Protein AF-0000000081040670 (afdb_homodimer)

Radius of gyration: 37.98 Å; Cα contacts (8 Å, |Δi|>4): 1396; chains: 2; bounding box: 118×154×108 Å

Secondary structure (DSSP, 8-state):
----------------------------------GGGTTSS-TT-TT------------------------------------------GGG-EEEEEE-S--HHHHHHHHHHHHHTT--SEEEEEE-SSPPTTHHHHHHHTTPEEEE--EEPPPHHHHHHHHTS---SHHHHHHT-EETTEEEEEHHHHHHHHHHHHHHH-TT--S-EEEE-STTEEESS-TTSTTPPPP-SEEEEES-TT-BTTSHHHHHHHHHHH-----SBPEEEEEEEE-HHHHHHHHHHHHHHHHHHHT-HHHHT---TTHHHHHHHHHHHTT-STTEEEEPTTSSSEEE-HHHHHHHHHHHHHHHHHH-TTT--HHHHHHS-S-SS-S-TTT--S-GGGSSB-TTS-BB-TTSPBPSEEE-GGGGGGGGHHHHHHHTS--/-------------------------------TT-TTSGGG-TTS---------------------------------------------GGG-EEEEEE-S--HHHHHHHHHHHHHTT--SEEEEEE-SSPPTTHHHHHHHTTPEEEE--EEPPPHHHHHHHHTS---SHHHHHHT-EETTEEEEEHHHHHHHHHHHHHHH-TT--S-EEEE-STTEEESS-TTSTTPPPP-SEEEEE--TT-BTTSHHHHHHHHHHH-----SBPEEEEEEEE-HHHHHHHHHHHHHHHHHHHT-HHHHT---TTHHHHHHHHHHHTT-STTEEEEPTTSSSEEE-HHHHHHHHHHHHHHHHHH-TTT--HHHHHHS-S-SS-S-TTT--S-GGGSSB-TTS-BB-TTSPBPSEEE-GGGGGGGGHHHHHHHTS--

Nearest PDB structures (foldseek):
  1zcu-assembly1_A  TM=5.586E-01  e=3.922E-06  Oryctolagus cuniculus
  1zdg-assembly1_A-2  TM=5.884E-01  e=2.206E-05  Oryctolagus cuniculus
  1zcy-assembly1_A-2  TM=5.295E-01  e=9.581E-06  Oryctolagus cuniculus
  3v91-assembly1_A  TM=5.327E-01  e=2.799E-05  Oryctolagus cuniculus
  1ll0-assembly5_I  TM=5.202E-01  e=3.552E-05  Oryctolagus cuniculus

Organism: NCBI:txid2856

pLDDT: mean 76.02, std 30.48, range [14.98, 98.81]

Solvent-accessible surface area (backbone atoms only — not comparable to full-atom values): 48828 Å² total; per-residue (Å²): 129,91,82,93,85,94,89,94,79,94,81,86,88,85,86,88,80,87,77,85,88,88,78,87,73,84,91,82,89,87,72,94,80,73,76,87,72,72,84,82,73,75,91,72,68,87,72,72,73,87,64,80,73,80,78,79,81,77,84,78,73,83,71,87,72,82,73,82,77,80,79,76,76,79,74,77,70,80,69,74,66,65,76,74,70,80,72,78,47,28,60,32,18,29,42,32,32,60,49,65,89,55,55,46,65,47,50,36,31,28,54,32,12,36,48,71,41,64,48,63,36,46,35,41,36,38,28,36,71,77,61,40,81,63,36,66,61,52,37,53,74,66,64,39,47,78,39,67,46,43,76,40,76,49,37,64,70,60,52,60,51,39,74,74,46,87,57,88,52,79,67,36,57,53,62,64,33,10,25,63,94,36,30,81,30,37,38,85,61,33,48,36,44,54,50,34,54,54,50,69,69,34,82,71,51,68,28,45,32,38,41,32,52,38,80,40,27,39,31,73,33,34,64,43,31,90,89,42,78,82,77,65,36,20,37,37,33,27,35,32,87,85,41,40,26,64,40,63,68,28,32,50,54,36,30,59,50,69,67,48,86,58,87,41,68,26,44,40,63,50,40,39,36,13,25,43,68,33,39,46,49,47,24,46,50,54,37,55,53,49,56,55,31,57,74,32,78,66,39,52,52,58,88,56,84,60,46,62,29,19,52,47,40,51,37,52,79,70,62,67,52,67,66,57,44,78,37,55,52,31,72,51,52,55,27,38,40,32,58,53,29,42,40,43,48,50,43,50,41,36,38,46,42,66,76,30,69,91,73,55,53,79,66,47,53,62,70,50,69,79,20,52,83,48,91,43,48,58,40,26,34,53,49,58,46,42,71,45,31,45,86,68,44,48,48,38,23,80,87,62,49,68,32,18,27,41,30,39,60,59,47,45,50,66,55,47,48,57,24,39,62,67,72,39,34,62,127,133,90,79,94,77,95,76,92,82,92,87,83,82,91,84,84,79,85,76,84,92,84,80,80,79,79,84,85,87,80,74,94,70,73,89,75,72,77,86,75,65,91,75,71,70,94,74,71,88,89,77,81,75,80,76,78,79,75,81,78,73,80,69,85,68,80,70,81,75,78,77,76,74,79,74,77,69,80,68,75,67,64,76,73,70,79,73,78,46,29,60,32,19,28,42,34,33,63,50,64,88,55,56,45,66,45,52,35,31,28,53,32,13,35,50,74,41,63,49,61,36,47,36,41,36,36,28,36,70,75,61,42,79,64,36,65,61,52,37,54,75,66,65,38,46,77,38,66,45,42,78,38,76,50,37,64,69,60,52,60,51,40,75,72,44,88,55,90,50,80,67,35,56,53,61,63,33,10,25,62,95,37,30,81,30,37,38,84,61,33,48,37,43,53,50,35,52,53,51,70,68,35,83,70,51,70,29,44,33,39,41,31,51,39,81,40,28,38,31,71,32,35,64,43,29,90,89,42,77,82,77,66,38,19,38,37,32,26,34,32,89,84,40,40,26,65,40,61,66,28,31,50,54,36,31,60,50,69,66,49,85,59,88,43,68,26,44,41,62,51,40,38,38,14,24,44,68,32,39,45,50,47,23,47,52,53,38,54,51,49,56,56,31,57,74,33,77,66,40,52,53,58,88,58,85,59,45,62,30,20,52,47,39,51,36,52,80,70,62,69,51,68,65,58,44,79,37,56,51,32,71,54,51,54,25,38,41,31,58,53,29,42,40,42,49,50,43,49,41,36,39,46,41,66,75,30,67,90,75,55,53,80,66,49,54,61,70,50,68,78,17,52,82,47,89,44,48,57,40,26,36,52,49,58,46,41,70,44,32,44,87,67,45,49,49,39,23,80,88,64,47,67,32,17,27,41,32,40,59,60,47,44,51,67,55,46,50,57,25,40,59,67,72,37,35,61,127

Foldseek 3Di:
DDDDDDDDDDDDDDDDDCPDDDDPDDDDDDDDPDDDPPPPDDPPDDPDDDPDPPDDDDDPPDPPPDPPDPPPPPPPPPCPVPVPPLPLALALEEEEEEDEDDAQQLVQLALVLQVVQVRNYAYEYEYEQDYYPPNVVVCVVSRHHYHYWAKDFADVLLVVLCVVPPQPDPLSVQSGIDTPPCSPHRVVLVRLVVVLVVLVVDPSNQFKYKAAYRRFKGFNHNLSHPPADRAAAKEWEFQAQPAWCCPCLQQVLCCQQPVDGDTGGFTAPRIMMHGSVLSSQVSVLSNVVQSVLSVDSSRNNDSDPPNSSNSVVVCVVVPNRDRYDYDYALRHQEHNCAVVLLVLLVVLLVVQCVVCVPDRDSCVSLVDASDPPDPDLLQPRHDCVSVQADSRRAGHRPVGHGHGMYGNNCNNPNSNVNNSVNPRGDD/DDDDDDDDDDDDDDDDDPPDDDDPDDDDDDDDPDPPDDPPDDPDDDPDDDDDPPDDPDDPPPPPPDPPDPPPPPPPPPCPVPVPPLPLALALEEEEEEDEDDAQQLVQLALVLQVVQVRNYAYEYEYEQDYYPPNVVVCVVSRHHYHYWAKDFADPLLVVLCVVPPQPDPLSVQSGIDTPPCSPHRVVLVRLVVVLVVLVVDPSNQFKYKAAYRRFKGFNHNLSHPPADRAAAKEWEFQAQPAWCCPCLQQVLCCQQPVDGDTGGFTAPRIMMHGSVLSSQVSVLSNVVQSVLSVDSSRNNDSDPPNSSNSVVVCVVVPNRPRYDYDYALRHQEHNCAVVLLVLLVVLLVVQCVVCVPDRDSVVSLVDASDPPDPDLLQPRHDCVSVQADSRRAGHRPVGHGHGMYGNNCNNPNSNVNNSVNPRGDD

Structure (mmCIF, N/CA/C/O backbone):
data_AF-0000000081040670-model_v1
#
loop_
_entity.id
_entity.type
_entity.pdbx_description
1 polymer 'Nucleotide-diphospho-sugar transferase domain-containing protein'
#
loop_
_atom_site.group_PDB
_atom_site.id
_atom_site.type_symbol
_atom_site.label_atom_id
_atom_site.label_alt_id
_atom_site.label_comp_id
_atom_site.label_asym_id
_atom_site.label_entity_id
_atom_site.label_seq_id
_atom_site.pdbx_PDB_ins_code
_atom_site.Cartn_x
_atom_site.Cartn_y
_atom_site.Cartn_z
_atom_site.occupancy
_atom_site.B_iso_or_equiv
_atom_site.auth_seq_id
_atom_site.auth_comp_id
_atom_site.auth_asym_id
_atom_site.auth_atom_id
_atom_site.pdbx_PDB_model_num
ATOM 1 N N . MET A 1 1 ? 70.812 -69.5 14.859 1 16.77 1 MET A N 1
ATOM 2 C CA . MET A 1 1 ? 71.438 -69.625 13.562 1 16.77 1 MET A CA 1
ATOM 3 C C . MET A 1 1 ? 70.5 -69.375 12.43 1 16.77 1 MET A C 1
ATOM 5 O O . MET A 1 1 ? 70.875 -69.062 11.305 1 16.77 1 MET A O 1
ATOM 9 N N . VAL A 1 2 ? 69.312 -69.75 12.344 1 17.73 2 VAL A N 1
ATOM 10 C CA . VAL A 1 2 ? 69.062 -70.375 11.055 1 17.73 2 VAL A CA 1
ATOM 11 C C . VAL A 1 2 ? 68.938 -69.25 9.977 1 17.73 2 VAL A C 1
ATOM 13 O O . VAL A 1 2 ? 68.688 -68.125 10.266 1 17.73 2 VAL A O 1
ATOM 16 N N . ASN A 1 3 ? 68.688 -69.438 8.648 1 15.62 3 ASN A N 1
ATOM 17 C CA . ASN A 1 3 ? 69.188 -69.5 7.281 1 15.62 3 ASN A CA 1
ATOM 18 C C . ASN A 1 3 ? 68.562 -68.438 6.391 1 15.62 3 ASN A C 1
ATOM 20 O O . ASN A 1 3 ? 69.25 -67.75 5.66 1 15.62 3 ASN A O 1
ATOM 24 N N . VAL A 1 4 ? 67.312 -68.5 5.75 1 16.33 4 VAL A N 1
ATOM 25 C CA . VAL A 1 4 ? 67.188 -68.75 4.312 1 16.33 4 VAL A CA 1
ATOM 26 C C . VAL A 1 4 ? 67.312 -67.375 3.576 1 16.33 4 VAL A C 1
ATOM 28 O O . VAL A 1 4 ? 67 -66.375 4.145 1 16.33 4 VAL A O 1
ATOM 31 N N . SER A 1 5 ? 67.312 -67.188 2.105 1 15.44 5 SER A N 1
ATOM 32 C CA . SER A 1 5 ? 68.062 -66.938 0.88 1 15.44 5 SER A CA 1
ATOM 33 C C . SER A 1 5 ? 67.438 -65.75 0.1 1 15.44 5 SER A C 1
ATOM 35 O O . SER A 1 5 ? 68.188 -64.875 -0.361 1 15.44 5 SER A O 1
ATOM 37 N N . LEU A 1 6 ? 66.25 -65.688 -0.562 1 15.78 6 LEU A N 1
ATOM 38 C CA . LEU A 1 6 ? 66.125 -65.812 -2.018 1 15.78 6 LEU A CA 1
ATOM 39 C C . LEU A 1 6 ? 66.375 -64.438 -2.645 1 15.78 6 LEU A C 1
ATOM 41 O O . LEU A 1 6 ? 66.062 -63.406 -2.033 1 15.78 6 LEU A O 1
ATOM 45 N N . SER A 1 7 ? 66.5 -64.125 -4.113 1 15.82 7 SER A N 1
ATOM 46 C CA . SER A 1 7 ? 67.312 -63.75 -5.242 1 15.82 7 SER A CA 1
ATOM 47 C C . SER A 1 7 ? 66.812 -62.438 -5.895 1 15.82 7 SER A C 1
ATOM 49 O O . SER A 1 7 ? 67.625 -61.5 -6.059 1 15.82 7 SER A O 1
ATOM 51 N N . SER A 1 8 ? 66 -62.469 -7.102 1 15.86 8 SER A N 1
ATOM 52 C CA . SER A 1 8 ? 66.312 -62.281 -8.508 1 15.86 8 SER A CA 1
ATOM 53 C C . SER A 1 8 ? 66.062 -60.812 -8.922 1 15.86 8 SER A C 1
ATOM 55 O O . SER A 1 8 ? 65.312 -60.094 -8.273 1 15.86 8 SER A O 1
ATOM 57 N N . SER A 1 9 ? 66.5 -60.188 -10.297 1 16.28 9 SER A N 1
ATOM 58 C CA . SER A 1 9 ? 67.312 -59.375 -11.164 1 16.28 9 SER A CA 1
ATOM 59 C C . SER A 1 9 ? 66.438 -58.406 -12 1 16.28 9 SER A C 1
ATOM 61 O O . SER A 1 9 ? 67 -57.531 -12.672 1 16.28 9 SER A O 1
ATOM 63 N N . LEU A 1 10 ? 65.188 -58.594 -12.367 1 16.42 10 LEU A N 1
ATOM 64 C CA . LEU A 1 10 ? 64.938 -58.5 -13.789 1 16.42 10 LEU A CA 1
ATOM 65 C C . LEU A 1 10 ? 65.062 -57.031 -14.25 1 16.42 10 LEU A C 1
ATOM 67 O O . LEU A 1 10 ? 64.688 -56.125 -13.547 1 16.42 10 LEU A O 1
ATOM 71 N N . SER A 1 11 ? 65.5 -56.625 -15.484 1 16 11 SER A N 1
ATOM 72 C CA . SER A 1 11 ? 66.375 -55.938 -16.438 1 16 11 SER A CA 1
ATOM 73 C C . SER A 1 11 ? 65.688 -54.688 -17 1 16 11 SER A C 1
ATOM 75 O O . SER A 1 11 ? 66.25 -53.594 -16.969 1 16 11 SER A O 1
ATOM 77 N N . SER A 1 12 ? 64.875 -54.75 -18.203 1 15.95 12 SER A N 1
ATOM 78 C CA . SER A 1 12 ? 65.375 -54.312 -19.516 1 15.95 12 SER A CA 1
ATOM 79 C C . SER A 1 12 ? 65 -52.875 -19.797 1 15.95 12 SER A C 1
ATOM 81 O O . SER A 1 12 ? 64.25 -52.25 -19.016 1 15.95 12 SER A O 1
ATOM 83 N N . THR A 1 13 ? 64.125 -52.562 -20.953 1 17.11 13 THR A N 1
ATOM 84 C CA . THR A 1 13 ? 64.5 -51.969 -22.25 1 17.11 13 THR A CA 1
ATOM 85 C C . THR A 1 13 ? 64.125 -50.5 -22.281 1 17.11 13 THR A C 1
ATOM 87 O O . THR A 1 13 ? 63.25 -50.031 -21.531 1 17.11 13 THR A O 1
ATOM 90 N N . PRO A 1 14 ? 64.5 -49.594 -23.328 1 18.75 14 PRO A N 1
ATOM 91 C CA . PRO A 1 14 ? 65.125 -48.312 -23.641 1 18.75 14 PRO A CA 1
ATOM 92 C C . PRO A 1 14 ? 64.125 -47.219 -24.047 1 18.75 14 PRO A C 1
ATOM 94 O O . PRO A 1 14 ? 64.375 -46.031 -23.766 1 18.75 14 PRO A O 1
ATOM 97 N N . HIS A 1 15 ? 62.906 -47.531 -24.594 1 16.89 15 HIS A N 1
ATOM 98 C CA . HIS A 1 15 ? 62.656 -47 -25.922 1 16.89 15 HIS A CA 1
ATOM 99 C C . HIS A 1 15 ? 62.531 -45.469 -25.859 1 16.89 15 HIS A C 1
ATOM 101 O O . HIS A 1 15 ? 62.25 -44.906 -24.797 1 16.89 15 HIS A O 1
ATOM 107 N N . LYS A 1 16 ? 62.125 -44.719 -27.094 1 16.03 16 LYS A N 1
ATOM 108 C CA . LYS A 1 16 ? 62.469 -43.719 -28.094 1 16.03 16 LYS A CA 1
ATOM 109 C C . LYS A 1 16 ? 61.75 -42.375 -27.828 1 16.03 16 LYS A C 1
ATOM 111 O O . LYS A 1 16 ? 60.656 -42.375 -27.234 1 16.03 16 LYS A O 1
ATOM 116 N N . LYS A 1 17 ? 62.344 -41.125 -28.188 1 19.11 17 LYS A N 1
ATOM 117 C CA . LYS A 1 17 ? 62.562 -39.688 -28.188 1 19.11 17 LYS A CA 1
ATOM 118 C C . LYS A 1 17 ? 61.531 -39 -29.094 1 19.11 17 LYS A C 1
ATOM 120 O O . LYS A 1 17 ? 61.688 -37.812 -29.406 1 19.11 17 LYS A O 1
ATOM 125 N N . LYS A 1 18 ? 60.375 -39.562 -29.547 1 14.98 18 LYS A N 1
ATOM 126 C CA . LYS A 1 18 ? 59.844 -38.969 -30.766 1 14.98 18 LYS A CA 1
ATOM 127 C C . LYS A 1 18 ? 59.438 -37.531 -30.531 1 14.98 18 LYS A C 1
ATOM 129 O O . LYS A 1 18 ? 58.562 -37.25 -29.688 1 14.98 18 LYS A O 1
ATOM 134 N N . ARG A 1 19 ? 60.156 -36.406 -30.953 1 19.12 19 ARG A N 1
ATOM 135 C CA . ARG A 1 19 ? 60.25 -34.938 -31.078 1 19.12 19 ARG A CA 1
ATOM 136 C C . ARG A 1 19 ? 59.188 -34.438 -32.062 1 19.12 19 ARG A C 1
ATOM 138 O O . ARG A 1 19 ? 59.156 -33.219 -32.344 1 19.12 19 ARG A O 1
ATOM 145 N N . PRO A 1 20 ? 58.188 -35.219 -32.531 1 15.69 20 PRO A N 1
ATOM 146 C CA . PRO A 1 20 ? 57.781 -34.906 -33.906 1 15.69 20 PRO A CA 1
ATOM 147 C C . PRO A 1 20 ? 57.438 -33.406 -34.094 1 15.69 20 PRO A C 1
ATOM 149 O O . PRO A 1 20 ? 57.188 -32.688 -33.125 1 15.69 20 PRO A O 1
ATOM 152 N N . ILE A 1 21 ? 57.062 -32.938 -35.469 1 17.61 21 ILE A N 1
ATOM 153 C CA . ILE A 1 21 ? 57.125 -32.219 -36.75 1 17.61 21 ILE A CA 1
ATOM 154 C C . ILE A 1 21 ? 56.125 -31.062 -36.75 1 17.61 21 ILE A C 1
ATOM 156 O O . ILE A 1 21 ? 56.531 -29.922 -37.031 1 17.61 21 ILE A O 1
ATOM 160 N N . THR A 1 22 ? 54.844 -31.172 -37.312 1 16.58 22 THR A N 1
ATOM 161 C CA . THR A 1 22 ? 54.344 -30.719 -38.594 1 16.58 22 THR A CA 1
ATOM 162 C C . THR A 1 22 ? 53.719 -29.328 -38.469 1 16.58 22 THR A C 1
ATOM 164 O O . THR A 1 22 ? 53.312 -28.922 -37.406 1 16.58 22 THR A O 1
ATOM 167 N N . SER A 1 23 ? 53.562 -28.438 -39.688 1 18.56 23 SER A N 1
ATOM 168 C CA . SER A 1 23 ? 53.469 -27.281 -40.562 1 18.56 23 SER A CA 1
ATOM 169 C C . SER A 1 23 ? 52.062 -26.719 -40.594 1 18.56 23 SER A C 1
ATOM 171 O O . SER A 1 23 ? 51.25 -27.047 -41.469 1 18.56 23 SER A O 1
ATOM 173 N N . MET A 1 24 ? 51.312 -26.547 -39.531 1 17.58 24 MET A N 1
ATOM 174 C CA . MET A 1 24 ? 49.938 -26.422 -39.938 1 17.58 24 MET A CA 1
ATOM 175 C C . MET A 1 24 ? 49.688 -25.141 -40.719 1 17.58 24 MET A C 1
ATOM 177 O O . MET A 1 24 ? 49.969 -24.047 -40.25 1 17.58 24 MET A O 1
ATOM 181 N N . ALA A 1 25 ? 49.594 -25.188 -42.062 1 18.22 25 ALA A N 1
ATOM 182 C CA . ALA A 1 25 ? 49.469 -24.25 -43.188 1 18.22 25 ALA A CA 1
ATOM 183 C C . ALA A 1 25 ? 48.312 -23.297 -42.969 1 18.22 25 ALA A C 1
ATOM 185 O O . ALA A 1 25 ? 48.469 -22.078 -43.094 1 18.22 25 ALA A O 1
ATOM 186 N N . PRO A 1 26 ? 47 -23.766 -43.219 1 17.2 26 PRO A N 1
ATOM 187 C CA . PRO A 1 26 ? 46.375 -23.25 -44.438 1 17.2 26 PRO A CA 1
ATOM 188 C C . PRO A 1 26 ? 45.875 -21.812 -44.281 1 17.2 26 PRO A C 1
ATOM 190 O O . PRO A 1 26 ? 46.188 -20.953 -45.125 1 17.2 26 PRO A O 1
ATOM 193 N N . LEU A 1 27 ? 44.5 -21.656 -44.094 1 17.55 27 LEU A N 1
ATOM 194 C CA . LEU A 1 27 ? 43.5 -21.172 -45.031 1 17.55 27 LEU A CA 1
ATOM 195 C C . LEU A 1 27 ? 43.25 -19.688 -44.812 1 17.55 27 LEU A C 1
ATOM 197 O O . LEU A 1 27 ? 43.344 -19.172 -43.688 1 17.55 27 LEU A O 1
ATOM 201 N N . THR A 1 28 ? 42.875 -18.875 -45.906 1 18.36 28 THR A N 1
ATOM 202 C CA . THR A 1 28 ? 42.719 -17.672 -46.719 1 18.36 28 THR A CA 1
ATOM 203 C C . THR A 1 28 ? 41.625 -16.766 -46.156 1 18.36 28 THR A C 1
ATOM 205 O O . THR A 1 28 ? 41.812 -15.57 -46 1 18.36 28 THR A O 1
ATOM 208 N N . THR A 1 29 ? 40.219 -17.047 -46.406 1 18.89 29 THR A N 1
ATOM 209 C CA . THR A 1 29 ? 39.375 -16.234 -47.25 1 18.89 29 THR A CA 1
ATOM 210 C C . THR A 1 29 ? 38.781 -15.055 -46.469 1 18.89 29 THR A C 1
ATOM 212 O O . THR A 1 29 ? 38.688 -15.125 -45.25 1 18.89 29 THR A O 1
ATOM 215 N N . ASN A 1 30 ? 38.281 -13.859 -47.094 1 20.08 30 ASN A N 1
ATOM 216 C CA . ASN A 1 30 ? 37.844 -12.5 -47.438 1 20.08 30 ASN A CA 1
ATOM 217 C C . ASN A 1 30 ? 36.469 -12.172 -46.875 1 20.08 30 ASN A C 1
ATOM 219 O O . ASN A 1 30 ? 35.906 -11.133 -47.188 1 20.08 30 ASN A O 1
ATOM 223 N N . PHE A 1 31 ? 35.562 -13.18 -46.344 1 17.86 31 PHE A N 1
ATOM 224 C CA . PHE A 1 31 ? 34.188 -12.93 -46.75 1 17.86 31 PHE A CA 1
ATOM 225 C C . PHE A 1 31 ? 33.625 -11.719 -46.031 1 17.86 31 PHE A C 1
ATOM 227 O O . PHE A 1 31 ? 33 -10.844 -46.656 1 17.86 31 PHE A O 1
ATOM 234 N N . LEU A 1 32 ? 33.062 -11.766 -44.75 1 17.95 32 LEU A N 1
ATOM 235 C CA . LEU A 1 32 ? 31.656 -11.398 -44.5 1 17.95 32 LEU A CA 1
ATOM 236 C C . LEU A 1 32 ? 31.547 -9.922 -44.156 1 17.95 32 LEU A C 1
ATOM 238 O O . LEU A 1 32 ? 31.969 -9.484 -43.094 1 17.95 32 LEU A O 1
ATOM 242 N N . ILE A 1 33 ? 31.812 -8.898 -45.062 1 19.36 33 ILE A N 1
ATOM 243 C CA . ILE A 1 33 ? 31.547 -7.469 -45.219 1 19.36 33 ILE A CA 1
ATOM 244 C C . ILE A 1 33 ? 30.078 -7.172 -44.906 1 19.36 33 ILE A C 1
ATOM 246 O O . ILE A 1 33 ? 29.719 -6.023 -44.656 1 19.36 33 ILE A O 1
ATOM 250 N N . VAL A 1 34 ? 28.984 -8.031 -45.281 1 19.11 34 VAL A N 1
ATOM 251 C CA . VAL A 1 34 ? 27.75 -7.57 -45.906 1 19.11 34 VAL A CA 1
ATOM 252 C C . VAL A 1 34 ? 26.906 -6.801 -44.906 1 19.11 34 VAL A C 1
ATOM 254 O O . VAL A 1 34 ? 26.344 -5.754 -45.219 1 19.11 34 VAL A O 1
ATOM 257 N N . PHE A 1 35 ? 26.328 -7.27 -43.75 1 19.09 35 PHE A N 1
ATOM 258 C CA . PHE A 1 35 ? 24.891 -7.203 -43.5 1 19.09 35 PHE A CA 1
ATOM 259 C C . PHE A 1 35 ? 24.5 -5.855 -42.906 1 19.09 35 PHE A C 1
ATOM 261 O O . PHE A 1 35 ? 23.344 -5.434 -43.031 1 19.09 35 PHE A O 1
ATOM 268 N N . LEU A 1 36 ? 25.219 -5.137 -42.062 1 19.52 36 LEU A N 1
ATOM 269 C CA . LEU A 1 36 ? 24.516 -4.223 -41.188 1 19.52 36 LEU A CA 1
ATOM 270 C C . LEU A 1 36 ? 24.125 -2.941 -41.906 1 19.52 36 LEU A C 1
ATOM 272 O O . LEU A 1 36 ? 23.812 -1.931 -41.25 1 19.52 36 LEU A O 1
ATOM 276 N N . ALA A 1 37 ? 24.312 -2.74 -43.156 1 18.89 37 ALA A N 1
ATOM 277 C CA . ALA A 1 37 ? 24.016 -1.434 -43.75 1 18.89 37 ALA A CA 1
ATOM 278 C C . ALA A 1 37 ? 22.5 -1.182 -43.781 1 18.89 37 ALA A C 1
ATOM 280 O O . ALA A 1 37 ? 22.062 -0.033 -43.844 1 18.89 37 ALA A O 1
ATOM 281 N N . LEU A 1 38 ? 21.5 -2.164 -44.062 1 20.12 38 LEU A N 1
ATOM 282 C CA . LEU A 1 38 ? 20.234 -1.945 -44.781 1 20.12 38 LEU A CA 1
ATOM 283 C C . LEU A 1 38 ? 19.219 -1.269 -43.875 1 20.12 38 LEU A C 1
ATOM 285 O O . LEU A 1 38 ? 18.047 -1.142 -44.219 1 20.12 38 LEU A O 1
ATOM 289 N N . MET A 1 39 ? 19.234 -0.943 -42.625 1 19.02 39 MET A N 1
ATOM 290 C CA . MET A 1 39 ? 18 -0.668 -41.906 1 19.02 39 MET A CA 1
ATOM 291 C C . MET A 1 39 ? 17.391 0.66 -42.344 1 19.02 39 MET A C 1
ATOM 293 O O . MET A 1 39 ? 16.438 1.138 -41.719 1 19.02 39 MET A O 1
ATOM 297 N N . VAL A 1 40 ? 17.969 1.609 -43.062 1 20.05 40 VAL A N 1
ATOM 298 C CA . VAL A 1 40 ? 17.453 2.959 -43.219 1 20.05 40 VAL A CA 1
ATOM 299 C C . VAL A 1 40 ? 16.141 2.912 -44 1 20.05 40 VAL A C 1
ATOM 301 O O . VAL A 1 40 ? 15.188 3.623 -43.688 1 20.05 40 VAL A O 1
ATOM 304 N N . LEU A 1 41 ? 16 2.385 -45.312 1 17.52 41 LEU A N 1
ATOM 305 C CA . LEU A 1 41 ? 15.32 2.951 -46.469 1 17.52 41 LEU A CA 1
ATOM 306 C C . LEU A 1 41 ? 13.82 2.684 -46.406 1 17.52 41 LEU A C 1
ATOM 308 O O . LEU A 1 41 ? 13.023 3.516 -46.844 1 17.52 41 LEU A O 1
ATOM 312 N N . ALA A 1 42 ? 13.188 1.493 -46.375 1 18.11 42 ALA A N 1
ATOM 313 C CA . ALA A 1 42 ? 12.109 1.15 -47.281 1 18.11 42 ALA A CA 1
ATOM 314 C C . ALA A 1 42 ? 10.773 1.692 -46.781 1 18.11 42 ALA A C 1
ATOM 316 O O . ALA A 1 42 ? 9.75 1.562 -47.469 1 18.11 42 ALA A O 1
ATOM 317 N N . CYS A 1 43 ? 10.477 2.207 -45.594 1 18.78 43 CYS A N 1
ATOM 318 C CA . CYS A 1 43 ? 9.055 2.201 -45.281 1 18.78 43 CYS A CA 1
ATOM 319 C C . CYS A 1 43 ? 8.32 3.297 -46.031 1 18.78 43 CYS A C 1
ATOM 321 O O . CYS A 1 43 ? 8.18 4.418 -45.562 1 18.78 43 CYS A O 1
ATOM 323 N N . LEU A 1 44 ? 8.688 3.736 -47.25 1 18.2 44 LEU A N 1
ATOM 324 C CA . LEU A 1 44 ? 8.062 4.785 -48.031 1 18.2 44 LEU A CA 1
ATOM 325 C C . LEU A 1 44 ? 6.609 4.438 -48.344 1 18.2 44 LEU A C 1
ATOM 327 O O . LEU A 1 44 ? 5.742 5.316 -48.344 1 18.2 44 LEU A O 1
ATOM 331 N N . TRP A 1 45 ? 6.277 3.277 -49 1 17.66 45 TRP A N 1
ATOM 332 C CA . TRP A 1 45 ? 5.449 3.256 -50.188 1 17.66 45 TRP A CA 1
ATOM 333 C C . TRP A 1 45 ? 3.967 3.311 -49.844 1 17.66 45 TRP A C 1
ATOM 335 O O . TRP A 1 45 ? 3.133 3.67 -50.656 1 17.66 45 TRP A O 1
ATOM 345 N N . VAL A 1 46 ? 3.355 2.588 -48.875 1 18.36 46 VAL A N 1
ATOM 346 C CA . VAL A 1 46 ? 2.121 1.94 -49.312 1 18.36 46 VAL A CA 1
ATOM 347 C C . VAL A 1 46 ? 0.961 2.93 -49.219 1 18.36 46 VAL A C 1
ATOM 349 O O . VAL A 1 46 ? 0.118 2.83 -48.344 1 18.36 46 VAL A O 1
ATOM 352 N N . ASN A 1 47 ? 1.122 4.234 -49.375 1 18 47 ASN A N 1
ATOM 353 C CA . ASN A 1 47 ? -0.004 5.125 -49.094 1 18 47 ASN A CA 1
ATOM 354 C C . ASN A 1 47 ? -1.156 4.875 -50.062 1 18 47 ASN A C 1
ATOM 356 O O . ASN A 1 47 ? -2.115 5.648 -50.125 1 18 47 ASN A O 1
ATOM 360 N N . LEU A 1 48 ? -0.787 4.145 -51.156 1 17 48 LEU A N 1
ATOM 361 C CA . LEU A 1 48 ? -1.592 4.605 -52.281 1 17 48 LEU A CA 1
ATOM 362 C C . LEU A 1 48 ? -3.076 4.367 -52.031 1 17 48 LEU A C 1
ATOM 364 O O . LEU A 1 48 ? -3.9 5.25 -52.281 1 17 48 LEU A O 1
ATOM 368 N N . MET A 1 49 ? -3.633 3.133 -52.219 1 17.48 49 MET A N 1
ATOM 369 C CA . MET A 1 49 ? -4.668 2.912 -53.219 1 17.48 49 MET A CA 1
ATOM 370 C C . MET A 1 49 ? -6.059 3.049 -52.625 1 17.48 49 MET A C 1
ATOM 372 O O . MET A 1 49 ? -7.062 2.855 -53.312 1 17.48 49 MET A O 1
ATOM 376 N N . PHE A 1 50 ? -6.27 3.004 -51.312 1 18.36 50 PHE A N 1
ATOM 377 C CA . PHE A 1 50 ? -7.527 2.33 -51 1 18.36 50 PHE A CA 1
ATOM 378 C C . PHE A 1 50 ? -8.711 3.238 -51.312 1 18.36 50 PHE A C 1
ATOM 380 O O . PHE A 1 50 ? -9.07 4.098 -50.5 1 18.36 50 PHE A O 1
ATOM 387 N N . SER A 1 51 ? -8.945 3.693 -52.5 1 17.81 51 SER A N 1
ATOM 388 C CA . SER A 1 51 ? -9.984 4.664 -52.812 1 17.81 51 SER A CA 1
ATOM 389 C C . SER A 1 51 ? -11.375 4.051 -52.656 1 17.81 51 SER A C 1
ATOM 391 O O . SER A 1 51 ? -12.375 4.668 -53.031 1 17.81 51 SER A O 1
ATOM 393 N N . ILE A 1 52 ? -11.578 2.699 -52.469 1 18.62 52 ILE A N 1
ATOM 394 C CA . ILE A 1 52 ? -12.758 2.293 -53.219 1 18.62 52 ILE A CA 1
ATOM 395 C C . ILE A 1 52 ? -14.016 2.857 -52.562 1 18.62 52 ILE A C 1
ATOM 397 O O . ILE A 1 52 ? -14.156 2.785 -51.344 1 18.62 52 ILE A O 1
ATOM 401 N N . PRO A 1 53 ? -14.914 3.465 -53.312 1 19.42 53 PRO A N 1
ATOM 402 C CA . PRO A 1 53 ? -16.078 4.328 -53.062 1 19.42 53 PRO A CA 1
ATOM 403 C C . PRO A 1 53 ? -17.281 3.555 -52.562 1 19.42 53 PRO A C 1
ATOM 405 O O . PRO A 1 53 ? -18.359 4.137 -52.375 1 19.42 53 PRO A O 1
ATOM 408 N N . LEU A 1 54 ? -17.078 2.572 -51.656 1 18.19 54 LEU A N 1
ATOM 409 C CA . LEU A 1 54 ? -18.219 1.678 -51.594 1 18.19 54 LEU A CA 1
ATOM 410 C C . LEU A 1 54 ? -19.516 2.463 -51.344 1 18.19 54 LEU A C 1
ATOM 412 O O . LEU A 1 54 ? -19.547 3.402 -50.562 1 18.19 54 LEU A O 1
ATOM 416 N N . SER A 1 55 ? -20.484 2.146 -52.219 1 18.58 55 SER A N 1
ATOM 417 C CA . SER A 1 55 ? -21.812 2.586 -52.625 1 18.58 55 SER A CA 1
ATOM 418 C C . SER A 1 55 ? -22.812 2.451 -51.469 1 18.58 55 SER A C 1
ATOM 420 O O . SER A 1 55 ? -22.625 1.638 -50.562 1 18.58 55 SER A O 1
ATOM 422 N N . GLY A 1 56 ? -23.766 3.387 -51.344 1 18.95 56 GLY A N 1
ATOM 423 C CA . GLY A 1 56 ? -24.734 4.035 -50.469 1 18.95 56 GLY A CA 1
ATOM 424 C C . GLY A 1 56 ? -25.938 3.166 -50.188 1 18.95 56 GLY A C 1
ATOM 425 O O . GLY A 1 56 ? -26.922 3.637 -49.625 1 18.95 56 GLY A O 1
ATOM 426 N N . SER A 1 57 ? -25.844 1.726 -50.375 1 19.42 57 SER A N 1
ATOM 427 C CA . SER A 1 57 ? -27.219 1.327 -50.656 1 19.42 57 SER A CA 1
ATOM 428 C C . SER A 1 57 ? -28.109 1.596 -49.469 1 19.42 57 SER A C 1
ATOM 430 O O . SER A 1 57 ? -27.641 1.646 -48.312 1 19.42 57 SER A O 1
ATOM 432 N N . PRO A 1 58 ? -29.469 1.613 -49.719 1 20.02 58 PRO A N 1
ATOM 433 C CA . PRO A 1 58 ? -30.656 2.246 -49.156 1 20.02 58 PRO A CA 1
ATOM 434 C C . PRO A 1 58 ? -31.125 1.564 -47.844 1 20.02 58 PRO A C 1
ATOM 436 O O . PRO A 1 58 ? -30.812 0.392 -47.625 1 20.02 58 PRO A O 1
ATOM 439 N N . PRO A 1 59 ? -31.562 2.352 -46.812 1 20.72 59 PRO A N 1
ATOM 440 C CA . PRO A 1 59 ? -31.953 2.193 -45.406 1 20.72 59 PRO A CA 1
ATOM 441 C C . PRO A 1 59 ? -33.156 1.255 -45.25 1 20.72 59 PRO A C 1
ATOM 443 O O . PRO A 1 59 ? -34.25 1.57 -45.688 1 20.72 59 PRO A O 1
ATOM 446 N N . LEU A 1 60 ? -33.062 -0.084 -45.719 1 19.09 60 LEU A N 1
ATOM 447 C CA . LEU A 1 60 ? -34.344 -0.739 -45.688 1 19.09 60 LEU A CA 1
ATOM 448 C C . LEU A 1 60 ? -34.938 -0.776 -44.281 1 19.09 60 LEU A C 1
ATOM 450 O O . LEU A 1 60 ? -34.219 -1.093 -43.344 1 19.09 60 LEU A O 1
ATOM 454 N N . THR A 1 61 ? -36.094 -0.129 -44.031 1 19.47 61 THR A N 1
ATOM 455 C CA . THR A 1 61 ? -36.969 0.223 -42.938 1 19.47 61 THR A CA 1
ATOM 456 C C . THR A 1 61 ? -37.625 -1.025 -42.344 1 19.47 61 THR A C 1
ATOM 458 O O . THR A 1 61 ? -38.406 -0.931 -41.406 1 19.47 61 THR A O 1
ATOM 461 N N . ALA A 1 62 ? -37 -2.273 -42.344 1 18.73 62 ALA A N 1
ATOM 462 C CA . ALA A 1 62 ? -38 -3.32 -42.156 1 18.73 62 ALA A CA 1
ATOM 463 C C . ALA A 1 62 ? -38.656 -3.205 -40.781 1 18.73 62 ALA A C 1
ATOM 465 O O . ALA A 1 62 ? -38 -2.854 -39.781 1 18.73 62 ALA A O 1
ATOM 466 N N . ASP A 1 63 ? -40 -3.273 -40.688 1 18.69 63 ASP A N 1
ATOM 467 C CA . ASP A 1 63 ? -41.156 -3.057 -39.844 1 18.69 63 ASP A CA 1
ATOM 468 C C . ASP A 1 63 ? -41.25 -4.148 -38.781 1 18.69 63 ASP A C 1
ATOM 470 O O . ASP A 1 63 ? -42.188 -4.125 -37.938 1 18.69 63 ASP A O 1
ATOM 474 N N . CYS A 1 64 ? -40.281 -5.066 -38.531 1 18.98 64 CYS A N 1
ATOM 475 C CA . CYS A 1 64 ? -40.875 -6.285 -38.031 1 18.98 64 CYS A CA 1
ATOM 476 C C . CYS A 1 64 ? -41.438 -6.055 -36.625 1 18.98 64 CYS A C 1
ATOM 478 O O . CYS A 1 64 ? -40.719 -5.648 -35.719 1 18.98 64 CYS A O 1
ATOM 480 N N . ASN A 1 65 ? -42.781 -5.883 -36.438 1 18.48 65 ASN A N 1
ATOM 481 C CA . ASN A 1 65 ? -43.75 -5.605 -35.344 1 18.48 65 ASN A CA 1
ATOM 482 C C . ASN A 1 65 ? -43.812 -6.742 -34.344 1 18.48 65 ASN A C 1
ATOM 484 O O . ASN A 1 65 ? -44.625 -6.719 -33.406 1 18.48 65 ASN A O 1
ATOM 488 N N . GLY A 1 66 ? -43.156 -7.945 -34.531 1 19.62 66 GLY A N 1
ATOM 489 C CA . GLY A 1 66 ? -43.875 -9.047 -33.938 1 19.62 66 GLY A CA 1
ATOM 490 C C . GLY A 1 66 ? -43.938 -8.961 -32.406 1 19.62 66 GLY A C 1
ATOM 491 O O . GLY A 1 66 ? -43 -8.453 -31.781 1 19.62 66 GLY A O 1
ATOM 492 N N . SER A 1 67 ? -45.125 -9.094 -31.75 1 19.66 67 SER A N 1
ATOM 493 C CA . SER A 1 67 ? -45.812 -8.961 -30.469 1 19.66 67 SER A CA 1
ATOM 494 C C . SER A 1 67 ? -45.312 -10.016 -29.484 1 19.66 67 SER A C 1
ATOM 496 O O . SER A 1 67 ? -45.906 -10.211 -28.422 1 19.66 67 SER A O 1
ATOM 498 N N . SER A 1 68 ? -44.094 -10.469 -29.391 1 17.8 68 SER A N 1
ATOM 499 C CA . SER A 1 68 ? -43.969 -11.711 -28.641 1 17.8 68 SER A CA 1
ATOM 500 C C . SER A 1 68 ? -44.375 -11.5 -27.188 1 17.8 68 SER A C 1
ATOM 502 O O . SER A 1 68 ? -43.875 -10.594 -26.516 1 17.8 68 SER A O 1
ATOM 504 N N . LYS A 1 69 ? -45.594 -11.977 -26.766 1 19.77 69 LYS A N 1
ATOM 505 C CA . LYS A 1 69 ? -46.25 -12.117 -25.453 1 19.77 69 LYS A CA 1
ATOM 506 C C . LYS A 1 69 ? -45.312 -12.805 -24.453 1 19.77 69 LYS A C 1
ATOM 508 O O . LYS A 1 69 ? -44.812 -13.906 -24.719 1 19.77 69 LYS A O 1
ATOM 513 N N . ARG A 1 70 ? -44.688 -12.062 -23.531 1 20 70 ARG A N 1
ATOM 514 C CA . ARG A 1 70 ? -43.781 -12.383 -22.422 1 20 70 ARG A CA 1
ATOM 515 C C . ARG A 1 70 ? -44.438 -13.375 -21.469 1 20 70 ARG A C 1
ATOM 517 O O . ARG A 1 70 ? -45.406 -13.047 -20.766 1 20 70 ARG A O 1
ATOM 524 N N . ARG A 1 71 ? -44.688 -14.664 -21.844 1 19.7 71 ARG A N 1
ATOM 525 C CA . ARG A 1 71 ? -45.188 -15.633 -20.875 1 19.7 71 ARG A CA 1
ATOM 526 C C . ARG A 1 71 ? -44.344 -15.617 -19.609 1 19.7 71 ARG A C 1
ATOM 528 O O . ARG A 1 71 ? -43.125 -15.82 -19.656 1 19.7 71 ARG A O 1
ATOM 535 N N . THR A 1 72 ? -44.812 -14.953 -18.562 1 20.78 72 THR A N 1
ATOM 536 C CA . THR A 1 72 ? -44.375 -14.758 -17.188 1 20.78 72 THR A CA 1
ATOM 537 C C . THR A 1 72 ? -44.344 -16.078 -16.422 1 20.78 72 THR A C 1
ATOM 539 O O . THR A 1 72 ? -45.406 -16.594 -16.016 1 20.78 72 THR A O 1
ATOM 542 N N . SER A 1 73 ? -43.906 -17.219 -17.078 1 20.64 73 SER A N 1
ATOM 543 C CA . SER A 1 73 ? -44.031 -18.391 -16.219 1 20.64 73 SER A CA 1
ATOM 544 C C . SER A 1 73 ? -43.406 -18.156 -14.852 1 20.64 73 SER A C 1
ATOM 546 O O . SER A 1 73 ? -42.344 -17.531 -14.742 1 20.64 73 SER A O 1
ATOM 548 N N . GLU A 1 74 ? -44.25 -18.266 -13.781 1 23.72 74 GLU A N 1
ATOM 549 C CA . GLU A 1 74 ? -44.125 -18.234 -12.328 1 23.72 74 GLU A CA 1
ATOM 550 C C . GLU A 1 74 ? -43.188 -19.328 -11.844 1 23.72 74 GLU A C 1
ATOM 552 O O . GLU A 1 74 ? -43.562 -20.484 -11.711 1 23.72 74 GLU A O 1
ATOM 557 N N . ILE A 1 75 ? -42.031 -19.609 -12.375 1 21.17 75 ILE A N 1
ATOM 558 C CA . ILE A 1 75 ? -41.25 -20.672 -11.734 1 21.17 75 ILE A CA 1
ATOM 559 C C . ILE A 1 75 ? -41 -20.312 -10.266 1 21.17 75 ILE A C 1
ATOM 561 O O . ILE A 1 75 ? -40.375 -19.312 -9.969 1 21.17 75 ILE A O 1
ATOM 565 N N . ARG A 1 76 ? -41.844 -20.75 -9.414 1 25.06 76 ARG A N 1
ATOM 566 C CA . ARG A 1 76 ? -41.688 -20.828 -7.961 1 25.06 76 ARG A CA 1
ATOM 567 C C . ARG A 1 76 ? -40.375 -21.5 -7.594 1 25.06 76 ARG A C 1
ATOM 569 O O . ARG A 1 76 ? -40.219 -22.703 -7.746 1 25.06 76 ARG A O 1
ATOM 576 N N . GLY A 1 77 ? -39.25 -20.922 -8 1 22.33 77 GLY A N 1
ATOM 577 C CA . GLY A 1 77 ? -37.969 -21.5 -7.629 1 22.33 77 GLY A CA 1
ATOM 578 C C . GLY A 1 77 ? -37.875 -21.828 -6.148 1 22.33 77 GLY A C 1
ATOM 579 O O . GLY A 1 77 ? -38.156 -20.984 -5.301 1 22.33 77 GLY A O 1
ATOM 580 N N . LEU A 1 78 ? -38.25 -23.031 -5.738 1 26.61 78 LEU A N 1
ATOM 581 C CA . LEU A 1 78 ? -38 -23.656 -4.449 1 26.61 78 LEU A CA 1
ATOM 582 C C . LEU A 1 78 ? -36.594 -23.328 -3.957 1 26.61 78 LEU A C 1
ATOM 584 O O . LEU A 1 78 ? -35.594 -23.75 -4.559 1 26.61 78 LEU A O 1
ATOM 588 N N . SER A 1 79 ? -36.375 -22.125 -3.598 1 26.3 79 SER A N 1
ATOM 589 C CA . SER A 1 79 ? -35.188 -21.594 -2.994 1 26.3 79 SER A CA 1
ATOM 590 C C . SER A 1 79 ? -34.812 -22.344 -1.719 1 26.3 79 SER A C 1
ATOM 592 O O . SER A 1 79 ? -35.281 -22 -0.634 1 26.3 79 SER A O 1
ATOM 594 N N . SER A 1 80 ? -35.094 -23.625 -1.673 1 28.31 80 SER A N 1
ATOM 595 C CA . SER A 1 80 ? -34.531 -24.25 -0.48 1 28.31 80 SER A CA 1
ATOM 596 C C . SER A 1 80 ? -33.094 -23.828 -0.27 1 28.31 80 SER A C 1
ATOM 598 O O . SER A 1 80 ? -32.188 -24.375 -0.899 1 28.31 80 SER A O 1
ATOM 600 N N . GLN A 1 81 ? -32.875 -22.562 -0.271 1 29.3 81 GLN A N 1
ATOM 601 C CA . GLN A 1 81 ? -31.578 -22.031 0.105 1 29.3 81 GLN A CA 1
ATOM 602 C C . GLN A 1 81 ? -31.094 -22.641 1.419 1 29.3 81 GLN A C 1
ATOM 604 O O . GLN A 1 81 ? -31.625 -22.328 2.484 1 29.3 81 GLN A O 1
ATOM 609 N N . GLN A 1 82 ? -30.875 -23.953 1.447 1 30.77 82 GLN A N 1
ATOM 610 C CA . GLN A 1 82 ? -30.141 -24.375 2.633 1 30.77 82 GLN A CA 1
ATOM 611 C C . GLN A 1 82 ? -29.109 -23.312 3.031 1 30.77 82 GLN A C 1
ATOM 613 O O . GLN A 1 82 ? -28.406 -22.766 2.178 1 30.77 82 GLN A O 1
ATOM 618 N N . PRO A 1 83 ? -29.359 -22.625 4.094 1 32.56 83 PRO A N 1
ATOM 619 C CA . PRO A 1 83 ? -28.328 -21.688 4.527 1 32.56 83 PRO A CA 1
ATOM 620 C C . PRO A 1 83 ? -26.906 -22.219 4.312 1 32.56 83 PRO A C 1
ATOM 622 O O . PRO A 1 83 ? -26.594 -23.328 4.762 1 32.56 83 PRO A O 1
ATOM 625 N N . LEU A 1 84 ? -26.391 -22.156 3.143 1 34.84 84 LEU A N 1
ATOM 626 C CA . LEU A 1 84 ? -24.969 -22.484 2.971 1 34.84 84 LEU A CA 1
ATOM 627 C C . LEU A 1 84 ? -24.172 -22.094 4.207 1 34.84 84 LEU A C 1
ATOM 629 O O . LEU A 1 84 ? -24.156 -20.922 4.598 1 34.84 84 LEU A O 1
ATOM 633 N N . LEU A 1 85 ? -24.203 -22.875 5.223 1 33.5 85 LEU A N 1
ATOM 634 C CA . LEU A 1 85 ? -23.312 -22.734 6.363 1 33.5 85 LEU A CA 1
ATOM 635 C C . LEU A 1 85 ? -21.969 -22.156 5.934 1 33.5 85 LEU A C 1
ATOM 637 O O . LEU A 1 85 ? -21.281 -22.734 5.098 1 33.5 85 LEU A O 1
ATOM 641 N N . ALA A 1 86 ? -21.828 -20.969 5.859 1 38.78 86 ALA A N 1
ATOM 642 C CA . ALA A 1 86 ? -20.516 -20.312 5.812 1 38.78 86 ALA A CA 1
ATOM 643 C C . ALA A 1 86 ? -19.5 -21.047 6.668 1 38.78 86 ALA A C 1
ATOM 645 O O . ALA A 1 86 ? -19.547 -20.984 7.902 1 38.78 86 ALA A O 1
ATOM 646 N N . TYR A 1 87 ? -19.203 -22.359 6.434 1 39.97 87 TYR A N 1
ATOM 647 C CA . TYR A 1 87 ? -18.188 -23.125 7.141 1 39.97 87 TYR A CA 1
ATOM 648 C C . TYR A 1 87 ? -16.844 -22.406 7.121 1 39.97 87 TYR A C 1
ATOM 650 O O . TYR A 1 87 ? -16.219 -22.281 6.066 1 39.97 87 TYR A O 1
ATOM 658 N N . ASN A 1 88 ? -16.703 -21.438 7.926 1 52.31 88 ASN A N 1
ATOM 659 C CA . ASN A 1 88 ? -15.438 -20.766 8.219 1 52.31 88 ASN A CA 1
ATOM 660 C C . ASN A 1 88 ? -14.477 -21.672 8.977 1 52.31 88 ASN A C 1
ATOM 662 O O . ASN A 1 88 ? -14.656 -21.922 10.172 1 52.31 88 ASN A O 1
ATOM 666 N N . GLY A 1 89 ? -14.281 -23 8.492 1 64.81 89 GLY A N 1
ATOM 667 C CA . GLY A 1 89 ? -13.25 -23.875 9.039 1 64.81 89 GLY A CA 1
ATOM 668 C C . GLY A 1 89 ? -12.445 -24.578 7.961 1 64.81 89 GLY A C 1
ATOM 669 O O . GLY A 1 89 ? -12.961 -24.859 6.875 1 64.81 89 GLY A O 1
ATOM 670 N N . SER A 1 90 ? -11.156 -24.625 8.102 1 78.56 90 SER A N 1
ATOM 671 C CA . SER A 1 90 ? -10.203 -25.156 7.137 1 78.56 90 SER A CA 1
ATOM 672 C C . SER A 1 90 ? -10.367 -26.672 6.973 1 78.56 90 SER A C 1
ATOM 674 O O . SER A 1 90 ? -9.812 -27.25 6.043 1 78.56 90 SER A O 1
ATOM 676 N N . SER A 1 91 ? -11.305 -27.266 7.676 1 84.06 91 SER A N 1
ATOM 677 C CA . SER A 1 91 ? -11.297 -28.734 7.668 1 84.06 91 SER A CA 1
ATOM 678 C C . SER A 1 91 ? -11.914 -29.281 6.383 1 84.06 91 SER A C 1
ATOM 680 O O . SER A 1 91 ? -11.523 -30.344 5.906 1 84.06 91 SER A O 1
ATOM 682 N N . MET A 1 92 ? -12.789 -28.578 5.812 1 90.94 92 MET A N 1
ATOM 683 C CA . MET A 1 92 ? -13.438 -29.062 4.59 1 90.94 92 MET A CA 1
ATOM 684 C C . MET A 1 92 ? -12.844 -28.391 3.359 1 90.94 92 MET A C 1
ATOM 686 O O . MET A 1 92 ? -13.234 -28.688 2.23 1 90.94 92 MET A O 1
ATOM 690 N N . ALA A 1 93 ? -11.898 -27.516 3.594 1 97 93 ALA A N 1
ATOM 691 C CA . ALA A 1 93 ? -11.281 -26.781 2.492 1 97 93 ALA A CA 1
ATOM 692 C C . ALA A 1 93 ? -10.273 -27.656 1.75 1 97 93 ALA A C 1
ATOM 694 O O . ALA A 1 93 ? -9.867 -28.703 2.248 1 97 93 ALA A O 1
ATOM 695 N N . THR A 1 94 ? -10 -27.297 0.535 1 98.44 94 THR A N 1
ATOM 696 C CA . THR A 1 94 ? -9.047 -28.016 -0.292 1 98.44 94 THR A CA 1
ATOM 697 C C . THR A 1 94 ? -8.039 -27.062 -0.928 1 98.44 94 THR A C 1
ATOM 699 O O . THR A 1 94 ? -8.422 -26.031 -1.476 1 98.44 94 THR A O 1
ATOM 702 N N . VAL A 1 95 ? -6.797 -27.375 -0.764 1 98.75 95 VAL A N 1
ATOM 703 C CA . VAL A 1 95 ? -5.723 -26.734 -1.502 1 98.75 95 VAL A CA 1
ATOM 704 C C . VAL A 1 95 ? -5.172 -27.688 -2.562 1 98.75 95 VAL A C 1
ATOM 706 O O . VAL A 1 95 ? -4.793 -28.812 -2.254 1 98.75 95 VAL A O 1
ATOM 709 N N . MET A 1 96 ? -5.176 -27.234 -3.83 1 98.5 96 MET A N 1
ATOM 710 C CA . MET A 1 96 ? -4.746 -28.109 -4.914 1 98.5 96 MET A CA 1
ATOM 711 C C . MET A 1 96 ? -3.789 -27.391 -5.855 1 98.5 96 MET A C 1
ATOM 713 O O . MET A 1 96 ? -3.826 -26.156 -5.961 1 98.5 96 MET A O 1
ATOM 717 N N . GLY A 1 97 ? -2.984 -28.109 -6.449 1 98.19 97 GLY A N 1
ATOM 718 C CA . GLY A 1 97 ? -2.053 -27.594 -7.438 1 98.19 97 GLY A CA 1
ATOM 719 C C . GLY A 1 97 ? -1.339 -28.688 -8.211 1 98.19 97 GLY A C 1
ATOM 720 O O . GLY A 1 97 ? -1.499 -29.875 -7.914 1 98.19 97 GLY A O 1
ATOM 721 N N . MET A 1 98 ? -0.688 -28.297 -9.242 1 96.12 98 MET A N 1
ATOM 722 C CA . MET A 1 98 ? 0.164 -29.188 -10.023 1 96.12 98 MET A CA 1
ATOM 723 C C . MET A 1 98 ? 1.626 -28.766 -9.938 1 96.12 98 MET A C 1
ATOM 725 O O . MET A 1 98 ? 1.944 -27.578 -10.109 1 96.12 98 MET A O 1
ATOM 729 N N . ALA A 1 99 ? 2.4 -29.688 -9.523 1 93.5 99 ALA A N 1
ATOM 730 C CA . ALA A 1 99 ? 3.84 -29.469 -9.414 1 93.5 99 ALA A CA 1
ATOM 731 C C . ALA A 1 99 ? 4.625 -30.609 -10.023 1 93.5 99 ALA A C 1
ATOM 733 O O . ALA A 1 99 ? 4.68 -31.703 -9.461 1 93.5 99 ALA A O 1
ATOM 734 N N . THR A 1 100 ? 5.227 -30.359 -11.141 1 89.38 100 THR A N 1
ATOM 735 C CA . THR A 1 100 ? 5.992 -31.391 -11.82 1 89.38 100 THR A CA 1
ATOM 736 C C . THR A 1 100 ? 7.43 -30.938 -12.055 1 89.38 100 THR A C 1
ATOM 738 O O . THR A 1 100 ? 7.68 -29.766 -12.367 1 89.38 100 THR A O 1
ATOM 741 N N . GLY A 1 101 ? 8.312 -31.844 -11.789 1 86.62 101 GLY A N 1
ATOM 742 C CA . GLY A 1 101 ? 9.703 -31.578 -12.141 1 86.62 101 GLY A CA 1
ATOM 743 C C . GLY A 1 101 ? 10.453 -30.797 -11.078 1 86.62 101 GLY A C 1
ATOM 744 O O . GLY A 1 101 ? 11.484 -30.188 -11.359 1 86.62 101 GLY A O 1
ATOM 745 N N . TYR A 1 102 ? 9.945 -30.797 -9.867 1 92.5 102 TYR A N 1
ATOM 746 C CA . TYR A 1 102 ? 10.578 -30.016 -8.82 1 92.5 102 TYR A CA 1
ATOM 747 C C . TYR A 1 102 ? 11.242 -30.922 -7.785 1 92.5 102 TYR A C 1
ATOM 749 O O . TYR A 1 102 ? 10.867 -32.094 -7.645 1 92.5 102 TYR A O 1
ATOM 757 N N . ASP A 1 103 ? 12.227 -30.297 -7.129 1 93.81 103 ASP A N 1
ATOM 758 C CA . ASP A 1 103 ? 12.898 -31.016 -6.059 1 93.81 103 ASP A CA 1
ATOM 759 C C . ASP A 1 103 ? 12.125 -30.922 -4.75 1 93.81 103 ASP A C 1
ATOM 761 O O . ASP A 1 103 ? 11.109 -30.234 -4.676 1 93.81 103 ASP A O 1
ATOM 765 N N . LEU A 1 104 ? 12.609 -31.703 -3.811 1 95.38 104 LEU A N 1
ATOM 766 C CA . LEU A 1 104 ? 11.945 -31.844 -2.518 1 95.38 104 LEU A CA 1
ATOM 767 C C . LEU A 1 104 ? 11.805 -30.484 -1.829 1 95.38 104 LEU A C 1
ATOM 769 O O . LEU A 1 104 ? 10.828 -30.25 -1.118 1 95.38 104 LEU A O 1
ATOM 773 N N . ALA A 1 105 ? 12.711 -29.594 -2.059 1 93.31 105 ALA A N 1
ATOM 774 C CA . ALA A 1 105 ? 12.734 -28.297 -1.379 1 93.31 105 ALA A CA 1
ATOM 775 C C . ALA A 1 105 ? 11.484 -27.484 -1.703 1 93.31 105 ALA A C 1
ATOM 777 O O . ALA A 1 105 ? 10.945 -26.797 -0.839 1 93.31 105 ALA A O 1
ATOM 778 N N . VAL A 1 106 ? 11.016 -27.578 -2.895 1 94.62 106 VAL A N 1
ATOM 779 C CA . VAL A 1 106 ? 9.828 -26.844 -3.33 1 94.62 106 VAL A CA 1
ATOM 780 C C . VAL A 1 106 ? 8.609 -27.344 -2.562 1 94.62 106 VAL A C 1
ATOM 782 O O . VAL A 1 106 ? 7.809 -26.547 -2.072 1 94.62 106 VAL A O 1
ATOM 785 N N . TYR A 1 107 ? 8.516 -28.641 -2.393 1 96.19 107 TYR A N 1
ATOM 786 C CA . TYR A 1 107 ? 7.387 -29.234 -1.685 1 96.19 107 TYR A CA 1
ATOM 787 C C . TYR A 1 107 ? 7.441 -28.906 -0.197 1 96.19 107 TYR A C 1
ATOM 789 O O . TYR A 1 107 ? 6.41 -28.641 0.426 1 96.19 107 TYR A O 1
ATOM 797 N N . LYS A 1 108 ? 8.633 -28.922 0.29 1 95.81 108 LYS A N 1
ATOM 798 C CA . LYS A 1 108 ? 8.797 -28.609 1.705 1 95.81 108 LYS A CA 1
ATOM 799 C C . LYS A 1 108 ? 8.375 -27.172 1.994 1 95.81 108 LYS A C 1
ATOM 801 O O . LYS A 1 108 ? 7.77 -26.891 3.031 1 95.81 108 LYS A O 1
ATOM 806 N N . GLN A 1 109 ? 8.688 -26.344 1.121 1 95.75 109 GLN A N 1
ATOM 807 C CA . GLN A 1 109 ? 8.297 -24.938 1.301 1 95.75 109 GLN A CA 1
ATOM 808 C C . GLN A 1 109 ? 6.781 -24.781 1.216 1 95.75 109 GLN A C 1
ATOM 810 O O . GLN A 1 109 ? 6.176 -24.125 2.062 1 95.75 109 GLN A O 1
ATOM 815 N N . PHE A 1 110 ? 6.223 -25.391 0.27 1 97.38 110 PHE A N 1
ATOM 816 C CA . PHE A 1 110 ? 4.797 -25.234 0.019 1 97.38 110 PHE A CA 1
ATOM 817 C C . PHE A 1 110 ? 3.975 -25.938 1.096 1 97.38 110 PHE A C 1
ATOM 819 O O . PHE A 1 110 ? 3.174 -25.297 1.785 1 97.38 110 PHE A O 1
ATOM 826 N N . ILE A 1 111 ? 4.199 -27.188 1.304 1 97.38 111 ILE A N 1
ATOM 827 C CA . ILE A 1 111 ? 3.43 -27.984 2.248 1 97.38 111 ILE A CA 1
ATOM 828 C C . ILE A 1 111 ? 3.807 -27.609 3.678 1 97.38 111 ILE A C 1
ATOM 830 O O . ILE A 1 111 ? 2.936 -27.469 4.539 1 97.38 111 ILE A O 1
ATOM 834 N N . GLY A 1 112 ? 5.094 -27.438 3.859 1 96.5 112 GLY A N 1
ATOM 835 C CA . GLY A 1 112 ? 5.543 -27.078 5.195 1 96.5 112 GLY A CA 1
ATOM 836 C C . GLY A 1 112 ? 4.957 -25.781 5.691 1 96.5 112 GLY A C 1
ATOM 837 O O . GLY A 1 112 ? 4.508 -25.688 6.836 1 96.5 112 GLY A O 1
ATOM 838 N N . SER A 1 113 ? 4.957 -24.797 4.852 1 97.5 113 SER A N 1
ATOM 839 C CA . SER A 1 113 ? 4.391 -23.516 5.238 1 97.5 113 SER A CA 1
ATOM 840 C C . SER A 1 113 ? 2.891 -23.625 5.492 1 97.5 113 SER A C 1
ATOM 842 O O . SER A 1 113 ? 2.361 -22.984 6.406 1 97.5 113 SER A O 1
ATOM 844 N N . LEU A 1 114 ? 2.221 -24.422 4.727 1 97.5 114 LEU A N 1
ATOM 845 C CA . LEU A 1 114 ? 0.786 -24.609 4.902 1 97.5 114 LEU A CA 1
ATOM 846 C C . LEU A 1 114 ? 0.488 -25.328 6.219 1 97.5 114 LEU A C 1
ATOM 848 O O . LEU A 1 114 ? -0.346 -24.859 7.004 1 97.5 114 LEU A O 1
ATOM 852 N N . ARG A 1 115 ? 1.163 -26.328 6.504 1 95.81 115 ARG A N 1
ATOM 853 C CA . ARG A 1 115 ? 0.923 -27.109 7.715 1 95.81 115 ARG A CA 1
ATOM 854 C C . ARG A 1 115 ? 1.279 -26.297 8.961 1 95.81 115 ARG A C 1
ATOM 856 O O . ARG A 1 115 ? 0.611 -26.406 9.992 1 95.81 115 ARG A O 1
ATOM 863 N N . ARG A 1 116 ? 2.234 -25.469 8.844 1 95.44 116 ARG A N 1
ATOM 864 C CA . ARG A 1 116 ? 2.646 -24.641 9.969 1 95.44 116 ARG A CA 1
ATOM 865 C C . ARG A 1 116 ? 1.533 -23.688 10.375 1 95.44 116 ARG A C 1
ATOM 867 O O . ARG A 1 116 ? 1.494 -23.219 11.516 1 95.44 116 ARG A O 1
ATOM 874 N N . THR A 1 117 ? 0.689 -23.422 9.477 1 95.81 117 THR A N 1
ATOM 875 C CA . THR A 1 117 ? -0.399 -22.5 9.773 1 95.81 117 THR A CA 1
ATOM 876 C C . THR A 1 117 ? -1.488 -23.188 10.586 1 95.81 117 THR A C 1
ATOM 878 O O . THR A 1 117 ? -2.4 -22.531 11.094 1 95.81 117 THR A O 1
ATOM 881 N N . GLY A 1 118 ? -1.458 -24.469 10.672 1 94.25 118 GLY A N 1
ATOM 882 C CA . GLY A 1 118 ? -2.5 -25.234 11.328 1 94.25 118 GLY A CA 1
ATOM 883 C C . GLY A 1 118 ? -3.559 -25.75 10.367 1 94.25 118 GLY A C 1
ATOM 884 O O . GLY A 1 118 ? -4.57 -26.312 10.789 1 94.25 118 GLY A O 1
ATOM 885 N N . TYR A 1 119 ? -3.322 -25.594 9.148 1 96.38 119 TYR A N 1
ATOM 886 C CA . TYR A 1 119 ? -4.277 -26.047 8.141 1 96.38 119 TYR A CA 1
ATOM 887 C C . TYR A 1 119 ? -4.508 -27.547 8.242 1 96.38 119 TYR A C 1
ATOM 889 O O . TYR A 1 119 ? -3.557 -28.328 8.242 1 96.38 119 TYR A O 1
ATOM 897 N N . SER A 1 120 ? -5.801 -27.859 8.234 1 94.81 120 SER A N 1
ATOM 898 C CA . SER A 1 120 ? -6.145 -29.266 8.43 1 94.81 120 SER A CA 1
ATOM 899 C C . SER A 1 120 ? -7 -29.781 7.281 1 94.81 120 SER A C 1
ATOM 901 O O . SER A 1 120 ? -7.531 -30.891 7.352 1 94.81 120 SER A O 1
ATOM 903 N N . GLY A 1 121 ? -7.113 -29.031 6.254 1 96.81 121 GLY A N 1
ATOM 904 C CA . GLY A 1 121 ? -7.953 -29.438 5.137 1 96.81 121 GLY A CA 1
ATOM 905 C C . GLY A 1 121 ? -7.25 -30.375 4.168 1 96.81 121 GLY A C 1
ATOM 906 O O . GLY A 1 121 ? -6.188 -30.906 4.48 1 96.81 121 GLY A O 1
ATOM 907 N N . ASN A 1 122 ? -7.953 -30.609 3.078 1 97.88 122 ASN A N 1
ATOM 908 C CA . ASN A 1 122 ? -7.445 -31.5 2.033 1 97.88 122 ASN A CA 1
ATOM 909 C C . ASN A 1 122 ? -6.352 -30.828 1.211 1 97.88 122 ASN A C 1
ATOM 911 O O . ASN A 1 122 ? -6.414 -29.625 0.951 1 97.88 122 ASN A O 1
ATOM 915 N N . ILE A 1 123 ? -5.359 -31.609 0.919 1 98.38 123 ILE A N 1
ATOM 916 C CA . ILE A 1 123 ? -4.328 -31.172 -0.012 1 98.38 123 ILE A CA 1
ATOM 917 C C . ILE A 1 123 ? -4.191 -32.188 -1.15 1 98.38 123 ILE A C 1
ATOM 919 O O . ILE A 1 123 ? -3.957 -33.375 -0.911 1 98.38 123 ILE A O 1
ATOM 923 N N . ILE A 1 124 ? -4.387 -31.75 -2.352 1 98.69 124 ILE A N 1
ATOM 924 C CA . ILE A 1 124 ? -4.258 -32.594 -3.531 1 98.69 124 ILE A CA 1
ATOM 925 C C . ILE A 1 124 ? -3.205 -32.031 -4.473 1 98.69 124 ILE A C 1
ATOM 927 O O . ILE A 1 124 ? -3.359 -30.906 -4.969 1 98.69 124 ILE A O 1
ATOM 931 N N . LEU A 1 125 ? -2.186 -32.781 -4.75 1 98.56 125 LEU A N 1
ATOM 932 C CA . LEU A 1 125 ? -1.149 -32.344 -5.684 1 98.56 125 LEU A CA 1
ATOM 933 C C . LEU A 1 125 ? -0.999 -33.344 -6.828 1 98.56 125 LEU A C 1
ATOM 935 O O . LEU A 1 125 ? -0.938 -34.531 -6.602 1 98.56 125 LEU A O 1
ATOM 939 N N . VAL A 1 126 ? -1.022 -32.781 -8.023 1 97.75 126 VAL A N 1
ATOM 940 C CA . VAL A 1 126 ? -0.589 -33.562 -9.18 1 97.75 126 VAL A CA 1
ATOM 941 C C . VAL A 1 126 ? 0.927 -33.469 -9.328 1 97.75 126 VAL A C 1
ATOM 943 O O . VAL A 1 126 ? 1.47 -32.344 -9.469 1 97.75 126 VAL A O 1
ATOM 946 N N . ILE A 1 127 ? 1.565 -34.562 -9.305 1 96.94 127 ILE A N 1
ATOM 947 C CA . ILE A 1 127 ? 3.023 -34.562 -9.328 1 96.94 127 ILE A CA 1
ATOM 948 C C . ILE A 1 127 ? 3.523 -35.344 -10.539 1 96.94 127 ILE A C 1
ATOM 950 O O . ILE A 1 127 ? 2.734 -35.969 -11.25 1 96.94 127 ILE A O 1
ATOM 954 N N . SER A 1 128 ? 4.812 -35.281 -10.758 1 93.56 128 SER A N 1
ATOM 955 C CA . SER A 1 128 ? 5.453 -36 -11.859 1 93.56 128 SER A CA 1
ATOM 956 C C . SER A 1 128 ? 5.285 -37.5 -11.719 1 93.56 128 SER A C 1
ATOM 958 O O . SER A 1 128 ? 5.188 -38.031 -10.602 1 93.56 128 SER A O 1
ATOM 960 N N . PRO A 1 129 ? 5.301 -38.156 -12.875 1 92.25 129 PRO A N 1
ATOM 961 C CA . PRO A 1 129 ? 5.277 -39.594 -12.805 1 92.25 129 PRO A CA 1
ATOM 962 C C . PRO A 1 129 ? 6.461 -40.188 -12.023 1 92.25 129 PRO A C 1
ATOM 964 O O . PRO A 1 129 ? 6.316 -41.188 -11.32 1 92.25 129 PRO A O 1
ATOM 967 N N . ASP A 1 130 ? 7.574 -39.5 -12.172 1 92.94 130 ASP A N 1
ATOM 968 C CA . ASP A 1 130 ? 8.797 -39.906 -11.484 1 92.94 130 ASP A CA 1
ATOM 969 C C . ASP A 1 130 ? 9.32 -38.781 -10.602 1 92.94 130 ASP A C 1
ATOM 971 O O . ASP A 1 130 ? 10.281 -38.094 -10.953 1 92.94 130 ASP A O 1
ATOM 975 N N . PRO A 1 131 ? 8.719 -38.688 -9.43 1 94.44 131 PRO A N 1
ATOM 976 C CA . PRO A 1 131 ? 9.125 -37.562 -8.57 1 94.44 131 PRO A CA 1
ATOM 977 C C . PRO A 1 131 ? 10.555 -37.719 -8.055 1 94.44 131 PRO A C 1
ATOM 979 O O . PRO A 1 131 ? 11.078 -38.844 -7.992 1 94.44 131 PRO A O 1
ATOM 982 N N . ALA A 1 132 ? 11.18 -36.625 -7.719 1 95.56 132 ALA A N 1
ATOM 983 C CA . ALA A 1 132 ? 12.516 -36.625 -7.125 1 95.56 132 ALA A CA 1
ATOM 984 C C . ALA A 1 132 ? 12.539 -37.406 -5.824 1 95.56 132 ALA A C 1
ATOM 986 O O . ALA A 1 132 ? 11.5 -37.656 -5.207 1 95.56 132 ALA A O 1
ATOM 987 N N . PRO A 1 133 ? 13.758 -37.812 -5.418 1 96.12 133 PRO A N 1
ATOM 988 C CA . PRO A 1 133 ? 13.891 -38.594 -4.191 1 96.12 133 PRO A CA 1
ATOM 989 C C . PRO A 1 133 ? 13.312 -37.906 -2.969 1 96.12 133 PRO A C 1
ATOM 991 O O . PRO A 1 133 ? 13.523 -36.688 -2.801 1 96.12 133 PRO A O 1
ATOM 994 N N . GLY A 1 134 ? 12.547 -38.625 -2.264 1 96.75 134 GLY A N 1
ATOM 995 C CA . GLY A 1 134 ? 12.062 -38.156 -0.981 1 96.75 134 GLY A CA 1
ATOM 996 C C . GLY A 1 134 ? 10.734 -37.438 -1.082 1 96.75 134 GLY A C 1
ATOM 997 O O . GLY A 1 134 ? 10.062 -37.188 -0.07 1 96.75 134 GLY A O 1
ATOM 998 N N . VAL A 1 135 ? 10.297 -37.094 -2.271 1 97.19 135 VAL A N 1
ATOM 999 C CA . VAL A 1 135 ? 9.094 -36.281 -2.467 1 97.19 135 VAL A CA 1
ATOM 1000 C C . VAL A 1 135 ? 7.867 -37.094 -2.025 1 97.19 135 VAL A C 1
ATOM 1002 O O . VAL A 1 135 ? 7.055 -36.625 -1.231 1 97.19 135 VAL A O 1
ATOM 1005 N N . GLU A 1 136 ? 7.785 -38.281 -2.461 1 97 136 GLU A N 1
ATOM 1006 C CA . GLU A 1 136 ? 6.621 -39.094 -2.156 1 97 136 GLU A CA 1
ATOM 1007 C C . GLU A 1 136 ? 6.496 -39.344 -0.654 1 97 136 GLU A C 1
ATOM 1009 O O . GLU A 1 136 ? 5.402 -39.25 -0.093 1 97 136 GLU A O 1
ATOM 1014 N N . ASP A 1 137 ? 7.594 -39.656 -0.035 1 97.31 137 ASP A N 1
ATOM 1015 C CA . ASP A 1 137 ? 7.594 -39.906 1.404 1 97.31 137 ASP A CA 1
ATOM 1016 C C . ASP A 1 137 ? 7.16 -38.688 2.176 1 97.31 137 ASP A C 1
ATOM 1018 O O . ASP A 1 137 ? 6.359 -38.75 3.109 1 97.31 137 ASP A O 1
ATOM 1022 N N . TYR A 1 138 ? 7.668 -37.625 1.746 1 96.94 138 TYR A N 1
ATOM 1023 C CA . TYR A 1 138 ? 7.355 -36.375 2.424 1 96.94 138 TYR A CA 1
ATOM 1024 C C . TYR A 1 138 ? 5.875 -36.031 2.281 1 96.94 138 TYR A C 1
ATOM 1026 O O . TYR A 1 138 ? 5.223 -35.656 3.258 1 96.94 138 TYR A O 1
ATOM 1034 N N . LEU A 1 139 ? 5.387 -36.125 1.119 1 97.69 139 LEU A N 1
ATOM 1035 C CA . LEU A 1 139 ? 3.99 -35.781 0.862 1 97.69 139 LEU A CA 1
ATOM 1036 C C . LEU A 1 139 ? 3.053 -36.719 1.611 1 97.69 139 LEU A C 1
ATOM 1038 O O . LEU A 1 139 ? 2.068 -36.25 2.207 1 97.69 139 LEU A O 1
ATOM 1042 N N . SER A 1 140 ? 3.402 -37.938 1.618 1 97.19 140 SER A N 1
ATOM 1043 C CA . SER A 1 140 ? 2.596 -38.938 2.332 1 97.19 140 SER A CA 1
ATOM 1044 C C . SER A 1 140 ? 2.566 -38.656 3.828 1 97.19 140 SER A C 1
ATOM 1046 O O . SER A 1 140 ? 1.505 -38.688 4.453 1 97.19 140 SER A O 1
ATOM 1048 N N . SER A 1 141 ? 3.674 -38.312 4.32 1 96.75 141 SER A N 1
ATOM 1049 C CA . SER A 1 141 ? 3.787 -38.062 5.754 1 96.75 141 SER A CA 1
ATOM 1050 C C . SER A 1 141 ? 3.033 -36.812 6.156 1 96.75 141 SER A C 1
ATOM 1052 O O . SER A 1 141 ? 2.693 -36.625 7.328 1 96.75 141 SER A O 1
ATOM 1054 N N . ASN A 1 142 ? 2.734 -36.031 5.199 1 96.25 142 ASN A N 1
ATOM 1055 C CA . ASN A 1 142 ? 2.053 -34.781 5.492 1 96.25 142 ASN A CA 1
ATOM 1056 C C . ASN A 1 142 ? 0.596 -34.812 5.043 1 96.25 142 ASN A C 1
ATOM 1058 O O . ASN A 1 142 ? -0.048 -33.781 4.93 1 96.25 142 ASN A O 1
ATOM 1062 N N . GLY A 1 143 ? 0.14 -35.938 4.715 1 96.25 143 GLY A N 1
ATOM 1063 C CA . GLY A 1 143 ? -1.273 -36.125 4.43 1 96.25 143 GLY A CA 1
ATOM 1064 C C . GLY A 1 143 ? -1.691 -35.562 3.092 1 96.25 143 GLY A C 1
ATOM 1065 O O . GLY A 1 143 ? -2.834 -35.125 2.926 1 96.25 143 GLY A O 1
ATOM 1066 N N . VAL A 1 144 ? -0.812 -35.469 2.158 1 98 144 VAL A N 1
ATOM 1067 C CA . VAL A 1 144 ? -1.11 -34.938 0.831 1 98 144 VAL A CA 1
ATOM 1068 C C . VAL A 1 144 ? -1.61 -36.062 -0.072 1 98 144 VAL A C 1
ATOM 1070 O O . VAL A 1 144 ? -1.015 -37.156 -0.118 1 98 144 VAL A O 1
ATOM 1073 N N . VAL A 1 145 ? -2.734 -35.875 -0.67 1 98.12 145 VAL A N 1
ATOM 1074 C CA . VAL A 1 145 ? -3.178 -36.812 -1.72 1 98.12 145 VAL A CA 1
ATOM 1075 C C . VAL A 1 145 ? -2.385 -36.531 -2.998 1 98.12 145 VAL A C 1
ATOM 1077 O O . VAL A 1 145 ? -2.5 -35.469 -3.604 1 98.12 145 VAL A O 1
ATOM 1080 N N . MET A 1 146 ? -1.631 -37.562 -3.381 1 97.31 146 MET A N 1
ATOM 1081 C CA . MET A 1 146 ? -0.782 -37.438 -4.562 1 97.31 146 MET A CA 1
ATOM 1082 C C . MET A 1 146 ? -1.446 -38.062 -5.777 1 97.31 146 MET A C 1
ATOM 1084 O O . MET A 1 146 ? -1.974 -39.188 -5.691 1 97.31 146 MET A O 1
ATOM 1088 N N . LYS A 1 147 ? -1.426 -37.312 -6.801 1 97.25 147 LYS A N 1
ATOM 1089 C CA . LYS A 1 147 ? -1.856 -37.844 -8.094 1 97.25 147 LYS A CA 1
ATOM 1090 C C . LYS A 1 147 ? -0.73 -37.75 -9.125 1 97.25 147 LYS A C 1
ATOM 1092 O O . LYS A 1 147 ? -0.22 -36.656 -9.406 1 97.25 147 LYS A O 1
ATOM 1097 N N . ARG A 1 148 ? -0.433 -38.844 -9.742 1 95.56 148 ARG A N 1
ATOM 1098 C CA . ARG A 1 148 ? 0.676 -38.875 -10.695 1 95.56 148 ARG A CA 1
ATOM 1099 C C . ARG A 1 148 ? 0.203 -38.5 -12.094 1 95.56 148 ARG A C 1
ATOM 1101 O O . ARG A 1 148 ? -0.797 -39.031 -12.578 1 95.56 148 ARG A O 1
ATOM 1108 N N . LEU A 1 149 ? 0.959 -37.594 -12.547 1 95.06 149 LEU A N 1
ATOM 1109 C CA . LEU A 1 149 ? 0.708 -37.219 -13.938 1 95.06 149 LEU A CA 1
ATOM 1110 C C . LEU A 1 149 ? 1.088 -38.375 -14.875 1 95.06 149 LEU A C 1
ATOM 1112 O O . LEU A 1 149 ? 2.111 -39.031 -14.68 1 95.06 149 LEU A O 1
ATOM 1116 N N . GLN A 1 150 ? 0.264 -38.625 -15.836 1 93.69 150 GLN A N 1
ATOM 1117 C CA . GLN A 1 150 ? 0.571 -39.594 -16.875 1 93.69 150 GLN A CA 1
ATOM 1118 C C . GLN A 1 150 ? 0.843 -38.906 -18.219 1 93.69 150 GLN A C 1
ATOM 1120 O O . GLN A 1 150 ? -0.085 -38.438 -18.875 1 93.69 150 GLN A O 1
ATOM 1125 N N . LYS A 1 151 ? 2.074 -38.906 -18.547 1 90.06 151 LYS A N 1
ATOM 1126 C CA . LYS A 1 151 ? 2.441 -38.281 -19.812 1 90.06 151 LYS A CA 1
ATOM 1127 C C . LYS A 1 151 ? 1.979 -39.156 -21 1 90.06 151 LYS A C 1
ATOM 1129 O O . LYS A 1 151 ? 2.059 -40.375 -20.953 1 90.06 151 LYS A O 1
ATOM 1134 N N . VAL A 1 152 ? 1.48 -38.469 -22.016 1 91.12 152 VAL A N 1
ATOM 1135 C CA . VAL A 1 152 ? 1.042 -39.156 -23.234 1 91.12 152 VAL A CA 1
ATOM 1136 C C . VAL A 1 152 ? 1.498 -38.375 -24.453 1 91.12 152 VAL A C 1
ATOM 1138 O O . VAL A 1 152 ? 1.921 -37.219 -24.344 1 91.12 152 VAL A O 1
ATOM 1141 N N . GLU A 1 153 ? 1.508 -39.094 -25.594 1 86.88 153 GLU A N 1
ATOM 1142 C CA . GLU A 1 153 ? 1.746 -38.406 -26.844 1 86.88 153 GLU A CA 1
ATOM 1143 C C . GLU A 1 153 ? 0.617 -37.438 -27.172 1 86.88 153 GLU A C 1
ATOM 1145 O O . GLU A 1 153 ? -0.56 -37.75 -27 1 86.88 153 GLU A O 1
ATOM 1150 N N . CYS A 1 154 ? 1.096 -36.219 -27.531 1 85.31 154 CYS A N 1
ATOM 1151 C CA . CYS A 1 154 ? 0.091 -35.219 -27.859 1 85.31 154 CYS A CA 1
ATOM 1152 C C . CYS A 1 154 ? -0.622 -35.562 -29.156 1 85.31 154 CYS A C 1
ATOM 1154 O O . CYS A 1 154 ? -0.032 -36.156 -30.062 1 85.31 154 CYS A O 1
ATOM 1156 N N . ASP A 1 155 ? -1.795 -35.125 -29.219 1 82.88 155 ASP A N 1
ATOM 1157 C CA . ASP A 1 155 ? -2.529 -35.281 -30.469 1 82.88 155 ASP A CA 1
ATOM 1158 C C . ASP A 1 155 ? -1.874 -34.469 -31.578 1 82.88 155 ASP A C 1
ATOM 1160 O O . ASP A 1 155 ? -1.207 -33.438 -31.312 1 82.88 155 ASP A O 1
ATOM 1164 N N . THR A 1 156 ? -1.939 -34.906 -32.719 1 63.84 156 THR A N 1
ATOM 1165 C CA . THR A 1 156 ? -1.274 -34.406 -33.906 1 63.84 156 THR A CA 1
ATOM 1166 C C . THR A 1 156 ? -1.536 -32.906 -34.094 1 63.84 156 THR A C 1
ATOM 1168 O O . THR A 1 156 ? -0.693 -32.188 -34.625 1 63.84 156 THR A O 1
ATOM 1171 N N . GLN A 1 157 ? -2.588 -32.469 -33.781 1 62.16 157 GLN A N 1
ATOM 1172 C CA . GLN A 1 157 ? -2.908 -31.062 -34 1 62.16 157 GLN A CA 1
ATOM 1173 C C . GLN A 1 157 ? -1.958 -30.172 -33.219 1 62.16 157 GLN A C 1
ATOM 1175 O O . GLN A 1 157 ? -1.549 -29.109 -33.688 1 62.16 157 GLN A O 1
ATOM 1180 N N . ILE A 1 158 ? -1.54 -30.594 -32.062 1 60.12 158 ILE A N 1
ATOM 1181 C CA . ILE A 1 158 ? -0.626 -29.828 -31.219 1 60.12 158 ILE A CA 1
ATOM 1182 C C . ILE A 1 158 ? 0.754 -29.781 -31.859 1 60.12 158 ILE A C 1
ATOM 1184 O O . ILE A 1 158 ? 1.39 -28.719 -31.906 1 60.12 158 ILE A O 1
ATOM 1188 N N . ILE A 1 159 ? 1.118 -30.891 -32.344 1 57.06 159 ILE A N 1
ATOM 1189 C CA . ILE A 1 159 ? 2.432 -31.078 -32.969 1 57.06 159 ILE A CA 1
ATOM 1190 C C . ILE A 1 159 ? 2.521 -30.234 -34.25 1 57.06 159 ILE A C 1
ATOM 1192 O O . ILE A 1 159 ? 3.527 -29.562 -34.469 1 57.06 159 ILE A O 1
ATOM 1196 N N . ALA A 1 160 ? 1.593 -30.359 -35 1 54.84 160 ALA A N 1
ATOM 1197 C CA . ALA A 1 160 ? 1.57 -29.641 -36.25 1 54.84 160 ALA A CA 1
ATOM 1198 C C . ALA A 1 160 ? 1.636 -28.125 -36.031 1 54.84 160 ALA A C 1
ATOM 1200 O O . ALA A 1 160 ? 2.314 -27.422 -36.781 1 54.84 160 ALA A O 1
ATOM 1201 N N . ASN A 1 161 ? 0.992 -27.688 -35.125 1 54.28 161 ASN A N 1
ATOM 1202 C CA . ASN A 1 161 ? 0.954 -26.266 -34.812 1 54.28 161 ASN A CA 1
ATOM 1203 C C . ASN A 1 161 ? 2.275 -25.781 -34.25 1 54.28 161 ASN A C 1
ATOM 1205 O O . ASN A 1 161 ? 2.631 -24.609 -34.375 1 54.28 161 ASN A O 1
ATOM 1209 N N . GLN A 1 162 ? 3.068 -26.734 -33.688 1 52.03 162 GLN A N 1
ATOM 1210 C CA . GLN A 1 162 ? 4.355 -26.453 -33.062 1 52.03 162 GLN A CA 1
ATOM 1211 C C . GLN A 1 162 ? 5.469 -26.391 -34.125 1 52.03 162 GLN A C 1
ATOM 1213 O O . GLN A 1 162 ? 6.434 -25.641 -33.969 1 52.03 162 GLN A O 1
ATOM 1218 N N . GLU A 1 163 ? 5.543 -27.391 -35.031 1 48.16 163 GLU A N 1
ATOM 1219 C CA . GLU A 1 163 ? 6.574 -27.391 -36.062 1 48.16 163 GLU A CA 1
ATOM 1220 C C . GLU A 1 163 ? 6.688 -26 -36.719 1 48.16 163 GLU A C 1
ATOM 1222 O O . GLU A 1 163 ? 7.77 -25.609 -37.156 1 48.16 163 GLU A O 1
ATOM 1227 N N . ASN A 1 164 ? 5.715 -25.344 -36.719 1 46.09 164 ASN A N 1
ATOM 1228 C CA . ASN A 1 164 ? 5.828 -24.016 -37.312 1 46.09 164 ASN A CA 1
ATOM 1229 C C . ASN A 1 164 ? 6.391 -23 -36.312 1 46.09 164 ASN A C 1
ATOM 1231 O O . ASN A 1 164 ? 6.695 -21.875 -36.656 1 46.09 164 ASN A O 1
ATOM 1235 N N . ALA A 1 165 ? 6.395 -23.469 -35.031 1 46.66 165 ALA A N 1
ATOM 1236 C CA . ALA A 1 165 ? 6.891 -22.516 -34.031 1 46.66 165 ALA A CA 1
ATOM 1237 C C . ALA A 1 165 ? 8.383 -22.719 -33.781 1 46.66 165 ALA A C 1
ATOM 1239 O O . ALA A 1 165 ? 8.852 -23.844 -33.688 1 46.66 165 ALA A O 1
ATOM 1240 N N . ALA A 1 166 ? 9.305 -22.031 -34.281 1 42 166 ALA A N 1
ATOM 1241 C CA . ALA A 1 166 ? 10.75 -21.922 -34.125 1 42 166 ALA A CA 1
ATOM 1242 C C . ALA A 1 166 ? 11.148 -22.156 -32.656 1 42 166 ALA A C 1
ATOM 1244 O O . ALA A 1 166 ? 11.297 -21.203 -31.891 1 42 166 ALA A O 1
ATOM 1245 N N . TYR A 1 167 ? 10.648 -23.203 -31.891 1 45.12 167 TYR A N 1
ATOM 1246 C CA . TYR A 1 167 ? 10.836 -23.172 -30.453 1 45.12 167 TYR A CA 1
ATOM 1247 C C . TYR A 1 167 ? 12.156 -23.844 -30.062 1 45.12 167 TYR A C 1
ATOM 1249 O O . TYR A 1 167 ? 12.281 -25.062 -30.125 1 45.12 167 TYR A O 1
ATOM 1257 N N . ALA A 1 168 ? 13.227 -23.438 -30.266 1 42.69 168 ALA A N 1
ATOM 1258 C CA . ALA A 1 168 ? 14.57 -23.969 -30.047 1 42.69 168 ALA A CA 1
ATOM 1259 C C . ALA A 1 168 ? 14.805 -24.266 -28.562 1 42.69 168 ALA A C 1
ATOM 1261 O O . ALA A 1 168 ? 15.773 -24.938 -28.203 1 42.69 168 ALA A O 1
ATOM 1262 N N . ASN A 1 169 ? 14.078 -23.75 -27.484 1 47.12 169 ASN A N 1
ATOM 1263 C CA . ASN A 1 169 ? 14.539 -23.734 -26.094 1 47.12 169 ASN A CA 1
ATOM 1264 C C . ASN A 1 169 ? 13.547 -24.422 -25.172 1 47.12 169 ASN A C 1
ATOM 1266 O O . ASN A 1 169 ? 12.484 -24.875 -25.609 1 47.12 169 ASN A O 1
ATOM 1270 N N . SER A 1 170 ? 13.898 -24.766 -23.828 1 46.5 170 SER A N 1
ATOM 1271 C CA . SER A 1 170 ? 13.203 -25.375 -22.703 1 46.5 170 SER A CA 1
ATOM 1272 C C . SER A 1 170 ? 11.711 -25.062 -22.734 1 46.5 170 SER A C 1
ATOM 1274 O O . SER A 1 170 ? 10.883 -25.891 -22.359 1 46.5 170 SER A O 1
ATOM 1276 N N . HIS A 1 171 ? 11.328 -24.078 -23.266 1 47.78 171 HIS A N 1
ATOM 1277 C CA . HIS A 1 171 ? 9.938 -23.688 -23.453 1 47.78 171 HIS A CA 1
ATOM 1278 C C . HIS A 1 171 ? 9.227 -24.594 -24.453 1 47.78 171 HIS A C 1
ATOM 1280 O O . HIS A 1 171 ? 8.062 -24.953 -24.234 1 47.78 171 HIS A O 1
ATOM 1286 N N . GLN A 1 172 ? 9.938 -25.094 -25.406 1 50.03 172 GLN A N 1
ATOM 1287 C CA . GLN A 1 172 ? 9.445 -25.984 -26.453 1 50.03 172 GLN A CA 1
ATOM 1288 C C . GLN A 1 172 ? 9.062 -27.344 -25.875 1 50.03 172 GLN A C 1
ATOM 1290 O O . GLN A 1 172 ? 8.062 -27.938 -26.281 1 50.03 172 GLN A O 1
ATOM 1295 N N . LYS A 1 173 ? 9.914 -27.719 -25 1 53.91 173 LYS A N 1
ATOM 1296 C CA . LYS A 1 173 ? 9.633 -29.016 -24.391 1 53.91 173 LYS A CA 1
ATOM 1297 C C . LYS A 1 173 ? 8.312 -28.969 -23.609 1 53.91 173 LYS A C 1
ATOM 1299 O O . LYS A 1 173 ? 7.547 -29.938 -23.641 1 53.91 173 LYS A O 1
ATOM 1304 N N . GLU A 1 174 ? 8.078 -27.891 -23 1 56.56 174 GLU A N 1
ATOM 1305 C CA . GLU A 1 174 ? 6.855 -27.812 -22.203 1 56.56 174 GLU A CA 1
ATOM 1306 C C . GLU A 1 174 ? 5.617 -27.812 -23.094 1 56.56 174 GLU A C 1
ATOM 1308 O O . GLU A 1 174 ? 4.598 -28.406 -22.75 1 56.56 174 GLU A O 1
ATOM 1313 N N . VAL A 1 175 ? 5.836 -27.266 -24.266 1 58 175 VAL A N 1
ATOM 1314 C CA . VAL A 1 175 ? 4.715 -27.203 -25.188 1 58 175 VAL A CA 1
ATOM 1315 C C . VAL A 1 175 ? 4.5 -28.578 -25.844 1 58 175 VAL A C 1
ATOM 1317 O O . VAL A 1 175 ? 3.4 -28.875 -26.312 1 58 175 VAL A O 1
ATOM 1320 N N . MET A 1 176 ? 5.504 -29.469 -25.625 1 63.75 176 MET A N 1
ATOM 1321 C CA . MET A 1 176 ? 5.426 -30.734 -26.344 1 63.75 176 MET A CA 1
ATOM 1322 C C . MET A 1 176 ? 5.004 -31.875 -25.422 1 63.75 176 MET A C 1
ATOM 1324 O O . MET A 1 176 ? 5.039 -33.031 -25.797 1 63.75 176 MET A O 1
ATOM 1328 N N . THR A 1 177 ? 4.551 -31.406 -24.297 1 80.06 177 THR A N 1
ATOM 1329 C CA . THR A 1 177 ? 4.145 -32.469 -23.391 1 80.06 177 THR A CA 1
ATOM 1330 C C . THR A 1 177 ? 2.645 -32.375 -23.109 1 80.06 177 THR A C 1
ATOM 1332 O O . THR A 1 177 ? 2.098 -31.312 -22.906 1 80.06 177 THR A O 1
ATOM 1335 N N . CYS A 1 178 ? 2.016 -33.562 -23.312 1 88.69 178 CYS A N 1
ATOM 1336 C CA . CYS A 1 178 ? 0.6 -33.719 -22.984 1 88.69 178 CYS A CA 1
ATOM 1337 C C . CYS A 1 178 ? 0.394 -34.781 -21.922 1 88.69 178 CYS A C 1
ATOM 1339 O O . CYS A 1 178 ? 1.317 -35.531 -21.594 1 88.69 178 CYS A O 1
ATOM 1341 N N . ALA A 1 179 ? -0.782 -34.719 -21.359 1 90.56 179 ALA A N 1
ATOM 1342 C CA . ALA A 1 179 ? -1.052 -35.656 -20.281 1 90.56 179 ALA A CA 1
ATOM 1343 C C . ALA A 1 179 ? -2.418 -36.312 -20.453 1 90.56 179 ALA A C 1
ATOM 1345 O O . ALA A 1 179 ? -3.322 -35.75 -21.062 1 90.56 179 ALA A O 1
ATOM 1346 N N . HIS A 1 180 ? -2.426 -37.594 -20 1 93 180 HIS A N 1
ATOM 1347 C CA . HIS A 1 180 ? -3.707 -38.281 -19.891 1 93 180 HIS A CA 1
ATOM 1348 C C . HIS A 1 180 ? -4.594 -37.594 -18.844 1 93 180 HIS A C 1
ATOM 1350 O O . HIS A 1 180 ? -4.117 -37.219 -17.766 1 93 180 HIS A O 1
ATOM 1356 N N . PRO A 1 181 ? -5.914 -37.469 -19.078 1 95.19 181 PRO A N 1
ATOM 1357 C CA . PRO A 1 181 ? -6.652 -37.906 -20.25 1 95.19 181 PRO A CA 1
ATOM 1358 C C . PRO A 1 181 ? -6.836 -36.812 -21.312 1 95.19 181 PRO A C 1
ATOM 1360 O O . PRO A 1 181 ? -7.805 -36.844 -22.062 1 95.19 181 PRO A O 1
ATOM 1363 N N . TYR A 1 182 ? -5.965 -35.906 -21.266 1 94.44 182 TYR A N 1
ATOM 1364 C CA . TYR A 1 182 ? -6.16 -34.781 -22.172 1 94.44 182 TYR A CA 1
ATOM 1365 C C . TYR A 1 182 ? -4.992 -34.656 -23.141 1 94.44 182 TYR A C 1
ATOM 1367 O O . TYR A 1 182 ? -4.27 -33.656 -23.125 1 94.44 182 TYR A O 1
ATOM 1375 N N . PRO A 1 183 ? -4.883 -35.562 -24.141 1 92.12 183 PRO A N 1
ATOM 1376 C CA . PRO A 1 183 ? -3.766 -35.5 -25.094 1 92.12 183 PRO A CA 1
ATOM 1377 C C . PRO A 1 183 ? -3.875 -34.344 -26.078 1 92.12 183 PRO A C 1
ATOM 1379 O O . PRO A 1 183 ? -2.926 -34.062 -26.812 1 92.12 183 PRO A O 1
ATOM 1382 N N . ASN A 1 184 ? -4.938 -33.688 -26.125 1 88.88 184 ASN A N 1
ATOM 1383 C CA . ASN A 1 184 ? -5.164 -32.562 -27.062 1 88.88 184 ASN A CA 1
ATOM 1384 C C . ASN A 1 184 ? -4.797 -31.234 -26.438 1 88.88 184 ASN A C 1
ATOM 1386 O O . ASN A 1 184 ? -5.008 -30.172 -27.031 1 88.88 184 ASN A O 1
ATOM 1390 N N . LEU A 1 185 ? -4.297 -31.281 -25.219 1 90 185 LEU A N 1
ATOM 1391 C CA . LEU A 1 185 ? -3.863 -30.078 -24.516 1 90 185 LEU A CA 1
ATOM 1392 C C . LEU A 1 185 ? -2.42 -30.219 -24.047 1 90 185 LEU A C 1
ATOM 1394 O O . LEU A 1 185 ? -2.01 -31.281 -23.594 1 90 185 LEU A O 1
ATOM 1398 N N . LYS A 1 186 ? -1.663 -29.062 -24.219 1 85.38 186 LYS A N 1
ATOM 1399 C CA . LYS A 1 186 ? -0.376 -29.031 -23.531 1 85.38 186 LYS A CA 1
ATOM 1400 C C . LYS A 1 186 ? -0.561 -29.125 -22.016 1 85.38 186 LYS A C 1
ATOM 1402 O O . LYS A 1 186 ? -1.582 -28.688 -21.484 1 85.38 186 LYS A O 1
ATOM 1407 N N . VAL A 1 187 ? 0.378 -29.625 -21.281 1 87.25 187 VAL A N 1
ATOM 1408 C CA . VAL A 1 187 ? 0.278 -29.938 -19.859 1 87.25 187 VAL A CA 1
ATOM 1409 C C . VAL A 1 187 ? -0.062 -28.672 -19.078 1 87.25 187 VAL A C 1
ATOM 1411 O O . VAL A 1 187 ? -0.813 -28.734 -18.094 1 87.25 187 VAL A O 1
ATOM 1414 N N . ARG A 1 188 ? 0.465 -27.516 -19.406 1 87.38 188 ARG A N 1
ATOM 1415 C CA . ARG A 1 188 ? 0.201 -26.266 -18.703 1 87.38 188 ARG A CA 1
ATOM 1416 C C . ARG A 1 188 ? -1.285 -25.922 -18.734 1 87.38 188 ARG A C 1
ATOM 1418 O O . ARG A 1 188 ? -1.813 -25.344 -17.797 1 87.38 188 ARG A O 1
ATOM 1425 N N . TRP A 1 189 ? -1.893 -26.25 -19.844 1 91.69 189 TRP A N 1
ATOM 1426 C CA . TRP A 1 189 ? -3.334 -26.047 -19.969 1 91.69 189 TRP A CA 1
ATOM 1427 C C . TRP A 1 189 ? -4.098 -27.234 -19.375 1 91.69 189 TRP A C 1
ATOM 1429 O O . TRP A 1 189 ? -5.141 -27.047 -18.75 1 91.69 189 TRP A O 1
ATOM 1439 N N . GLY A 1 190 ? -3.486 -28.422 -19.578 1 93.31 190 GLY A N 1
ATOM 1440 C CA . GLY A 1 190 ? -4.109 -29.641 -19.094 1 93.31 190 GLY A CA 1
ATOM 1441 C C . GLY A 1 190 ? -4.285 -29.656 -17.578 1 93.31 190 GLY A C 1
ATOM 1442 O O . GLY A 1 190 ? -5.129 -30.391 -17.062 1 93.31 190 GLY A O 1
ATOM 1443 N N . ARG A 1 191 ? -3.545 -28.844 -16.938 1 95 191 ARG A N 1
ATOM 1444 C CA . ARG A 1 191 ? -3.631 -28.844 -15.484 1 95 191 ARG A CA 1
ATOM 1445 C C . ARG A 1 191 ? -5.027 -28.438 -15.016 1 95 191 ARG A C 1
ATOM 1447 O O . ARG A 1 191 ? -5.496 -28.906 -13.977 1 95 191 ARG A O 1
ATOM 1454 N N . PHE A 1 192 ? -5.742 -27.641 -15.82 1 97.62 192 PHE A N 1
ATOM 1455 C CA . PHE A 1 192 ? -7.055 -27.156 -15.406 1 97.62 192 PHE A CA 1
ATOM 1456 C C . PHE A 1 192 ? -8.07 -28.281 -15.406 1 97.62 192 PHE A C 1
ATOM 1458 O O . PHE A 1 192 ? -8.664 -28.594 -14.375 1 97.62 192 PHE A O 1
ATOM 1465 N N . PRO A 1 193 ? -8.266 -28.984 -16.5 1 98.19 193 PRO A N 1
ATOM 1466 C CA . PRO A 1 193 ? -9.211 -30.109 -16.422 1 98.19 193 PRO A CA 1
ATOM 1467 C C . PRO A 1 193 ? -8.711 -31.234 -15.539 1 98.19 193 PRO A C 1
ATOM 1469 O O . PRO A 1 193 ? -9.508 -31.938 -14.906 1 98.19 193 PRO A O 1
ATOM 1472 N N . ILE A 1 194 ? -7.438 -31.484 -15.445 1 98.19 194 ILE A N 1
ATOM 1473 C CA . ILE A 1 194 ? -6.918 -32.531 -14.57 1 98.19 194 ILE A CA 1
ATOM 1474 C C . ILE A 1 194 ? -7.281 -32.219 -13.125 1 98.19 194 ILE A C 1
ATOM 1476 O O . ILE A 1 194 ? -7.75 -33.094 -12.398 1 98.19 194 ILE A O 1
ATOM 1480 N N . LEU A 1 195 ? -7.105 -31.016 -12.719 1 98.56 195 LEU A N 1
ATOM 1481 C CA . LEU A 1 195 ? -7.461 -30.625 -11.359 1 98.56 195 LEU A CA 1
ATOM 1482 C C . LEU A 1 195 ? -8.969 -30.703 -11.148 1 98.56 195 LEU A C 1
ATOM 1484 O O . LEU A 1 195 ? -9.438 -31.094 -10.07 1 98.56 195 LEU A O 1
ATOM 1488 N N . ARG A 1 196 ? -9.688 -30.281 -12.141 1 98.69 196 ARG A N 1
ATOM 1489 C CA . ARG A 1 196 ? -11.141 -30.438 -12.078 1 98.69 196 ARG A CA 1
ATOM 1490 C C . ARG A 1 196 ? -11.516 -31.891 -11.781 1 98.69 196 ARG A C 1
ATOM 1492 O O . ARG A 1 196 ? -12.32 -32.156 -10.883 1 98.69 196 ARG A O 1
ATOM 1499 N N . ASP A 1 197 ? -10.945 -32.812 -12.555 1 98.62 197 ASP A N 1
ATOM 1500 C CA . ASP A 1 197 ? -11.258 -34.25 -12.414 1 98.62 197 ASP A CA 1
ATOM 1501 C C . ASP A 1 197 ? -10.953 -34.719 -11 1 98.62 197 ASP A C 1
ATOM 1503 O O . ASP A 1 197 ? -11.742 -35.469 -10.414 1 98.62 197 ASP A O 1
ATOM 1507 N N . HIS A 1 198 ? -9.875 -34.344 -10.477 1 98.5 198 HIS A N 1
ATOM 1508 C CA . HIS A 1 198 ? -9.484 -34.781 -9.148 1 98.5 198 HIS A CA 1
ATOM 1509 C C . HIS A 1 198 ? -10.367 -34.156 -8.07 1 98.5 198 HIS A C 1
ATOM 1511 O O . HIS A 1 198 ? -10.648 -34.781 -7.051 1 98.5 198 HIS A O 1
ATOM 1517 N N . LEU A 1 199 ? -10.758 -32.906 -8.289 1 98.5 199 LEU A N 1
ATOM 1518 C CA . LEU A 1 199 ? -11.688 -32.312 -7.352 1 98.5 199 LEU A CA 1
ATOM 1519 C C . LEU A 1 199 ? -13.031 -33.031 -7.367 1 98.5 199 LEU A C 1
ATOM 1521 O O . LEU A 1 199 ? -13.617 -33.281 -6.309 1 98.5 199 LEU A O 1
ATOM 1525 N N . GLU A 1 200 ? -13.43 -33.344 -8.508 1 98.25 200 GLU A N 1
ATOM 1526 C CA . GLU A 1 200 ? -14.688 -34.062 -8.648 1 98.25 200 GLU A CA 1
ATOM 1527 C C . GLU A 1 200 ? -14.633 -35.438 -7.934 1 98.25 200 GLU A C 1
ATOM 1529 O O . GLU A 1 200 ? -15.625 -35.875 -7.344 1 98.25 200 GLU A O 1
ATOM 1534 N N . ALA A 1 201 ? -13.547 -36 -8 1 97.88 201 ALA A N 1
ATOM 1535 C CA . ALA A 1 201 ? -13.383 -37.344 -7.434 1 97.88 201 ALA A CA 1
ATOM 1536 C C . ALA A 1 201 ? -13.234 -37.281 -5.914 1 97.88 201 ALA A C 1
ATOM 1538 O O . ALA A 1 201 ? -13.344 -38.312 -5.23 1 97.88 201 ALA A O 1
ATOM 1539 N N . CYS A 1 202 ? -13.008 -36.125 -5.395 1 96.88 202 CYS A N 1
ATOM 1540 C CA . CYS A 1 202 ? -12.766 -35.969 -3.965 1 96.88 202 CYS A CA 1
ATOM 1541 C C . CYS A 1 202 ? -14.07 -35.781 -3.209 1 96.88 202 CYS A C 1
ATOM 1543 O O . CYS A 1 202 ? -14.562 -34.656 -3.09 1 96.88 202 CYS A O 1
ATOM 1545 N N . SER A 1 203 ? -14.5 -36.719 -2.506 1 94.44 203 SER A N 1
ATOM 1546 C CA . SER A 1 203 ? -15.789 -36.688 -1.818 1 94.44 203 SER A CA 1
ATOM 1547 C C . SER A 1 203 ? -15.703 -35.875 -0.536 1 94.44 203 SER A C 1
ATOM 1549 O O . SER A 1 203 ? -16.719 -35.344 -0.068 1 94.44 203 SER A O 1
ATOM 1551 N N . THR A 1 204 ? -14.523 -35.719 -0.056 1 94.06 204 THR A N 1
ATOM 1552 C CA . THR A 1 204 ? -14.359 -35 1.204 1 94.06 204 THR A CA 1
ATOM 1553 C C . THR A 1 204 ? -14.109 -33.531 0.954 1 94.06 204 THR A C 1
ATOM 1555 O O . THR A 1 204 ? -14.133 -32.719 1.887 1 94.06 204 THR A O 1
ATOM 1558 N N . CYS A 1 205 ? -13.867 -33.219 -0.287 1 96.25 205 CYS A N 1
ATOM 1559 C CA . CYS A 1 205 ? -13.578 -31.844 -0.657 1 96.25 205 CYS A CA 1
ATOM 1560 C C . CYS A 1 205 ? -14.859 -31.047 -0.858 1 96.25 205 CYS A C 1
ATOM 1562 O O . CYS A 1 205 ? -15.188 -30.672 -1.981 1 96.25 205 CYS A O 1
ATOM 1564 N N . THR A 1 206 ? -15.508 -30.656 0.273 1 96 206 THR A N 1
ATOM 1565 C CA . THR A 1 206 ? -16.844 -30.078 0.169 1 96 206 THR A CA 1
ATOM 1566 C C . THR A 1 206 ? -16.797 -28.578 0.458 1 96 206 THR A C 1
ATOM 1568 O O . THR A 1 206 ? -17.781 -27.875 0.196 1 96 206 THR A O 1
ATOM 1571 N N . GLY A 1 207 ? -15.711 -28.109 0.977 1 96.5 207 GLY A N 1
ATOM 1572 C CA . GLY A 1 207 ? -15.562 -26.703 1.31 1 96.5 207 GLY A CA 1
ATOM 1573 C C . GLY A 1 207 ? -14.914 -25.891 0.204 1 96.5 207 GLY A C 1
ATOM 1574 O O . GLY A 1 207 ? -14.914 -26.297 -0.958 1 96.5 207 GLY A O 1
ATOM 1575 N N . PRO A 1 208 ? -14.43 -24.688 0.557 1 97.88 208 PRO A N 1
ATOM 1576 C CA . PRO A 1 208 ? -13.758 -23.844 -0.436 1 97.88 208 PRO A CA 1
ATOM 1577 C C . PRO A 1 208 ? -12.477 -24.484 -0.974 1 97.88 208 PRO A C 1
ATOM 1579 O O . PRO A 1 208 ? -11.859 -25.312 -0.298 1 97.88 208 PRO A O 1
ATOM 1582 N N . VAL A 1 209 ? -12.164 -24.062 -2.182 1 98.69 209 VAL A N 1
ATOM 1583 C CA . VAL A 1 209 ? -11.023 -24.641 -2.879 1 98.69 209 VAL A CA 1
ATOM 1584 C C . VAL A 1 209 ? -10.055 -23.547 -3.303 1 98.69 209 VAL A C 1
ATOM 1586 O O . VAL A 1 209 ? -10.477 -22.516 -3.838 1 98.69 209 VAL A O 1
ATOM 1589 N N . LEU A 1 210 ? -8.836 -23.734 -2.969 1 98.81 210 LEU A N 1
ATOM 1590 C CA . LEU A 1 210 ? -7.746 -22.938 -3.506 1 98.81 210 LEU A CA 1
ATOM 1591 C C . LEU A 1 210 ? -6.941 -23.719 -4.535 1 98.81 210 LEU A C 1
ATOM 1593 O O . LEU A 1 210 ? -6.371 -24.766 -4.211 1 98.81 210 LEU A O 1
ATOM 1597 N N . VAL A 1 211 ? -6.922 -23.25 -5.781 1 98.81 211 VAL A N 1
ATOM 1598 C CA . VAL A 1 211 ? -6.008 -23.734 -6.809 1 98.81 211 VAL A CA 1
ATOM 1599 C C . VAL A 1 211 ? -4.84 -22.766 -6.969 1 98.81 211 VAL A C 1
ATOM 1601 O O . VAL A 1 211 ? -5.047 -21.562 -7.168 1 98.81 211 VAL A O 1
ATOM 1604 N N . THR A 1 212 ? -3.662 -23.281 -6.859 1 98.5 212 THR A N 1
ATOM 1605 C CA . THR A 1 212 ? -2.514 -22.391 -6.855 1 98.5 212 THR A CA 1
ATOM 1606 C C . THR A 1 212 ? -1.303 -23.047 -7.504 1 98.5 212 THR A C 1
ATOM 1608 O O . THR A 1 212 ? -1.187 -24.281 -7.504 1 98.5 212 THR A O 1
ATOM 1611 N N . ASP A 1 213 ? -0.475 -22.203 -8.109 1 96.81 213 ASP A N 1
ATOM 1612 C CA . ASP A 1 213 ? 0.875 -22.656 -8.422 1 96.81 213 ASP A CA 1
ATOM 1613 C C . ASP A 1 213 ? 1.621 -23.062 -7.148 1 96.81 213 ASP A C 1
ATOM 1615 O O . ASP A 1 213 ? 1.414 -22.469 -6.086 1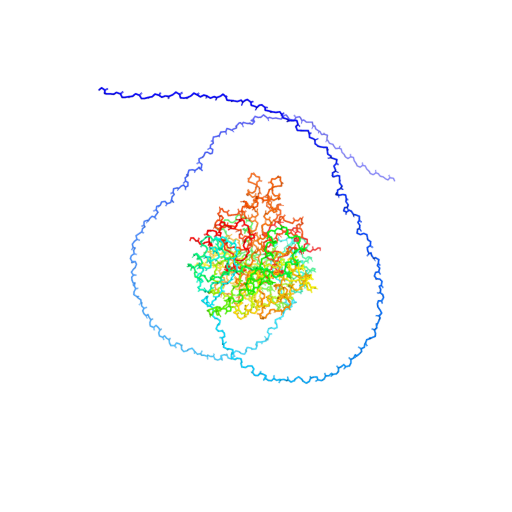 96.81 213 ASP A O 1
ATOM 1619 N N . VAL A 1 214 ? 2.434 -24.031 -7.336 1 97.38 214 VAL A N 1
ATOM 1620 C CA . VAL A 1 214 ? 3.049 -24.609 -6.152 1 97.38 214 VAL A CA 1
ATOM 1621 C C . VAL A 1 214 ? 4.449 -24.031 -5.957 1 97.38 214 VAL A C 1
ATOM 1623 O O . VAL A 1 214 ? 4.824 -23.656 -4.84 1 97.38 214 VAL A O 1
ATOM 1626 N N . ARG A 1 215 ? 5.199 -23.844 -6.977 1 95.62 215 ARG A N 1
ATOM 1627 C CA . ARG A 1 215 ? 6.629 -23.547 -6.93 1 95.62 215 ARG A CA 1
ATOM 1628 C C . ARG A 1 215 ? 6.887 -22.203 -6.258 1 95.62 215 ARG A C 1
ATOM 1630 O O . ARG A 1 215 ? 7.867 -22.047 -5.527 1 95.62 215 ARG A O 1
ATOM 1637 N N . A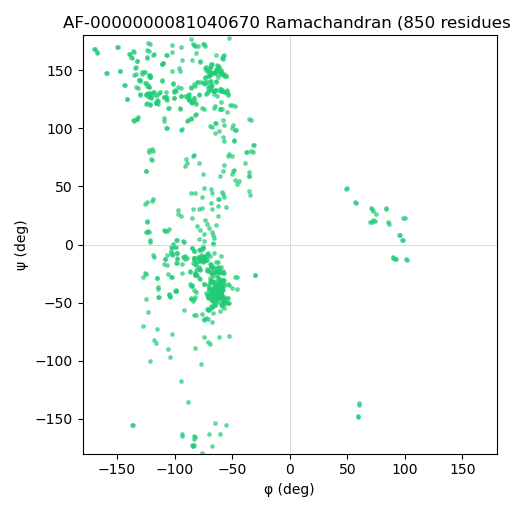SP A 1 216 ? 6.059 -21.266 -6.504 1 97.12 216 ASP A N 1
ATOM 1638 C CA . ASP A 1 216 ? 6.379 -19.922 -6.043 1 97.12 216 ASP A CA 1
ATOM 1639 C C . ASP A 1 216 ? 5.262 -19.359 -5.164 1 97.12 216 ASP A C 1
ATOM 1641 O O . ASP A 1 216 ? 4.957 -18.172 -5.227 1 97.12 216 ASP A O 1
ATOM 1645 N N . ALA A 1 217 ? 4.684 -20.297 -4.383 1 98.12 217 ALA A N 1
ATOM 1646 C CA . ALA A 1 217 ? 3.686 -19.891 -3.393 1 98.12 217 ALA A CA 1
ATOM 1647 C C . ALA A 1 217 ? 4.043 -20.406 -2.006 1 98.12 217 ALA A C 1
ATOM 1649 O O . ALA A 1 217 ? 4.68 -21.469 -1.877 1 98.12 217 ALA A O 1
ATOM 1650 N N . PHE A 1 218 ? 3.697 -19.703 -0.958 1 98.19 218 PHE A N 1
ATOM 1651 C CA . PHE A 1 218 ? 3.793 -20.188 0.416 1 98.19 218 PHE A CA 1
ATOM 1652 C C . PHE A 1 218 ? 2.721 -19.547 1.289 1 98.19 218 PHE A C 1
ATOM 1654 O O . PHE A 1 218 ? 1.998 -18.656 0.838 1 98.19 218 PHE A O 1
ATOM 1661 N N . PHE A 1 219 ? 2.596 -20.062 2.48 1 98.38 219 PHE A N 1
ATOM 1662 C CA . PHE A 1 219 ? 1.504 -19.688 3.369 1 98.38 219 PHE A CA 1
ATOM 1663 C C . PHE A 1 219 ? 2.039 -19.047 4.648 1 98.38 219 PHE A C 1
ATOM 1665 O O . PHE A 1 219 ? 3.004 -19.547 5.234 1 98.38 219 PHE A O 1
ATOM 1672 N N . GLN A 1 220 ? 1.444 -17.922 4.957 1 97.88 220 GLN A N 1
ATOM 1673 C CA . GLN A 1 220 ? 1.801 -17.266 6.211 1 97.88 220 GLN A CA 1
ATOM 1674 C C . GLN A 1 220 ? 0.732 -17.5 7.277 1 97.88 220 GLN A C 1
ATOM 1676 O O . GLN A 1 220 ? 1.007 -17.391 8.477 1 97.88 220 GLN A O 1
ATOM 1681 N N . GLN A 1 221 ? -0.474 -17.688 6.824 1 97.44 221 GLN A N 1
ATOM 1682 C CA . GLN A 1 221 ? -1.623 -18.062 7.645 1 97.44 221 GLN A CA 1
ATOM 1683 C C . GLN A 1 221 ? -2.494 -19.094 6.941 1 97.44 221 GLN A C 1
ATOM 1685 O O . GLN A 1 221 ? -2.348 -19.328 5.738 1 97.44 221 GLN A O 1
ATOM 1690 N N . ASP A 1 222 ? -3.346 -19.719 7.785 1 97.75 222 ASP A N 1
ATOM 1691 C CA . ASP A 1 222 ? -4.332 -20.625 7.191 1 97.75 222 ASP A CA 1
ATOM 1692 C C . ASP A 1 222 ? -5.246 -19.875 6.227 1 97.75 222 ASP A C 1
ATOM 1694 O O . ASP A 1 222 ? -5.973 -18.953 6.633 1 97.75 222 ASP A O 1
ATOM 1698 N N . PRO A 1 223 ? -5.203 -20.234 4.949 1 97.94 223 PRO A N 1
ATOM 1699 C CA . PRO A 1 223 ? -5.984 -19.484 3.969 1 97.94 223 PRO A CA 1
ATOM 1700 C C . PRO A 1 223 ? -7.473 -19.453 4.301 1 97.94 223 PRO A C 1
ATOM 1702 O O . PRO A 1 223 ? -8.172 -18.5 3.934 1 97.94 223 PRO A O 1
ATOM 1705 N N . PHE A 1 224 ? -7.906 -20.453 5.051 1 97.44 224 PHE A N 1
ATOM 1706 C CA . PHE A 1 224 ? -9.336 -20.578 5.328 1 97.44 224 PHE A CA 1
ATOM 1707 C C . PHE A 1 224 ? -9.594 -20.609 6.832 1 97.44 224 PHE A C 1
ATOM 1709 O O . PHE A 1 224 ? -10.633 -21.094 7.277 1 97.44 224 PHE A O 1
ATOM 1716 N N . GLY A 1 225 ? -8.602 -20.125 7.523 1 95.56 225 GLY A N 1
ATOM 1717 C CA . GLY A 1 225 ? -8.711 -20.172 8.977 1 95.56 225 GLY A CA 1
ATOM 1718 C C . GLY A 1 225 ? -9.516 -19.016 9.539 1 95.56 225 GLY A C 1
ATOM 1719 O O . GLY A 1 225 ? -10.219 -18.312 8.805 1 95.56 225 GLY A O 1
ATOM 1720 N N . GLU A 1 226 ? -9.367 -18.859 10.82 1 92.12 226 GLU A N 1
ATOM 1721 C CA . GLU A 1 226 ? -10.062 -17.797 11.539 1 92.12 226 GLU A CA 1
ATOM 1722 C C . GLU A 1 226 ? -9.703 -16.422 10.992 1 92.12 226 GLU A C 1
ATOM 1724 O O . GLU A 1 226 ? -8.531 -16.141 10.727 1 92.12 226 GLU A O 1
ATOM 1729 N N . GLY A 1 227 ? -10.703 -15.672 10.773 1 91.12 227 GLY A N 1
ATOM 1730 C CA . GLY A 1 227 ? -10.477 -14.312 10.312 1 91.12 227 GLY A CA 1
ATOM 1731 C C . GLY A 1 227 ? -10.422 -14.195 8.805 1 91.12 227 GLY A C 1
ATOM 1732 O O . GLY A 1 227 ? -10.422 -13.086 8.258 1 91.12 227 GLY A O 1
ATOM 1733 N N . ALA A 1 228 ? -10.344 -15.328 8.133 1 93.69 228 ALA A N 1
ATOM 1734 C CA . ALA A 1 228 ? -10.344 -15.289 6.676 1 93.69 228 ALA A CA 1
ATOM 1735 C C . ALA A 1 228 ? -11.703 -14.875 6.133 1 93.69 228 ALA A C 1
ATOM 1737 O O . ALA A 1 228 ? -12.734 -15.164 6.742 1 93.69 228 ALA A O 1
ATOM 1738 N N . PRO A 1 229 ? -11.656 -14.141 5.039 1 92 229 PRO A N 1
ATOM 1739 C CA . PRO A 1 229 ? -12.938 -13.789 4.422 1 92 229 PRO A CA 1
ATOM 1740 C C . PRO A 1 229 ? -13.727 -15.016 3.973 1 92 229 PRO A C 1
ATOM 1742 O O . PRO A 1 229 ? -13.133 -16.016 3.57 1 92 229 PRO A O 1
ATOM 1745 N N . MET A 1 230 ? -14.977 -14.82 4.043 1 90.94 230 MET A N 1
ATOM 1746 C CA . MET A 1 230 ? -15.852 -15.875 3.539 1 90.94 230 MET A CA 1
ATOM 1747 C C . MET A 1 230 ? -15.742 -15.992 2.021 1 90.94 230 MET A C 1
ATOM 1749 O O . MET A 1 230 ? -15.695 -14.984 1.319 1 90.94 230 MET A O 1
ATOM 1753 N N . ILE A 1 231 ? -15.766 -17.234 1.641 1 94.94 231 ILE A N 1
ATOM 1754 C CA . ILE A 1 231 ? -15.648 -17.469 0.207 1 94.94 231 ILE A CA 1
ATOM 1755 C C . ILE A 1 231 ? -17.047 -17.625 -0.403 1 94.94 231 ILE A C 1
ATOM 1757 O O . ILE A 1 231 ? -17.812 -18.5 -0.003 1 94.94 231 ILE A O 1
ATOM 1761 N N . THR A 1 232 ? -17.25 -16.656 -1.286 1 94 232 THR A N 1
ATOM 1762 C CA . THR A 1 232 ? -18.469 -16.734 -2.08 1 94 232 THR A CA 1
ATOM 1763 C C . THR A 1 232 ? -18.141 -16.781 -3.57 1 94 232 THR A C 1
ATOM 1765 O O . THR A 1 232 ? -17.25 -16.078 -4.039 1 94 232 THR A O 1
ATOM 1768 N N . GLY A 1 233 ? -18.734 -17.734 -4.281 1 97.56 233 GLY A N 1
ATOM 1769 C CA . GLY A 1 233 ? -18.484 -17.812 -5.711 1 97.56 233 GLY A CA 1
ATOM 1770 C C . GLY A 1 233 ? -17.016 -18.016 -6.059 1 97.56 233 GLY A C 1
ATOM 1771 O O . GLY A 1 233 ? -16.328 -18.781 -5.387 1 97.56 233 GLY A O 1
ATOM 1772 N N . LEU A 1 234 ? -16.672 -17.453 -7.195 1 98.69 234 LEU A N 1
ATOM 1773 C CA . LEU A 1 234 ? -15.297 -17.531 -7.684 1 98.69 234 LEU A CA 1
ATOM 1774 C C . LEU A 1 234 ? -14.531 -16.25 -7.406 1 98.69 234 LEU A C 1
ATOM 1776 O O . LEU A 1 234 ? -15.055 -15.148 -7.625 1 98.69 234 LEU A O 1
ATOM 1780 N N . GLN A 1 235 ? -13.367 -16.406 -6.863 1 98.62 235 GLN A N 1
ATOM 1781 C CA . GLN A 1 235 ? -12.477 -15.273 -6.656 1 98.62 235 GLN A CA 1
ATOM 1782 C C . GLN A 1 235 ? -11.203 -15.414 -7.477 1 98.62 235 GLN A C 1
ATOM 1784 O O . GLN A 1 235 ? -10.492 -16.422 -7.371 1 98.62 235 GLN A O 1
ATOM 1789 N N . VAL A 1 236 ? -11 -14.406 -8.297 1 98.75 236 VAL A N 1
ATOM 1790 C CA . VAL A 1 236 ? -9.75 -14.281 -9.039 1 98.75 236 VAL A CA 1
ATOM 1791 C C . VAL A 1 236 ? -8.953 -13.094 -8.508 1 98.75 236 VAL A C 1
ATOM 1793 O O . VAL A 1 236 ? -9.516 -12.18 -7.902 1 98.75 236 VAL A O 1
ATOM 1796 N N . PHE A 1 237 ? -7.684 -13.125 -8.688 1 98.44 237 PHE A N 1
ATOM 1797 C CA . PHE A 1 237 ? -6.867 -12.18 -7.93 1 98.44 237 PHE A CA 1
ATOM 1798 C C . PHE A 1 237 ? -6.043 -11.305 -8.867 1 98.44 237 PHE A C 1
ATOM 1800 O O . PHE A 1 237 ? -5.387 -11.805 -9.781 1 98.44 237 PHE A O 1
ATOM 1807 N N . GLU A 1 238 ? -6.047 -10.031 -8.555 1 97.81 238 GLU A N 1
ATOM 1808 C CA . GLU A 1 238 ? -5.238 -9.07 -9.297 1 97.81 238 GLU A CA 1
ATOM 1809 C C . GLU A 1 238 ? -3.76 -9.203 -8.953 1 97.81 238 GLU A C 1
ATOM 1811 O O . GLU A 1 238 ? -3.41 -9.469 -7.797 1 97.81 238 GLU A O 1
ATOM 1816 N N . GLU A 1 239 ? -2.926 -9.016 -9.922 1 96.19 239 GLU A N 1
ATOM 1817 C CA . GLU A 1 239 ? -1.487 -9.016 -9.672 1 96.19 239 GLU A CA 1
ATOM 1818 C C . GLU A 1 239 ? -1.045 -7.73 -8.984 1 96.19 239 GLU A C 1
ATOM 1820 O O . GLU A 1 239 ? -0.407 -7.77 -7.934 1 96.19 239 GLU A O 1
ATOM 1825 N N . PHE A 1 240 ? -1.169 -6.652 -9.578 1 94.44 240 PHE A N 1
ATOM 1826 C CA . PHE A 1 240 ? -0.8 -5.324 -9.094 1 94.44 240 PHE A CA 1
ATOM 1827 C C . PHE A 1 240 ? -1.546 -4.242 -9.867 1 94.44 240 PHE A C 1
ATOM 1829 O O . PHE A 1 240 ? -1.802 -4.395 -11.07 1 94.44 240 PHE A O 1
ATOM 1836 N N . LYS A 1 241 ? -1.859 -3.166 -9.25 1 91.38 241 LYS A N 1
ATOM 1837 C CA . LYS A 1 241 ? -2.721 -2.148 -9.852 1 91.38 241 LYS A CA 1
ATOM 1838 C C . LYS A 1 241 ? -2.105 -1.585 -11.125 1 91.38 241 LYS A C 1
ATOM 1840 O O . LYS A 1 241 ? -2.822 -1.105 -12.008 1 91.38 241 LYS A O 1
ATOM 1845 N N . PHE A 1 242 ? -0.756 -1.659 -11.312 1 90.38 242 PHE A N 1
ATOM 1846 C CA . PHE A 1 242 ? -0.112 -1.082 -12.492 1 90.38 242 PHE A CA 1
ATOM 1847 C C . PHE A 1 242 ? 0.137 -2.148 -13.547 1 90.38 242 PHE A C 1
ATOM 1849 O O . PHE A 1 242 ? 0.59 -1.841 -14.656 1 90.38 242 PHE A O 1
ATOM 1856 N N . GLN A 1 243 ? -0.096 -3.346 -13.203 1 93.44 243 GLN A N 1
ATOM 1857 C CA . GLN A 1 243 ? -0.004 -4.414 -14.188 1 93.44 243 GLN A CA 1
ATOM 1858 C C . GLN A 1 243 ? -1.318 -4.578 -14.945 1 93.44 243 GLN A C 1
ATOM 1860 O O . GLN A 1 243 ? -2.281 -5.137 -14.422 1 93.44 243 GLN A O 1
ATOM 1865 N N . ARG A 1 244 ? -1.298 -4.18 -16.188 1 94.81 244 ARG A N 1
ATOM 1866 C CA . ARG A 1 244 ? -2.525 -4.102 -16.969 1 94.81 244 ARG A CA 1
ATOM 1867 C C . ARG A 1 244 ? -2.584 -5.223 -18.016 1 94.81 244 ARG A C 1
ATOM 1869 O O . ARG A 1 244 ? -1.55 -5.773 -18.391 1 94.81 244 ARG A O 1
ATOM 1876 N N . THR A 1 245 ? -3.74 -5.477 -18.531 1 96.44 245 THR A N 1
ATOM 1877 C CA . THR A 1 245 ? -3.951 -6.516 -19.531 1 96.44 245 THR A CA 1
ATOM 1878 C C . THR A 1 245 ? -3.43 -6.062 -20.891 1 96.44 245 THR A C 1
ATOM 1880 O O . THR A 1 245 ? -3.373 -6.855 -21.844 1 96.44 245 THR A O 1
ATOM 1883 N N . THR A 1 246 ? -2.967 -4.855 -20.953 1 95.12 246 THR A N 1
ATOM 1884 C CA . THR A 1 246 ? -2.33 -4.371 -22.172 1 95.12 246 THR A CA 1
ATOM 1885 C C . THR A 1 246 ? -0.899 -4.891 -22.281 1 95.12 246 THR A C 1
ATOM 1887 O O . THR A 1 246 ? -0.241 -4.703 -23.297 1 95.12 246 THR A O 1
ATOM 1890 N N . HIS A 1 247 ? -0.422 -5.453 -21.203 1 91.75 247 HIS A N 1
ATOM 1891 C CA . HIS A 1 247 ? 0.846 -6.172 -21.25 1 91.75 247 HIS A CA 1
ATOM 1892 C C . HIS A 1 247 ? 0.81 -7.262 -22.328 1 91.75 247 HIS A C 1
ATOM 1894 O O . HIS A 1 247 ? -0.201 -7.949 -22.484 1 91.75 247 HIS A O 1
ATOM 1900 N N . TRP A 1 248 ? 1.89 -7.48 -22.938 1 88.06 248 TRP A N 1
ATOM 1901 C CA . TRP A 1 248 ? 1.975 -8.336 -24.125 1 88.06 248 TRP A CA 1
ATOM 1902 C C . TRP A 1 248 ? 1.521 -9.758 -23.797 1 88.06 248 TRP A C 1
ATOM 1904 O O . TRP A 1 248 ? 0.956 -10.445 -24.641 1 88.06 248 TRP A O 1
ATOM 1914 N N . LEU A 1 249 ? 1.757 -10.164 -22.547 1 87.19 249 LEU A N 1
ATOM 1915 C CA . LEU A 1 249 ? 1.409 -11.516 -22.125 1 87.19 249 LEU A CA 1
ATOM 1916 C C . LEU A 1 249 ? -0.075 -11.789 -22.359 1 87.19 249 LEU A C 1
ATOM 1918 O O . LEU A 1 249 ? -0.461 -12.914 -22.688 1 87.19 249 LEU A O 1
ATOM 1922 N N . VAL A 1 250 ? -0.878 -10.773 -22.172 1 92.38 250 VAL A N 1
ATOM 1923 C CA . VAL A 1 250 ? -2.322 -10.93 -22.312 1 92.38 250 VAL A CA 1
ATOM 1924 C C . VAL A 1 250 ? -2.773 -10.312 -23.641 1 92.38 250 VAL A C 1
ATOM 1926 O O . VAL A 1 250 ? -3.506 -10.945 -24.406 1 92.38 250 VAL A O 1
ATOM 1929 N N . LYS A 1 251 ? -2.287 -9.172 -23.938 1 92.62 251 LYS A N 1
ATOM 1930 C CA . LYS A 1 251 ? -2.736 -8.414 -25.094 1 92.62 251 LYS A CA 1
ATOM 1931 C C . LYS A 1 251 ? -2.51 -9.203 -26.391 1 92.62 251 LYS A C 1
ATOM 1933 O O . LYS A 1 251 ? -3.42 -9.336 -27.203 1 92.62 251 LYS A O 1
ATOM 1938 N N . THR A 1 252 ? -1.372 -9.773 -26.562 1 89.31 252 THR A N 1
ATOM 1939 C CA . THR A 1 252 ? -0.99 -10.367 -27.828 1 89.31 252 THR A CA 1
ATOM 1940 C C . THR A 1 252 ? -1.837 -11.602 -28.125 1 89.31 252 THR A C 1
ATOM 1942 O O . THR A 1 252 ? -2.5 -11.68 -29.156 1 89.31 252 THR A O 1
ATOM 1945 N N . PRO A 1 253 ? -1.875 -12.555 -27.219 1 89.81 253 PRO A N 1
ATOM 1946 C CA . PRO A 1 253 ? -2.678 -13.734 -27.531 1 89.81 253 PRO A CA 1
ATOM 1947 C C . PRO A 1 253 ? -4.164 -13.422 -27.672 1 89.81 253 PRO A C 1
ATOM 1949 O O . PRO A 1 253 ? -4.828 -13.953 -28.562 1 89.81 253 PRO A O 1
ATOM 1952 N N . VAL A 1 254 ? -4.691 -12.578 -26.875 1 93.25 254 VAL A N 1
ATOM 1953 C CA . VAL A 1 254 ? -6.121 -12.289 -26.875 1 93.25 254 VAL A CA 1
ATOM 1954 C C . VAL A 1 254 ? -6.484 -11.516 -28.141 1 93.25 254 VAL A C 1
ATOM 1956 O O . VAL A 1 254 ? -7.492 -11.812 -28.797 1 93.25 254 VAL A O 1
ATOM 1959 N N . SER A 1 255 ? -5.688 -10.539 -28.453 1 92.62 255 SER A N 1
ATOM 1960 C CA . SER A 1 255 ? -5.945 -9.773 -29.672 1 92.62 255 SER A CA 1
ATOM 1961 C C . SER A 1 255 ? -5.848 -10.664 -30.922 1 92.62 255 SER A C 1
ATOM 1963 O O . SER A 1 255 ? -6.68 -10.57 -31.812 1 92.62 255 SER A O 1
ATOM 1965 N N . LYS A 1 256 ? -4.871 -11.469 -30.953 1 88.94 256 LYS A N 1
ATOM 1966 C CA . LYS A 1 256 ? -4.668 -12.359 -32.094 1 88.94 256 LYS A CA 1
ATOM 1967 C C . LYS A 1 256 ? -5.797 -13.383 -32.188 1 88.94 256 LYS A C 1
ATOM 1969 O O . LYS A 1 256 ? -6.293 -13.648 -33.281 1 88.94 256 LYS A O 1
ATOM 1974 N N . CYS A 1 257 ? -6.133 -13.938 -31.125 1 90.69 257 CYS A N 1
ATOM 1975 C CA . CYS A 1 257 ? -7.074 -15.047 -31.109 1 90.69 257 CYS A CA 1
ATOM 1976 C C . CYS A 1 257 ? -8.516 -14.547 -31.188 1 90.69 257 CYS A C 1
ATOM 1978 O O . CYS A 1 257 ? -9.336 -15.125 -31.906 1 90.69 257 CYS A O 1
ATOM 1980 N N . ARG A 1 258 ? -8.781 -13.484 -30.484 1 94.31 258 ARG A N 1
ATOM 1981 C CA . ARG A 1 258 ? -10.18 -13.102 -30.312 1 94.31 258 ARG A CA 1
ATOM 1982 C C . ARG A 1 258 ? -10.445 -11.727 -30.922 1 94.31 258 ARG A C 1
ATOM 1984 O O . ARG A 1 258 ? -11.602 -11.297 -31 1 94.31 258 ARG A O 1
ATOM 1991 N N . GLY A 1 259 ? -9.484 -11.086 -31.266 1 94.06 259 GLY A N 1
ATOM 1992 C CA . GLY A 1 259 ? -9.641 -9.836 -31.984 1 94.06 259 GLY A CA 1
ATOM 1993 C C . GLY A 1 259 ? -10.109 -8.695 -31.094 1 94.06 259 GLY A C 1
ATOM 1994 O O . GLY A 1 259 ? -10.719 -7.738 -31.578 1 94.06 259 GLY A O 1
ATOM 1995 N N . ILE A 1 260 ? -9.93 -8.828 -29.828 1 95.19 260 ILE A N 1
ATOM 1996 C CA . ILE A 1 260 ? -10.344 -7.758 -28.922 1 95.19 260 ILE A CA 1
ATOM 1997 C C . ILE A 1 260 ? -9.164 -7.305 -28.078 1 95.19 260 ILE A C 1
ATOM 1999 O O . ILE A 1 260 ? -8.164 -8.016 -27.953 1 95.19 260 ILE A O 1
ATOM 2003 N N . GLU A 1 261 ? -9.312 -6.09 -27.516 1 93.94 261 GLU A N 1
ATOM 2004 C CA . GLU A 1 261 ? -8.359 -5.547 -26.547 1 93.94 261 GLU A CA 1
ATOM 2005 C C . GLU A 1 261 ? -9.039 -5.188 -25.234 1 93.94 261 GLU A C 1
ATOM 2007 O O . GLU A 1 261 ? -10.141 -4.641 -25.234 1 93.94 261 GLU A O 1
ATOM 2012 N N . ILE A 1 262 ? -8.461 -5.668 -24.234 1 95.25 262 ILE A N 1
ATOM 2013 C CA . ILE A 1 262 ? -8.93 -5.41 -22.875 1 95.25 262 ILE A CA 1
ATOM 2014 C C . ILE A 1 262 ? -7.914 -4.551 -22.125 1 95.25 262 ILE A C 1
ATOM 2016 O O . ILE A 1 262 ? -6.707 -4.801 -22.188 1 95.25 262 ILE A O 1
ATOM 2020 N N . ASP A 1 263 ? -8.328 -3.496 -21.484 1 96.56 263 ASP A N 1
ATOM 2021 C CA . ASP A 1 263 ? -7.473 -2.66 -20.641 1 96.56 263 ASP A CA 1
ATOM 2022 C C . ASP A 1 263 ? -7.98 -2.637 -19.203 1 96.56 263 ASP A C 1
ATOM 2024 O O . ASP A 1 263 ? -8.688 -1.712 -18.812 1 96.56 263 ASP A O 1
ATOM 2028 N N . GLU A 1 264 ? -7.625 -3.633 -18.531 1 97.25 264 GLU A N 1
ATOM 2029 C CA . GLU A 1 264 ? -7.992 -3.848 -17.141 1 97.25 264 GLU A CA 1
ATOM 2030 C C . GLU A 1 264 ? -6.793 -4.328 -16.328 1 97.25 264 GLU A C 1
ATOM 2032 O O . GLU A 1 264 ? -5.738 -4.633 -16.875 1 97.25 264 GLU A O 1
ATOM 2037 N N . THR A 1 265 ? -6.992 -4.262 -14.984 1 96.38 265 THR A N 1
ATOM 2038 C CA . THR A 1 265 ? -5.941 -4.824 -14.141 1 96.38 265 THR A CA 1
ATOM 2039 C C . THR A 1 265 ? -5.754 -6.312 -14.43 1 96.38 265 THR A C 1
ATOM 2041 O O . THR A 1 265 ? -6.73 -7.059 -14.539 1 96.38 265 THR A O 1
ATOM 2044 N N . MET A 1 266 ? -4.496 -6.723 -14.57 1 97.31 266 MET A N 1
ATOM 2045 C CA . MET A 1 266 ? -4.191 -8.109 -14.906 1 97.31 266 MET A CA 1
ATOM 2046 C C . MET A 1 266 ? -4.543 -9.039 -13.742 1 97.31 266 MET A C 1
ATOM 2048 O O . MET A 1 266 ? -4.25 -8.727 -12.586 1 97.31 266 MET A O 1
ATOM 2052 N N . LEU A 1 267 ? -5.176 -10.164 -14.055 1 98.31 267 LEU A N 1
ATOM 2053 C CA . LEU A 1 267 ? -5.5 -11.203 -13.094 1 98.31 267 LEU A CA 1
ATOM 2054 C C . LEU A 1 267 ? -4.512 -12.367 -13.195 1 98.31 267 LEU A C 1
ATOM 2056 O O . LEU A 1 267 ? -4.109 -12.75 -14.289 1 98.31 267 LEU A O 1
ATOM 2060 N N . CYS A 1 268 ? -4.121 -12.867 -12.102 1 97.88 268 CYS A N 1
ATOM 2061 C CA . CYS A 1 268 ? -3.176 -13.984 -12.062 1 97.88 268 CYS A CA 1
ATOM 2062 C C . CYS A 1 268 ? -3.898 -15.32 -12.195 1 97.88 268 CYS A C 1
ATOM 2064 O O . CYS A 1 268 ? -4.742 -15.656 -11.367 1 97.88 268 CYS A O 1
ATOM 2066 N N . SER A 1 269 ? -3.506 -16.062 -13.164 1 97.5 269 SER A N 1
ATOM 2067 C CA . SER A 1 269 ? -4.148 -17.359 -13.391 1 97.5 269 SER A CA 1
ATOM 2068 C C . SER A 1 269 ? -3.549 -18.438 -12.492 1 97.5 269 SER A C 1
ATOM 2070 O O . SER A 1 269 ? -4.09 -19.531 -12.391 1 97.5 269 SER A O 1
ATOM 2072 N N . GLY A 1 270 ? -2.529 -18.141 -11.758 1 97.44 270 GLY A N 1
ATOM 2073 C CA . GLY A 1 270 ? -1.847 -19.125 -10.922 1 97.44 270 GLY A CA 1
ATOM 2074 C C . GLY A 1 270 ? -2.521 -19.344 -9.586 1 97.44 270 GLY A C 1
ATOM 2075 O O . GLY A 1 270 ? -2.191 -20.281 -8.859 1 97.44 270 GLY A O 1
ATOM 2076 N N . THR A 1 271 ? -3.443 -18.484 -9.266 1 98.62 271 THR A N 1
ATOM 2077 C CA . THR A 1 271 ? -4.156 -18.609 -8 1 98.62 271 THR A CA 1
ATOM 2078 C C . THR A 1 271 ? -5.633 -18.266 -8.172 1 98.62 271 THR A C 1
ATOM 2080 O O . THR A 1 271 ? -5.965 -17.172 -8.656 1 98.62 271 THR A O 1
ATOM 2083 N N . THR A 1 272 ? -6.457 -19.156 -7.781 1 98.75 272 THR A N 1
ATOM 2084 C CA . THR A 1 272 ? -7.906 -18.984 -7.828 1 98.75 272 THR A CA 1
ATOM 2085 C C . THR A 1 272 ? -8.562 -19.656 -6.621 1 98.75 272 THR A C 1
ATOM 2087 O O . THR A 1 272 ? -8.164 -20.734 -6.207 1 98.75 272 THR A O 1
ATOM 2090 N N . ILE A 1 273 ? -9.539 -18.922 -6.055 1 98.69 273 ILE A N 1
ATOM 2091 C CA . ILE A 1 273 ? -10.297 -19.469 -4.934 1 98.69 273 ILE A CA 1
ATOM 2092 C C . ILE A 1 273 ? -11.781 -19.5 -5.281 1 98.69 273 ILE A C 1
ATOM 2094 O O . ILE A 1 273 ? -12.281 -18.625 -5.996 1 98.69 273 ILE A O 1
ATOM 2098 N N . GLY A 1 274 ? -12.445 -20.531 -4.789 1 98.5 274 GLY A N 1
ATOM 2099 C CA . GLY A 1 274 ? -13.891 -20.562 -4.957 1 98.5 274 GLY A CA 1
ATOM 2100 C C . GLY A 1 274 ? -14.57 -21.625 -4.109 1 98.5 274 GLY A C 1
ATOM 2101 O O . GLY A 1 274 ? -13.906 -22.469 -3.523 1 98.5 274 GLY A O 1
ATOM 2102 N N . THR A 1 275 ? -15.859 -21.422 -4.039 1 97.69 275 THR A N 1
ATOM 2103 C CA . THR A 1 275 ? -16.609 -22.578 -3.58 1 97.69 275 THR A CA 1
ATOM 2104 C C . THR A 1 275 ? -16.344 -23.781 -4.477 1 97.69 275 THR A C 1
ATOM 2106 O O . THR A 1 275 ? -15.844 -23.641 -5.59 1 97.69 275 THR A O 1
ATOM 2109 N N . ARG A 1 276 ? -16.688 -24.938 -3.938 1 97.44 276 ARG A N 1
ATOM 2110 C CA . ARG A 1 276 ? -16.484 -26.141 -4.73 1 97.44 276 ARG A CA 1
ATOM 2111 C C . ARG A 1 276 ? -17.172 -26.031 -6.086 1 97.44 276 ARG A C 1
ATOM 2113 O O . ARG A 1 276 ? -16.562 -26.312 -7.121 1 97.44 276 ARG A O 1
ATOM 2120 N N . THR A 1 277 ? -18.375 -25.578 -6.047 1 97.75 277 THR A N 1
ATOM 2121 C CA . THR A 1 277 ? -19.156 -25.484 -7.273 1 97.75 277 THR A CA 1
ATOM 2122 C C . THR A 1 277 ? -18.547 -24.453 -8.227 1 97.75 277 THR A C 1
ATOM 2124 O O . THR A 1 277 ? -18.391 -24.734 -9.414 1 97.75 277 THR A O 1
ATOM 2127 N N . ALA A 1 278 ? -18.234 -23.344 -7.691 1 98.5 278 ALA A N 1
ATOM 2128 C CA . ALA A 1 278 ? -17.656 -22.281 -8.516 1 98.5 278 ALA A CA 1
ATOM 2129 C C . ALA A 1 278 ? -16.328 -22.719 -9.102 1 98.5 278 ALA A C 1
ATOM 2131 O O . ALA A 1 278 ? -16 -22.391 -10.25 1 98.5 278 ALA A O 1
ATOM 2132 N N . MET A 1 279 ? -15.586 -23.469 -8.359 1 98.69 279 MET A N 1
ATOM 2133 C CA . MET A 1 279 ? -14.266 -23.906 -8.82 1 98.69 279 MET A CA 1
ATOM 2134 C C . MET A 1 279 ? -14.398 -24.938 -9.93 1 98.69 279 MET A C 1
ATOM 2136 O O . MET A 1 279 ? -13.672 -24.875 -10.93 1 98.69 279 MET A O 1
ATOM 2140 N N . LEU A 1 280 ? -15.289 -25.812 -9.719 1 98.62 280 LEU A N 1
ATOM 2141 C CA . LEU A 1 280 ? -15.523 -26.797 -10.766 1 98.62 280 LEU A CA 1
ATOM 2142 C C . LEU A 1 280 ? -15.945 -26.125 -12.062 1 98.62 280 LEU A C 1
ATOM 2144 O O . LEU A 1 280 ? -15.438 -26.469 -13.141 1 98.62 280 LEU A O 1
ATOM 2148 N N . ASP A 1 281 ? -16.766 -25.172 -11.945 1 98.69 281 ASP A N 1
ATOM 2149 C CA . ASP A 1 281 ? -17.203 -24.422 -13.117 1 98.69 281 ASP A CA 1
ATOM 2150 C C . ASP A 1 281 ? -16.047 -23.656 -13.75 1 98.69 281 ASP A C 1
ATOM 2152 O O . ASP A 1 281 ? -15.93 -23.609 -14.977 1 98.69 281 ASP A O 1
ATOM 2156 N N . TYR A 1 282 ? -15.305 -23.078 -12.914 1 98.75 282 TYR A N 1
ATOM 2157 C CA . TYR A 1 282 ? -14.148 -22.312 -13.375 1 98.75 282 TYR A CA 1
ATOM 2158 C C . TYR A 1 282 ? -13.203 -23.203 -14.172 1 98.75 282 TYR A C 1
ATOM 2160 O O . TYR A 1 282 ? -12.828 -22.875 -15.297 1 98.75 282 TYR A O 1
ATOM 2168 N N . LEU A 1 283 ? -12.812 -24.328 -13.594 1 98.81 283 LEU A N 1
ATOM 2169 C CA . LEU A 1 283 ? -11.867 -25.25 -14.219 1 98.81 283 LEU A CA 1
ATOM 2170 C C . LEU A 1 283 ? -12.43 -25.797 -15.531 1 98.81 283 LEU A C 1
ATOM 2172 O O . LEU A 1 283 ? -11.695 -25.953 -16.516 1 98.81 283 LEU A O 1
ATOM 2176 N N . GLU A 1 284 ? -13.695 -25.984 -15.531 1 98.62 284 GLU A N 1
ATOM 2177 C CA . GLU A 1 284 ? -14.352 -26.453 -16.75 1 98.62 284 GLU A CA 1
ATOM 2178 C C . GLU A 1 284 ? -14.359 -25.375 -17.828 1 98.62 284 GLU A C 1
ATOM 2180 O O . GLU A 1 284 ? -14.094 -25.641 -19 1 98.62 284 GLU A O 1
ATOM 2185 N N . THR A 1 285 ? -14.688 -24.203 -17.438 1 98.69 285 THR A N 1
ATOM 2186 C CA . THR A 1 285 ? -14.742 -23.094 -18.391 1 98.69 285 THR A CA 1
ATOM 2187 C C . THR A 1 285 ? -13.367 -22.828 -19 1 98.69 285 THR A C 1
ATOM 2189 O O . THR A 1 285 ? -13.25 -22.625 -20.203 1 98.69 285 THR A O 1
ATOM 2192 N N . MET A 1 286 ? -12.328 -22.859 -18.219 1 98.31 286 MET A N 1
ATOM 2193 C CA . MET A 1 286 ? -10.961 -22.75 -18.719 1 98.31 286 MET A CA 1
ATOM 2194 C C . MET A 1 286 ? -10.664 -23.859 -19.719 1 98.31 286 MET A C 1
ATOM 2196 O O . MET A 1 286 ? -10.156 -23.594 -20.812 1 98.31 286 MET A O 1
ATOM 2200 N N . HIS A 1 287 ? -11.055 -25.031 -19.344 1 97.69 287 HIS A N 1
ATOM 2201 C CA . HIS A 1 287 ? -10.836 -26.203 -20.203 1 97.69 287 HIS A CA 1
ATOM 2202 C C . HIS A 1 287 ? -11.5 -26.016 -21.562 1 97.69 287 HIS A C 1
ATOM 2204 O O . HIS A 1 287 ? -10.852 -26.188 -22.594 1 97.69 287 HIS A O 1
ATOM 2210 N N . LEU A 1 288 ? -12.711 -25.672 -21.5 1 97.75 288 LEU A N 1
ATOM 2211 C CA . LEU A 1 288 ? -13.477 -25.562 -22.734 1 97.75 288 LEU A CA 1
ATOM 2212 C C . LEU A 1 288 ? -12.914 -24.453 -23.625 1 97.75 288 LEU A C 1
ATOM 2214 O O . LEU A 1 288 ? -12.836 -24.625 -24.844 1 97.75 288 LEU A O 1
ATOM 2218 N N . GLU A 1 289 ? -12.547 -23.375 -23.031 1 96.38 289 GLU A N 1
ATOM 2219 C CA . GLU A 1 289 ? -11.953 -22.281 -23.812 1 96.38 289 GLU A CA 1
ATOM 2220 C C . GLU A 1 289 ? -10.617 -22.703 -24.422 1 96.38 289 GLU A C 1
ATOM 2222 O O . GLU A 1 289 ? -10.312 -22.375 -25.562 1 96.38 289 GLU A O 1
ATOM 2227 N N . MET A 1 290 ? -9.859 -23.438 -23.703 1 94.19 290 MET A N 1
ATOM 2228 C CA . MET A 1 290 ? -8.555 -23.906 -24.172 1 94.19 290 MET A CA 1
ATOM 2229 C C . MET A 1 290 ? -8.711 -24.859 -25.344 1 94.19 290 MET A C 1
ATOM 2231 O O . MET A 1 290 ? -7.957 -24.781 -26.312 1 94.19 290 MET A O 1
ATOM 2235 N N . VAL A 1 291 ? -9.656 -25.703 -25.234 1 93.12 291 VAL A N 1
ATOM 2236 C CA . VAL A 1 291 ? -9.945 -26.625 -26.344 1 93.12 291 VAL A CA 1
ATOM 2237 C C . VAL A 1 291 ? -10.32 -25.828 -27.594 1 93.12 291 VAL A C 1
ATOM 2239 O O . VAL A 1 291 ? -9.875 -26.156 -28.688 1 93.12 291 VAL A O 1
ATOM 2242 N N . ASP A 1 292 ? -11.086 -24.844 -27.344 1 92.94 292 ASP A N 1
ATOM 2243 C CA . ASP A 1 292 ? -11.484 -24 -28.469 1 92.94 292 ASP A CA 1
ATOM 2244 C C . ASP A 1 292 ? -10.281 -23.297 -29.078 1 92.94 292 ASP A C 1
ATOM 2246 O O . ASP A 1 292 ? -10.18 -23.172 -30.297 1 92.94 292 ASP A O 1
ATOM 2250 N N . TRP A 1 293 ? -9.422 -22.766 -28.234 1 90.38 293 TRP A N 1
ATOM 2251 C CA . TRP A 1 293 ? -8.227 -22.094 -28.703 1 90.38 293 TRP A CA 1
ATOM 2252 C C . TRP A 1 293 ? -7.348 -23.031 -29.516 1 90.38 293 TRP A C 1
ATOM 2254 O O . TRP A 1 293 ? -6.699 -22.625 -30.484 1 90.38 293 TRP A O 1
ATOM 2264 N N . MET A 1 294 ? -7.344 -24.312 -29.141 1 87.06 294 MET A N 1
ATOM 2265 C CA . MET A 1 294 ? -6.496 -25.312 -29.797 1 87.06 294 MET A CA 1
ATOM 2266 C C . MET A 1 294 ? -6.957 -25.562 -31.219 1 87.06 294 MET A C 1
ATOM 2268 O O . MET A 1 294 ? -6.176 -26.016 -32.062 1 87.06 294 MET A O 1
ATOM 2272 N N . LYS A 1 295 ? -8.164 -25.203 -31.531 1 84.56 295 LYS A N 1
ATOM 2273 C CA . LYS A 1 295 ? -8.727 -25.469 -32.844 1 84.56 295 LYS A CA 1
ATOM 2274 C C . LYS A 1 295 ? -8.281 -24.422 -33.875 1 84.56 295 LYS A C 1
ATOM 2276 O O . LYS A 1 295 ? -8.406 -24.625 -35.062 1 84.56 295 LYS A O 1
ATOM 2281 N N . ASP A 1 296 ? -7.832 -23.391 -33.344 1 83.94 296 ASP A N 1
ATOM 2282 C CA . ASP A 1 296 ? -7.473 -22.266 -34.219 1 83.94 296 ASP A CA 1
ATOM 2283 C C . ASP A 1 296 ? -5.969 -22 -34.188 1 83.94 296 ASP A C 1
ATOM 2285 O O . ASP A 1 296 ? -5.418 -21.641 -33.125 1 83.94 296 ASP A O 1
ATOM 2289 N N . PRO A 1 297 ? -5.32 -22.078 -35.281 1 79.69 297 PRO A N 1
ATOM 2290 C CA . PRO A 1 297 ? -3.875 -21.844 -35.312 1 79.69 297 PRO A CA 1
ATOM 2291 C C . PRO A 1 297 ? -3.49 -20.438 -34.844 1 79.69 297 PRO A C 1
ATOM 2293 O O . PRO A 1 297 ? -2.379 -20.234 -34.344 1 79.69 297 PRO A O 1
ATOM 2296 N N . LYS A 1 298 ? -4.387 -19.516 -34.938 1 82 298 LYS A N 1
ATOM 2297 C CA . LYS A 1 298 ? -4.117 -18.156 -34.469 1 82 298 LYS A CA 1
ATOM 2298 C C . LYS A 1 298 ? -4.059 -18.109 -32.938 1 82 298 LYS A C 1
ATOM 2300 O O . LYS A 1 298 ? -3.49 -17.172 -32.344 1 82 298 LYS A O 1
ATOM 2305 N N . CYS A 1 299 ? -4.648 -19.062 -32.344 1 85.12 299 CYS A N 1
ATOM 2306 C CA . CYS A 1 299 ? -4.824 -19.031 -30.891 1 85.12 299 CYS A CA 1
ATOM 2307 C C . CYS A 1 299 ? -3.854 -19.984 -30.203 1 85.12 299 CYS A C 1
ATOM 2309 O O . CYS A 1 299 ? -3.297 -19.656 -29.141 1 85.12 299 CYS A O 1
ATOM 2311 N N . CYS A 1 300 ? -3.691 -21.094 -30.719 1 74.38 300 CYS A N 1
ATOM 2312 C CA . CYS A 1 300 ? -3.092 -22.234 -30.016 1 74.38 300 CYS A CA 1
ATOM 2313 C C . CYS A 1 300 ? -1.574 -22.109 -29.969 1 74.38 300 CYS A C 1
ATOM 2315 O O . CYS A 1 300 ? -0.925 -22.656 -29.094 1 74.38 300 CYS A O 1
ATOM 2317 N N . CYS A 1 301 ? -1.096 -21.297 -30.859 1 63.28 301 CYS A N 1
ATOM 2318 C CA . CYS A 1 301 ? 0.325 -21.5 -31.125 1 63.28 301 CYS A CA 1
ATOM 2319 C C . CYS A 1 301 ? 1.123 -20.25 -30.812 1 63.28 301 CYS A C 1
ATOM 2321 O O . CYS A 1 301 ? 2.109 -19.938 -31.484 1 63.28 301 CYS A O 1
ATOM 2323 N N . ASN A 1 302 ? 0.597 -19.688 -29.719 1 63.12 302 ASN A N 1
ATOM 2324 C CA . ASN A 1 302 ? 1.435 -18.578 -29.281 1 63.12 302 ASN A CA 1
ATOM 2325 C C . ASN A 1 302 ? 2.637 -19.062 -28.469 1 63.12 302 ASN A C 1
ATOM 2327 O O . ASN A 1 302 ? 2.496 -19.906 -27.594 1 63.12 302 ASN A O 1
ATOM 2331 N N . PRO A 1 303 ? 3.768 -18.734 -28.953 1 59.56 303 PRO A N 1
ATOM 2332 C CA . PRO A 1 303 ? 4.992 -19.219 -28.312 1 59.56 303 PRO A CA 1
ATOM 2333 C C . PRO A 1 303 ? 5.188 -18.641 -26.922 1 59.56 303 PRO A C 1
ATOM 2335 O O . PRO A 1 303 ? 6.18 -18.953 -26.25 1 59.56 303 PRO A O 1
ATOM 2338 N N . ILE A 1 304 ? 4.211 -17.969 -26.453 1 60.78 304 ILE A N 1
ATOM 2339 C CA . ILE A 1 304 ? 4.453 -17.281 -25.188 1 60.78 304 ILE A CA 1
ATOM 2340 C C . ILE A 1 304 ? 4.062 -18.172 -24.016 1 60.78 304 ILE A C 1
ATOM 2342 O O . ILE A 1 304 ? 2.971 -18.734 -24 1 60.78 304 ILE A O 1
ATOM 2346 N N . ASN A 1 305 ? 5.066 -18.312 -23.078 1 57.69 305 ASN A N 1
ATOM 2347 C CA . ASN A 1 305 ? 4.777 -18.938 -21.797 1 57.69 305 ASN A CA 1
ATOM 2348 C C . ASN A 1 305 ? 3.783 -18.125 -20.984 1 57.69 305 ASN A C 1
ATOM 2350 O O . ASN A 1 305 ? 3.85 -16.891 -20.969 1 57.69 305 ASN A O 1
ATOM 2354 N N . GLY A 1 306 ? 2.771 -18.797 -20.438 1 63.22 306 GLY A N 1
ATOM 2355 C CA . GLY A 1 306 ? 1.834 -18.12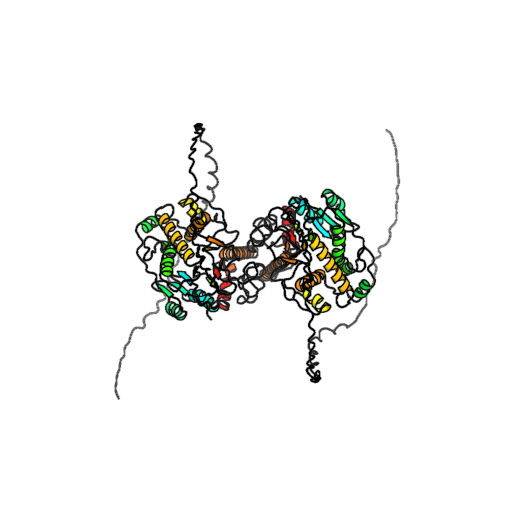5 -19.562 1 63.22 306 GLY A CA 1
ATOM 2356 C C . GLY A 1 306 ? 0.554 -17.703 -20.25 1 63.22 306 GLY A C 1
ATOM 2357 O O . GLY A 1 306 ? -0.124 -16.766 -19.812 1 63.22 306 GLY A O 1
ATOM 2358 N N . ASP A 1 307 ? 0.331 -18.391 -21.281 1 80.06 307 ASP A N 1
ATOM 2359 C CA . ASP A 1 307 ? -0.833 -17.953 -22.062 1 80.06 307 ASP A CA 1
ATOM 2360 C C . ASP A 1 307 ? -2.131 -18.406 -21.391 1 80.06 307 ASP A C 1
ATOM 2362 O O . ASP A 1 307 ? -3.215 -17.953 -21.766 1 80.06 307 ASP A O 1
ATOM 2366 N N . ASP A 1 308 ? -1.976 -19.25 -20.375 1 92 308 ASP A N 1
ATOM 2367 C CA . ASP A 1 308 ? -3.168 -19.5 -19.578 1 92 308 ASP A CA 1
ATOM 2368 C C . ASP A 1 308 ? -3.67 -18.219 -18.922 1 92 308 ASP A C 1
ATOM 2370 O O . ASP A 1 308 ? -4.875 -18.047 -18.734 1 92 308 ASP A O 1
ATOM 2374 N N . GLN A 1 309 ? -2.75 -17.391 -18.672 1 94.56 309 GLN A N 1
ATOM 2375 C CA . GLN A 1 309 ? -3.117 -16.109 -18.078 1 94.56 309 GLN A CA 1
ATOM 2376 C C . GLN A 1 309 ? -3.924 -15.258 -19.047 1 94.56 309 GLN A C 1
ATOM 2378 O O . GLN A 1 309 ? -4.832 -14.523 -18.641 1 94.56 309 GLN A O 1
ATOM 2383 N N . SER A 1 310 ? -3.527 -15.32 -20.328 1 94.38 310 SER A N 1
ATOM 2384 C CA . SER A 1 310 ? -4.289 -14.617 -21.344 1 94.38 310 SER A CA 1
ATOM 2385 C C . SER A 1 310 ? -5.73 -15.102 -21.406 1 94.38 310 SER A C 1
ATOM 2387 O O . SER A 1 310 ? -6.664 -14.297 -21.422 1 94.38 310 SER A O 1
ATOM 2389 N N . ILE A 1 311 ? -5.914 -16.391 -21.328 1 95.94 311 ILE A N 1
ATOM 2390 C CA . ILE A 1 311 ? -7.238 -17 -21.391 1 95.94 311 ILE A CA 1
ATOM 2391 C C . ILE A 1 311 ? -8.031 -16.656 -20.141 1 95.94 311 ILE A C 1
ATOM 2393 O O . ILE A 1 311 ? -9.211 -16.312 -20.219 1 95.94 311 ILE A O 1
ATOM 2397 N N . HIS A 1 312 ? -7.379 -16.75 -19.047 1 98 312 HIS A N 1
ATOM 2398 C CA . HIS A 1 312 ? -7.969 -16.422 -17.75 1 98 312 HIS A CA 1
ATOM 2399 C C . HIS A 1 312 ? -8.531 -15 -17.75 1 98 312 HIS A C 1
ATOM 2401 O O . HIS A 1 312 ? -9.672 -14.781 -17.344 1 98 312 HIS A O 1
ATOM 2407 N N . ASN A 1 313 ? -7.781 -14.062 -18.156 1 98.25 313 ASN A N 1
ATOM 2408 C CA . ASN A 1 313 ? -8.203 -12.664 -18.203 1 98.25 313 ASN A CA 1
ATOM 2409 C C . ASN A 1 313 ? -9.312 -12.453 -19.234 1 98.25 313 ASN A C 1
ATOM 2411 O O . ASN A 1 313 ? -10.289 -11.758 -18.969 1 98.25 313 ASN A O 1
ATOM 2415 N N . TYR A 1 314 ? -9.141 -13.047 -20.359 1 97.31 314 TYR A N 1
ATOM 2416 C CA . TYR A 1 314 ? -10.164 -12.953 -21.391 1 97.31 314 TYR A CA 1
ATOM 2417 C C . TYR A 1 314 ? -11.516 -13.43 -20.875 1 97.31 314 TYR A C 1
ATOM 2419 O O . TYR A 1 314 ? -12.523 -12.734 -21.016 1 97.31 314 TYR A O 1
ATOM 2427 N N . LEU A 1 315 ? -11.539 -14.547 -20.266 1 98.5 315 LEU A N 1
ATOM 2428 C CA . LEU A 1 315 ? -12.781 -15.148 -19.797 1 98.5 315 LEU A CA 1
ATOM 2429 C C . LEU A 1 315 ? -13.422 -14.289 -18.719 1 98.5 315 LEU A C 1
ATOM 2431 O O . LEU A 1 315 ? -14.633 -14.078 -18.719 1 98.5 315 LEU A O 1
ATOM 2435 N N . PHE A 1 316 ? -12.625 -13.773 -17.828 1 98.75 316 PHE A N 1
ATOM 2436 C CA . PHE A 1 316 ? -13.195 -12.984 -16.734 1 98.75 316 PHE A CA 1
ATOM 2437 C C . PHE A 1 316 ? -13.781 -11.68 -17.281 1 98.75 316 PHE A C 1
ATOM 2439 O O . PHE A 1 316 ? -14.953 -11.375 -17.016 1 98.75 316 PHE A O 1
ATOM 2446 N N . TYR A 1 317 ? -13 -10.977 -18 1 98.25 317 TYR A N 1
ATOM 2447 C CA . TYR A 1 317 ? -13.375 -9.617 -18.359 1 98.25 317 TYR A CA 1
ATOM 2448 C C . TYR A 1 317 ? -14.445 -9.609 -19.453 1 98.25 317 TYR A C 1
ATOM 2450 O O . TYR A 1 317 ? -15.07 -8.586 -19.703 1 98.25 317 TYR A O 1
ATOM 2458 N N . THR A 1 318 ? -14.648 -10.727 -20.078 1 97.75 318 THR A N 1
ATOM 2459 C CA . THR A 1 318 ? -15.75 -10.82 -21.031 1 97.75 318 THR A CA 1
ATOM 2460 C C . THR A 1 318 ? -16.969 -11.484 -20.375 1 97.75 318 THR A C 1
ATOM 2462 O O . THR A 1 318 ? -17.938 -11.828 -21.062 1 97.75 318 THR A O 1
ATOM 2465 N N . GLY A 1 319 ? -16.906 -11.797 -19.109 1 97.44 319 GLY A N 1
ATOM 2466 C CA . GLY A 1 319 ? -18.062 -12.211 -18.328 1 97.44 319 GLY A CA 1
ATOM 2467 C C . GLY A 1 319 ? -18.391 -13.688 -18.453 1 97.44 319 GLY A C 1
ATOM 2468 O O . GLY A 1 319 ? -19.531 -14.094 -18.312 1 97.44 319 GLY A O 1
ATOM 2469 N N . ARG A 1 320 ? -17.422 -14.5 -18.656 1 97.56 320 ARG A N 1
ATOM 2470 C CA . ARG A 1 320 ? -17.703 -15.906 -18.953 1 97.56 320 ARG A CA 1
ATOM 2471 C C . ARG A 1 320 ? -17.578 -16.766 -17.719 1 97.56 320 ARG A C 1
ATOM 2473 O O . ARG A 1 320 ? -17.938 -17.953 -17.734 1 97.56 320 ARG A O 1
ATOM 2480 N N . PHE A 1 321 ? -17.031 -16.25 -16.625 1 97.94 321 PHE A N 1
ATOM 2481 C CA . PHE A 1 321 ? -17.062 -16.938 -15.344 1 97.94 321 PHE A CA 1
ATOM 2482 C C . PHE A 1 321 ? -18.344 -16.641 -14.594 1 97.94 321 PHE A C 1
ATOM 2484 O O . PHE A 1 321 ? -18.766 -15.484 -14.5 1 97.94 321 PHE A O 1
ATOM 2491 N N . SER A 1 322 ? -18.875 -17.703 -14.078 1 93.62 322 SER A N 1
ATOM 2492 C CA . SER A 1 322 ? -20.094 -17.531 -13.289 1 93.62 322 SER A CA 1
ATOM 2493 C C . SER A 1 322 ? -19.781 -17.109 -11.859 1 93.62 322 SER A C 1
ATOM 2495 O O . SER A 1 322 ? -18.859 -17.656 -11.234 1 93.62 322 SER A O 1
ATOM 2497 N N . ASP A 1 323 ? -20.562 -16.125 -11.336 1 94.81 323 ASP A N 1
ATOM 2498 C CA . ASP A 1 323 ? -20.469 -15.711 -9.945 1 94.81 323 ASP A CA 1
ATOM 2499 C C . ASP A 1 323 ? -19.016 -15.445 -9.547 1 94.81 323 ASP A C 1
ATOM 2501 O O . ASP A 1 323 ? -18.516 -16.016 -8.578 1 94.81 323 ASP A O 1
ATOM 2505 N N . ALA A 1 324 ? -18.328 -14.664 -10.398 1 98.38 324 ALA A N 1
ATOM 2506 C CA . ALA A 1 324 ? -16.891 -14.43 -10.211 1 98.38 324 ALA A CA 1
ATOM 2507 C C . ALA A 1 324 ? -16.625 -12.984 -9.805 1 98.38 324 ALA A C 1
ATOM 2509 O O . ALA A 1 324 ? -17.328 -12.07 -10.242 1 98.38 324 ALA A O 1
ATOM 2510 N N . GLN A 1 325 ? -15.75 -12.812 -8.953 1 98.06 325 GLN A N 1
ATOM 2511 C CA . GLN A 1 325 ? -15.289 -11.477 -8.57 1 98.06 325 GLN A CA 1
ATOM 2512 C C . GLN A 1 325 ? -13.766 -11.391 -8.594 1 98.06 325 GLN A C 1
ATOM 2514 O O . GLN A 1 325 ? -13.078 -12.359 -8.266 1 98.06 325 GLN A O 1
ATOM 2519 N N . ALA A 1 326 ? -13.266 -10.273 -9.031 1 98 326 ALA A N 1
ATOM 2520 C CA . ALA A 1 326 ? -11.836 -9.969 -8.938 1 98 326 ALA A CA 1
ATOM 2521 C C . ALA A 1 326 ? -11.5 -9.328 -7.602 1 98 326 ALA A C 1
ATOM 2523 O O . ALA A 1 326 ? -12.125 -8.344 -7.199 1 98 326 ALA A O 1
ATOM 2524 N N . ILE A 1 327 ? -10.602 -9.914 -6.93 1 97.12 327 ILE A N 1
ATOM 2525 C CA . ILE A 1 327 ? -10.133 -9.375 -5.66 1 97.12 327 ILE A CA 1
ATOM 2526 C C . ILE A 1 327 ? -8.891 -8.516 -5.898 1 97.12 327 ILE A C 1
ATOM 2528 O O . ILE A 1 327 ? -7.922 -8.969 -6.512 1 97.12 327 ILE A O 1
ATOM 2532 N N . LYS A 1 328 ? -8.906 -7.316 -5.414 1 95.56 328 LYS A N 1
ATOM 2533 C CA . LYS A 1 328 ? -7.766 -6.418 -5.566 1 95.56 328 LYS A CA 1
ATOM 2534 C C . LYS A 1 328 ? -6.539 -6.957 -4.832 1 95.56 328 LYS A C 1
ATOM 2536 O O . LYS A 1 328 ? -6.668 -7.641 -3.812 1 95.56 328 LYS A O 1
ATOM 2541 N N . ASN A 1 329 ? -5.355 -6.582 -5.391 1 96.44 329 ASN A N 1
ATOM 2542 C CA . ASN A 1 329 ? -4.094 -6.965 -4.766 1 96.44 329 ASN A CA 1
ATOM 2543 C C . ASN A 1 329 ? -4.039 -6.531 -3.303 1 96.44 329 ASN A C 1
ATOM 2545 O O . ASN A 1 329 ? -4.461 -5.426 -2.963 1 96.44 329 ASN A O 1
ATOM 2549 N N . ARG A 1 330 ? -3.641 -7.484 -2.406 1 95.94 330 ARG A N 1
ATOM 2550 C CA . ARG A 1 330 ? -3.4 -7.246 -0.986 1 95.94 330 ARG A CA 1
ATOM 2551 C C . ARG A 1 330 ? -4.707 -7 -0.244 1 95.94 330 ARG A C 1
ATOM 2553 O O . ARG A 1 330 ? -4.711 -6.398 0.834 1 95.94 330 ARG A O 1
ATOM 2560 N N . MET A 1 331 ? -5.844 -7.383 -0.775 1 93.88 331 MET A N 1
ATOM 2561 C CA . MET A 1 331 ? -7.121 -7.156 -0.105 1 93.88 331 MET A CA 1
ATOM 2562 C C . MET A 1 331 ? -7.852 -8.469 0.141 1 93.88 331 MET A C 1
ATOM 2564 O O . MET A 1 331 ? -8.977 -8.477 0.639 1 93.88 331 MET A O 1
ATOM 2568 N N . GLY A 1 332 ? -7.27 -9.594 -0.178 1 95 332 GLY A N 1
ATOM 2569 C CA . GLY A 1 332 ? -7.891 -10.898 -0.005 1 95 332 GLY A CA 1
ATOM 2570 C C . GLY A 1 332 ? -6.941 -11.938 0.554 1 95 332 GLY A C 1
ATOM 2571 O O . GLY A 1 332 ? -5.98 -11.602 1.25 1 95 332 GLY A O 1
ATOM 2572 N N . ILE A 1 333 ? -7.273 -13.141 0.258 1 97.5 333 ILE A N 1
ATOM 2573 C CA . ILE A 1 333 ? -6.551 -14.281 0.812 1 97.5 333 ILE A CA 1
ATOM 2574 C C . ILE A 1 333 ? -5.195 -14.414 0.126 1 97.5 333 ILE A C 1
ATOM 2576 O O . ILE A 1 333 ? -4.207 -14.797 0.758 1 97.5 333 ILE A O 1
ATOM 2580 N N . VAL A 1 334 ? -5.215 -14.062 -1.156 1 98.56 334 VAL A N 1
ATOM 2581 C CA . VAL A 1 334 ? -4 -14.266 -1.944 1 98.56 334 VAL A CA 1
ATOM 2582 C C . VAL A 1 334 ? -3.342 -12.922 -2.229 1 98.56 334 VAL A C 1
ATOM 2584 O O . VAL A 1 334 ? -4 -11.984 -2.688 1 98.56 334 VAL A O 1
ATOM 2587 N N . HIS A 1 335 ? -2.107 -12.883 -1.889 1 98.44 335 HIS A N 1
ATOM 2588 C CA . HIS A 1 335 ? -1.249 -11.742 -2.199 1 98.44 335 HIS A CA 1
ATOM 2589 C C . HIS A 1 335 ? -0.258 -12.086 -3.307 1 98.44 335 HIS A C 1
ATOM 2591 O O . HIS A 1 335 ? 0.784 -12.695 -3.045 1 98.44 335 HIS A O 1
ATOM 2597 N N . THR A 1 336 ? -0.565 -11.664 -4.543 1 98.56 336 THR A N 1
ATOM 2598 C CA . THR A 1 336 ? 0.362 -11.82 -5.656 1 98.56 336 THR A CA 1
ATOM 2599 C C . THR A 1 336 ? 1.405 -10.703 -5.652 1 98.56 336 THR A C 1
ATOM 2601 O O . THR A 1 336 ? 1.098 -9.555 -5.98 1 98.56 336 THR A O 1
ATOM 2604 N N . VAL A 1 337 ? 2.627 -11.094 -5.383 1 98.25 337 VAL A N 1
ATOM 2605 C CA . VAL A 1 337 ? 3.629 -10.07 -5.094 1 98.25 337 VAL A CA 1
ATOM 2606 C C . VAL A 1 337 ? 4.531 -9.875 -6.309 1 98.25 337 VAL A C 1
ATOM 2608 O O . VAL A 1 337 ? 5.387 -8.984 -6.316 1 98.25 337 VAL A O 1
ATOM 2611 N N . GLY A 1 338 ? 4.34 -10.617 -7.375 1 97.56 338 GLY A N 1
ATOM 2612 C CA . GLY A 1 338 ? 5.297 -10.75 -8.461 1 97.56 338 GLY A CA 1
ATOM 2613 C C . GLY A 1 338 ? 5.637 -9.43 -9.125 1 97.56 338 GLY A C 1
ATOM 2614 O O . GLY A 1 338 ? 6.812 -9.109 -9.305 1 97.56 338 GLY A O 1
ATOM 2615 N N . HIS A 1 339 ? 4.664 -8.711 -9.484 1 96.38 339 HIS A N 1
ATOM 2616 C CA . HIS A 1 339 ? 4.918 -7.465 -10.203 1 96.38 339 HIS A CA 1
ATOM 2617 C C . HIS A 1 339 ? 5.656 -6.465 -9.32 1 96.38 339 HIS A C 1
ATOM 2619 O O . HIS A 1 339 ? 6.648 -5.867 -9.75 1 96.38 339 HIS A O 1
ATOM 2625 N N . GLN A 1 340 ? 5.188 -6.191 -8.148 1 95.75 340 GLN A N 1
ATOM 2626 C CA . GLN A 1 340 ? 5.859 -5.258 -7.25 1 95.75 340 GLN A CA 1
ATOM 2627 C C . GLN A 1 340 ? 7.289 -5.707 -6.957 1 95.75 340 GLN A C 1
ATOM 2629 O O . GLN A 1 340 ? 8.203 -4.883 -6.895 1 95.75 340 GLN A O 1
ATOM 2634 N N . ALA A 1 341 ? 7.461 -7 -6.801 1 97.44 341 ALA A N 1
ATOM 2635 C CA . ALA A 1 341 ? 8.797 -7.562 -6.609 1 97.44 341 ALA A CA 1
ATOM 2636 C C . ALA A 1 341 ? 9.719 -7.195 -7.766 1 97.44 341 ALA A C 1
ATOM 2638 O O . ALA A 1 341 ? 10.852 -6.758 -7.551 1 97.44 341 ALA A O 1
ATOM 2639 N N . THR A 1 342 ? 9.203 -7.363 -8.953 1 95.94 342 THR A N 1
ATOM 2640 C CA . THR A 1 342 ? 9.977 -7.043 -10.148 1 95.94 342 THR A CA 1
ATOM 2641 C C . THR A 1 342 ? 10.352 -5.562 -10.172 1 95.94 342 THR A C 1
ATOM 2643 O O . THR A 1 342 ? 11.484 -5.207 -10.492 1 95.94 342 THR A O 1
ATOM 2646 N N . LEU A 1 343 ? 9.445 -4.711 -9.812 1 94.44 343 LEU A N 1
ATOM 2647 C CA . LEU A 1 343 ? 9.711 -3.275 -9.773 1 94.44 343 LEU A CA 1
ATOM 2648 C C . LEU A 1 343 ? 10.781 -2.949 -8.742 1 94.44 343 LEU A C 1
ATOM 2650 O O . LEU A 1 343 ? 11.695 -2.16 -9.016 1 94.44 343 LEU A O 1
ATOM 2654 N N . ILE A 1 344 ? 10.672 -3.494 -7.586 1 95.69 344 ILE A N 1
ATOM 2655 C CA . ILE A 1 344 ? 11.625 -3.256 -6.508 1 95.69 344 ILE A CA 1
ATOM 2656 C C . ILE A 1 344 ? 13.016 -3.713 -6.938 1 95.69 344 ILE A C 1
ATOM 2658 O O . ILE A 1 344 ? 14 -2.984 -6.766 1 95.69 344 ILE A O 1
ATOM 2662 N N . PHE A 1 345 ? 13.117 -4.852 -7.543 1 95.56 345 PHE A N 1
ATOM 2663 C CA . PHE A 1 345 ? 14.414 -5.395 -7.945 1 95.56 345 PHE A CA 1
ATOM 2664 C C . PHE A 1 345 ? 15.023 -4.562 -9.07 1 95.56 345 PHE A C 1
ATOM 2666 O O . PHE A 1 345 ? 16.219 -4.285 -9.062 1 95.56 345 PHE A O 1
ATOM 2673 N N . ARG A 1 346 ? 14.195 -4.184 -10.008 1 92.88 346 ARG A N 1
ATOM 2674 C CA . ARG A 1 346 ? 14.672 -3.342 -11.102 1 92.88 346 ARG A CA 1
ATOM 2675 C C . ARG A 1 346 ? 15.203 -2.012 -10.57 1 92.88 346 ARG A C 1
ATOM 2677 O O . ARG A 1 346 ? 16.219 -1.503 -11.055 1 92.88 346 ARG A O 1
ATOM 2684 N N . ALA A 1 347 ? 14.484 -1.456 -9.641 1 92.5 347 ALA A N 1
ATOM 2685 C CA . ALA A 1 347 ? 14.938 -0.211 -9.023 1 92.5 347 ALA A CA 1
ATOM 2686 C C . ALA A 1 347 ? 16.266 -0.405 -8.305 1 92.5 347 ALA A C 1
ATOM 2688 O O . ALA A 1 347 ? 17.141 0.473 -8.344 1 92.5 347 ALA A O 1
ATOM 2689 N N . HIS A 1 348 ? 16.391 -1.479 -7.648 1 92.94 348 HIS A N 1
ATOM 2690 C CA . HIS A 1 348 ? 17.641 -1.854 -6.988 1 92.94 348 HIS A CA 1
ATOM 2691 C C . HIS A 1 348 ? 18.797 -1.938 -7.988 1 92.94 348 HIS A C 1
ATOM 2693 O O . HIS A 1 348 ? 19.859 -1.364 -7.762 1 92.94 348 HIS A O 1
ATOM 2699 N N . GLU A 1 349 ? 18.531 -2.594 -9.094 1 92.69 349 GLU A N 1
ATOM 2700 C CA . GLU A 1 349 ? 19.531 -2.695 -10.156 1 92.69 349 GLU A CA 1
ATOM 2701 C C . GLU A 1 349 ? 19.906 -1.319 -10.695 1 92.69 349 GLU A C 1
ATOM 2703 O O . GLU A 1 349 ? 21.094 -1.013 -10.867 1 92.69 349 GLU A O 1
ATOM 2708 N N . ALA A 1 350 ? 18.922 -0.564 -10.883 1 90.88 350 ALA A N 1
ATOM 2709 C CA . ALA A 1 350 ? 19.125 0.77 -11.438 1 90.88 350 ALA A CA 1
ATOM 2710 C C . ALA A 1 350 ? 19.938 1.64 -10.484 1 90.88 350 ALA A C 1
ATOM 2712 O O . ALA A 1 350 ? 20.812 2.402 -10.914 1 90.88 350 ALA A O 1
ATOM 2713 N N . SER A 1 351 ? 19.625 1.595 -9.242 1 89.62 351 SER A N 1
ATOM 2714 C CA . SER A 1 351 ? 20.359 2.369 -8.242 1 89.62 351 SER A CA 1
ATOM 2715 C C . SER A 1 351 ? 21.828 1.984 -8.211 1 89.62 351 SER A C 1
ATOM 2717 O O . SER A 1 351 ? 22.703 2.854 -8.164 1 89.62 351 SER A O 1
ATOM 2719 N N . LEU A 1 352 ? 22.078 0.717 -8.258 1 91.25 352 LEU A N 1
ATOM 2720 C CA . LEU A 1 352 ? 23.453 0.231 -8.242 1 91.25 352 LEU A CA 1
ATOM 2721 C C . LEU A 1 352 ? 24.203 0.662 -9.5 1 91.25 352 LEU A C 1
ATOM 2723 O O . LEU A 1 352 ? 25.375 1.052 -9.43 1 91.25 352 LEU A O 1
ATOM 2727 N N . ALA A 1 353 ? 23.516 0.58 -10.617 1 91.12 353 ALA A N 1
ATOM 2728 C CA . ALA A 1 353 ? 24.125 1.018 -11.875 1 91.12 353 ALA A CA 1
ATOM 2729 C C . ALA A 1 353 ? 24.469 2.506 -11.828 1 91.12 353 ALA A C 1
ATOM 2731 O O . ALA A 1 353 ? 25.5 2.932 -12.359 1 91.12 353 ALA A O 1
ATOM 2732 N N . ARG A 1 354 ? 23.625 3.236 -11.234 1 86.5 354 ARG A N 1
ATOM 2733 C CA . ARG A 1 354 ? 23.844 4.672 -11.086 1 86.5 354 ARG A CA 1
ATOM 2734 C C . ARG A 1 354 ? 25 4.953 -10.141 1 86.5 354 ARG A C 1
ATOM 2736 O O . ARG A 1 354 ? 25.844 5.801 -10.43 1 86.5 354 ARG A O 1
ATOM 2743 N N . ASP A 1 355 ? 25.062 4.277 -9.062 1 84.38 355 ASP A N 1
ATOM 2744 C CA . ASP A 1 355 ? 26 4.582 -7.984 1 84.38 355 ASP A CA 1
ATOM 2745 C C . ASP A 1 355 ? 27.375 4.02 -8.281 1 84.38 355 ASP A C 1
ATOM 2747 O O . ASP A 1 355 ? 28.391 4.531 -7.781 1 84.38 355 ASP A O 1
ATOM 2751 N N . PHE A 1 356 ? 27.375 2.947 -9.109 1 85.88 356 PHE A N 1
ATOM 2752 C CA . PHE A 1 356 ? 28.641 2.324 -9.477 1 85.88 356 PHE A CA 1
ATOM 2753 C C . PHE A 1 356 ? 28.797 2.25 -10.992 1 85.88 356 PHE A C 1
ATOM 2755 O O . PHE A 1 356 ? 29.016 1.172 -11.547 1 85.88 356 PHE A O 1
ATOM 2762 N N . PRO A 1 357 ? 28.859 3.316 -11.648 1 81.38 357 PRO A N 1
ATOM 2763 C CA . PRO A 1 357 ? 28.812 3.305 -13.109 1 81.38 357 PRO A CA 1
ATOM 2764 C C . PRO A 1 357 ? 30.016 2.596 -13.727 1 81.38 357 PRO A C 1
ATOM 2766 O O . PRO A 1 357 ? 29.891 1.955 -14.773 1 81.38 357 PRO A O 1
ATOM 2769 N N . GLN A 1 358 ? 31.109 2.643 -13.172 1 87 358 GLN A N 1
ATOM 2770 C CA . GLN A 1 358 ? 32.312 2.049 -13.766 1 87 358 GLN A CA 1
ATOM 2771 C C . GLN A 1 358 ? 32.438 0.573 -13.398 1 87 358 GLN A C 1
ATOM 2773 O O . GLN A 1 358 ? 33 -0.217 -14.164 1 87 358 GLN A O 1
ATOM 2778 N N . ASN A 1 359 ? 31.812 0.149 -12.312 1 86 359 ASN A N 1
ATOM 2779 C CA . ASN A 1 359 ? 32.062 -1.188 -11.789 1 86 359 ASN A CA 1
ATOM 2780 C C . ASN A 1 359 ? 30.766 -1.995 -11.68 1 86 359 ASN A C 1
ATOM 2782 O O . ASN A 1 359 ? 30.766 -3.1 -11.133 1 86 359 ASN A O 1
ATOM 2786 N N . TYR A 1 360 ? 29.797 -1.497 -12.25 1 88 360 TYR A N 1
ATOM 2787 C CA . TYR A 1 360 ? 28.5 -2.164 -12.078 1 88 360 TYR A CA 1
ATOM 2788 C C . TYR A 1 360 ? 28.453 -3.463 -12.867 1 88 360 TYR A C 1
ATOM 2790 O O . TYR A 1 360 ? 28.844 -3.498 -14.039 1 88 360 TYR A O 1
ATOM 2798 N N . THR A 1 361 ? 28.062 -4.547 -12.211 1 90.81 361 THR A N 1
ATOM 2799 C CA . THR A 1 361 ? 27.688 -5.812 -12.844 1 90.81 361 THR A CA 1
ATOM 2800 C C . THR A 1 361 ? 26.328 -6.281 -12.352 1 90.81 361 THR A C 1
ATOM 2802 O O . THR A 1 361 ? 25.938 -6.012 -11.211 1 90.81 361 THR A O 1
ATOM 2805 N N . LYS A 1 362 ? 25.609 -6.926 -13.141 1 85.88 362 LYS A N 1
ATOM 2806 C CA . LYS A 1 362 ? 24.25 -7.371 -12.82 1 85.88 362 LYS A CA 1
ATOM 2807 C C . LYS A 1 362 ? 24.25 -8.281 -11.594 1 85.88 362 LYS A C 1
ATOM 2809 O O . LYS A 1 362 ? 23.281 -8.297 -10.828 1 85.88 362 LYS A O 1
ATOM 2814 N N . ASP A 1 363 ? 25.281 -8.977 -11.398 1 90.56 363 ASP A N 1
ATOM 2815 C CA . ASP A 1 363 ? 25.391 -9.906 -10.281 1 90.56 363 ASP A CA 1
ATOM 2816 C C . ASP A 1 363 ? 25.391 -9.164 -8.945 1 90.56 363 ASP A C 1
ATOM 2818 O O . ASP A 1 363 ? 25.062 -9.742 -7.91 1 90.56 363 ASP A O 1
ATOM 2822 N N . MET A 1 364 ? 25.781 -7.934 -9.023 1 91.12 364 MET A N 1
ATOM 2823 C CA . MET A 1 364 ? 25.828 -7.125 -7.809 1 91.12 364 MET A CA 1
ATOM 2824 C C . MET A 1 364 ? 24.453 -7.043 -7.152 1 91.12 364 MET A C 1
ATOM 2826 O O . MET A 1 364 ? 24.344 -7.07 -5.926 1 91.12 364 MET A O 1
ATOM 2830 N N . ALA A 1 365 ? 23.438 -6.941 -7.988 1 91.56 365 ALA A N 1
ATOM 2831 C CA . ALA A 1 365 ? 22.094 -6.773 -7.473 1 91.56 365 ALA A CA 1
ATOM 2832 C C . ALA A 1 365 ? 21.641 -8.016 -6.703 1 91.56 365 ALA A C 1
ATOM 2834 O O . ALA A 1 365 ? 20.797 -7.922 -5.805 1 91.56 365 ALA A O 1
ATOM 2835 N N . TYR A 1 366 ? 22.219 -9.125 -6.996 1 91.44 366 TYR A N 1
ATOM 2836 C CA . TYR A 1 366 ? 21.875 -10.375 -6.328 1 91.44 366 TYR A CA 1
ATOM 2837 C C . TYR A 1 366 ? 22.594 -10.492 -4.988 1 91.44 366 TYR A C 1
ATOM 2839 O O . TYR A 1 366 ? 22.125 -11.195 -4.086 1 91.44 366 TYR A O 1
ATOM 2847 N N . LYS A 1 367 ? 23.672 -9.844 -4.855 1 89.19 367 LYS A N 1
ATOM 2848 C CA . LYS A 1 367 ? 24.547 -10.008 -3.691 1 89.19 367 LYS A CA 1
ATOM 2849 C C . LYS A 1 367 ? 24.312 -8.898 -2.672 1 89.19 367 LYS A C 1
ATOM 2851 O O . LYS A 1 367 ? 24.359 -9.133 -1.463 1 89.19 367 LYS A O 1
ATOM 2856 N N . ILE A 1 368 ? 24.109 -7.707 -3.201 1 90.94 368 ILE A N 1
ATOM 2857 C CA . ILE A 1 368 ? 23.875 -6.574 -2.316 1 90.94 368 ILE A CA 1
ATOM 2858 C C . ILE A 1 368 ? 22.438 -6.594 -1.828 1 90.94 368 ILE A C 1
ATOM 2860 O O . ILE A 1 368 ? 21.5 -6.625 -2.633 1 90.94 368 ILE A O 1
ATOM 2864 N N . PRO A 1 369 ? 22.188 -6.48 -0.539 1 91.81 369 PRO A N 1
ATOM 2865 C CA . PRO A 1 369 ? 20.844 -6.605 0.019 1 91.81 369 PRO A CA 1
ATOM 2866 C C . PRO A 1 369 ? 19.922 -5.477 -0.416 1 91.81 369 PRO A C 1
ATOM 2868 O O . PRO A 1 369 ? 20.359 -4.332 -0.562 1 91.81 369 PRO A O 1
ATOM 2871 N N . LEU A 1 370 ? 18.656 -5.785 -0.555 1 92.12 370 LEU A N 1
ATOM 2872 C CA . LEU A 1 370 ? 17.625 -4.805 -0.864 1 92.12 370 LEU A CA 1
ATOM 2873 C C . LEU A 1 370 ? 17.453 -3.809 0.28 1 92.12 370 LEU A C 1
ATOM 2875 O O . LEU A 1 370 ? 17.266 -2.611 0.046 1 92.12 370 LEU A O 1
ATOM 2879 N N . SER A 1 371 ? 17.438 -4.32 1.438 1 87.31 371 SER A N 1
ATOM 2880 C CA . SER A 1 371 ? 17.344 -3.449 2.604 1 87.31 371 SER A CA 1
ATOM 2881 C C . SER A 1 371 ? 18.703 -2.902 2.996 1 87.31 371 SER A C 1
ATOM 2883 O O . SER A 1 371 ? 19.656 -3.668 3.215 1 87.31 371 SER A O 1
ATOM 2885 N N . ALA A 1 372 ? 18.719 -1.614 3.086 1 79.88 372 ALA A N 1
ATOM 2886 C CA . ALA A 1 372 ? 19.969 -0.994 3.504 1 79.88 372 ALA A CA 1
ATOM 2887 C C . ALA A 1 372 ? 20.031 -0.833 5.02 1 79.88 372 ALA A C 1
ATOM 2889 O O . ALA A 1 372 ? 21.078 -0.528 5.582 1 79.88 372 ALA A O 1
ATOM 2890 N N . THR A 1 373 ? 18.938 -1.06 5.664 1 76.38 373 THR A N 1
ATOM 2891 C CA . THR A 1 373 ? 18.875 -0.799 7.098 1 76.38 373 THR A CA 1
ATOM 2892 C C . THR A 1 373 ? 18.953 -2.102 7.887 1 76.38 373 THR A C 1
ATOM 2894 O O . THR A 1 373 ? 19.062 -2.08 9.117 1 76.38 373 THR A O 1
ATOM 2897 N N . SER A 1 374 ? 18.938 -3.191 7.117 1 76.94 374 SER A N 1
ATOM 2898 C CA . SER A 1 374 ? 18.938 -4.477 7.809 1 76.94 374 SER A CA 1
ATOM 2899 C C . SER A 1 374 ? 20.344 -5.055 7.891 1 76.94 374 SER A C 1
ATOM 2901 O O . SER A 1 374 ? 21.078 -5.074 6.898 1 76.94 374 SER A O 1
ATOM 2903 N N . SER A 1 375 ? 20.656 -5.57 9.117 1 77.5 375 SER A N 1
ATOM 2904 C CA . SER A 1 375 ? 21.938 -6.242 9.305 1 77.5 375 SER A CA 1
ATOM 2905 C C . SER A 1 375 ? 21.797 -7.754 9.203 1 77.5 375 SER A C 1
ATOM 2907 O O . SER A 1 375 ? 22.781 -8.469 9.023 1 77.5 375 SER A O 1
ATOM 2909 N N . ASP A 1 376 ? 20.578 -8.188 9.289 1 87.12 376 ASP A N 1
ATOM 2910 C CA . ASP A 1 376 ? 20.297 -9.625 9.258 1 87.12 376 ASP A CA 1
ATOM 2911 C C . ASP A 1 376 ? 19.172 -9.938 8.281 1 87.12 376 ASP A C 1
ATOM 2913 O O . ASP A 1 376 ? 17.984 -9.773 8.609 1 87.12 376 ASP A O 1
ATOM 2917 N N . GLN A 1 377 ? 19.516 -10.547 7.234 1 86.19 377 GLN A N 1
ATOM 2918 C CA . GLN A 1 377 ? 18.562 -10.82 6.16 1 86.19 377 GLN A CA 1
ATOM 2919 C C . GLN A 1 377 ? 17.625 -11.961 6.531 1 86.19 377 GLN A C 1
ATOM 2921 O O . GLN A 1 377 ? 16.609 -12.172 5.875 1 86.19 377 GLN A O 1
ATOM 2926 N N . SER A 1 378 ? 17.969 -12.695 7.531 1 87.75 378 SER A N 1
ATOM 2927 C CA . SER A 1 378 ? 17.078 -13.766 7.98 1 87.75 378 SER A CA 1
ATOM 2928 C C . SER A 1 378 ? 15.914 -13.211 8.789 1 87.75 378 SER A C 1
ATOM 2930 O O . SER A 1 378 ? 14.93 -13.914 9.023 1 87.75 378 SER A O 1
ATOM 2932 N N . LYS A 1 379 ? 16.047 -11.984 9.109 1 86 379 LYS A N 1
ATOM 2933 C CA . LYS A 1 379 ? 15 -11.352 9.906 1 86 379 LYS A CA 1
ATOM 2934 C C . LYS A 1 379 ? 14.289 -10.258 9.117 1 86 379 LYS A C 1
ATOM 2936 O O . LYS A 1 379 ? 13.062 -10.156 9.156 1 86 379 LYS A O 1
ATOM 2941 N N . SER A 1 380 ? 15.094 -9.469 8.469 1 87.38 380 SER A N 1
ATOM 2942 C CA . SER A 1 380 ? 14.562 -8.375 7.664 1 87.38 380 SER A CA 1
ATOM 2943 C C . SER A 1 380 ? 15.258 -8.305 6.309 1 87.38 380 SER A C 1
ATOM 2945 O O . SER A 1 380 ? 16.375 -7.809 6.203 1 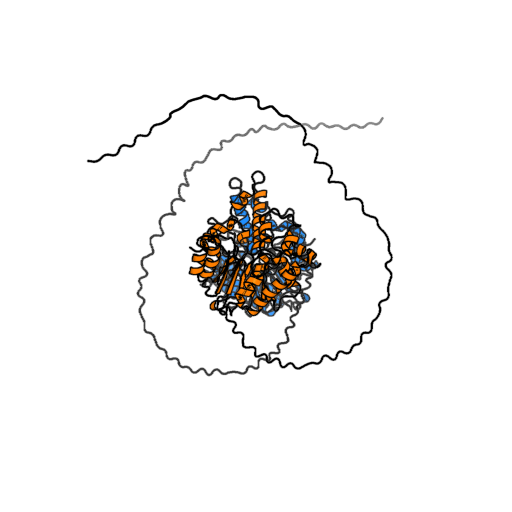87.38 380 SER A O 1
ATOM 2947 N N . TRP A 1 381 ? 14.531 -8.719 5.328 1 93.94 381 TRP A N 1
ATOM 2948 C CA . TRP A 1 381 ? 15.156 -8.867 4.02 1 93.94 381 TRP A CA 1
ATOM 2949 C C . TRP A 1 381 ? 14.703 -7.766 3.066 1 93.94 381 TRP A C 1
ATOM 2951 O O . TRP A 1 381 ? 15.344 -7.516 2.043 1 93.94 381 TRP A O 1
ATOM 2961 N N . LEU A 1 382 ? 13.664 -7.156 3.404 1 95 382 LEU A N 1
ATOM 2962 C CA . LEU A 1 382 ? 13.117 -6.027 2.656 1 95 382 LEU A CA 1
ATOM 2963 C C . LEU A 1 382 ? 12.82 -4.855 3.584 1 95 382 LEU A C 1
ATOM 2965 O O . LEU A 1 382 ? 12.328 -5.047 4.695 1 95 382 LEU A O 1
ATOM 2969 N N . GLY A 1 383 ? 13.094 -3.684 3.107 1 90.56 383 GLY A N 1
ATOM 2970 C CA . GLY A 1 383 ? 12.867 -2.49 3.908 1 90.56 383 GLY A CA 1
ATOM 2971 C C . GLY A 1 383 ? 11.398 -2.189 4.129 1 90.56 383 GLY A C 1
ATOM 2972 O O . GLY A 1 383 ? 10.578 -2.363 3.227 1 90.56 383 GLY A O 1
ATOM 2973 N N . ILE A 1 384 ? 11.055 -1.642 5.312 1 90.56 384 ILE A N 1
ATOM 2974 C CA . ILE A 1 384 ? 9.672 -1.364 5.711 1 90.56 384 ILE A CA 1
ATOM 2975 C C . ILE A 1 384 ? 9.141 -0.168 4.926 1 90.56 384 ILE A C 1
ATOM 2977 O O . ILE A 1 384 ? 7.934 0.068 4.887 1 90.56 384 ILE A O 1
ATOM 2981 N N . GLU A 1 385 ? 10.07 0.57 4.262 1 90.88 385 GLU A N 1
ATOM 2982 C CA . GLU A 1 385 ? 9.672 1.749 3.498 1 90.88 385 GLU A CA 1
ATOM 2983 C C . GLU A 1 385 ? 8.836 1.361 2.283 1 90.88 385 GLU A C 1
ATOM 2985 O O . GLU A 1 385 ? 8.102 2.189 1.737 1 90.88 385 GLU A O 1
ATOM 2990 N N . TYR A 1 386 ? 8.922 0.152 1.885 1 93.56 386 TYR A N 1
ATOM 2991 C CA . TYR A 1 386 ? 8.141 -0.302 0.739 1 93.56 386 TYR A CA 1
ATOM 2992 C C . TYR A 1 386 ? 6.699 -0.578 1.139 1 93.56 386 TYR A C 1
ATOM 2994 O O . TYR A 1 386 ? 5.836 -0.76 0.279 1 93.56 386 TYR A O 1
ATOM 3002 N N . ASP A 1 387 ? 6.434 -0.614 2.389 1 94.38 387 ASP A N 1
ATOM 3003 C CA . ASP A 1 387 ? 5.094 -0.89 2.9 1 94.38 387 ASP A CA 1
ATOM 3004 C C . ASP A 1 387 ? 4.574 -2.23 2.385 1 94.38 387 ASP A C 1
ATOM 3006 O O . ASP A 1 387 ? 3.4 -2.354 2.029 1 94.38 387 ASP A O 1
ATOM 3010 N N . LEU A 1 388 ? 5.48 -3.209 2.258 1 96.5 388 LEU A N 1
ATOM 3011 C CA . LEU A 1 388 ? 5.125 -4.5 1.681 1 96.5 388 LEU A CA 1
ATOM 3012 C C . LEU A 1 388 ? 5.266 -5.613 2.715 1 96.5 388 LEU A C 1
ATOM 3014 O O . LEU A 1 388 ? 4.582 -6.637 2.629 1 96.5 388 LEU A O 1
ATOM 3018 N N . VAL A 1 389 ? 6.16 -5.434 3.66 1 96.56 389 VAL A N 1
ATOM 3019 C CA . VAL A 1 389 ? 6.426 -6.422 4.695 1 96.56 389 VAL A CA 1
ATOM 3020 C C . VAL A 1 389 ? 6.461 -5.746 6.062 1 96.56 389 VAL A C 1
ATOM 3022 O O . VAL A 1 389 ? 6.652 -4.531 6.156 1 96.56 389 VAL A O 1
ATOM 3025 N N . ASP A 1 390 ? 6.234 -6.547 7.109 1 93.94 390 ASP A N 1
ATOM 3026 C CA . ASP A 1 390 ? 6.398 -6.016 8.461 1 93.94 390 ASP A CA 1
ATOM 3027 C C . ASP A 1 390 ? 7.855 -6.09 8.906 1 93.94 390 ASP A C 1
ATOM 3029 O O . ASP A 1 390 ? 8.734 -6.422 8.109 1 93.94 390 ASP A O 1
ATOM 3033 N N . LYS A 1 391 ? 8.125 -5.766 10.172 1 89.75 391 LYS A N 1
ATOM 3034 C CA . LYS A 1 391 ? 9.484 -5.652 10.695 1 89.75 391 LYS A CA 1
ATOM 3035 C C . LYS A 1 391 ? 10.18 -7.012 10.703 1 89.75 391 LYS A C 1
ATOM 3037 O O . LYS A 1 391 ? 11.414 -7.078 10.742 1 89.75 391 LYS A O 1
ATOM 3042 N N . ASP A 1 392 ? 9.367 -8.078 10.656 1 93.25 392 ASP A N 1
ATOM 3043 C CA . ASP A 1 392 ? 9.922 -9.43 10.695 1 93.25 392 ASP A CA 1
ATOM 3044 C C . ASP A 1 392 ? 10.016 -10.023 9.297 1 93.25 392 ASP A C 1
ATOM 3046 O O . ASP A 1 392 ? 10.438 -11.172 9.125 1 93.25 392 ASP A O 1
ATOM 3050 N N . GLY A 1 393 ? 9.57 -9.312 8.297 1 95.19 393 GLY A N 1
ATOM 3051 C CA . GLY A 1 393 ? 9.75 -9.727 6.91 1 95.19 393 GLY A CA 1
ATOM 3052 C C . GLY A 1 393 ? 8.531 -10.422 6.336 1 95.19 393 GLY A C 1
ATOM 3053 O O . GLY A 1 393 ? 8.562 -10.914 5.203 1 95.19 393 GLY A O 1
ATOM 3054 N N . TYR A 1 394 ? 7.453 -10.516 7.074 1 97.31 394 TYR A N 1
ATOM 3055 C CA . TYR A 1 394 ? 6.242 -11.141 6.566 1 97.31 394 TYR A CA 1
ATOM 3056 C C . TYR A 1 394 ? 5.469 -10.188 5.664 1 97.31 394 TYR A C 1
ATOM 3058 O O . TYR A 1 394 ? 5.359 -9 5.961 1 97.31 394 TYR A O 1
ATOM 3066 N N . PHE A 1 395 ? 4.945 -10.703 4.602 1 98.06 395 PHE A N 1
ATOM 3067 C CA . PHE A 1 395 ? 4.184 -9.898 3.654 1 98.06 395 PHE A CA 1
ATOM 3068 C C . PHE A 1 395 ? 2.873 -9.43 4.277 1 98.06 395 PHE A C 1
ATOM 3070 O O . PHE A 1 395 ? 2.223 -10.18 5.008 1 98.06 395 PHE A O 1
ATOM 3077 N N . LEU A 1 396 ? 2.453 -8.195 3.83 1 96.88 396 LEU A N 1
ATOM 3078 C CA . LEU A 1 396 ? 1.289 -7.57 4.449 1 96.88 396 LEU A CA 1
ATOM 3079 C C . LEU A 1 396 ? 0.207 -7.285 3.414 1 96.88 396 LEU A C 1
ATOM 3081 O O . LEU A 1 396 ? 0.512 -6.918 2.277 1 96.88 396 LEU A O 1
ATOM 3085 N N . ASN A 1 397 ? -1.018 -7.414 3.906 1 94.75 397 ASN A N 1
ATOM 3086 C CA . ASN A 1 397 ? -2.127 -6.754 3.227 1 94.75 397 ASN A CA 1
ATOM 3087 C C . ASN A 1 397 ? -2.127 -5.25 3.488 1 94.75 397 ASN A C 1
ATOM 3089 O O . ASN A 1 397 ? -1.37 -4.758 4.328 1 94.75 397 ASN A O 1
ATOM 3093 N N . TYR A 1 398 ? -3.014 -4.5 2.777 1 91.12 398 TYR A N 1
ATOM 3094 C CA . TYR A 1 398 ? -3.039 -3.047 2.916 1 91.12 398 TYR A CA 1
ATOM 3095 C C . TYR A 1 398 ? -3.531 -2.641 4.301 1 91.12 398 TYR A C 1
ATOM 3097 O O . TYR A 1 398 ? -3.152 -1.587 4.816 1 91.12 398 TYR A O 1
ATOM 3105 N N . ASP A 1 399 ? -4.277 -3.457 4.977 1 85.69 399 ASP A N 1
ATOM 3106 C CA . ASP A 1 399 ? -4.832 -3.105 6.281 1 85.69 399 ASP A CA 1
ATOM 3107 C C . ASP A 1 399 ? -3.832 -3.395 7.398 1 85.69 399 ASP A C 1
ATOM 3109 O O . ASP A 1 399 ? -4.137 -3.203 8.578 1 85.69 399 ASP A O 1
ATOM 3113 N N . GLY A 1 400 ? -2.734 -3.951 6.996 1 90.38 400 GLY A N 1
ATOM 3114 C CA . GLY A 1 400 ? -1.688 -4.184 7.98 1 90.38 400 GLY A CA 1
ATOM 3115 C C . GLY A 1 400 ? -1.624 -5.621 8.453 1 90.38 400 GLY A C 1
ATOM 3116 O O . GLY A 1 400 ? -0.661 -6.02 9.109 1 90.38 400 GLY A O 1
ATOM 3117 N N . SER A 1 401 ? -2.66 -6.367 8.133 1 93.06 401 SER A N 1
ATOM 3118 C CA . SER A 1 401 ? -2.607 -7.777 8.5 1 93.06 401 SER A CA 1
ATOM 3119 C C . SER A 1 401 ? -1.636 -8.547 7.609 1 93.06 401 SER A C 1
ATOM 3121 O O . SER A 1 401 ? -1.401 -8.164 6.461 1 93.06 401 SER A O 1
ATOM 3123 N N . ARG A 1 402 ? -1.098 -9.586 8.141 1 96.44 402 ARG A N 1
ATOM 3124 C CA . ARG A 1 402 ? -0.247 -10.445 7.328 1 96.44 402 ARG A CA 1
ATOM 3125 C C . ARG A 1 402 ? -1.066 -11.195 6.277 1 96.44 402 ARG A C 1
ATOM 3127 O O . ARG A 1 402 ? -2.156 -11.688 6.574 1 96.44 402 ARG A O 1
ATOM 3134 N N . SER A 1 403 ? -0.529 -11.164 5.047 1 98.19 403 SER A N 1
ATOM 3135 C CA . SER A 1 403 ? -1.175 -11.914 3.977 1 98.19 403 SER A CA 1
ATOM 3136 C C . SER A 1 403 ? -1.239 -13.406 4.309 1 98.19 403 SER A C 1
ATOM 3138 O O . SER A 1 403 ? -0.359 -13.93 4.992 1 98.19 403 SER A O 1
ATOM 3140 N N . ARG A 1 404 ? -2.244 -14.055 3.84 1 98.31 404 ARG A N 1
ATOM 3141 C CA . ARG A 1 404 ? -2.395 -15.477 4.16 1 98.31 404 ARG A CA 1
ATOM 3142 C C . ARG A 1 404 ? -1.611 -16.344 3.178 1 98.31 404 ARG A C 1
ATOM 3144 O O . ARG A 1 404 ? -0.86 -17.234 3.59 1 98.31 404 ARG A O 1
ATOM 3151 N N . VAL A 1 405 ? -1.752 -16.031 1.9 1 98.75 405 VAL A N 1
ATOM 3152 C CA . VAL A 1 405 ? -1.065 -16.75 0.827 1 98.75 405 VAL A CA 1
ATOM 3153 C C . VAL A 1 405 ? -0.234 -15.766 0.006 1 98.75 405 VAL A C 1
ATOM 3155 O O . VAL A 1 405 ? -0.736 -14.719 -0.419 1 98.75 405 VAL A O 1
ATOM 3158 N N . VAL A 1 406 ? 0.996 -16.062 -0.163 1 98.75 406 VAL A N 1
ATOM 3159 C CA . VAL A 1 406 ? 1.882 -15.258 -0.992 1 98.75 406 VAL A CA 1
ATOM 3160 C C . VAL A 1 406 ? 2.232 -16.016 -2.27 1 98.75 406 VAL A C 1
ATOM 3162 O O . VAL A 1 406 ? 2.646 -17.172 -2.215 1 98.75 406 VAL A O 1
ATOM 3165 N N . HIS A 1 407 ? 2.031 -15.398 -3.389 1 98.62 407 HIS A N 1
ATOM 3166 C CA . HIS A 1 407 ? 2.328 -15.992 -4.688 1 98.62 407 HIS A CA 1
ATOM 3167 C C . HIS A 1 407 ? 3.324 -15.141 -5.469 1 98.62 407 HIS A C 1
ATOM 3169 O O . HIS A 1 407 ? 3.318 -13.914 -5.359 1 98.62 407 HIS A O 1
ATOM 3175 N N . GLN A 1 408 ? 4.23 -15.812 -6.238 1 98 408 GLN A N 1
ATOM 3176 C CA . GLN A 1 408 ? 5.211 -15.219 -7.141 1 98 408 GLN A CA 1
ATOM 3177 C C . GLN A 1 408 ? 6.324 -14.523 -6.367 1 98 408 GLN A C 1
ATOM 3179 O O . GLN A 1 408 ? 6.812 -13.469 -6.789 1 98 408 GLN A O 1
ATOM 3184 N N . TYR A 1 409 ? 6.629 -15.023 -5.18 1 97.31 409 TYR A N 1
ATOM 3185 C CA . TYR A 1 409 ? 7.676 -14.438 -4.348 1 97.31 409 TYR A CA 1
ATOM 3186 C C . TYR A 1 409 ? 9.031 -14.531 -5.035 1 97.31 409 TYR A C 1
ATOM 3188 O O . TYR A 1 409 ? 9.969 -13.805 -4.68 1 97.31 409 TYR A O 1
ATOM 3196 N N . ASP A 1 410 ? 9.188 -15.422 -6.008 1 96 410 ASP A N 1
ATOM 3197 C CA . ASP A 1 410 ? 10.484 -15.742 -6.605 1 96 410 ASP A CA 1
ATOM 3198 C C . ASP A 1 410 ? 10.984 -14.594 -7.48 1 96 410 ASP A C 1
ATOM 3200 O O . ASP A 1 410 ? 12.148 -14.57 -7.875 1 96 410 ASP A O 1
ATOM 3204 N N . ARG A 1 411 ? 10.125 -13.664 -7.656 1 96 411 ARG A N 1
ATOM 3205 C CA . ARG A 1 411 ? 10.539 -12.5 -8.438 1 96 411 ARG A CA 1
ATOM 3206 C C . ARG A 1 411 ? 11.469 -11.602 -7.625 1 96 411 ARG A C 1
ATOM 3208 O O . ARG A 1 411 ? 12.125 -10.719 -8.18 1 96 411 ARG A O 1
ATOM 3215 N N . PHE A 1 412 ? 11.57 -11.82 -6.332 1 96.06 412 PHE A N 1
ATOM 3216 C CA . PHE A 1 412 ? 12.57 -11.156 -5.5 1 96.06 412 PHE A CA 1
ATOM 3217 C C . PHE A 1 412 ? 13.938 -11.805 -5.664 1 96.06 412 PHE A C 1
ATOM 3219 O O . PHE A 1 412 ? 14.922 -11.344 -5.082 1 96.06 412 PHE A O 1
ATOM 3226 N N . ARG A 1 413 ? 13.938 -12.844 -6.422 1 92.94 413 ARG A N 1
ATOM 3227 C CA . ARG A 1 413 ? 15.172 -13.555 -6.73 1 92.94 413 ARG A CA 1
ATOM 3228 C C . ARG A 1 413 ? 15.836 -14.078 -5.461 1 92.94 413 ARG A C 1
ATOM 3230 O O . ARG A 1 413 ? 15.188 -14.688 -4.617 1 92.94 413 ARG A O 1
ATOM 3237 N N . SER A 1 414 ? 17.156 -13.93 -5.359 1 92.19 414 SER A N 1
ATOM 3238 C CA . SER A 1 414 ? 17.891 -14.508 -4.246 1 92.19 414 SER A CA 1
ATOM 3239 C C . SER A 1 414 ? 17.688 -13.703 -2.967 1 92.19 414 SER A C 1
ATOM 3241 O O . SER A 1 414 ? 18.016 -14.172 -1.874 1 92.19 414 SER A O 1
ATOM 3243 N N . GLN A 1 415 ? 17.125 -12.586 -3.059 1 93.62 415 GLN A N 1
ATOM 3244 C CA . GLN A 1 415 ? 17.078 -11.641 -1.951 1 93.62 415 GLN A CA 1
ATOM 3245 C C . GLN A 1 415 ? 16.203 -12.172 -0.811 1 93.62 415 GLN A C 1
ATOM 3247 O O . GLN A 1 415 ? 16.438 -11.844 0.356 1 93.62 415 GLN A O 1
ATOM 3252 N N . ILE A 1 416 ? 15.273 -13.016 -1.126 1 95.19 416 ILE A N 1
ATOM 3253 C CA . ILE A 1 416 ? 14.312 -13.453 -0.117 1 95.19 416 ILE A CA 1
ATOM 3254 C C . ILE A 1 416 ? 14.68 -14.852 0.371 1 95.19 416 ILE A C 1
ATOM 3256 O O . ILE A 1 416 ? 14.133 -15.336 1.362 1 95.19 416 ILE A O 1
ATOM 3260 N N . LYS A 1 417 ? 15.602 -15.539 -0.211 1 92.38 417 LYS A N 1
ATOM 3261 C CA . LYS A 1 417 ? 15.859 -16.953 -0.004 1 92.38 417 LYS A CA 1
ATOM 3262 C C . LYS A 1 417 ? 16.266 -17.234 1.441 1 92.38 417 LYS A C 1
ATOM 3264 O O . LYS A 1 417 ? 15.773 -18.188 2.053 1 92.38 417 LYS A O 1
ATOM 3269 N N . LYS A 1 418 ? 17.125 -16.438 1.978 1 91.75 418 LYS A N 1
ATOM 3270 C CA . LYS A 1 418 ? 17.578 -16.656 3.348 1 91.75 418 LYS A CA 1
ATOM 3271 C C . LYS A 1 418 ? 16.438 -16.516 4.344 1 91.75 418 LYS A C 1
ATOM 3273 O O . LYS A 1 418 ? 16.344 -17.266 5.305 1 91.75 418 LYS A O 1
ATOM 3278 N N . TRP A 1 419 ? 15.633 -15.57 4.07 1 95.12 419 TRP A N 1
ATOM 3279 C CA . TRP A 1 419 ? 14.492 -15.336 4.957 1 95.12 419 TRP A CA 1
ATOM 3280 C C . TRP A 1 419 ? 13.5 -16.5 4.879 1 95.12 419 TRP A C 1
ATOM 3282 O O . TRP A 1 419 ? 13.008 -16.969 5.906 1 95.12 419 TRP A O 1
ATOM 3292 N N . LEU A 1 420 ? 13.25 -17 3.73 1 94.44 420 LEU A N 1
ATOM 3293 C CA . LEU A 1 420 ? 12.344 -18.125 3.537 1 94.44 420 LEU A CA 1
ATOM 3294 C C . LEU A 1 420 ? 12.836 -19.359 4.277 1 94.44 420 LEU A C 1
ATOM 3296 O O . LEU A 1 420 ? 12.055 -20.031 4.953 1 94.44 420 LEU A O 1
ATOM 3300 N N . LYS A 1 421 ? 14.055 -19.594 4.145 1 90.94 421 LYS A N 1
ATOM 3301 C CA . LYS A 1 421 ? 14.648 -20.75 4.801 1 90.94 421 LYS A CA 1
ATOM 3302 C C . LYS A 1 421 ? 14.523 -20.641 6.32 1 90.94 421 LYS A C 1
ATOM 3304 O O . LYS A 1 421 ? 14.25 -21.641 6.996 1 90.94 421 LYS A O 1
ATOM 3309 N N . ALA A 1 422 ? 14.641 -19.453 6.777 1 91.75 422 ALA A N 1
ATOM 3310 C CA . ALA A 1 422 ? 14.672 -19.219 8.219 1 91.75 422 ALA A CA 1
ATOM 3311 C C . ALA A 1 422 ? 13.266 -19.188 8.805 1 91.75 422 ALA A C 1
ATOM 3313 O O . ALA A 1 422 ? 13.055 -19.578 9.953 1 91.75 422 ALA A O 1
ATOM 3314 N N . ASN A 1 423 ? 12.258 -18.828 8 1 91.38 423 ASN A N 1
ATOM 3315 C CA . ASN A 1 423 ? 10.984 -18.469 8.617 1 91.38 423 ASN A CA 1
ATOM 3316 C C . ASN A 1 423 ? 9.836 -19.281 8.047 1 91.38 423 ASN A C 1
ATOM 3318 O O . ASN A 1 423 ? 8.766 -19.375 8.656 1 91.38 423 ASN A O 1
ATOM 3322 N N . ILE A 1 424 ? 9.906 -19.781 6.891 1 84.38 424 ILE A N 1
ATOM 3323 C CA . ILE A 1 424 ? 8.789 -20.406 6.191 1 84.38 424 ILE A CA 1
ATOM 3324 C C . ILE A 1 424 ? 9.07 -21.891 5.988 1 84.38 424 ILE A C 1
ATOM 3326 O O . ILE A 1 424 ? 8.148 -22.719 6.02 1 84.38 424 ILE A O 1
ATOM 3330 N N . GLY A 1 425 ? 10.258 -22.266 5.711 1 68.19 425 GLY A N 1
ATOM 3331 C CA . GLY A 1 425 ? 10.594 -23.656 5.391 1 68.19 425 GLY A CA 1
ATOM 3332 C C . GLY A 1 425 ? 10.461 -24.594 6.578 1 68.19 425 GLY A C 1
ATOM 3333 O O . GLY A 1 425 ? 10.242 -24.141 7.707 1 68.19 425 GLY A O 1
ATOM 3334 N N . ASP A 1 426 ? 10.211 -25.812 6.18 1 67.12 426 ASP A N 1
ATOM 3335 C CA . ASP A 1 426 ? 10.164 -26.922 7.141 1 67.12 426 ASP A CA 1
ATOM 3336 C C . ASP A 1 426 ? 11.469 -27.031 7.914 1 67.12 426 ASP A C 1
ATOM 3338 O O . ASP A 1 426 ? 12.555 -26.984 7.324 1 67.12 426 ASP A O 1
ATOM 3342 N N . LYS A 1 427 ? 11.461 -26.531 9.227 1 51.44 427 LYS A N 1
ATOM 3343 C CA . LYS A 1 427 ? 12.656 -26.859 10 1 51.44 427 LYS A CA 1
ATOM 3344 C C . LYS A 1 427 ? 12.828 -28.359 10.125 1 51.44 427 LYS A C 1
ATOM 3346 O O . LYS A 1 427 ? 11.852 -29.109 10.18 1 51.44 427 LYS A O 1
ATOM 3351 N N . MET B 1 1 ? 24.016 83 -22.188 1 17.77 1 MET B N 1
ATOM 3352 C CA . MET B 1 1 ? 25.094 83.625 -21.438 1 17.77 1 MET B CA 1
ATOM 3353 C C . MET B 1 1 ? 25.469 82.812 -20.219 1 17.77 1 MET B C 1
ATOM 3355 O O . MET B 1 1 ? 26.656 82.625 -19.906 1 17.77 1 MET B O 1
ATOM 3359 N N . VAL B 1 2 ? 24.578 82.688 -19.266 1 17.14 2 VAL B N 1
ATOM 3360 C CA . VAL B 1 2 ? 25.156 82.875 -17.938 1 17.14 2 VAL B CA 1
ATOM 3361 C C . VAL B 1 2 ? 26.078 81.688 -17.594 1 17.14 2 VAL B C 1
ATOM 3363 O O . VAL B 1 2 ? 25.969 80.625 -18.188 1 17.14 2 VAL B O 1
ATOM 3366 N N . ASN B 1 3 ? 26.469 81.438 -16.281 1 15.62 3 ASN B N 1
ATOM 3367 C CA . ASN B 1 3 ? 27.625 81.562 -15.383 1 15.62 3 ASN B CA 1
ATOM 3368 C C . ASN B 1 3 ? 28.141 80.25 -14.922 1 15.62 3 ASN B C 1
ATOM 3370 O O . ASN B 1 3 ? 29.344 80 -14.977 1 15.62 3 ASN B O 1
ATOM 3374 N N . VAL B 1 4 ? 27.453 79.438 -13.961 1 16.44 4 VAL B N 1
ATOM 3375 C CA . VAL B 1 4 ? 28.062 79.312 -12.641 1 16.44 4 VAL B CA 1
ATOM 3376 C C . VAL B 1 4 ? 29.172 78.25 -12.695 1 16.44 4 VAL B C 1
ATOM 3378 O O . VAL B 1 4 ? 29.109 77.312 -13.5 1 16.44 4 VAL B O 1
ATOM 3381 N N . SER B 1 5 ? 30.172 78.062 -11.727 1 15.61 5 SER B N 1
ATOM 3382 C CA . SER B 1 5 ? 31.531 78.062 -11.172 1 15.61 5 SER B CA 1
ATOM 3383 C C . SER B 1 5 ? 31.938 76.688 -10.656 1 15.61 5 SER B C 1
ATOM 3385 O O . SER B 1 5 ? 33.094 76.312 -10.805 1 15.61 5 SER B O 1
ATOM 3387 N N . LEU B 1 6 ? 31.25 76 -9.695 1 16.25 6 LEU B N 1
ATOM 3388 C CA . LEU B 1 6 ? 31.953 75.688 -8.453 1 16.25 6 LEU B CA 1
ATOM 3389 C C . LEU B 1 6 ? 33 74.562 -8.688 1 16.25 6 LEU B C 1
ATOM 3391 O O . LEU B 1 6 ? 32.75 73.625 -9.414 1 16.25 6 LEU B O 1
ATOM 3395 N N . SER B 1 7 ? 34.281 74.375 -7.941 1 16.08 7 SER B N 1
ATOM 3396 C CA . SER B 1 7 ? 35.719 74.312 -7.73 1 16.08 7 SER B CA 1
ATOM 3397 C C . SER B 1 7 ? 36.125 73 -7.137 1 16.08 7 SER B C 1
ATOM 3399 O O . SER B 1 7 ? 37.281 72.562 -7.332 1 16.08 7 SER B O 1
ATOM 3401 N N . SER B 1 8 ? 35.5 72.375 -6.059 1 16.16 8 SER B N 1
ATOM 3402 C CA . SER B 1 8 ? 36.375 72.125 -4.914 1 16.16 8 SER B CA 1
ATOM 3403 C C . SER B 1 8 ? 37.312 71 -5.203 1 16.16 8 SER B C 1
ATOM 3405 O O . SER B 1 8 ? 37.031 70.125 -6.027 1 16.16 8 SER B O 1
ATOM 3407 N N . SER B 1 9 ? 38.438 70.625 -4.355 1 16.36 9 SER B N 1
ATOM 3408 C CA . SER B 1 9 ? 39.875 70.5 -4.168 1 16.36 9 SER B CA 1
ATOM 3409 C C . SER B 1 9 ? 40.312 69.062 -3.994 1 16.36 9 SER B C 1
ATOM 3411 O O . SER B 1 9 ? 41.219 68.625 -4.695 1 16.36 9 SER B O 1
ATOM 3413 N N . LEU B 1 10 ? 40.281 68.375 -2.67 1 16.48 10 LEU B N 1
ATOM 3414 C CA . LEU B 1 10 ? 41.531 68.188 -1.928 1 16.48 10 LEU B CA 1
ATOM 3415 C C . LEU B 1 10 ? 42.219 66.875 -2.338 1 16.48 10 LEU B C 1
ATOM 3417 O O . LEU B 1 10 ? 41.594 66.062 -2.98 1 16.48 10 LEU B O 1
ATOM 3421 N N . SER B 1 11 ? 42.781 66 -1.204 1 16.45 11 SER B N 1
ATOM 3422 C CA . SER B 1 11 ? 44.094 65.625 -0.688 1 16.45 11 SER B CA 1
ATOM 3423 C C . SER B 1 11 ? 44.438 64.188 -1.028 1 16.45 11 SER B C 1
ATOM 3425 O O . SER B 1 11 ? 43.594 63.281 -0.938 1 16.45 11 SER B O 1
ATOM 3427 N N . SER B 1 12 ? 45.594 63.688 -1.583 1 18.64 12 SER B N 1
ATOM 3428 C CA . SER B 1 12 ? 46.375 62.688 -2.359 1 18.64 12 SER B CA 1
ATOM 3429 C C . SER B 1 12 ? 46.938 61.625 -1.46 1 18.64 12 SER B C 1
ATOM 3431 O O . SER B 1 12 ? 47.531 60.625 -1.949 1 18.64 12 SER B O 1
ATOM 3433 N N . THR B 1 13 ? 46.938 61.75 -0.089 1 16.98 13 THR B N 1
ATOM 3434 C CA . THR B 1 13 ? 48.25 61.406 0.437 1 16.98 13 THR B CA 1
ATOM 3435 C C . THR B 1 13 ? 48.562 59.938 0.194 1 16.98 13 THR B C 1
ATOM 3437 O O . THR B 1 13 ? 47.656 59.156 -0.044 1 16.98 13 THR B O 1
ATOM 3440 N N . PRO B 1 14 ? 49.531 59.25 1.137 1 18.91 14 PRO B N 1
ATOM 3441 C CA . PRO B 1 14 ? 50.875 58.625 1.105 1 18.91 14 PRO B CA 1
ATOM 3442 C C . PRO B 1 14 ? 50.812 57.125 1.093 1 18.91 14 PRO B C 1
ATOM 3444 O O . PRO B 1 14 ? 49.781 56.531 1.464 1 18.91 14 PRO B O 1
ATOM 3447 N N . HIS B 1 15 ? 51.906 56.312 0.774 1 19.86 15 HIS B N 1
ATOM 3448 C CA . HIS B 1 15 ? 52.5 55.125 0.181 1 19.86 15 HIS B CA 1
ATOM 3449 C C . HIS B 1 15 ? 52.656 54 1.209 1 19.86 15 HIS B C 1
ATOM 3451 O O . HIS B 1 15 ? 52.812 52.812 0.846 1 19.86 15 HIS B O 1
ATOM 3457 N N . LYS B 1 16 ? 52.75 54.25 2.598 1 15.96 16 LYS B N 1
ATOM 3458 C CA . LYS B 1 16 ? 53.812 53.562 3.299 1 15.96 16 LYS B CA 1
ATOM 3459 C C . LYS B 1 16 ? 53.531 52.062 3.363 1 15.96 16 LYS B C 1
ATOM 3461 O O . LYS B 1 16 ? 52.406 51.625 3.523 1 15.96 16 LYS B O 1
ATOM 3466 N N . LYS B 1 17 ? 54.656 51.156 3.352 1 19.41 17 LYS B N 1
ATOM 3467 C CA . LYS B 1 17 ? 55.312 49.875 3.117 1 19.41 17 LYS B CA 1
ATOM 3468 C C . LYS B 1 17 ? 55.125 48.969 4.316 1 19.41 17 LYS B C 1
ATOM 3470 O O . LYS B 1 17 ? 56.125 48.562 4.961 1 19.41 17 LYS B O 1
ATOM 3475 N N . LYS B 1 18 ? 54.094 49.062 5.301 1 14.98 18 LYS B N 1
ATOM 3476 C CA . LYS B 1 18 ? 54.406 48.469 6.602 1 14.98 18 LYS B CA 1
ATOM 3477 C C . LYS B 1 18 ? 54.594 46.969 6.504 1 14.98 18 LYS B C 1
ATOM 3479 O O . LYS B 1 18 ? 53.688 46.25 6.055 1 14.98 18 LYS B O 1
ATOM 3484 N N . ARG B 1 19 ? 55.781 46.344 6.84 1 17.75 19 ARG B N 1
ATOM 3485 C CA . ARG B 1 19 ? 56.594 45.125 6.855 1 17.75 19 ARG B CA 1
ATOM 3486 C C . ARG B 1 19 ? 56.125 44.156 7.926 1 17.75 19 ARG B C 1
ATOM 3488 O O . ARG B 1 19 ? 56.625 43.031 8.023 1 17.75 19 ARG B O 1
ATOM 3495 N N . PRO B 1 20 ? 55.031 44.406 8.836 1 15.98 20 PRO B N 1
ATOM 3496 C CA . PRO B 1 20 ? 55.375 43.938 10.172 1 15.98 20 PRO B CA 1
ATOM 3497 C C . PRO B 1 20 ? 55.656 42.438 10.195 1 15.98 20 PRO B C 1
ATOM 3499 O O . PRO B 1 20 ? 55.312 41.719 9.258 1 15.98 20 PRO B O 1
ATOM 3502 N N . ILE B 1 21 ? 55.625 41.812 11.523 1 17.72 21 ILE B N 1
ATOM 3503 C CA . ILE B 1 21 ? 56.219 41.062 12.609 1 17.72 21 ILE B CA 1
ATOM 3504 C C . ILE B 1 21 ? 55.844 39.594 12.5 1 17.72 21 ILE B C 1
ATOM 3506 O O . ILE B 1 21 ? 54.75 39.281 12.07 1 17.72 21 ILE B O 1
ATOM 3510 N N . THR B 1 22 ? 56.719 38.656 13.023 1 18.33 22 THR B N 1
ATOM 3511 C CA . THR B 1 22 ? 57.438 37.406 13.102 1 18.33 22 THR B CA 1
ATOM 3512 C C . THR B 1 22 ? 56.562 36.312 13.75 1 18.33 22 THR B C 1
ATOM 3514 O O . THR B 1 22 ? 56.406 35.219 13.195 1 18.33 22 THR B O 1
ATOM 3517 N N . SER B 1 23 ? 56.594 36.156 15.141 1 17.48 23 SER B N 1
ATOM 3518 C CA . SER B 1 23 ? 57.125 35.031 15.875 1 17.48 23 SER B CA 1
ATOM 3519 C C . SER B 1 23 ? 56.062 34.031 16.281 1 17.48 23 SER B C 1
ATOM 3521 O O . SER B 1 23 ? 55.531 34.125 17.406 1 17.48 23 SER B O 1
ATOM 3523 N N . MET B 1 24 ? 55 33.812 15.633 1 18.22 24 MET B N 1
ATOM 3524 C CA . MET B 1 24 ? 53.969 33.219 16.484 1 18.22 24 MET B CA 1
ATOM 3525 C C . MET B 1 24 ? 54.406 31.812 16.938 1 18.22 24 MET B C 1
ATOM 3527 O O . MET B 1 24 ? 54.812 30.984 16.125 1 18.22 24 MET B O 1
ATOM 3531 N N . ALA B 1 25 ? 54.562 31.656 18.281 1 19.66 25 ALA B N 1
ATOM 3532 C CA . ALA B 1 25 ? 55.094 30.609 19.156 1 19.66 25 ALA B CA 1
ATOM 3533 C C . ALA B 1 25 ? 54.344 29.281 18.922 1 19.66 25 ALA B C 1
ATOM 3535 O O . ALA B 1 25 ? 53.188 29.266 18.484 1 19.66 25 ALA B O 1
ATOM 3536 N N . PRO B 1 26 ? 55.062 28.141 19.062 1 20.23 26 PRO B N 1
ATOM 3537 C CA . PRO B 1 26 ? 55 26.703 18.75 1 20.23 26 PRO B CA 1
ATOM 3538 C C . PRO B 1 26 ? 53.969 25.953 19.578 1 20.23 26 PRO B C 1
ATOM 3540 O O . PRO B 1 26 ? 53.812 24.734 19.422 1 20.23 26 PRO B O 1
ATOM 3543 N N . LEU B 1 27 ? 53 26.672 20.297 1 18.5 27 LEU B N 1
ATOM 3544 C CA . LEU B 1 27 ? 52.656 25.906 21.484 1 18.5 27 LEU B CA 1
ATOM 3545 C C . LEU B 1 27 ? 52.25 24.484 21.125 1 18.5 27 LEU B C 1
ATOM 3547 O O . LEU B 1 27 ? 51.438 24.281 20.219 1 18.5 27 LEU B O 1
ATOM 3551 N N . THR B 1 28 ? 52.844 23.422 21.766 1 18.7 28 THR B N 1
ATOM 3552 C CA . THR B 1 28 ? 53.156 22.016 21.984 1 18.7 28 THR B CA 1
ATOM 3553 C C . THR B 1 28 ? 51.875 21.203 22.125 1 18.7 28 THR B C 1
ATOM 3555 O O . THR B 1 28 ? 50.781 21.75 22.281 1 18.7 28 THR B O 1
ATOM 3558 N N . THR B 1 29 ? 51.969 19.984 22.844 1 19.83 29 THR B N 1
ATOM 3559 C CA . THR B 1 29 ? 51.938 18.531 22.844 1 19.83 29 THR B CA 1
ATOM 3560 C C . THR B 1 29 ? 50.594 18.016 23.375 1 19.83 29 THR B C 1
ATOM 3562 O O . THR B 1 29 ? 50 17.125 22.797 1 19.83 29 THR B O 1
ATOM 3565 N N . ASN B 1 30 ? 50.312 18.031 24.766 1 18.11 30 ASN B N 1
ATOM 3566 C CA . ASN B 1 30 ? 50.188 16.859 25.609 1 18.11 30 ASN B CA 1
ATOM 3567 C C . ASN B 1 30 ? 48.75 16.359 25.703 1 18.11 30 ASN B C 1
ATOM 3569 O O . ASN B 1 30 ? 48.531 15.156 25.828 1 18.11 30 ASN B O 1
ATOM 3573 N N . PHE B 1 31 ? 47.688 17.188 26.141 1 18 31 PHE B N 1
ATOM 3574 C CA . PHE B 1 31 ? 46.969 16.719 27.312 1 18 31 PHE B CA 1
ATOM 3575 C C . PHE B 1 31 ? 45.844 15.75 26.922 1 18 31 PHE B C 1
ATOM 3577 O O . PHE B 1 31 ? 45.344 15 27.766 1 18 31 PHE B O 1
ATOM 3584 N N . LEU B 1 32 ? 45.094 15.812 25.781 1 18.14 32 LEU B N 1
ATOM 3585 C CA . LEU B 1 32 ? 43.688 15.508 25.984 1 18.14 32 LEU B CA 1
ATOM 3586 C C . LEU B 1 32 ? 43.469 14 26 1 18.14 32 LEU B C 1
ATOM 3588 O O . LEU B 1 32 ? 43.375 13.367 24.938 1 18.14 32 LEU B O 1
ATOM 3592 N N . ILE B 1 33 ? 44.25 13.078 26.656 1 19.28 33 ILE B N 1
ATOM 3593 C CA . ILE B 1 33 ? 44.25 11.625 26.812 1 19.28 33 ILE B CA 1
ATOM 3594 C C . ILE B 1 33 ? 42.906 11.172 27.391 1 19.28 33 ILE B C 1
ATOM 3596 O O . ILE B 1 33 ? 42.375 10.148 26.984 1 19.28 33 ILE B O 1
ATOM 3600 N N . VAL B 1 34 ? 42.344 11.672 28.578 1 19.38 34 VAL B N 1
ATOM 3601 C CA . VAL B 1 34 ? 41.875 10.836 29.672 1 19.38 34 VAL B CA 1
ATOM 3602 C C . VAL B 1 34 ? 40.469 10.312 29.344 1 19.38 34 VAL B C 1
ATOM 3604 O O . VAL B 1 34 ? 39.969 9.414 30.031 1 19.38 34 VAL B O 1
ATOM 3607 N N . PHE B 1 35 ? 39.562 10.812 28.484 1 19.41 35 PHE B N 1
ATOM 3608 C CA . PHE B 1 35 ? 38.156 10.625 28.812 1 19.41 35 PHE B CA 1
ATOM 3609 C C . PHE B 1 35 ? 37.719 9.211 28.484 1 19.41 35 PHE B C 1
ATOM 3611 O O . PHE B 1 35 ? 37.062 8.992 27.453 1 19.41 35 PHE B O 1
ATOM 3618 N N . LEU B 1 36 ? 38.531 8.172 28.188 1 19.62 36 LEU B N 1
ATOM 3619 C CA . LEU B 1 36 ? 38.156 6.816 27.797 1 19.62 36 LEU B CA 1
ATOM 3620 C C . LEU B 1 36 ? 37.375 6.137 28.906 1 19.62 36 LEU B C 1
ATOM 3622 O O . LEU B 1 36 ? 36.562 5.246 28.641 1 19.62 36 LEU B O 1
ATOM 3626 N N . ALA B 1 37 ? 37.781 6.105 30.234 1 18.58 37 ALA B N 1
ATOM 3627 C CA . ALA B 1 37 ? 37.719 4.965 31.141 1 18.58 37 ALA B CA 1
ATOM 3628 C C . ALA B 1 37 ? 36.312 4.727 31.641 1 18.58 37 ALA B C 1
ATOM 3630 O O . ALA B 1 37 ? 35.875 3.578 31.75 1 18.58 37 ALA B O 1
ATOM 3631 N N . LEU B 1 38 ? 35.5 5.629 32.375 1 19.48 38 LEU B N 1
ATOM 3632 C CA . LEU B 1 38 ? 34.75 5.27 33.562 1 19.48 38 LEU B CA 1
ATOM 3633 C C . LEU B 1 38 ? 33.406 4.652 33.156 1 19.48 38 LEU B C 1
ATOM 3635 O O . LEU B 1 38 ? 32.594 4.293 34.031 1 19.48 38 LEU B O 1
ATOM 3639 N N . MET B 1 39 ? 32.781 4.68 32 1 18.73 39 MET B N 1
ATOM 3640 C CA . MET B 1 39 ? 31.344 4.449 32.031 1 18.73 39 MET B CA 1
ATOM 3641 C C . MET B 1 39 ? 31.047 2.973 32.281 1 18.73 39 MET B C 1
ATOM 3643 O O . MET B 1 39 ? 29.906 2.533 32.062 1 18.73 39 MET B O 1
ATOM 3647 N N . VAL B 1 40 ? 31.969 2.049 32.5 1 20.39 40 VAL B N 1
ATOM 3648 C CA . VAL B 1 40 ? 31.688 0.621 32.594 1 20.39 40 VAL B CA 1
ATOM 3649 C C . VAL B 1 40 ? 30.812 0.334 33.812 1 20.39 40 VAL B C 1
ATOM 3651 O O . VAL B 1 40 ? 30.031 -0.625 33.812 1 20.39 40 VAL B O 1
ATOM 3654 N N . LEU B 1 41 ? 31.016 0.97 35.031 1 17.52 41 LEU B N 1
ATOM 3655 C CA . LEU B 1 41 ? 30.844 0.238 36.281 1 17.52 41 LEU B CA 1
ATOM 3656 C C . LEU B 1 41 ? 29.359 -0.023 36.562 1 17.52 41 LEU B C 1
ATOM 3658 O O . LEU B 1 41 ? 29 -1.102 37.031 1 17.52 41 LEU B O 1
ATOM 3662 N N . ALA B 1 42 ? 28.438 0.985 36.781 1 18.36 42 ALA B N 1
ATOM 3663 C CA . ALA B 1 42 ? 27.547 0.911 37.938 1 18.36 42 ALA B CA 1
ATOM 3664 C C . ALA B 1 42 ? 26.375 -0.04 37.688 1 18.36 42 ALA B C 1
ATOM 3666 O O . ALA B 1 42 ? 25.359 0.358 37.125 1 18.36 42 ALA B O 1
ATOM 3667 N N . CYS B 1 43 ? 26.438 -1.105 36.906 1 18.72 43 CYS B N 1
ATOM 3668 C CA . CYS B 1 43 ? 25.391 -2.107 36.781 1 18.72 43 CYS B CA 1
ATOM 3669 C C . CYS B 1 43 ? 25.078 -2.74 38.125 1 18.72 43 CYS B C 1
ATOM 3671 O O . CYS B 1 43 ? 24.25 -3.643 38.219 1 18.72 43 CYS B O 1
ATOM 3673 N N . LEU B 1 44 ? 26.047 -2.682 39.094 1 17.28 44 LEU B N 1
ATOM 3674 C CA . LEU B 1 44 ? 26 -3.803 40 1 17.28 44 LEU B CA 1
ATOM 3675 C C . LEU B 1 44 ? 24.734 -3.766 40.844 1 17.28 44 LEU B C 1
ATOM 3677 O O . LEU B 1 44 ? 24.109 -4.805 41.062 1 17.28 44 LEU B O 1
ATOM 3681 N N . TRP B 1 45 ? 24.531 -2.744 41.781 1 16.97 45 TRP B N 1
ATOM 3682 C CA . TRP B 1 45 ? 24.297 -3.098 43.188 1 16.97 45 TRP B CA 1
ATOM 3683 C C . TRP B 1 45 ? 22.844 -3.439 43.406 1 16.97 45 TRP B C 1
ATOM 3685 O O . TRP B 1 45 ? 22.516 -4.258 44.281 1 16.97 45 TRP B O 1
ATOM 3695 N N . VAL B 1 46 ? 21.812 -2.592 43.188 1 17.22 46 VAL B N 1
ATOM 3696 C CA . VAL B 1 46 ? 20.906 -2.434 44.344 1 17.22 46 VAL B CA 1
ATOM 3697 C C . VAL B 1 46 ? 19.969 -3.629 44.406 1 17.22 46 VAL B C 1
ATOM 3699 O O . VAL B 1 46 ? 19.078 -3.789 43.562 1 17.22 46 VAL B O 1
ATOM 3702 N N . ASN B 1 47 ? 20.438 -4.824 44.75 1 17.59 47 ASN B N 1
ATOM 3703 C CA . ASN B 1 47 ? 19.781 -6.102 45.031 1 17.59 47 ASN B CA 1
ATOM 3704 C C . ASN B 1 47 ? 18.688 -5.953 46.094 1 17.59 47 ASN B C 1
ATOM 3706 O O . ASN B 1 47 ? 17.984 -6.918 46.406 1 17.59 47 ASN B O 1
ATOM 3710 N N . LEU B 1 48 ? 18.922 -5.023 47.094 1 16.3 48 LEU B N 1
ATOM 3711 C CA . LEU B 1 48 ? 18.625 -5.559 48.438 1 16.3 48 LEU B CA 1
ATOM 3712 C C . LEU B 1 48 ? 17.125 -5.766 48.594 1 16.3 48 LEU B C 1
ATOM 3714 O O . LEU B 1 48 ? 16.688 -6.797 49.125 1 16.3 48 LEU B O 1
ATOM 3718 N N . MET B 1 49 ? 16.312 -4.691 49 1 17.25 49 MET B N 1
ATOM 3719 C CA . MET B 1 49 ? 15.617 -4.723 50.281 1 17.25 49 MET B CA 1
ATOM 3720 C C . MET B 1 49 ? 14.352 -5.578 50.188 1 17.25 49 MET B C 1
ATOM 3722 O O . MET B 1 49 ? 13.82 -5.785 49.094 1 17.25 49 MET B O 1
ATOM 3726 N N . PHE B 1 50 ? 13.656 -5.859 51.5 1 18.08 50 PHE B N 1
ATOM 3727 C CA . PHE B 1 50 ? 13.008 -6.855 52.344 1 18.08 50 PHE B CA 1
ATOM 3728 C C . PHE B 1 50 ? 11.547 -7.035 51.938 1 18.08 50 PHE B C 1
ATOM 3730 O O . PHE B 1 50 ? 10.984 -6.195 51.25 1 18.08 50 PHE B O 1
ATOM 3737 N N . SER B 1 51 ? 10.695 -7.77 52.844 1 17.44 51 SER B N 1
ATOM 3738 C CA . SER B 1 51 ? 9.789 -8.883 53.125 1 17.44 51 SER B CA 1
ATOM 3739 C C . SER B 1 51 ? 8.344 -8.398 53.25 1 17.44 51 SER B C 1
ATOM 3741 O O . SER B 1 51 ? 7.457 -9.164 53.594 1 17.44 51 SER B O 1
ATOM 3743 N N . ILE B 1 52 ? 8.008 -7.062 53.281 1 18.23 52 ILE B N 1
ATOM 3744 C CA . ILE B 1 52 ? 6.945 -6.922 54.281 1 18.23 52 ILE B CA 1
ATOM 3745 C C . ILE B 1 52 ? 5.66 -7.555 53.75 1 18.23 52 ILE B C 1
ATOM 3747 O O . ILE B 1 52 ? 5.293 -7.352 52.594 1 18.23 52 ILE B O 1
ATOM 3751 N N . PRO B 1 53 ? 5.012 -8.344 54.625 1 18.88 53 PRO B N 1
ATOM 3752 C CA . PRO B 1 53 ? 3.955 -9.352 54.5 1 18.88 53 PRO B CA 1
ATOM 3753 C C . PRO B 1 53 ? 2.582 -8.742 54.25 1 18.88 53 PRO B C 1
ATOM 3755 O O . PRO B 1 53 ? 2.053 -8.008 55.062 1 18.88 53 PRO B O 1
ATOM 3758 N N . LEU B 1 54 ? 2.484 -7.836 53.312 1 18.27 54 LEU B N 1
ATOM 3759 C CA . LEU B 1 54 ? 1.225 -7.113 53.406 1 18.27 54 LEU B CA 1
ATOM 3760 C C . LEU B 1 54 ? 0.046 -8.078 53.469 1 18.27 54 LEU B C 1
ATOM 3762 O O . LEU B 1 54 ? -0.046 -9.008 52.688 1 18.27 54 LEU B O 1
ATOM 3766 N N . SER B 1 55 ? -0.666 -7.914 54.625 1 18.59 55 SER B N 1
ATOM 3767 C CA . SER B 1 55 ? -1.775 -8.57 55.281 1 18.59 55 SER B CA 1
ATOM 3768 C C . SER B 1 55 ? -3.018 -8.617 54.406 1 18.59 55 SER B C 1
ATOM 3770 O O . SER B 1 55 ? -3.17 -7.793 53.5 1 18.59 55 SER B O 1
ATOM 3772 N N . GLY B 1 56 ? -3.771 -9.711 54.531 1 18.73 56 GLY B N 1
ATOM 3773 C CA . GLY B 1 56 ? -4.797 -10.539 53.906 1 18.73 56 GLY B CA 1
ATOM 3774 C C . GLY B 1 56 ? -6.168 -9.883 53.906 1 18.73 56 GLY B C 1
ATOM 3775 O O . GLY B 1 56 ? -7.168 -10.523 53.594 1 18.73 56 GLY B O 1
ATOM 3776 N N . SER B 1 57 ? -6.254 -8.445 54.125 1 19.34 57 SER B N 1
ATOM 3777 C CA . SER B 1 57 ? -7.578 -8.273 54.719 1 19.34 57 SER B CA 1
ATOM 3778 C C . SER B 1 57 ? -8.672 -8.766 53.781 1 19.34 57 SER B C 1
ATOM 3780 O O . SER B 1 57 ? -8.5 -8.75 52.562 1 19.34 57 SER B O 1
ATOM 3782 N N . PRO B 1 58 ? -9.805 -9.258 54.406 1 19.8 58 PRO B N 1
ATOM 3783 C CA . PRO B 1 58 ? -10.906 -10.141 54.031 1 19.8 58 PRO B CA 1
ATOM 3784 C C . PRO B 1 58 ? -11.852 -9.508 53 1 19.8 58 PRO B C 1
ATOM 3786 O O . PRO B 1 58 ? -11.922 -8.281 52.906 1 19.8 58 PRO B O 1
ATOM 3789 N N . PRO B 1 59 ? -12.25 -10.273 52 1 20.31 59 PRO B N 1
ATOM 3790 C CA . PRO B 1 59 ? -13.078 -10.039 50.812 1 20.31 59 PRO B CA 1
ATOM 3791 C C . PRO B 1 59 ? -14.477 -9.539 51.156 1 20.31 59 PRO B C 1
ATOM 3793 O O . PRO B 1 59 ? -15.25 -10.25 51.812 1 20.31 59 PRO B O 1
ATOM 3796 N N . LEU B 1 60 ? -14.57 -8.281 51.812 1 19 60 LEU B N 1
ATOM 3797 C CA . LEU B 1 60 ? -15.938 -8 52.219 1 19 60 LEU B CA 1
ATOM 3798 C C . LEU B 1 60 ? -16.906 -8.102 51.031 1 19 60 LEU B C 1
ATOM 3800 O O . LEU B 1 60 ? -16.625 -7.59 49.969 1 19 60 LEU B O 1
ATOM 3804 N N . THR B 1 61 ? -17.797 -9.102 51.094 1 19.44 61 THR B N 1
ATOM 3805 C CA . THR B 1 61 ? -18.859 -9.633 50.25 1 19.44 61 THR B CA 1
ATOM 3806 C C . THR B 1 61 ? -19.953 -8.602 50.031 1 19.44 61 THR B C 1
ATOM 3808 O O . THR B 1 61 ? -20.969 -8.883 49.406 1 19.44 61 THR B O 1
ATOM 3811 N N . ALA B 1 62 ? -19.656 -7.246 49.969 1 18.84 62 ALA B N 1
ATOM 3812 C CA . ALA B 1 62 ? -20.891 -6.477 50.156 1 18.84 62 ALA B CA 1
ATOM 3813 C C . ALA B 1 62 ? -21.922 -6.812 49.094 1 18.84 62 ALA B C 1
ATOM 3815 O O . ALA B 1 62 ? -21.562 -7 47.906 1 18.84 62 ALA B O 1
ATOM 3816 N N . ASP B 1 63 ? -23.078 -7.238 49.469 1 18.7 63 ASP B N 1
ATOM 3817 C CA . ASP B 1 63 ? -24.359 -7.773 49 1 18.7 63 ASP B CA 1
ATOM 3818 C C . ASP B 1 63 ? -25.094 -6.738 48.156 1 18.7 63 ASP B C 1
ATOM 3820 O O . ASP B 1 63 ? -26.234 -6.977 47.719 1 18.7 63 ASP B O 1
ATOM 3824 N N . CYS B 1 64 ? -24.453 -5.645 47.625 1 18.64 64 CYS B N 1
ATOM 3825 C CA . CYS B 1 64 ? -25.453 -4.609 47.375 1 18.64 64 CYS B CA 1
ATOM 3826 C C . CYS B 1 64 ? -26.438 -5.062 46.312 1 18.64 64 CYS B C 1
ATOM 3828 O O . CYS B 1 64 ? -26.047 -5.375 45.188 1 18.64 64 CYS B O 1
ATOM 3830 N N . ASN B 1 65 ? -27.609 -5.617 46.688 1 18.58 65 ASN B N 1
ATOM 3831 C CA . ASN B 1 65 ? -28.797 -6.168 46.031 1 18.58 65 ASN B CA 1
ATOM 3832 C C . ASN B 1 65 ? -29.484 -5.129 45.156 1 18.58 65 ASN B C 1
ATOM 3834 O O . ASN B 1 65 ? -30.547 -5.398 44.594 1 18.58 65 ASN B O 1
ATOM 3838 N N . GLY B 1 66 ? -29.125 -3.795 45.188 1 19.5 66 GLY B N 1
ATOM 3839 C CA . GLY B 1 66 ? -30.297 -2.961 44.906 1 19.5 66 GLY B CA 1
ATOM 3840 C C . GLY B 1 66 ? -30.875 -3.164 43.531 1 19.5 66 GLY B C 1
ATOM 3841 O O . GLY B 1 66 ? -30.141 -3.498 42.594 1 19.5 66 GLY B O 1
ATOM 3842 N N . SER B 1 67 ? -32.156 -3.43 43.375 1 19.81 67 SER B N 1
ATOM 3843 C CA . SER B 1 67 ? -33.219 -3.807 42.438 1 19.81 67 SER B CA 1
ATOM 3844 C C . SER B 1 67 ? -33.406 -2.73 41.344 1 19.81 67 SER B C 1
ATOM 3846 O O . SER B 1 67 ? -34.375 -2.744 40.625 1 19.81 67 SER B O 1
ATOM 3848 N N . SER B 1 68 ? -32.469 -1.882 40.969 1 17.98 68 SER B N 1
ATOM 3849 C CA . SER B 1 68 ? -33.031 -0.729 40.281 1 17.98 68 SER B CA 1
ATOM 3850 C C . SER B 1 68 ? -33.781 -1.144 39 1 17.98 68 SER B C 1
ATOM 3852 O O . SER B 1 68 ? -33.188 -1.803 38.156 1 17.98 68 SER B O 1
ATOM 3854 N N . LYS B 1 69 ? -35.125 -1.271 39.094 1 20.08 69 LYS B N 1
ATOM 3855 C CA . LYS B 1 69 ? -36.125 -1.438 38.031 1 20.08 69 LYS B CA 1
ATOM 3856 C C . LYS B 1 69 ? -35.906 -0.457 36.906 1 20.08 69 LYS B C 1
ATOM 3858 O O . LYS B 1 69 ? -35.844 0.756 37.094 1 20.08 69 LYS B O 1
ATOM 3863 N N . ARG B 1 70 ? -35.25 -0.879 35.812 1 20.23 70 ARG B N 1
ATOM 3864 C CA . ARG B 1 70 ? -34.938 -0.192 34.531 1 20.23 70 ARG B CA 1
ATOM 3865 C C . ARG B 1 70 ? -36.219 0.358 33.906 1 20.23 70 ARG B C 1
ATOM 3867 O O . ARG B 1 70 ? -37.094 -0.405 33.531 1 20.23 70 ARG B O 1
ATOM 3874 N N . ARG B 1 71 ? -36.781 1.487 34.406 1 20.03 71 ARG B N 1
ATOM 3875 C CA . ARG B 1 71 ? -37.875 2.193 33.75 1 20.03 71 ARG B CA 1
ATOM 3876 C C . ARG B 1 71 ? -37.594 2.389 32.25 1 20.03 71 ARG B C 1
ATOM 3878 O O . ARG B 1 71 ? -36.562 2.969 31.891 1 20.03 71 ARG B O 1
ATOM 3885 N N . THR B 1 72 ? -38.156 1.526 31.453 1 21.22 72 THR B N 1
ATOM 3886 C CA . THR B 1 72 ? -38.156 1.449 30 1 21.22 72 THR B CA 1
ATOM 3887 C C . THR B 1 72 ? -38.812 2.686 29.391 1 21.22 72 THR B C 1
ATOM 3889 O O . THR B 1 72 ? -40.062 2.805 29.406 1 21.22 72 THR B O 1
ATOM 3892 N N . SER B 1 73 ? -38.562 3.916 29.969 1 20.61 73 SER B N 1
ATOM 3893 C CA . SER B 1 73 ? -39.312 4.984 29.312 1 20.61 73 SER B CA 1
ATOM 3894 C C . SER B 1 73 ? -39.188 4.91 27.797 1 20.61 73 SER B C 1
ATOM 3896 O O . SER B 1 73 ? -38.094 4.629 27.281 1 20.61 73 SER B O 1
ATOM 3898 N N . GLU B 1 74 ? -40.344 4.727 27.125 1 23.69 74 GLU B N 1
ATOM 3899 C CA . GLU B 1 74 ? -40.719 4.727 25.719 1 23.69 74 GLU B CA 1
ATOM 3900 C C . GLU B 1 74 ? -40.375 6.047 25.047 1 23.69 74 GLU B C 1
ATOM 3902 O O . GLU B 1 74 ? -41.094 7.027 25.156 1 23.69 74 GLU B O 1
ATOM 3907 N N . ILE B 1 75 ? -39.25 6.656 25.234 1 21.19 75 ILE B N 1
ATOM 3908 C CA . ILE B 1 75 ? -39.062 7.898 24.484 1 21.19 75 ILE B CA 1
ATOM 3909 C C . ILE B 1 75 ? -39.219 7.629 22.984 1 21.19 75 ILE B C 1
ATOM 3911 O O . ILE B 1 75 ? -38.469 6.867 22.391 1 21.19 75 ILE B O 1
ATOM 3915 N N . ARG B 1 76 ? -40.406 7.73 22.516 1 25.45 76 ARG B N 1
ATOM 3916 C CA . ARG B 1 76 ? -40.781 7.887 21.109 1 25.45 76 ARG B CA 1
ATOM 3917 C C . ARG B 1 76 ? -39.938 8.977 20.453 1 25.45 76 ARG B C 1
ATOM 3919 O O . ARG B 1 76 ? -40.188 10.172 20.688 1 25.45 76 ARG B O 1
ATOM 3926 N N . GLY B 1 77 ? -38.625 8.867 20.5 1 22.41 77 GLY B N 1
ATOM 3927 C CA . GLY B 1 77 ? -37.812 9.875 19.844 1 22.41 77 GLY B CA 1
ATOM 3928 C C . GLY B 1 77 ? -38.25 10.188 18.438 1 22.41 77 GLY B C 1
ATOM 3929 O O . GLY B 1 77 ? -38.5 9.281 17.641 1 22.41 77 GLY B O 1
ATOM 3930 N N . LEU B 1 78 ? -39.156 11.148 18.281 1 26.12 78 LEU B N 1
ATOM 3931 C CA . LEU B 1 78 ? -39.5 11.82 17.031 1 26.12 78 LEU B CA 1
ATOM 3932 C C . LEU B 1 78 ? -38.281 12 16.141 1 26.12 78 LEU B C 1
ATOM 3934 O O . LEU B 1 78 ? -37.375 12.797 16.469 1 26.12 78 LEU B O 1
ATOM 3938 N N . SER B 1 79 ? -37.719 10.953 15.75 1 25.8 79 SER B N 1
ATOM 3939 C CA . SER B 1 79 ? -36.562 10.914 14.828 1 25.8 79 SER B CA 1
ATOM 3940 C C . SER B 1 79 ? -36.906 11.625 13.516 1 25.8 79 SER B C 1
ATOM 3942 O O . SER B 1 79 ? -37.531 11.047 12.633 1 25.8 79 SER B O 1
ATOM 3944 N N . SER B 1 80 ? -37.594 12.734 13.602 1 28.17 80 SER B N 1
ATOM 3945 C CA . SER B 1 80 ? -37.625 13.445 12.328 1 28.17 80 SER B CA 1
ATOM 3946 C C . SER B 1 80 ? -36.25 13.477 11.656 1 28.17 80 SER B C 1
ATOM 3948 O O . SER B 1 80 ? -35.406 14.281 12.023 1 28.17 80 SER B O 1
ATOM 3950 N N . GLN B 1 81 ? -35.719 12.344 11.492 1 28.91 81 GLN B N 1
ATOM 3951 C CA . GLN B 1 81 ? -34.5 12.227 10.703 1 28.91 81 GLN B CA 1
ATOM 3952 C C . GLN B 1 81 ? -34.625 12.961 9.367 1 28.91 81 GLN B C 1
ATOM 3954 O O . GLN B 1 81 ? -35.375 12.539 8.492 1 28.91 81 GLN B O 1
ATOM 3959 N N . GLN B 1 82 ? -34.781 14.273 9.406 1 30.61 82 GLN B N 1
ATOM 3960 C CA . GLN B 1 82 ? -34.562 14.898 8.102 1 30.61 82 GLN B CA 1
ATOM 3961 C C . GLN B 1 82 ? -33.5 14.18 7.305 1 30.61 82 GLN B C 1
ATOM 3963 O O . GLN B 1 82 ? -32.438 13.844 7.844 1 30.61 82 GLN B O 1
ATOM 3968 N N . PRO B 1 83 ? -33.875 13.469 6.312 1 32.31 83 PRO B N 1
ATOM 3969 C CA . PRO B 1 83 ? -32.812 12.852 5.496 1 32.31 83 PRO B CA 1
ATOM 3970 C C . PRO B 1 83 ? -31.594 13.758 5.316 1 32.31 83 PRO B C 1
ATOM 3972 O O . PRO B 1 83 ? -31.734 14.906 4.879 1 32.31 83 PRO B O 1
ATOM 3975 N N . LEU B 1 84 ? -30.719 13.852 6.258 1 34.53 84 LEU B N 1
ATOM 3976 C CA . LEU B 1 84 ? -29.469 14.562 6.004 1 34.53 84 LEU B CA 1
ATOM 3977 C C . LEU B 1 84 ? -29.031 14.383 4.555 1 34.53 84 LEU B C 1
ATOM 3979 O O . LEU B 1 84 ? -28.844 13.258 4.094 1 34.53 84 LEU B O 1
ATOM 3983 N N . LEU B 1 85 ? -29.578 15.102 3.668 1 33.19 85 LEU B N 1
ATOM 3984 C CA . LEU B 1 85 ? -29.094 15.188 2.299 1 33.19 85 LEU B CA 1
ATOM 3985 C C . LEU B 1 85 ? -27.578 15.016 2.258 1 33.19 85 LEU B C 1
ATOM 3987 O O . LEU B 1 85 ? -26.844 15.781 2.889 1 33.19 85 LEU B O 1
ATOM 3991 N N . ALA B 1 86 ? -27.094 13.914 2.213 1 39 86 ALA B N 1
ATOM 3992 C CA . ALA B 1 86 ? -25.703 13.641 1.827 1 39 86 ALA B CA 1
ATOM 3993 C C . ALA B 1 86 ? -25.234 14.609 0.751 1 39 86 ALA B C 1
ATOM 3995 O O . ALA B 1 86 ? -25.656 14.516 -0.406 1 39 86 ALA B O 1
ATOM 3996 N N . TYR B 1 87 ? -25.234 15.938 0.974 1 39.62 87 TYR B N 1
ATOM 3997 C CA . TYR B 1 87 ? -24.719 16.953 0.054 1 39.62 87 TYR B CA 1
ATOM 3998 C C . TYR B 1 87 ? -23.312 16.609 -0.416 1 39.62 87 TYR B C 1
ATOM 4000 O O . TYR B 1 87 ? -22.359 16.656 0.365 1 39.62 87 TYR B O 1
ATOM 4008 N N . ASN B 1 88 ? -23.172 15.68 -1.301 1 52 88 ASN B N 1
ATOM 4009 C CA . ASN B 1 88 ? -21.953 15.359 -2.029 1 52 88 ASN B CA 1
ATOM 4010 C C . ASN B 1 88 ? -21.562 16.484 -2.988 1 52 88 ASN B C 1
ATOM 4012 O O . ASN B 1 88 ? -22.141 16.609 -4.062 1 52 88 ASN B O 1
ATOM 4016 N N . GLY B 1 89 ? -21.625 17.828 -2.541 1 64.44 89 GLY B N 1
ATOM 4017 C CA . GLY B 1 89 ? -21.094 18.922 -3.342 1 64.44 89 GLY B CA 1
ATOM 4018 C C . GLY B 1 89 ? -20.203 19.859 -2.549 1 64.44 89 GLY B C 1
ATOM 4019 O O . GLY B 1 89 ? -20.406 20.047 -1.347 1 64.44 89 GLY B O 1
ATOM 4020 N N . SER B 1 90 ? -19.062 20.234 -3.084 1 77.62 90 SER B N 1
ATOM 4021 C CA . SER B 1 90 ? -18.031 21.031 -2.439 1 77.62 90 SER B CA 1
ATOM 4022 C C . SER B 1 90 ? -18.516 22.453 -2.174 1 77.62 90 SER B C 1
ATOM 4024 O O . SER B 1 90 ? -17.859 23.203 -1.451 1 77.62 90 SER B O 1
ATOM 4026 N N . SER B 1 91 ? -19.75 22.766 -2.518 1 83.75 91 SER B N 1
ATOM 4027 C CA . SER B 1 91 ? -20.125 24.172 -2.449 1 83.75 91 SER B CA 1
ATOM 4028 C C . SER B 1 91 ? -20.406 24.594 -1.014 1 83.75 91 SER B C 1
ATOM 4030 O O . SER B 1 91 ? -20.172 25.75 -0.644 1 83.75 91 SER B O 1
ATOM 4032 N N . MET B 1 92 ? -20.844 23.719 -0.22 1 90.81 92 MET B N 1
ATOM 4033 C CA . MET B 1 92 ? -21.156 24.078 1.16 1 90.81 92 MET B CA 1
ATOM 4034 C C . MET B 1 92 ? -20.047 23.625 2.105 1 90.81 92 MET B C 1
ATOM 4036 O O . MET B 1 92 ? -20.109 23.875 3.311 1 90.81 92 MET B O 1
ATOM 4040 N N . ALA B 1 93 ? -19.031 23.016 1.543 1 97.06 93 ALA B N 1
ATOM 4041 C CA . ALA B 1 93 ? -17.922 22.516 2.355 1 97.06 93 ALA B CA 1
ATOM 4042 C C . ALA B 1 93 ? -16.984 23.656 2.76 1 97.06 93 ALA B C 1
ATOM 4044 O O . ALA B 1 93 ? -17.047 24.75 2.193 1 97.06 93 ALA B O 1
ATOM 4045 N N . THR B 1 94 ? -16.266 23.422 3.816 1 98.44 94 THR B N 1
ATOM 4046 C CA . THR B 1 94 ? -15.312 24.422 4.316 1 98.44 94 THR B CA 1
ATOM 4047 C C . THR B 1 94 ? -13.945 23.781 4.547 1 98.44 94 THR B C 1
ATOM 4049 O O . THR B 1 94 ? -13.844 22.703 5.141 1 98.44 94 THR B O 1
ATOM 4052 N N . VAL B 1 95 ? -12.945 24.406 4 1 98.75 95 VAL B N 1
ATOM 4053 C CA . VAL B 1 95 ? -11.555 24.078 4.32 1 98.75 95 VAL B CA 1
ATOM 4054 C C . VAL B 1 95 ? -10.961 25.188 5.184 1 98.75 95 VAL B C 1
ATOM 4056 O O . VAL B 1 95 ? -11.008 26.359 4.82 1 98.75 95 VAL B O 1
ATOM 4059 N N . MET B 1 96 ? -10.422 24.797 6.371 1 98.56 96 MET B N 1
ATOM 4060 C CA . MET B 1 96 ? -9.906 25.812 7.297 1 98.56 96 MET B CA 1
ATOM 4061 C C . MET B 1 96 ? -8.539 25.391 7.832 1 98.56 96 MET B C 1
ATOM 4063 O O . MET B 1 96 ? -8.219 24.203 7.883 1 98.56 96 MET B O 1
ATOM 4067 N N . GLY B 1 97 ? -7.789 26.344 8.156 1 98.19 97 GLY B N 1
ATOM 4068 C CA . GLY B 1 97 ? -6.484 26.125 8.766 1 98.19 97 GLY B CA 1
ATOM 4069 C C . GLY B 1 97 ? -5.867 27.406 9.32 1 98.19 97 GLY B C 1
ATOM 4070 O O . GLY B 1 97 ? -6.418 28.484 9.141 1 98.19 97 GLY B O 1
ATOM 4071 N N . MET B 1 98 ? -4.852 27.234 10.07 1 96.12 98 MET B N 1
ATOM 4072 C CA . MET B 1 98 ? -4.051 28.344 10.578 1 96.12 98 MET B CA 1
ATOM 4073 C C . MET B 1 98 ? -2.641 28.312 10 1 96.12 98 MET B C 1
ATOM 4075 O O . MET B 1 98 ? -1.989 27.266 10.008 1 96.12 98 MET B O 1
ATOM 4079 N N . ALA B 1 99 ? -2.311 29.391 9.398 1 93.5 99 ALA B N 1
ATOM 4080 C CA . ALA B 1 99 ? -0.982 29.531 8.805 1 93.5 99 ALA B CA 1
ATOM 4081 C C . ALA B 1 99 ? -0.361 30.875 9.172 1 93.5 99 ALA B C 1
ATOM 4083 O O . ALA B 1 99 ? -0.772 31.906 8.656 1 93.5 99 ALA B O 1
ATOM 4084 N N . THR B 1 100 ? 0.612 30.828 10.023 1 89.5 100 THR B N 1
ATOM 4085 C CA . THR B 1 100 ? 1.264 32.062 10.453 1 89.5 100 THR B CA 1
ATOM 4086 C C . THR B 1 100 ? 2.764 32 10.18 1 89.5 100 THR B C 1
ATOM 4088 O O . THR B 1 100 ? 3.391 30.953 10.344 1 89.5 100 THR B O 1
ATOM 4091 N N . GLY B 1 101 ? 3.256 33.094 9.68 1 86.69 101 GLY B N 1
ATOM 4092 C CA . GLY B 1 101 ? 4.699 33.188 9.555 1 86.69 101 GLY B CA 1
ATOM 4093 C C . GLY B 1 101 ? 5.238 32.594 8.281 1 86.69 101 GLY B C 1
ATOM 4094 O O . GLY B 1 101 ? 6.426 32.281 8.188 1 86.69 101 GLY B O 1
ATOM 4095 N N . TYR B 1 102 ? 4.383 32.406 7.305 1 92.56 102 TYR B N 1
ATOM 4096 C CA . TYR B 1 102 ? 4.828 31.75 6.074 1 92.56 102 TYR B CA 1
ATOM 4097 C C . TYR B 1 102 ? 4.863 32.75 4.918 1 92.56 102 TYR B C 1
ATOM 4099 O O . TYR B 1 102 ? 4.176 33.781 4.953 1 92.56 102 TYR B O 1
ATOM 4107 N N . ASP B 1 103 ? 5.715 32.375 3.949 1 94.06 103 ASP B N 1
ATOM 4108 C CA . ASP B 1 103 ? 5.797 33.188 2.748 1 94.06 103 ASP B CA 1
ATOM 4109 C C . ASP B 1 103 ? 4.688 32.844 1.761 1 94.06 103 ASP B C 1
ATOM 4111 O O . ASP B 1 103 ? 3.912 31.906 1.997 1 94.06 103 ASP B O 1
ATOM 4115 N N . LEU B 1 104 ? 4.613 33.688 0.749 1 95.44 104 LEU B N 1
ATOM 4116 C CA . LEU B 1 104 ? 3.557 33.594 -0.252 1 95.44 104 LEU B CA 1
ATOM 4117 C C . LEU B 1 104 ? 3.549 32.219 -0.909 1 95.44 104 LEU B C 1
ATOM 4119 O O . LEU B 1 104 ? 2.488 31.688 -1.266 1 95.44 104 LEU B O 1
ATOM 4123 N N . ALA B 1 105 ? 4.684 31.578 -1.027 1 93.5 105 ALA B N 1
ATOM 4124 C CA . ALA B 1 105 ? 4.812 30.297 -1.729 1 93.5 105 ALA B CA 1
ATOM 4125 C C . ALA B 1 105 ? 3.99 29.219 -1.047 1 93.5 105 ALA B C 1
ATOM 4127 O O . ALA B 1 105 ? 3.402 28.359 -1.715 1 93.5 105 ALA B O 1
ATOM 4128 N N . VAL B 1 106 ? 3.93 29.234 0.229 1 94.69 106 VAL B N 1
ATOM 4129 C CA . VAL B 1 106 ? 3.184 28.25 1 1 94.69 106 VAL B CA 1
ATOM 4130 C C . VAL B 1 106 ? 1.692 28.375 0.694 1 94.69 106 VAL B C 1
ATOM 4132 O O . VAL B 1 106 ? 1.014 27.375 0.458 1 94.69 106 VAL B O 1
ATOM 4135 N N . TYR B 1 107 ? 1.219 29.594 0.62 1 96.25 107 TYR B N 1
ATOM 4136 C CA . TYR B 1 107 ? -0.191 29.844 0.345 1 96.25 107 TYR B CA 1
ATOM 4137 C C . TYR B 1 107 ? -0.541 29.484 -1.092 1 96.25 107 TYR B C 1
ATOM 4139 O O . TYR B 1 107 ? -1.615 28.938 -1.354 1 96.25 107 TYR B O 1
ATOM 4147 N N . LYS B 1 108 ? 0.384 29.781 -1.944 1 95.88 108 LYS B N 1
ATOM 4148 C CA . LYS B 1 108 ? 0.156 29.453 -3.348 1 95.88 108 LYS B CA 1
ATOM 4149 C C . LYS B 1 108 ? 0.044 27.938 -3.541 1 95.88 108 LYS B C 1
ATOM 4151 O O . LYS B 1 108 ? -0.774 27.469 -4.336 1 95.88 108 LYS B O 1
ATOM 4156 N N . GLN B 1 109 ? 0.817 27.266 -2.85 1 95.81 109 GLN B N 1
ATOM 4157 C CA . GLN B 1 109 ? 0.762 25.797 -2.949 1 95.81 109 GLN B CA 1
ATOM 4158 C C . GLN B 1 109 ? -0.547 25.266 -2.383 1 95.81 109 GLN B C 1
ATOM 4160 O O . GLN B 1 109 ? -1.201 24.422 -3.008 1 95.81 109 GLN B O 1
ATOM 4165 N N . PHE B 1 110 ? -0.912 25.75 -1.289 1 97.44 110 PHE B N 1
ATOM 4166 C CA . PHE B 1 110 ? -2.092 25.25 -0.598 1 97.44 110 PHE B CA 1
ATOM 4167 C C . PHE B 1 110 ? -3.365 25.656 -1.324 1 97.44 110 PHE B C 1
ATOM 4169 O O . PHE B 1 110 ? -4.152 24.812 -1.747 1 97.44 110 PHE B O 1
ATOM 4176 N N . ILE B 1 111 ? -3.549 26.922 -1.535 1 97.44 111 ILE B N 1
ATOM 4177 C CA . ILE B 1 111 ? -4.758 27.469 -2.146 1 97.44 111 ILE B CA 1
ATOM 4178 C C . ILE B 1 111 ? -4.781 27.125 -3.635 1 97.44 111 ILE B C 1
ATOM 4180 O O . ILE B 1 111 ? -5.82 26.734 -4.172 1 97.44 111 ILE B O 1
ATOM 4184 N N . GLY B 1 112 ? -3.623 27.297 -4.238 1 96.56 112 GLY B N 1
ATOM 4185 C CA . GLY B 1 112 ? -3.555 27 -5.66 1 96.56 112 GLY B CA 1
ATOM 4186 C C . GLY B 1 112 ? -3.916 25.562 -5.992 1 96.56 112 GLY B C 1
ATOM 4187 O O . GLY B 1 112 ? -4.672 25.312 -6.93 1 96.56 112 GLY B O 1
ATOM 4188 N N . SER B 1 113 ? -3.396 24.656 -5.234 1 97.5 113 SER B N 1
ATOM 4189 C CA . SER B 1 113 ? -3.711 23.25 -5.473 1 97.5 113 SER B CA 1
ATOM 4190 C C . SER B 1 113 ? -5.188 22.953 -5.215 1 97.5 113 SER B C 1
ATOM 4192 O O . SER B 1 113 ? -5.805 22.172 -5.934 1 97.5 113 SER B O 1
ATOM 4194 N N . LEU B 1 114 ? -5.75 23.594 -4.238 1 97.56 114 LEU B N 1
ATOM 4195 C CA . LEU B 1 114 ? -7.16 23.406 -3.93 1 97.56 114 LEU B CA 1
ATOM 4196 C C . LEU B 1 114 ? -8.039 23.953 -5.051 1 97.56 114 LEU B C 1
ATOM 4198 O O . LEU B 1 114 ? -8.938 23.25 -5.535 1 97.56 114 LEU B O 1
ATOM 4202 N N . ARG B 1 115 ? -7.777 25.094 -5.496 1 95.88 115 ARG B N 1
ATOM 4203 C CA . ARG B 1 115 ? -8.594 25.719 -6.535 1 95.88 115 ARG B CA 1
ATOM 4204 C C . ARG B 1 115 ? -8.469 24.969 -7.855 1 95.88 115 ARG B C 1
ATOM 4206 O O . ARG B 1 115 ? -9.438 24.859 -8.609 1 95.88 115 ARG B O 1
ATOM 4213 N N . ARG B 1 116 ? -7.352 24.422 -8.102 1 95.5 116 ARG B N 1
ATOM 4214 C CA . ARG B 1 116 ? -7.125 23.656 -9.328 1 95.5 116 ARG B CA 1
ATOM 4215 C C . ARG B 1 116 ? -8.031 22.422 -9.383 1 95.5 116 ARG B C 1
ATOM 4217 O O . ARG B 1 116 ? -8.312 21.922 -10.469 1 95.5 116 ARG B O 1
ATOM 4224 N N . THR B 1 117 ? -8.445 22.016 -8.266 1 95.88 117 THR B N 1
ATOM 4225 C CA . THR B 1 117 ? -9.297 20.828 -8.234 1 95.88 117 THR B CA 1
ATOM 4226 C C . THR B 1 117 ? -10.727 21.172 -8.625 1 95.88 117 THR B C 1
ATOM 4228 O O . THR B 1 117 ? -11.555 20.281 -8.828 1 95.88 117 THR B O 1
ATOM 4231 N N . GLY B 1 118 ? -11.055 22.406 -8.648 1 94.25 118 GLY B N 1
ATOM 4232 C CA . GLY B 1 118 ? -12.414 22.859 -8.906 1 94.25 118 GLY B CA 1
ATOM 4233 C C . GLY B 1 118 ? -13.195 23.125 -7.633 1 94.25 118 GLY B C 1
ATOM 4234 O O . GLY B 1 118 ? -14.398 23.406 -7.68 1 94.25 118 GLY B O 1
ATOM 4235 N N . TYR B 1 119 ? -12.539 23.078 -6.555 1 96.38 119 TYR B N 1
ATOM 4236 C CA . TYR B 1 119 ? -13.195 23.328 -5.277 1 96.38 119 TYR B CA 1
ATOM 4237 C C . TYR B 1 119 ? -13.82 24.719 -5.246 1 96.38 119 TYR B C 1
ATOM 4239 O O . TYR B 1 119 ? -13.156 25.703 -5.535 1 96.38 119 TYR B O 1
ATOM 4247 N N . SER B 1 120 ? -15.07 24.703 -4.801 1 94.62 120 SER B N 1
ATOM 4248 C CA . SER B 1 120 ? -15.805 25.953 -4.824 1 94.62 120 SER B CA 1
ATOM 4249 C C . SER B 1 120 ? -16.359 26.297 -3.443 1 94.62 120 SER B C 1
ATOM 4251 O O . SER B 1 120 ? -17.141 27.234 -3.297 1 94.62 120 SER B O 1
ATOM 4253 N N . GLY B 1 121 ? -15.93 25.594 -2.465 1 96.81 121 GLY B N 1
ATOM 4254 C CA . GLY B 1 121 ? -16.438 25.812 -1.119 1 96.81 121 GLY B CA 1
ATOM 4255 C C . GLY B 1 121 ? -15.719 26.938 -0.397 1 96.81 121 GLY B C 1
ATOM 4256 O O . GLY B 1 121 ? -14.992 27.719 -1.016 1 96.81 121 GLY B O 1
ATOM 4257 N N . ASN B 1 122 ? -16.078 27.062 0.885 1 97.81 122 ASN B N 1
ATOM 4258 C CA . ASN B 1 122 ? -15.5 28.094 1.743 1 97.81 122 ASN B CA 1
ATOM 4259 C C . ASN B 1 122 ? -14.062 27.766 2.137 1 97.81 122 ASN B C 1
ATOM 4261 O O . ASN B 1 122 ? -13.734 26.594 2.361 1 97.81 122 ASN B O 1
ATOM 4265 N N . ILE B 1 123 ? -13.258 28.781 2.111 1 98.38 123 ILE B N 1
ATOM 4266 C CA . ILE B 1 123 ? -11.906 28.656 2.641 1 98.38 123 ILE B CA 1
ATOM 4267 C C . ILE B 1 123 ? -11.672 29.719 3.715 1 98.38 123 ILE B C 1
ATOM 4269 O O . ILE B 1 123 ? -11.844 30.906 3.461 1 98.38 123 ILE B O 1
ATOM 4273 N N . ILE B 1 124 ? -11.344 29.312 4.898 1 98.69 124 ILE B N 1
ATOM 4274 C CA . ILE B 1 124 ? -11.062 30.219 6.004 1 98.69 124 ILE B CA 1
ATOM 4275 C C . ILE B 1 124 ? -9.648 29.969 6.527 1 98.69 124 ILE B C 1
ATOM 4277 O O . ILE B 1 124 ? -9.336 28.875 7 1 98.69 124 ILE B O 1
ATOM 4281 N N . LEU B 1 125 ? -8.82 30.969 6.488 1 98.56 125 LEU B N 1
ATOM 4282 C CA . LEU B 1 125 ? -7.465 30.859 7.012 1 98.56 125 LEU B CA 1
ATOM 4283 C C . LEU B 1 125 ? -7.207 31.906 8.086 1 98.56 125 LEU B C 1
ATOM 4285 O O . LEU B 1 125 ? -7.523 33.094 7.895 1 98.56 125 LEU B O 1
ATOM 4289 N N . VAL B 1 126 ? -6.703 31.422 9.203 1 97.75 126 VAL B N 1
ATOM 4290 C CA . VAL B 1 126 ? -6.137 32.344 10.18 1 97.75 126 VAL B CA 1
ATOM 4291 C C . VAL B 1 126 ? -4.68 32.625 9.828 1 97.75 126 VAL B C 1
ATOM 4293 O O . VAL B 1 126 ? -3.859 31.719 9.734 1 97.75 126 VAL B O 1
ATOM 4296 N N . ILE B 1 127 ? -4.383 33.875 9.648 1 96.94 127 ILE B N 1
ATOM 4297 C CA . ILE B 1 127 ? -3.047 34.219 9.195 1 96.94 127 ILE B CA 1
ATOM 4298 C C . ILE B 1 127 ? -2.398 35.188 10.203 1 96.94 127 ILE B C 1
ATOM 4300 O O . ILE B 1 127 ? -3.047 35.625 11.156 1 96.94 127 ILE B O 1
ATOM 4304 N N . SER B 1 128 ? -1.146 35.469 9.984 1 93.5 128 SER B N 1
ATOM 4305 C CA . SER B 1 128 ? -0.387 36.375 10.836 1 93.5 128 SER B CA 1
ATOM 4306 C C . SER B 1 128 ? -0.972 37.781 10.805 1 93.5 128 SER B C 1
ATOM 4308 O O . SER B 1 128 ? -1.54 38.188 9.789 1 93.5 128 SER B O 1
ATOM 4310 N N . PRO B 1 129 ? -0.762 38.469 11.938 1 92.25 129 PRO B N 1
ATOM 4311 C CA . PRO B 1 129 ? -1.178 39.875 11.922 1 92.25 129 PRO B CA 1
ATOM 4312 C C . PRO B 1 129 ? -0.479 40.688 10.836 1 92.25 129 PRO B C 1
ATOM 4314 O O . PRO B 1 129 ? -1.073 41.594 10.266 1 92.25 129 PRO B O 1
ATOM 4317 N N . ASP B 1 130 ? 0.749 40.312 10.594 1 93 130 ASP B N 1
ATOM 4318 C CA . ASP B 1 130 ? 1.558 40.969 9.57 1 93 130 ASP B CA 1
ATOM 4319 C C . ASP B 1 130 ? 2.035 39.969 8.523 1 93 130 ASP B C 1
ATOM 4321 O O . ASP B 1 130 ? 3.199 39.562 8.523 1 93 130 ASP B O 1
ATOM 4325 N N . PRO B 1 131 ? 1.134 39.656 7.605 1 94.44 131 PRO B N 1
ATOM 4326 C CA . PRO B 1 131 ? 1.518 38.656 6.617 1 94.44 131 PRO B CA 1
ATOM 4327 C C . PRO B 1 131 ? 2.607 39.125 5.664 1 94.44 131 PRO B C 1
ATOM 4329 O O . PRO B 1 131 ? 2.777 40.344 5.484 1 94.44 131 PRO B O 1
ATOM 4332 N N . ALA B 1 132 ? 3.344 38.25 5.098 1 95.69 132 ALA B N 1
ATOM 4333 C CA . ALA B 1 132 ? 4.367 38.531 4.102 1 95.69 132 ALA B CA 1
ATOM 4334 C C . ALA B 1 132 ? 3.764 39.25 2.896 1 95.69 132 ALA B C 1
ATOM 4336 O O . ALA B 1 132 ? 2.553 39.188 2.666 1 95.69 132 ALA B O 1
ATOM 4337 N N . PRO B 1 133 ? 4.652 39.938 2.127 1 96.25 133 PRO B N 1
ATOM 4338 C CA . PRO B 1 133 ? 4.168 40.656 0.957 1 96.25 133 PRO B CA 1
ATOM 4339 C C . PRO B 1 133 ? 3.43 39.781 -0.037 1 96.25 133 PRO B C 1
ATOM 4341 O O . PRO B 1 133 ? 3.869 38.656 -0.312 1 96.25 133 PRO B O 1
ATOM 4344 N N . GLY B 1 134 ? 2.311 40.25 -0.427 1 96.75 134 GLY B N 1
ATOM 4345 C CA . GLY B 1 134 ? 1.576 39.594 -1.498 1 96.75 134 GLY B CA 1
ATOM 4346 C C . GLY B 1 134 ? 0.576 38.562 -0.996 1 96.75 134 GLY B C 1
ATOM 4347 O O . GLY B 1 134 ? -0.302 38.156 -1.743 1 96.75 134 GLY B O 1
ATOM 4348 N N . VAL B 1 135 ? 0.641 38.188 0.252 1 97.25 135 VAL B N 1
ATOM 4349 C CA . VAL B 1 135 ? -0.193 37.125 0.8 1 97.25 135 VAL B CA 1
ATOM 4350 C C . VAL B 1 135 ? -1.654 37.562 0.816 1 97.25 135 VAL B C 1
ATOM 4352 O O . VAL B 1 135 ? -2.531 36.875 0.312 1 97.25 135 VAL B O 1
ATOM 4355 N N . GLU B 1 136 ? -1.883 38.719 1.309 1 97.06 136 GLU B N 1
ATOM 4356 C CA . GLU B 1 136 ? -3.252 39.219 1.431 1 97.06 136 GLU B CA 1
ATOM 4357 C C . GLU B 1 136 ? -3.914 39.344 0.062 1 97.06 136 GLU B C 1
ATOM 4359 O O . GLU B 1 136 ? -5.07 38.938 -0.116 1 97.06 136 GLU B O 1
ATOM 4364 N N . ASP B 1 137 ? -3.195 39.906 -0.869 1 97.38 137 ASP B N 1
ATOM 4365 C CA . ASP B 1 137 ? -3.725 40.062 -2.217 1 97.38 137 ASP B CA 1
ATOM 4366 C C . ASP B 1 137 ? -4.059 38.719 -2.854 1 97.38 137 ASP B C 1
ATOM 4368 O O . ASP B 1 137 ? -5.113 38.562 -3.471 1 97.38 137 ASP B O 1
ATOM 4372 N N . TYR B 1 138 ? -3.197 37.875 -2.658 1 97 138 TYR B N 1
ATOM 4373 C CA . TYR B 1 138 ? -3.385 36.531 -3.246 1 97 138 TYR B CA 1
ATOM 4374 C C . TYR B 1 138 ? -4.598 35.844 -2.643 1 97 138 TYR B C 1
ATOM 4376 O O . TYR B 1 138 ? -5.418 35.281 -3.367 1 97 138 TYR B O 1
ATOM 4384 N N . LEU B 1 139 ? -4.684 35.844 -1.381 1 97.69 139 LEU B N 1
ATOM 4385 C CA . LEU B 1 139 ? -5.781 35.188 -0.698 1 97.69 139 LEU B CA 1
ATOM 4386 C C . LEU B 1 139 ? -7.117 35.812 -1.063 1 97.69 139 LEU B C 1
ATOM 4388 O O . LEU B 1 139 ? -8.094 35.125 -1.325 1 97.69 139 LEU B O 1
ATOM 4392 N N . SER B 1 140 ? -7.105 37.125 -1.115 1 97.25 140 SER B N 1
ATOM 4393 C CA . SER B 1 140 ? -8.32 37.844 -1.488 1 97.25 140 SER B CA 1
ATOM 4394 C C . SER B 1 140 ? -8.758 37.5 -2.906 1 97.25 140 SER B C 1
ATOM 4396 O O . SER B 1 140 ? -9.938 37.219 -3.152 1 97.25 140 SER B O 1
ATOM 4398 N N . SER B 1 141 ? -7.84 37.438 -3.754 1 96.75 141 SER B N 1
ATOM 4399 C CA . SER B 1 141 ? -8.133 37.156 -5.156 1 96.75 141 SER B CA 1
ATOM 4400 C C . SER B 1 141 ? -8.625 35.719 -5.352 1 96.75 141 SER B C 1
ATOM 4402 O O . SER B 1 141 ? -9.273 35.406 -6.355 1 96.75 141 SER B O 1
ATOM 4404 N N . ASN B 1 142 ? -8.391 34.938 -4.375 1 96.25 142 ASN B N 1
ATOM 4405 C CA . ASN B 1 142 ? -8.789 33.531 -4.488 1 96.25 142 ASN B CA 1
ATOM 4406 C C . ASN B 1 142 ? -9.977 33.219 -3.584 1 96.25 142 ASN B C 1
ATOM 4408 O O . ASN B 1 142 ? -10.258 32.031 -3.311 1 96.25 142 ASN B O 1
ATOM 4412 N N . GLY B 1 143 ? -10.578 34.219 -3.086 1 96.19 143 GLY B N 1
ATOM 4413 C CA . GLY B 1 143 ? -11.812 34.062 -2.344 1 96.19 143 GLY B CA 1
ATOM 4414 C C . GLY B 1 143 ? -11.609 33.438 -0.971 1 96.19 143 GLY B C 1
ATOM 4415 O O . GLY B 1 143 ? -12.477 32.719 -0.465 1 96.19 143 GLY B O 1
ATOM 4416 N N . VAL B 1 144 ? -10.5 33.625 -0.378 1 97.94 144 VAL B N 1
ATOM 4417 C CA . VAL B 1 144 ? -10.203 33.094 0.95 1 97.94 144 VAL B CA 1
ATOM 4418 C C . VAL B 1 144 ? -10.648 34.094 2.014 1 97.94 144 VAL B C 1
ATOM 4420 O O . VAL B 1 144 ? -10.367 35.312 1.912 1 97.94 144 VAL B O 1
ATOM 4423 N N . VAL B 1 145 ? -11.438 33.656 2.93 1 98.06 145 VAL B N 1
ATOM 4424 C CA . VAL B 1 145 ? -11.734 34.469 4.105 1 98.06 145 VAL B CA 1
ATOM 4425 C C . VAL B 1 145 ? -10.531 34.469 5.043 1 98.06 145 VAL B C 1
ATOM 4427 O O . VAL B 1 145 ? -10.164 33.438 5.598 1 98.06 145 VAL B O 1
ATOM 4430 N N . MET B 1 146 ? -9.977 35.688 5.207 1 97.38 146 MET B N 1
ATOM 4431 C CA . MET B 1 146 ? -8.789 35.812 6.043 1 97.38 146 MET B CA 1
ATOM 4432 C C . MET B 1 146 ? -9.164 36.312 7.434 1 97.38 146 MET B C 1
ATOM 4434 O O . MET B 1 146 ? -9.938 37.281 7.566 1 97.38 146 MET B O 1
ATOM 4438 N N . LYS B 1 147 ? -8.633 35.656 8.359 1 97.25 147 LYS B N 1
ATOM 4439 C CA . LYS B 1 147 ? -8.742 36.094 9.742 1 97.25 147 LYS B CA 1
ATOM 4440 C C . LYS B 1 147 ? -7.363 36.344 10.344 1 97.25 147 LYS B C 1
ATOM 4442 O O . LYS B 1 147 ? -6.527 35.438 10.406 1 97.25 147 LYS B O 1
ATOM 4447 N N . ARG B 1 148 ? -7.176 37.531 10.883 1 95.5 148 ARG B N 1
ATOM 4448 C CA . ARG B 1 148 ? -5.863 37.875 11.422 1 95.5 148 ARG B CA 1
ATOM 4449 C C . ARG B 1 148 ? -5.742 37.438 12.883 1 95.5 148 ARG B C 1
ATOM 4451 O O . ARG B 1 148 ? -6.633 37.719 13.688 1 95.5 148 ARG B O 1
ATOM 4458 N N . LEU B 1 149 ? -4.676 36.781 13.023 1 95.06 149 LEU B N 1
ATOM 4459 C CA . LEU B 1 149 ? -4.359 36.438 14.406 1 95.06 149 LEU B CA 1
ATOM 4460 C C . LEU B 1 149 ? -4.004 37.688 15.219 1 95.06 149 LEU B C 1
ATOM 4462 O O . LEU B 1 149 ? -3.309 38.562 14.727 1 95.06 149 LEU B O 1
ATOM 4466 N N . GLN B 1 150 ? -4.5 37.75 16.391 1 93.62 150 GLN B N 1
ATOM 4467 C CA . GLN B 1 150 ? -4.129 38.812 17.328 1 93.62 150 GLN B CA 1
ATOM 4468 C C . GLN B 1 150 ? -3.27 38.281 18.469 1 93.62 150 GLN B C 1
ATOM 4470 O O . GLN B 1 150 ? -3.773 37.594 19.359 1 93.62 150 GLN B O 1
ATOM 4475 N N . LYS B 1 151 ? -2.049 38.656 18.391 1 90 151 LYS B N 1
ATOM 4476 C CA . LYS B 1 151 ? -1.143 38.188 19.438 1 90 151 LYS B CA 1
ATOM 4477 C C . LYS B 1 151 ? -1.404 38.938 20.75 1 90 151 LYS B C 1
ATOM 4479 O O . LYS B 1 151 ? -1.671 40.156 20.734 1 90 151 LYS B O 1
ATOM 4484 N N . VAL B 1 152 ? -1.354 38.219 21.844 1 91.12 152 VAL B N 1
ATOM 4485 C CA . VAL B 1 152 ? -1.54 38.812 23.156 1 91.12 152 VAL B CA 1
ATOM 4486 C C . VAL B 1 152 ? -0.524 38.25 24.141 1 91.12 152 VAL B C 1
ATOM 4488 O O . VAL B 1 152 ? 0.122 37.219 23.844 1 91.12 152 VAL B O 1
ATOM 4491 N N . GLU B 1 153 ? -0.338 39 25.234 1 87 153 GLU B N 1
ATOM 4492 C CA . GLU B 1 153 ? 0.469 38.469 26.312 1 87 153 GLU B CA 1
ATOM 4493 C C . GLU B 1 153 ? -0.203 37.25 26.953 1 87 153 GLU B C 1
ATOM 4495 O O . GLU B 1 153 ? -1.412 37.25 27.188 1 87 153 GLU B O 1
ATOM 4500 N N . CYS B 1 154 ? 0.674 36.219 27.094 1 85.56 154 CYS B N 1
ATOM 4501 C CA . CYS B 1 154 ? 0.127 35 27.688 1 85.56 154 CYS B CA 1
ATOM 4502 C C . CYS B 1 154 ? -0.189 35.188 29.156 1 85.56 154 CYS B C 1
ATOM 4504 O O . CYS B 1 154 ? 0.476 36 29.828 1 85.56 154 CYS B O 1
ATOM 4506 N N . ASP B 1 155 ? -1.123 34.5 29.578 1 82.94 155 ASP B N 1
ATOM 4507 C CA . ASP B 1 155 ? -1.418 34.5 31 1 82.94 155 ASP B CA 1
ATOM 4508 C C . ASP B 1 155 ? -0.25 33.938 31.812 1 82.94 155 ASP B C 1
ATOM 4510 O O . ASP B 1 155 ? 0.53 33.125 31.297 1 82.94 155 ASP B O 1
ATOM 4514 N N . THR B 1 156 ? -0.059 34.406 32.938 1 64 156 THR B N 1
ATOM 4515 C CA . THR B 1 156 ? 1.065 34.125 33.844 1 64 156 THR B CA 1
ATOM 4516 C C . THR B 1 156 ? 1.273 32.625 34 1 64 156 THR B C 1
ATOM 4518 O O . THR B 1 156 ? 2.402 32.188 34.219 1 64 156 THR B O 1
ATOM 4521 N N . GLN B 1 157 ? 0.342 31.922 34.031 1 61.91 157 GLN B N 1
ATOM 4522 C CA . GLN B 1 157 ? 0.485 30.484 34.25 1 61.91 157 GLN B CA 1
ATOM 4523 C C . GLN B 1 157 ? 1.326 29.844 33.156 1 61.91 157 GLN B C 1
ATOM 4525 O O . GLN B 1 157 ? 2.135 28.953 33.438 1 61.91 157 GLN B O 1
ATOM 4530 N N . ILE B 1 158 ? 1.217 30.297 31.984 1 60.03 158 ILE B N 1
ATOM 4531 C CA . ILE B 1 158 ? 1.972 29.766 30.844 1 60.03 158 ILE B CA 1
ATOM 4532 C C . ILE B 1 158 ? 3.451 30.109 31.016 1 60.03 158 ILE B C 1
ATOM 4534 O O . ILE B 1 158 ? 4.32 29.25 30.797 1 60.03 158 ILE B O 1
ATOM 4538 N N . ILE B 1 159 ? 3.639 31.312 31.391 1 57 159 ILE B N 1
ATOM 4539 C CA . ILE B 1 159 ? 4.984 31.859 31.547 1 57 159 ILE B CA 1
ATOM 4540 C C . ILE B 1 159 ? 5.707 31.141 32.688 1 57 159 ILE B C 1
ATOM 4542 O O . ILE B 1 159 ? 6.875 30.766 32.531 1 57 159 ILE B O 1
ATOM 4546 N N . ALA B 1 160 ? 5.082 31.031 33.688 1 54.97 160 ALA B N 1
ATOM 4547 C CA . ALA B 1 160 ? 5.668 30.391 34.844 1 54.97 160 ALA B CA 1
ATOM 4548 C C . ALA B 1 160 ? 6.043 28.938 34.562 1 54.97 160 ALA B C 1
ATOM 4550 O O . ALA B 1 160 ? 7.09 28.453 35 1 54.97 160 ALA B O 1
ATOM 4551 N N . ASN B 1 161 ? 5.273 28.312 33.875 1 54.69 161 ASN B N 1
ATOM 4552 C CA . ASN B 1 161 ? 5.508 26.922 33.531 1 54.69 161 ASN B CA 1
ATOM 4553 C C . ASN B 1 161 ? 6.637 26.766 32.531 1 54.69 161 ASN B C 1
ATOM 4555 O O . ASN B 1 161 ? 7.32 25.734 32.5 1 54.69 161 ASN B O 1
ATOM 4559 N N . GLN B 1 162 ? 6.898 27.859 31.781 1 52.38 162 GLN B N 1
ATOM 4560 C CA . GLN B 1 162 ? 7.934 27.891 30.766 1 52.38 162 GLN B CA 1
ATOM 4561 C C . GLN B 1 162 ? 9.305 28.172 31.375 1 52.38 162 GLN B C 1
ATOM 4563 O O . GLN B 1 162 ? 10.32 27.688 30.859 1 52.38 162 GLN B O 1
ATOM 4568 N N . GLU B 1 163 ? 9.43 29.188 32.281 1 48.16 163 GLU B N 1
ATOM 4569 C CA . GLU B 1 163 ? 10.703 29.469 32.906 1 48.16 163 GLU B CA 1
ATOM 4570 C C . GLU B 1 163 ? 11.359 28.188 33.438 1 48.16 163 GLU B C 1
ATOM 4572 O O . GLU B 1 163 ? 12.586 28.094 33.5 1 48.16 163 GLU B O 1
ATOM 4577 N N . ASN B 1 164 ? 10.641 27.312 33.75 1 46 164 ASN B N 1
ATOM 4578 C CA . ASN B 1 164 ? 11.242 26.062 34.188 1 46 164 ASN B CA 1
ATOM 4579 C C . ASN B 1 164 ? 11.664 25.188 33 1 46 164 ASN B C 1
ATOM 4581 O O . ASN B 1 164 ? 12.344 24.172 33.188 1 46 164 ASN B O 1
ATOM 4585 N N . ALA B 1 165 ? 11.125 25.578 31.828 1 46.91 165 ALA B N 1
ATOM 4586 C CA . ALA B 1 165 ? 11.492 24.734 30.688 1 46.91 165 ALA B CA 1
ATOM 4587 C C . ALA B 1 165 ? 12.695 25.312 29.953 1 46.91 165 ALA B C 1
ATOM 4589 O O . ALA B 1 165 ? 12.766 26.516 29.719 1 46.91 165 ALA B O 1
ATOM 4590 N N . ALA B 1 166 ? 13.898 24.953 30.078 1 41.88 166 ALA B N 1
ATOM 4591 C CA . ALA B 1 166 ? 15.188 25.234 29.453 1 41.88 166 ALA B CA 1
ATOM 4592 C C . ALA B 1 166 ? 15.031 25.484 27.953 1 41.88 166 ALA B C 1
ATOM 4594 O O . ALA B 1 166 ? 15.242 24.578 27.141 1 41.88 166 ALA B O 1
ATOM 4595 N N . TYR B 1 167 ? 14.008 26.25 27.391 1 45.03 167 TYR B N 1
ATOM 4596 C CA . TYR B 1 167 ? 13.789 26.172 25.953 1 45.03 167 TYR B CA 1
ATOM 4597 C C . TYR B 1 167 ? 14.625 27.219 25.219 1 45.03 167 TYR B C 1
ATOM 4599 O O . TYR B 1 167 ? 14.344 28.406 25.297 1 45.03 167 TYR B O 1
ATOM 4607 N N . ALA B 1 168 ? 15.789 27.188 25.047 1 43.03 168 ALA B N 1
ATOM 4608 C CA . ALA B 1 168 ? 16.75 28.109 24.438 1 43.03 168 ALA B CA 1
ATOM 4609 C C . ALA B 1 168 ? 16.438 28.328 22.953 1 43.03 168 ALA B C 1
ATOM 4611 O O . ALA B 1 168 ? 16.969 29.25 22.328 1 43.03 168 ALA B O 1
ATOM 4612 N N . ASN B 1 169 ? 15.609 27.578 22.172 1 47.38 169 ASN B N 1
ATOM 4613 C CA . ASN B 1 169 ? 15.578 27.578 20.719 1 47.38 169 ASN B CA 1
ATOM 4614 C C . ASN B 1 169 ? 14.195 27.938 20.172 1 47.38 169 ASN B C 1
ATOM 4616 O O . ASN B 1 169 ? 13.258 28.109 20.953 1 47.38 169 ASN B O 1
ATOM 4620 N N . SER B 1 170 ? 13.992 28.281 18.797 1 46.72 170 SER B N 1
ATOM 4621 C CA . SER B 1 170 ? 12.82 28.625 18 1 46.72 170 SER B CA 1
ATOM 4622 C C . SER B 1 170 ? 11.57 27.938 18.531 1 46.72 170 SER B C 1
ATOM 4624 O O . SER B 1 170 ? 10.469 28.5 18.484 1 46.72 170 SER B O 1
ATOM 4626 N N . HIS B 1 171 ? 11.688 26.922 19.125 1 47.94 171 HIS B N 1
ATOM 4627 C CA . HIS B 1 171 ? 10.609 26.188 19.766 1 47.94 171 HIS B CA 1
ATOM 4628 C C . HIS B 1 171 ? 10.062 26.938 20.984 1 47.94 171 HIS B C 1
ATOM 4630 O O . HIS B 1 171 ? 8.852 26.953 21.203 1 47.94 171 HIS B O 1
ATOM 4636 N N . GLN B 1 172 ? 10.922 27.641 21.641 1 50.53 172 GLN B N 1
ATOM 4637 C CA . GLN B 1 172 ? 10.602 28.422 22.812 1 50.53 172 GLN B CA 1
ATOM 4638 C C . GLN B 1 172 ? 9.695 29.609 22.469 1 50.53 172 GLN B C 1
ATOM 4640 O O . GLN B 1 172 ? 8.781 29.938 23.219 1 50.53 172 GLN B O 1
ATOM 4645 N N . LYS B 1 173 ? 10.047 30.125 21.344 1 54.25 173 LYS B N 1
ATOM 4646 C CA . LYS B 1 173 ? 9.234 31.266 20.922 1 54.25 173 LYS B CA 1
ATOM 4647 C C . LYS B 1 173 ? 7.793 30.844 20.656 1 54.25 173 LYS B C 1
ATOM 4649 O O . LYS B 1 173 ? 6.855 31.578 20.984 1 54.25 173 LYS B O 1
ATOM 4654 N N . GLU B 1 174 ? 7.656 29.719 20.109 1 56.72 174 GLU B N 1
ATOM 4655 C CA . GLU B 1 174 ? 6.301 29.281 19.781 1 56.72 174 GLU B CA 1
ATOM 4656 C C . GLU B 1 174 ? 5.492 28.984 21.031 1 56.72 174 GLU B C 1
ATOM 4658 O O . GLU B 1 174 ? 4.293 29.266 21.094 1 56.72 174 GLU B O 1
ATOM 4663 N N . VAL B 1 175 ? 6.227 28.594 22.031 1 58.38 175 VAL B N 1
ATOM 4664 C CA . VAL B 1 175 ? 5.547 28.281 23.281 1 58.38 175 VAL B CA 1
ATOM 4665 C C . VAL B 1 175 ? 5.219 29.562 24.047 1 58.38 175 VAL B C 1
ATOM 4667 O O . VAL B 1 175 ? 4.312 29.594 24.875 1 58.38 175 VAL B O 1
ATOM 4670 N N . MET B 1 176 ? 5.812 30.672 23.531 1 63.66 176 MET B N 1
ATOM 4671 C CA . MET B 1 176 ? 5.66 31.906 24.312 1 63.66 176 MET B CA 1
ATOM 4672 C C . MET B 1 176 ? 4.676 32.844 23.641 1 63.66 176 MET B C 1
ATOM 4674 O O . MET B 1 176 ? 4.523 34 24.078 1 63.66 176 MET B O 1
ATOM 4678 N N . THR B 1 177 ? 4.027 32.25 22.688 1 79.94 177 THR B N 1
ATOM 4679 C CA . THR B 1 177 ? 3.084 33.156 22 1 79.94 177 THR B CA 1
ATOM 4680 C C . THR B 1 177 ? 1.647 32.688 22.234 1 79.94 177 THR B C 1
ATOM 4682 O O . THR B 1 177 ? 1.357 31.484 22.188 1 79.94 177 THR B O 1
ATOM 4685 N N . CYS B 1 178 ? 0.839 33.656 22.672 1 88.69 178 CYS B N 1
ATOM 4686 C CA . CYS B 1 178 ? -0.591 33.438 22.844 1 88.69 178 CYS B CA 1
ATOM 4687 C C . CYS B 1 178 ? -1.403 34.344 21.938 1 88.69 178 CYS B C 1
ATOM 4689 O O . CYS B 1 178 ? -0.864 35.281 21.359 1 88.69 178 CYS B O 1
ATOM 4691 N N . ALA B 1 179 ? -2.635 33.969 21.812 1 90.62 179 ALA B N 1
ATOM 4692 C CA . ALA B 1 179 ? -3.479 34.75 20.906 1 90.62 179 ALA B CA 1
ATOM 4693 C C . ALA B 1 179 ? -4.836 35.031 21.547 1 90.62 179 ALA B C 1
ATOM 4695 O O . ALA B 1 179 ? -5.309 34.281 22.391 1 90.62 179 ALA B O 1
ATOM 4696 N N . HIS B 1 180 ? -5.316 36.25 21.172 1 93 180 HIS B N 1
ATOM 4697 C CA . HIS B 1 180 ? -6.699 36.562 21.5 1 93 180 HIS B CA 1
ATOM 4698 C C . HIS B 1 180 ? -7.672 35.656 20.781 1 93 180 HIS B C 1
ATOM 4700 O O . HIS B 1 180 ? -7.484 35.344 19.594 1 93 180 HIS B O 1
ATOM 4706 N N . PRO B 1 181 ? -8.758 35.188 21.422 1 95.12 181 PRO B N 1
ATOM 4707 C CA . PRO B 1 181 ? -9.172 35.5 22.797 1 95.12 181 PRO B CA 1
ATOM 4708 C C . PRO B 1 181 ? -8.719 34.438 23.797 1 95.12 181 PRO B C 1
ATOM 4710 O O . PRO B 1 181 ? -9.367 34.25 24.828 1 95.12 181 PRO B O 1
ATOM 4713 N N . TYR B 1 182 ? -7.688 33.781 23.453 1 94.56 182 TYR B N 1
ATOM 4714 C CA . TYR B 1 182 ? -7.285 32.688 24.328 1 94.56 182 TYR B CA 1
ATOM 4715 C C . TYR B 1 182 ? -5.871 32.906 24.859 1 94.56 182 TYR B C 1
ATOM 4717 O O . TYR B 1 182 ? -4.965 32.125 24.562 1 94.56 182 TYR B O 1
ATOM 4725 N N . PRO B 1 183 ? -5.684 33.844 25.812 1 92.19 183 PRO B N 1
ATOM 4726 C CA . PRO B 1 183 ? -4.348 34.125 26.328 1 92.19 183 PRO B CA 1
ATOM 4727 C C . PRO B 1 183 ? -3.824 33.031 27.25 1 92.19 183 PRO B C 1
ATOM 4729 O O . PRO B 1 183 ? -2.65 33.031 27.625 1 92.19 183 PRO B O 1
ATOM 4732 N N . ASN B 1 184 ? -4.602 32.125 27.625 1 89.06 184 ASN B N 1
ATOM 4733 C CA . ASN B 1 184 ? -4.223 31.031 28.531 1 89.06 184 ASN B CA 1
ATOM 4734 C C . ASN B 1 184 ? -3.742 29.812 27.75 1 89.06 184 ASN B C 1
ATOM 4736 O O . ASN B 1 184 ? -3.453 28.766 28.359 1 89.06 184 ASN B O 1
ATOM 4740 N N . LEU B 1 185 ? -3.695 29.922 26.453 1 90.12 185 LEU B N 1
ATOM 4741 C CA . LEU B 1 185 ? -3.215 28.844 25.594 1 90.12 185 LEU B CA 1
ATOM 4742 C C . LEU B 1 185 ? -2.092 29.312 24.688 1 90.12 185 LEU B C 1
ATOM 4744 O O . LEU B 1 185 ? -2.141 30.438 24.172 1 90.12 185 LEU B O 1
ATOM 4748 N N . LYS B 1 186 ? -1.058 28.406 24.547 1 85.5 186 LYS B N 1
ATOM 4749 C CA . LYS B 1 186 ? -0.104 28.672 23.484 1 85.5 186 LYS B CA 1
ATOM 4750 C C . LYS B 1 186 ? -0.79 28.641 22.109 1 85.5 186 LYS B C 1
ATOM 4752 O O . LYS B 1 186 ? -1.782 27.938 21.922 1 85.5 186 LYS B O 1
ATOM 4757 N N . VAL B 1 187 ? -0.304 29.344 21.141 1 87.38 187 VAL B N 1
ATOM 4758 C CA . VAL B 1 187 ? -0.941 29.562 19.844 1 87.38 187 VAL B CA 1
ATOM 4759 C C . VAL B 1 187 ? -1.185 28.219 19.156 1 87.38 187 VAL B C 1
ATOM 4761 O O . VAL B 1 187 ? -2.199 28.031 18.484 1 87.38 187 VAL B O 1
ATOM 4764 N N . ARG B 1 188 ? -0.303 27.25 19.25 1 87.44 188 ARG B N 1
ATOM 4765 C CA . ARG B 1 188 ? -0.452 25.938 18.641 1 87.44 188 ARG B CA 1
ATOM 4766 C C . ARG B 1 188 ? -1.71 25.234 19.141 1 87.44 188 ARG B C 1
ATOM 4768 O O . ARG B 1 188 ? -2.35 24.484 18.391 1 87.44 188 ARG B O 1
ATOM 4775 N N . TRP B 1 189 ? -1.979 25.438 20.391 1 91.81 189 TRP B N 1
ATOM 4776 C CA . TRP B 1 189 ? -3.199 24.875 20.969 1 91.81 189 TRP B CA 1
ATOM 4777 C C . TRP B 1 189 ? -4.391 25.797 20.719 1 91.81 189 TRP B C 1
ATOM 4779 O O . TRP B 1 189 ? -5.5 25.328 20.453 1 91.81 189 TRP B O 1
ATOM 4789 N N . GLY B 1 190 ? -4.078 27.125 20.75 1 93.44 190 GLY B N 1
ATOM 4790 C CA . GLY B 1 190 ? -5.113 28.109 20.547 1 93.44 190 GLY B CA 1
ATOM 4791 C C . GLY B 1 190 ? -5.77 28.016 19.172 1 93.44 190 GLY B C 1
ATOM 4792 O O . GLY B 1 190 ? -6.898 28.469 18.984 1 93.44 190 GLY B O 1
ATOM 4793 N N . ARG B 1 191 ? -5.094 27.391 18.281 1 95.12 191 ARG B N 1
ATOM 4794 C CA . ARG B 1 191 ? -5.648 27.297 16.938 1 95.12 191 ARG B CA 1
ATOM 4795 C C . ARG B 1 191 ? -6.969 26.531 16.938 1 95.12 191 ARG B C 1
ATOM 4797 O O . ARG B 1 191 ? -7.855 26.812 16.125 1 95.12 191 ARG B O 1
ATOM 4804 N N . PHE B 1 192 ? -7.148 25.609 17.906 1 97.62 192 PHE B N 1
ATOM 4805 C CA . PHE B 1 192 ? -8.352 24.781 17.922 1 97.62 192 PHE B CA 1
ATOM 4806 C C . PHE B 1 192 ? -9.57 25.625 18.297 1 97.62 192 PHE B C 1
ATOM 4808 O O . PHE B 1 192 ? -10.523 25.719 17.516 1 97.62 192 PHE B O 1
ATOM 4815 N N . PRO B 1 193 ? -9.578 26.297 19.406 1 98.19 193 PRO B N 1
ATOM 4816 C CA . PRO B 1 193 ? -10.75 27.125 19.703 1 98.19 193 PRO B CA 1
ATOM 4817 C C . PRO B 1 193 ? -10.883 28.312 18.75 1 98.19 193 PRO B C 1
ATOM 4819 O O . PRO B 1 193 ? -12 28.75 18.438 1 98.19 193 PRO B O 1
ATOM 4822 N N . ILE B 1 194 ? -9.812 28.875 18.25 1 98.19 194 ILE B N 1
ATOM 4823 C CA . ILE B 1 194 ? -9.891 29.969 17.312 1 98.19 194 ILE B CA 1
ATOM 4824 C C . ILE B 1 194 ? -10.617 29.516 16.047 1 98.19 194 ILE B C 1
ATOM 4826 O O . ILE B 1 194 ? -11.508 30.219 15.547 1 98.19 194 ILE B O 1
ATOM 4830 N N . LEU B 1 195 ? -10.273 28.375 15.547 1 98.56 195 LEU B N 1
ATOM 4831 C CA . LEU B 1 195 ? -10.938 27.844 14.367 1 98.56 195 LEU B CA 1
ATOM 4832 C C . LEU B 1 195 ? -12.398 27.516 14.664 1 98.56 195 LEU B C 1
ATOM 4834 O O . LEU B 1 195 ? -13.266 27.719 13.812 1 98.56 195 LEU B O 1
ATOM 4838 N N . ARG B 1 196 ? -12.625 26.984 15.805 1 98.69 196 ARG B N 1
ATOM 4839 C CA . ARG B 1 196 ? -14 26.75 16.234 1 98.69 196 ARG B CA 1
ATOM 4840 C C . ARG B 1 196 ? -14.82 28.047 16.141 1 98.69 196 ARG B C 1
ATOM 4842 O O . ARG B 1 196 ? -15.906 28.047 15.562 1 98.69 196 ARG B O 1
ATOM 4849 N N . ASP B 1 197 ? -14.281 29.109 16.719 1 98.62 197 ASP B N 1
ATOM 4850 C CA . ASP B 1 197 ? -14.984 30.391 16.75 1 98.62 197 ASP B CA 1
ATOM 4851 C C . ASP B 1 197 ? -15.281 30.891 15.336 1 98.62 197 ASP B C 1
ATOM 4853 O O . ASP B 1 197 ? -16.375 31.375 15.07 1 98.62 197 ASP B O 1
ATOM 4857 N N . HIS B 1 198 ? -14.359 30.766 14.477 1 98.5 198 HIS B N 1
ATOM 4858 C CA . HIS B 1 198 ? -14.555 31.25 13.117 1 98.5 198 HIS B CA 1
ATOM 4859 C C . HIS B 1 198 ? -15.539 30.375 12.352 1 98.5 198 HIS B C 1
ATOM 4861 O O . HIS B 1 198 ? -16.297 30.859 11.508 1 98.5 198 HIS B O 1
ATOM 4867 N N . LEU B 1 199 ? -15.516 29.078 12.633 1 98.5 199 LEU B N 1
ATOM 4868 C CA . LEU B 1 199 ? -16.516 28.203 12.023 1 98.5 199 LEU B CA 1
ATOM 4869 C C . LEU B 1 199 ? -17.906 28.562 12.508 1 98.5 199 LEU B C 1
ATOM 4871 O O . LEU B 1 199 ? -18.859 28.609 11.711 1 98.5 199 LEU B O 1
ATOM 4875 N N . GLU B 1 200 ? -17.984 28.812 13.734 1 98.25 200 GLU B N 1
ATOM 4876 C CA . GLU B 1 200 ? -19.281 29.188 14.305 1 98.25 200 GLU B CA 1
ATOM 4877 C C . GLU B 1 200 ? -19.797 30.484 13.672 1 98.25 200 GLU B C 1
ATOM 4879 O O . GLU B 1 200 ? -21.016 30.625 13.453 1 98.25 200 GLU B O 1
ATOM 4884 N N . ALA B 1 201 ? -18.938 31.328 13.398 1 97.81 201 ALA B N 1
ATOM 4885 C CA . ALA B 1 201 ? -19.312 32.625 12.859 1 97.81 201 ALA B CA 1
ATOM 4886 C C . ALA B 1 201 ? -19.641 32.531 11.375 1 97.81 201 ALA B C 1
ATOM 4888 O O . ALA B 1 201 ? -20.234 33.469 10.805 1 97.81 201 ALA B O 1
ATOM 4889 N N . CYS B 1 202 ? -19.328 31.469 10.773 1 96.81 202 CYS B N 1
ATOM 4890 C CA . CYS B 1 202 ? -19.516 31.312 9.336 1 96.81 202 CYS B CA 1
ATOM 4891 C C . CYS B 1 202 ? -20.906 30.75 9.031 1 96.81 202 CYS B C 1
ATOM 4893 O O . CYS B 1 202 ? -21.109 29.531 9.031 1 96.81 202 CYS B O 1
ATOM 4895 N N . SER B 1 203 ? -21.766 31.547 8.547 1 94.44 203 SER B N 1
ATOM 4896 C CA . SER B 1 203 ? -23.156 31.156 8.305 1 94.44 203 SER B CA 1
ATOM 4897 C C . SER B 1 203 ? -23.281 30.328 7.035 1 94.44 203 SER B C 1
ATOM 4899 O O . SER B 1 203 ? -24.219 29.531 6.902 1 94.44 203 SER B O 1
ATOM 4901 N N . THR B 1 204 ? -22.344 30.453 6.188 1 94.06 204 THR B N 1
ATOM 4902 C CA . THR B 1 204 ? -22.422 29.75 4.914 1 94.06 204 THR B CA 1
ATOM 4903 C C . THR B 1 204 ? -21.734 28.391 5.012 1 94.06 204 THR B C 1
ATOM 4905 O O . THR B 1 204 ? -21.859 27.562 4.102 1 94.06 204 THR B O 1
ATOM 4908 N N . CYS B 1 205 ? -21.031 28.219 6.102 1 96.12 205 CYS B N 1
ATOM 4909 C CA . CYS B 1 205 ? -20.297 26.969 6.301 1 96.12 205 CYS B CA 1
ATOM 4910 C C . CYS B 1 205 ? -21.203 25.891 6.871 1 96.12 205 CYS B C 1
ATOM 4912 O O . CYS B 1 205 ? -21.031 25.469 8.023 1 96.12 205 CYS B O 1
ATOM 4914 N N . THR B 1 206 ? -22.047 25.297 5.996 1 95.94 206 THR B N 1
ATOM 4915 C CA . THR B 1 206 ? -23.078 24.406 6.5 1 95.94 206 THR B CA 1
ATOM 4916 C C . THR B 1 206 ? -22.75 22.953 6.148 1 95.94 206 THR B C 1
ATOM 4918 O O . THR B 1 206 ? -23.359 22.031 6.68 1 95.94 206 THR B O 1
ATOM 4921 N N . GLY B 1 207 ? -21.797 22.75 5.266 1 96.5 207 GLY B N 1
ATOM 4922 C CA . GLY B 1 207 ? -21.406 21.422 4.844 1 96.5 207 GLY B CA 1
ATOM 4923 C C . GLY B 1 207 ? -20.25 20.859 5.648 1 96.5 207 GLY B C 1
ATOM 4924 O O . GLY B 1 207 ? -19.984 21.312 6.758 1 96.5 207 GLY B O 1
ATOM 4925 N N . PRO B 1 208 ? -19.625 19.797 5.129 1 97.81 208 PRO B N 1
ATOM 4926 C CA . PRO B 1 208 ? -18.469 19.203 5.816 1 97.81 208 PRO B CA 1
ATOM 4927 C C . PRO B 1 208 ? -17.297 20.156 5.93 1 97.81 208 PRO B C 1
ATOM 4929 O O . PRO B 1 208 ? -17.156 21.078 5.121 1 97.81 208 PRO B O 1
ATOM 4932 N N . VAL B 1 209 ? -16.516 19.891 6.953 1 98.69 209 VAL B N 1
ATOM 4933 C CA . VAL B 1 209 ? -15.398 20.781 7.262 1 98.69 209 VAL B CA 1
ATOM 4934 C C . VAL B 1 209 ? -14.102 19.969 7.301 1 98.69 209 VAL B C 1
ATOM 4936 O O . VAL B 1 209 ? -14.047 18.906 7.906 1 98.69 209 VAL B O 1
ATOM 4939 N N . LEU B 1 210 ? -13.141 20.453 6.594 1 98.81 210 LEU B N 1
ATOM 4940 C CA . LEU B 1 210 ? -11.766 19.984 6.711 1 98.81 210 LEU B CA 1
ATOM 4941 C C . LEU B 1 210 ? -10.898 21 7.449 1 98.81 210 LEU B C 1
ATOM 4943 O O . LEU B 1 210 ? -10.758 22.141 7.008 1 98.81 210 LEU B O 1
ATOM 4947 N N . VAL B 1 211 ? -10.359 20.609 8.594 1 98.81 211 VAL B N 1
ATOM 4948 C CA . VAL B 1 211 ? -9.32 21.359 9.289 1 98.81 211 VAL B CA 1
ATOM 4949 C C . VAL B 1 211 ? -7.953 20.734 9.016 1 98.81 211 VAL B C 1
ATOM 4951 O O . VAL B 1 211 ? -7.77 19.531 9.219 1 98.81 211 VAL B O 1
ATOM 4954 N N . THR B 1 212 ? -7.043 21.516 8.555 1 98.5 212 THR B N 1
ATOM 4955 C CA . THR B 1 212 ? -5.77 20.938 8.133 1 98.5 212 THR B CA 1
ATOM 4956 C C . THR B 1 212 ? -4.625 21.922 8.383 1 98.5 212 THR B C 1
ATOM 4958 O O . THR B 1 212 ? -4.836 23.141 8.398 1 98.5 212 THR B O 1
ATOM 4961 N N . ASP B 1 213 ? -3.459 21.359 8.648 1 96.88 213 ASP B N 1
ATOM 4962 C CA . ASP B 1 213 ? -2.248 22.156 8.516 1 96.88 213 ASP B CA 1
ATOM 4963 C C . ASP B 1 213 ? -2.086 22.688 7.094 1 96.88 213 ASP B C 1
ATOM 4965 O O . ASP B 1 213 ? -2.473 22.016 6.133 1 96.88 213 ASP B O 1
ATOM 4969 N N . VAL B 1 214 ? -1.537 23.812 7.055 1 97.38 214 VAL B N 1
ATOM 4970 C CA . VAL B 1 214 ? -1.508 24.5 5.762 1 97.38 214 VAL B CA 1
ATOM 4971 C C . VAL B 1 214 ? -0.146 24.281 5.102 1 97.38 214 VAL B C 1
ATOM 4973 O O . VAL B 1 214 ? -0.065 23.984 3.908 1 97.38 214 VAL B O 1
ATOM 4976 N N . ARG B 1 215 ? 0.914 24.312 5.824 1 95.5 215 ARG B N 1
ATOM 4977 C CA . ARG B 1 215 ? 2.279 24.406 5.316 1 95.5 215 ARG B CA 1
ATOM 4978 C C . ARG B 1 215 ? 2.645 23.141 4.531 1 95.5 215 ARG B C 1
ATOM 4980 O O . ARG B 1 215 ? 3.348 23.219 3.521 1 95.5 215 ARG B O 1
ATOM 4987 N N . ASP B 1 216 ? 2.189 22.047 4.977 1 97.12 216 ASP B N 1
ATOM 4988 C CA . ASP B 1 216 ? 2.682 20.812 4.371 1 97.12 216 ASP B CA 1
ATOM 4989 C C . ASP B 1 216 ? 1.525 19.938 3.877 1 97.12 216 ASP B C 1
ATOM 4991 O O . ASP B 1 216 ? 1.581 18.719 3.971 1 97.12 216 ASP B O 1
ATOM 4995 N N . ALA B 1 217 ? 0.494 20.656 3.395 1 98.19 217 ALA B N 1
ATOM 4996 C CA . ALA B 1 217 ? -0.632 19.953 2.768 1 98.19 217 ALA B CA 1
ATOM 4997 C C . ALA B 1 217 ? -0.892 20.5 1.364 1 98.19 217 ALA B C 1
ATOM 4999 O O . ALA B 1 217 ? -0.628 21.672 1.083 1 98.19 217 ALA B O 1
ATOM 5000 N N . PHE B 1 218 ? -1.354 19.688 0.453 1 98.25 218 PHE B N 1
ATOM 5001 C CA . PHE B 1 218 ? -1.838 20.109 -0.854 1 98.25 218 PHE B CA 1
ATOM 5002 C C . PHE B 1 218 ? -2.934 19.172 -1.357 1 98.25 218 PHE B C 1
ATOM 5004 O O . PHE B 1 218 ? -3.217 18.141 -0.735 1 98.25 218 PHE B O 1
ATOM 5011 N N . PHE B 1 219 ? -3.57 19.594 -2.418 1 98.38 219 PHE B N 1
ATOM 5012 C CA . PHE B 1 219 ? -4.758 18.906 -2.916 1 98.38 219 PHE B CA 1
ATOM 5013 C C . PHE B 1 219 ? -4.527 18.375 -4.324 1 98.38 219 PHE B C 1
ATOM 5015 O O . PHE B 1 219 ? -3.961 19.062 -5.172 1 98.38 219 PHE B O 1
ATOM 5022 N N . GLN B 1 220 ? -4.875 17.125 -4.473 1 97.94 220 GLN B N 1
ATOM 5023 C CA . GLN B 1 220 ? -4.789 16.531 -5.801 1 97.94 220 GLN B CA 1
ATOM 5024 C C . GLN B 1 220 ? -6.168 16.422 -6.449 1 97.94 220 GLN B C 1
ATOM 5026 O O . GLN B 1 220 ? -6.281 16.359 -7.676 1 97.94 220 GLN B O 1
ATOM 5031 N N . GLN B 1 221 ? -7.172 16.312 -5.629 1 97.5 221 GLN B N 1
ATOM 5032 C CA . GLN B 1 221 ? -8.578 16.344 -6.016 1 97.5 221 GLN B CA 1
ATOM 5033 C C . GLN B 1 221 ? -9.406 17.156 -5.031 1 97.5 221 GLN B C 1
ATOM 5035 O O . GLN B 1 221 ? -8.945 17.453 -3.93 1 97.5 221 GLN B O 1
ATOM 5040 N N . ASP B 1 222 ? -10.617 17.5 -5.523 1 97.75 222 ASP B N 1
ATOM 5041 C CA . ASP B 1 222 ? -11.555 18.141 -4.602 1 97.75 222 ASP B CA 1
ATOM 5042 C C . ASP B 1 222 ? -11.875 17.234 -3.42 1 97.75 222 ASP B C 1
ATOM 5044 O O . ASP B 1 222 ? -12.438 16.141 -3.6 1 97.75 222 ASP B O 1
ATOM 5048 N N . PRO B 1 223 ? -11.516 17.672 -2.219 1 97.94 223 PRO B N 1
ATOM 5049 C CA . PRO B 1 223 ? -11.719 16.781 -1.069 1 97.94 223 PRO B CA 1
ATOM 5050 C C . PRO B 1 223 ? -13.172 16.344 -0.896 1 97.94 223 PRO B C 1
ATOM 5052 O O . PRO B 1 223 ? -13.445 15.281 -0.348 1 97.94 223 PRO B O 1
ATOM 5055 N N . PHE B 1 224 ? -14.07 17.172 -1.421 1 97.38 224 PHE B N 1
ATOM 5056 C CA . PHE B 1 224 ? -15.484 16.906 -1.214 1 97.38 224 PHE B CA 1
ATOM 5057 C C . PHE B 1 224 ? -16.219 16.797 -2.547 1 97.38 224 PHE B C 1
ATOM 5059 O O . PHE B 1 224 ? -17.438 16.969 -2.611 1 97.38 224 PHE B O 1
ATOM 5066 N N . GLY B 1 225 ? -15.422 16.547 -3.553 1 95.44 225 GLY B N 1
ATOM 5067 C CA . GLY B 1 225 ? -16 16.484 -4.883 1 95.44 225 GLY B CA 1
ATOM 5068 C C . GLY B 1 225 ? -16.625 15.141 -5.207 1 95.44 225 GLY B C 1
ATOM 5069 O O . GLY B 1 225 ? -16.844 14.328 -4.309 1 95.44 225 GLY B O 1
ATOM 5070 N N . GLU B 1 226 ? -16.859 14.984 -6.449 1 92.06 226 GLU B N 1
ATOM 5071 C CA . GLU B 1 226 ? -17.453 13.75 -6.949 1 92.06 226 GLU B CA 1
ATOM 5072 C C . GLU B 1 226 ? -16.594 12.539 -6.602 1 92.06 226 GLU B C 1
ATOM 5074 O O . GLU B 1 226 ? -15.367 12.586 -6.75 1 92.06 226 GLU B O 1
ATOM 5079 N N . GLY B 1 227 ? -17.219 11.555 -6.109 1 91.06 227 GLY B N 1
ATOM 5080 C CA . GLY B 1 227 ? -16.516 10.328 -5.801 1 91.06 227 GLY B CA 1
ATOM 5081 C C . GLY B 1 227 ? -15.945 10.297 -4.395 1 91.06 227 GLY B C 1
ATOM 5082 O O . GLY B 1 227 ? -15.492 9.258 -3.918 1 91.06 227 GLY B O 1
ATOM 5083 N N . ALA B 1 228 ? -15.969 11.445 -3.742 1 93.56 228 ALA B N 1
ATOM 5084 C CA . ALA B 1 228 ? -15.484 11.484 -2.363 1 93.56 228 ALA B CA 1
ATOM 5085 C C . ALA B 1 228 ? -16.453 10.758 -1.427 1 93.56 228 ALA B C 1
ATOM 5087 O O . ALA B 1 228 ? -17.656 10.742 -1.656 1 93.56 228 ALA B O 1
ATOM 5088 N N . PRO B 1 229 ? -15.859 10.109 -0.435 1 91.94 229 PRO B N 1
ATOM 5089 C CA . PRO B 1 229 ? -16.734 9.477 0.548 1 91.94 229 PRO B CA 1
ATOM 5090 C C . PRO B 1 229 ? -17.625 10.484 1.276 1 91.94 229 PRO B C 1
ATOM 5092 O O . PRO B 1 229 ? -17.219 11.625 1.502 1 91.94 229 PRO B O 1
ATOM 5095 N N . MET B 1 230 ? -18.734 9.969 1.617 1 90.88 230 MET B N 1
ATOM 5096 C CA . MET B 1 230 ? -19.641 10.789 2.42 1 90.88 230 MET B CA 1
ATOM 5097 C C . MET B 1 230 ? -19.078 11 3.822 1 90.88 230 MET B C 1
ATOM 5099 O O . MET B 1 230 ? -18.547 10.07 4.43 1 90.88 230 MET B O 1
ATOM 5103 N N . ILE B 1 231 ? -19.297 12.203 4.23 1 94.81 231 ILE B N 1
ATOM 5104 C CA . ILE B 1 231 ? -18.781 12.539 5.559 1 94.81 231 ILE B CA 1
ATOM 5105 C C . ILE B 1 231 ? -19.891 12.359 6.59 1 94.81 231 ILE B C 1
ATOM 5107 O O . ILE B 1 231 ? -20.953 12.984 6.496 1 94.81 231 ILE B O 1
ATOM 5111 N N . THR B 1 232 ? -19.562 11.414 7.445 1 94 232 THR B N 1
ATOM 5112 C CA . THR B 1 232 ? -20.422 11.203 8.594 1 94 232 THR B CA 1
ATOM 5113 C C . THR B 1 232 ? -19.656 11.391 9.898 1 94 232 THR B C 1
ATOM 5115 O O . THR B 1 232 ? -18.516 10.961 10.016 1 94 232 THR B O 1
ATOM 5118 N N . GLY B 1 233 ? -20.188 12.188 10.797 1 97.56 233 GLY B N 1
ATOM 5119 C CA . GLY B 1 233 ? -19.531 12.398 12.07 1 97.56 233 GLY B CA 1
ATOM 5120 C C . GLY B 1 233 ? -18.125 12.977 11.93 1 97.56 233 GLY B C 1
ATOM 5121 O O . GLY B 1 233 ? -17.906 13.859 11.094 1 97.56 233 GLY B O 1
ATOM 5122 N N . LEU B 1 234 ? -17.312 12.578 12.867 1 98.69 234 LEU B N 1
ATOM 5123 C CA . LEU B 1 234 ? -15.922 13.039 12.883 1 98.69 234 LEU B CA 1
ATOM 5124 C C . LEU B 1 234 ? -14.984 11.977 12.312 1 98.69 234 LEU B C 1
ATOM 5126 O O . LEU B 1 234 ? -15.117 10.789 12.648 1 98.69 234 LEU B O 1
ATOM 5130 N N . GLN B 1 235 ? -14.133 12.406 11.43 1 98.62 235 GLN B N 1
ATOM 5131 C CA . GLN B 1 235 ? -13.094 11.531 10.898 1 98.62 235 GLN B CA 1
ATOM 5132 C C . GLN B 1 235 ? -11.703 12.031 11.266 1 98.62 235 GLN B C 1
ATOM 5134 O O . GLN B 1 235 ? -11.352 13.18 10.984 1 98.62 235 GLN B O 1
ATOM 5139 N N . VAL B 1 236 ? -11 11.141 11.938 1 98.75 236 VAL B N 1
ATOM 5140 C CA . VAL B 1 236 ? -9.586 11.383 12.227 1 98.75 236 VAL B CA 1
ATOM 5141 C C . VAL B 1 236 ? -8.727 10.414 11.414 1 98.75 236 VAL B C 1
ATOM 5143 O O . VAL B 1 236 ? -9.195 9.352 10.992 1 98.75 236 VAL B O 1
ATOM 5146 N N . PHE B 1 237 ? -7.516 10.781 11.164 1 98.44 237 PHE B N 1
ATOM 5147 C CA . PHE B 1 237 ? -6.777 10.039 10.148 1 98.44 237 PHE B CA 1
ATOM 5148 C C . PHE B 1 237 ? -5.5 9.445 10.727 1 98.44 237 PHE B C 1
ATOM 5150 O O . PHE B 1 237 ? -4.734 10.141 11.398 1 98.44 237 PHE B O 1
ATOM 5157 N N . GLU B 1 238 ? -5.277 8.203 10.383 1 97.81 238 GLU B N 1
ATOM 5158 C CA . GLU B 1 238 ? -4.055 7.508 10.781 1 97.81 238 GLU B CA 1
ATOM 5159 C C . GLU B 1 238 ? -2.854 7.996 9.977 1 97.81 238 GLU B C 1
ATOM 5161 O O . GLU B 1 238 ? -2.975 8.289 8.781 1 97.81 238 GLU B O 1
ATOM 5166 N N . GLU B 1 239 ? -1.731 8.07 10.609 1 96.19 239 GLU B N 1
ATOM 5167 C CA . GLU B 1 239 ? -0.5 8.422 9.906 1 96.19 239 GLU B CA 1
ATOM 5168 C C . GLU B 1 239 ? 0.006 7.258 9.062 1 96.19 239 GLU B C 1
ATOM 5170 O O . GLU B 1 239 ? 0.223 7.406 7.855 1 96.19 239 GLU B O 1
ATOM 5175 N N . PHE B 1 240 ? 0.376 6.215 9.609 1 94.31 240 PHE B N 1
ATOM 5176 C CA . PHE B 1 240 ? 0.895 5.004 8.984 1 94.31 240 PHE B CA 1
ATOM 5177 C C . PHE B 1 240 ? 0.743 3.809 9.914 1 94.31 240 PHE B C 1
ATOM 5179 O O . PHE B 1 240 ? 0.86 3.943 11.133 1 94.31 240 PHE B O 1
ATOM 5186 N N . LYS B 1 241 ? 0.529 2.662 9.383 1 91.44 241 LYS B N 1
ATOM 5187 C CA . LYS B 1 241 ? 0.199 1.484 10.188 1 91.44 241 LYS B CA 1
ATOM 5188 C C . LYS B 1 241 ? 1.319 1.154 11.164 1 91.44 241 LYS B C 1
ATOM 5190 O O . LYS B 1 241 ? 1.078 0.547 12.211 1 91.44 241 LYS B O 1
ATOM 5195 N N . PHE B 1 242 ? 2.592 1.579 10.906 1 90.44 242 PHE B N 1
ATOM 5196 C CA . PHE B 1 242 ? 3.709 1.242 11.789 1 90.44 242 PHE B CA 1
ATOM 5197 C C . PHE B 1 242 ? 4.008 2.387 12.75 1 90.44 242 PHE B C 1
ATOM 5199 O O . PHE B 1 242 ? 4.859 2.258 13.625 1 90.44 242 PHE B O 1
ATOM 5206 N N . GLN B 1 243 ? 3.373 3.467 12.547 1 93.44 243 GLN B N 1
ATOM 5207 C CA . GLN B 1 243 ? 3.5 4.566 13.5 1 93.44 243 GLN B CA 1
ATOM 5208 C C . GLN B 1 243 ? 2.51 4.422 14.648 1 93.44 243 GLN B C 1
ATOM 5210 O O . GLN B 1 243 ? 1.314 4.676 14.484 1 93.44 243 GLN B O 1
ATOM 5215 N N . ARG B 1 244 ? 3.025 4.09 15.789 1 94.81 244 ARG B N 1
ATOM 5216 C CA . ARG B 1 244 ? 2.186 3.738 16.922 1 94.81 244 ARG B CA 1
ATOM 5217 C C . ARG B 1 244 ? 2.186 4.852 17.969 1 94.81 244 ARG B C 1
ATOM 5219 O O . ARG B 1 244 ? 3.107 5.668 18.016 1 94.81 244 ARG B O 1
ATOM 5226 N N . THR B 1 245 ? 1.242 4.828 18.859 1 96.38 245 THR B N 1
ATOM 5227 C CA . THR B 1 245 ? 1.112 5.824 19.922 1 96.38 245 THR B CA 1
ATOM 5228 C C . THR B 1 245 ? 2.148 5.582 21.016 1 96.38 245 THR B C 1
ATOM 5230 O O . THR B 1 245 ? 2.303 6.406 21.922 1 96.38 245 THR B O 1
ATOM 5233 N N . THR B 1 246 ? 2.898 4.547 20.859 1 95.06 246 THR B N 1
ATOM 5234 C CA . THR B 1 246 ? 4 4.301 21.781 1 95.06 246 THR B CA 1
ATOM 5235 C C . THR B 1 246 ? 5.203 5.176 21.438 1 95.06 246 THR B C 1
ATOM 5237 O O . THR B 1 246 ? 6.184 5.211 22.188 1 95.06 246 THR B O 1
ATOM 5240 N N . HIS B 1 247 ? 5.137 5.789 20.281 1 91.75 247 HIS B N 1
ATOM 5241 C CA . HIS B 1 247 ? 6.121 6.812 19.953 1 91.75 247 HIS B CA 1
ATOM 5242 C C . HIS B 1 247 ? 6.156 7.906 21.016 1 91.75 247 HIS B C 1
ATOM 5244 O O . HIS B 1 247 ? 5.109 8.32 21.531 1 91.75 247 HIS B O 1
ATOM 5250 N N . TRP B 1 248 ? 7.281 8.43 21.266 1 88.12 248 TRP B N 1
ATOM 5251 C CA . TRP B 1 248 ? 7.523 9.336 22.375 1 88.12 248 TRP B CA 1
ATOM 5252 C C . TRP B 1 248 ? 6.633 10.57 22.281 1 88.12 248 TRP B C 1
ATOM 5254 O O . TRP B 1 248 ? 6.223 11.133 23.297 1 88.12 248 TRP B O 1
ATOM 5264 N N . LEU B 1 249 ? 6.336 10.969 21.047 1 87.38 249 LEU B N 1
ATOM 5265 C CA . LEU B 1 249 ? 5.535 12.164 20.828 1 87.38 249 LEU B CA 1
ATOM 5266 C C . LEU B 1 249 ? 4.184 12.055 21.531 1 87.38 249 LEU B C 1
ATOM 5268 O O . LEU B 1 249 ? 3.65 13.055 22.031 1 87.38 249 LEU B O 1
ATOM 5272 N N . VAL B 1 250 ? 3.664 10.867 21.578 1 92.31 250 VAL B N 1
ATOM 5273 C CA . VAL B 1 250 ? 2.361 10.648 22.188 1 92.31 250 VAL B CA 1
ATOM 5274 C C . VAL B 1 250 ? 2.545 10 23.562 1 92.31 250 VAL B C 1
ATOM 5276 O O . VAL B 1 250 ? 1.971 10.461 24.547 1 92.31 250 VAL B O 1
ATOM 5279 N N . LYS B 1 251 ? 3.375 9.039 23.641 1 92.69 251 LYS B N 1
ATOM 5280 C CA . LYS B 1 251 ? 3.541 8.25 24.859 1 92.69 251 LYS B CA 1
ATOM 5281 C C . LYS B 1 251 ? 3.969 9.117 26.031 1 92.69 251 LYS B C 1
ATOM 5283 O O . LYS B 1 251 ? 3.373 9.055 27.109 1 92.69 251 LYS B O 1
ATOM 5288 N N . THR B 1 252 ? 4.922 9.961 25.828 1 89.38 252 THR B N 1
ATOM 5289 C CA . THR B 1 252 ? 5.535 10.695 26.938 1 89.38 252 THR B CA 1
ATOM 5290 C C . THR B 1 252 ? 4.543 11.688 27.547 1 89.38 252 THR B C 1
ATOM 5292 O O . THR B 1 252 ? 4.258 11.633 28.75 1 89.38 252 THR B O 1
ATOM 5295 N N . PRO B 1 253 ? 3.953 12.547 26.734 1 89.81 253 PRO B N 1
ATOM 5296 C CA . PRO B 1 253 ? 3.025 13.5 27.344 1 89.81 253 PRO B CA 1
ATOM 5297 C C . PRO B 1 253 ? 1.802 12.82 27.969 1 89.81 253 PRO B C 1
ATOM 5299 O O . PRO B 1 253 ? 1.356 13.211 29.047 1 89.81 253 PRO B O 1
ATOM 5302 N N . VAL B 1 254 ? 1.281 11.852 27.344 1 93.25 254 VAL B N 1
ATOM 5303 C CA . VAL B 1 254 ? 0.059 11.203 27.812 1 93.25 254 VAL B CA 1
ATOM 5304 C C . VAL B 1 254 ? 0.343 10.422 29.094 1 93.25 254 VAL B C 1
ATOM 5306 O O . VAL B 1 254 ? -0.434 10.477 30.047 1 93.25 254 VAL B O 1
ATOM 5309 N N . SER B 1 255 ? 1.419 9.688 29.078 1 92.62 255 SER B N 1
ATOM 5310 C CA . SER B 1 255 ? 1.774 8.938 30.281 1 92.62 255 SER B CA 1
ATOM 5311 C C . SER B 1 255 ? 2.049 9.875 31.453 1 92.62 255 SER B C 1
ATOM 5313 O O . SER B 1 255 ? 1.617 9.609 32.594 1 92.62 255 SER B O 1
ATOM 5315 N N . LYS B 1 256 ? 2.74 10.906 31.203 1 88.94 256 LYS B N 1
ATOM 5316 C CA . LYS B 1 256 ? 3.072 11.867 32.25 1 88.94 256 LYS B CA 1
ATOM 5317 C C . LYS B 1 256 ? 1.821 12.57 32.781 1 88.94 256 LYS B C 1
ATOM 5319 O O . LYS B 1 256 ? 1.66 12.742 33.969 1 88.94 256 LYS B O 1
ATOM 5324 N N . CYS B 1 257 ? 1.005 12.969 31.891 1 90.69 257 CYS B N 1
ATOM 5325 C CA . CYS B 1 257 ? -0.143 13.805 32.25 1 90.69 257 CYS B CA 1
ATOM 5326 C C . CYS B 1 257 ? -1.293 12.953 32.75 1 90.69 257 CYS B C 1
ATOM 5328 O O . CYS B 1 257 ? -1.949 13.32 33.75 1 90.69 257 CYS B O 1
ATOM 5330 N N . ARG B 1 258 ? -1.494 11.82 32.125 1 94.38 258 ARG B N 1
ATOM 5331 C CA . ARG B 1 258 ? -2.723 11.086 32.406 1 94.38 258 ARG B CA 1
ATOM 5332 C C . ARG B 1 258 ? -2.416 9.711 33 1 94.38 258 ARG B C 1
ATOM 5334 O O . ARG B 1 258 ? -3.326 9 33.438 1 94.38 258 ARG B O 1
ATOM 5341 N N . GLY B 1 259 ? -1.257 9.352 33 1 94.06 259 GLY B N 1
ATOM 5342 C CA . GLY B 1 259 ? -0.84 8.133 33.656 1 94.06 259 GLY B CA 1
ATOM 5343 C C . GLY B 1 259 ? -1.265 6.875 32.938 1 94.06 259 GLY B C 1
ATOM 5344 O O . GLY B 1 259 ? -1.419 5.816 33.531 1 94.06 259 GLY B O 1
ATOM 5345 N N . ILE B 1 260 ? -1.556 6.984 31.672 1 95.19 260 ILE B N 1
ATOM 5346 C CA . ILE B 1 260 ? -1.958 5.805 30.906 1 95.19 260 ILE B CA 1
ATOM 5347 C C . ILE B 1 260 ? -1.045 5.637 29.688 1 95.19 260 ILE B C 1
ATOM 5349 O O . ILE B 1 260 ? -0.363 6.582 29.281 1 95.19 260 ILE B O 1
ATOM 5353 N N . GLU B 1 261 ? -1.052 4.406 29.172 1 93.94 261 GLU B N 1
ATOM 5354 C CA . GLU B 1 261 ? -0.355 4.086 27.922 1 93.94 261 GLU B CA 1
ATOM 5355 C C . GLU B 1 261 ? -1.312 3.496 26.891 1 93.94 261 GLU B C 1
ATOM 5357 O O . GLU B 1 261 ? -2.17 2.678 27.234 1 93.94 261 GLU B O 1
ATOM 5362 N N . ILE B 1 262 ? -1.235 4.059 25.766 1 95.38 262 ILE B N 1
ATOM 5363 C CA . ILE B 1 262 ? -2.043 3.623 24.641 1 95.38 262 ILE B CA 1
ATOM 5364 C C . ILE B 1 262 ? -1.142 3.025 23.562 1 95.38 262 ILE B C 1
ATOM 5366 O O . ILE B 1 262 ? -0.095 3.59 23.234 1 95.38 262 ILE B O 1
ATOM 5370 N N . ASP B 1 263 ? -1.444 1.863 23.047 1 96.56 263 ASP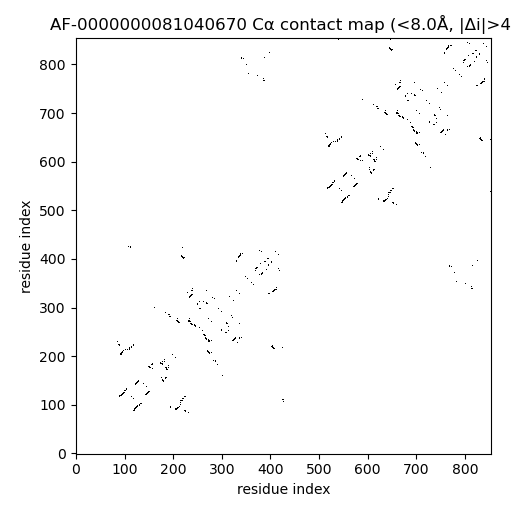 B N 1
ATOM 5371 C CA . ASP B 1 263 ? -0.729 1.242 21.938 1 96.56 263 ASP B CA 1
ATOM 5372 C C . ASP B 1 263 ? -1.653 1.024 20.734 1 96.56 263 ASP B C 1
ATOM 5374 O O . ASP B 1 263 ? -2.184 -0.073 20.547 1 96.56 263 ASP B O 1
ATOM 5378 N N . GLU B 1 264 ? -1.822 2.062 20.031 1 97.25 264 GLU B N 1
ATOM 5379 C CA . GLU B 1 264 ? -2.664 2.117 18.844 1 97.25 264 GLU B CA 1
ATOM 5380 C C . GLU B 1 264 ? -1.962 2.854 17.703 1 97.25 264 GLU B C 1
ATOM 5382 O O . GLU B 1 264 ? -0.898 3.445 17.906 1 97.25 264 GLU B O 1
ATOM 5387 N N . THR B 1 265 ? -2.562 2.67 16.5 1 96.38 265 THR B N 1
ATOM 5388 C CA . THR B 1 265 ? -2.025 3.447 15.391 1 96.38 265 THR B CA 1
ATOM 5389 C C . THR B 1 265 ? -2.139 4.941 15.672 1 96.38 265 THR B C 1
ATOM 5391 O O . THR B 1 265 ? -3.184 5.418 16.125 1 96.38 265 THR B O 1
ATOM 5394 N N . MET B 1 266 ? -1.061 5.68 15.414 1 97.38 266 MET B N 1
ATOM 5395 C CA . MET B 1 266 ? -1.034 7.109 15.688 1 97.38 266 MET B CA 1
ATOM 5396 C C . MET B 1 266 ? -1.97 7.863 14.75 1 97.38 266 MET B C 1
ATOM 5398 O O . MET B 1 266 ? -1.997 7.594 13.547 1 97.38 266 MET B O 1
ATOM 5402 N N . LEU B 1 267 ? -2.73 8.789 15.297 1 98.25 267 LEU B N 1
ATOM 5403 C CA . LEU B 1 267 ? -3.611 9.664 14.531 1 98.25 267 LEU B CA 1
ATOM 5404 C C . LEU B 1 267 ? -2.979 11.047 14.359 1 98.25 267 LEU B C 1
ATOM 5406 O O . LEU B 1 267 ? -2.357 11.57 15.281 1 98.25 267 LEU B O 1
ATOM 5410 N N . CYS B 1 268 ? -3.088 11.586 13.227 1 97.88 268 CYS B N 1
ATOM 5411 C CA . CYS B 1 268 ? -2.527 12.898 12.93 1 97.88 268 CYS B CA 1
ATOM 5412 C C . CYS B 1 268 ? -3.48 14.008 13.352 1 97.88 268 CYS B C 1
ATOM 5414 O O . CYS B 1 268 ? -4.609 14.086 12.867 1 97.88 268 CYS B O 1
ATOM 5416 N N . SER B 1 269 ? -3.006 14.883 14.172 1 97.5 269 SER B N 1
ATOM 5417 C CA . SER B 1 269 ? -3.85 15.977 14.641 1 97.5 269 SER B CA 1
ATOM 5418 C C . SER B 1 269 ? -3.875 17.125 13.641 1 97.5 269 SER B C 1
ATOM 5420 O O . SER B 1 269 ? -4.684 18.047 13.773 1 97.5 269 SER B O 1
ATOM 5422 N N . GLY B 1 270 ? -3.111 17.078 12.602 1 97.44 270 GLY B N 1
ATOM 5423 C CA . GLY B 1 270 ? -3.012 18.156 11.633 1 97.44 270 GLY B CA 1
ATOM 5424 C C . GLY B 1 270 ? -4.117 18.125 10.594 1 97.44 270 GLY B C 1
ATOM 5425 O O . GLY B 1 270 ? -4.293 19.094 9.844 1 97.44 270 GLY B O 1
ATOM 5426 N N . THR B 1 271 ? -4.848 17.047 10.555 1 98.62 271 THR B N 1
ATOM 5427 C CA . THR B 1 271 ? -5.945 16.938 9.594 1 98.62 271 THR B CA 1
ATOM 5428 C C . THR B 1 271 ? -7.145 16.234 10.227 1 98.62 271 THR B C 1
ATOM 5430 O O . THR B 1 271 ? -7.012 15.133 10.758 1 98.62 271 THR B O 1
ATOM 5433 N N . THR B 1 272 ? -8.25 16.875 10.172 1 98.75 272 THR B N 1
ATOM 5434 C CA . THR B 1 272 ? -9.508 16.344 10.68 1 98.75 272 THR B CA 1
ATOM 5435 C C . THR B 1 272 ? -10.672 16.766 9.781 1 98.75 272 THR B C 1
ATOM 5437 O O . THR B 1 272 ? -10.711 17.891 9.297 1 98.75 272 THR B O 1
ATOM 5440 N N . ILE B 1 273 ? -11.555 15.789 9.531 1 98.69 273 ILE B N 1
ATOM 5441 C CA . ILE B 1 273 ? -12.75 16.062 8.742 1 98.69 273 ILE B CA 1
ATOM 5442 C C . ILE B 1 273 ? -13.992 15.727 9.555 1 98.69 273 ILE B C 1
ATOM 5444 O O . ILE B 1 273 ? -13.984 14.789 10.352 1 98.69 273 ILE B O 1
ATOM 5448 N N . GLY B 1 274 ? -15.031 16.531 9.359 1 98.5 274 GLY B N 1
ATOM 5449 C CA . GLY B 1 274 ? -16.297 16.188 9.984 1 98.5 274 GLY B CA 1
ATOM 5450 C C . GLY B 1 274 ? -17.453 17 9.453 1 98.5 274 GLY B C 1
ATOM 5451 O O . GLY B 1 274 ? -17.266 17.969 8.719 1 98.5 274 GLY B O 1
ATOM 5452 N N . THR B 1 275 ? -18.609 16.484 9.805 1 97.69 275 THR B N 1
ATOM 5453 C CA . THR B 1 275 ? -19.734 17.391 9.664 1 97.69 275 THR B CA 1
ATOM 5454 C C . THR B 1 275 ? -19.516 18.656 10.477 1 97.69 275 THR B C 1
ATOM 5456 O O . THR B 1 275 ? -18.656 18.703 11.359 1 97.69 275 THR B O 1
ATOM 5459 N N . ARG B 1 276 ? -20.281 19.656 10.117 1 97.44 276 ARG B N 1
ATOM 5460 C CA . ARG B 1 276 ? -20.141 20.906 10.852 1 97.44 276 ARG B CA 1
ATOM 5461 C C . ARG B 1 276 ? -20.297 20.688 12.352 1 97.44 276 ARG B C 1
ATOM 5463 O O . ARG B 1 276 ? -19.484 21.156 13.141 1 97.44 276 ARG B O 1
ATOM 5470 N N . THR B 1 277 ? -21.312 19.938 12.703 1 97.81 277 THR B N 1
ATOM 5471 C CA . THR B 1 277 ? -21.594 19.703 14.109 1 97.81 277 THR B CA 1
ATOM 5472 C C . THR B 1 277 ? -20.469 18.906 14.766 1 97.81 277 THR B C 1
ATOM 5474 O O . THR B 1 277 ? -20 19.266 15.852 1 97.81 277 THR B O 1
ATOM 5477 N N . ALA B 1 278 ? -20.062 17.891 14.102 1 98.5 278 ALA B N 1
ATOM 5478 C CA . ALA B 1 278 ? -19 17.062 14.648 1 98.5 278 ALA B CA 1
ATOM 5479 C C . ALA B 1 278 ? -17.703 17.844 14.781 1 98.5 278 ALA B C 1
ATOM 5481 O O . ALA B 1 278 ? -16.953 17.656 15.75 1 98.5 278 ALA B O 1
ATOM 5482 N N . MET B 1 279 ? -17.469 18.719 13.867 1 98.69 279 MET B N 1
ATOM 5483 C CA . MET B 1 279 ? -16.234 19.5 13.891 1 98.69 279 MET B CA 1
ATOM 5484 C C . MET B 1 279 ? -16.25 20.516 15.031 1 98.69 279 MET B C 1
ATOM 5486 O O . MET B 1 279 ? -15.258 20.688 15.734 1 98.69 279 MET B O 1
ATOM 5490 N N . LEU B 1 280 ? -17.359 21.125 15.156 1 98.69 280 LEU B N 1
ATOM 5491 C CA . LEU B 1 280 ? -17.484 22.062 16.266 1 98.69 280 LEU B CA 1
ATOM 5492 C C . LEU B 1 280 ? -17.266 21.359 17.609 1 98.69 280 LEU B C 1
ATOM 5494 O O . LEU B 1 280 ? -16.547 21.859 18.469 1 98.69 280 LEU B O 1
ATOM 5498 N N . ASP B 1 281 ? -17.812 20.219 17.719 1 98.69 281 ASP B N 1
ATOM 5499 C CA . ASP B 1 281 ? -17.641 19.438 18.938 1 98.69 281 ASP B CA 1
ATOM 5500 C C . ASP B 1 281 ? -16.188 19.016 19.125 1 98.69 281 ASP B C 1
ATOM 5502 O O . ASP B 1 281 ? -15.672 19.062 20.25 1 98.69 281 ASP B O 1
ATOM 5506 N N . TYR B 1 282 ? -15.625 18.625 18.078 1 98.75 282 TYR B N 1
ATOM 5507 C CA . TYR B 1 282 ? -14.227 18.203 18.109 1 98.75 282 TYR B CA 1
ATOM 5508 C C . TYR B 1 282 ? -13.336 19.344 18.594 1 98.75 282 TYR B C 1
ATOM 5510 O O . TYR B 1 282 ? -12.539 19.172 19.516 1 98.75 282 TYR B O 1
ATOM 5518 N N . LEU B 1 283 ? -13.461 20.5 17.969 1 98.81 283 LEU B N 1
ATOM 5519 C CA . LEU B 1 283 ? -12.625 21.656 18.281 1 98.81 283 LEU B CA 1
ATOM 5520 C C . LEU B 1 283 ? -12.852 22.109 19.719 1 98.81 283 LEU B C 1
ATOM 5522 O O . LEU B 1 283 ? -11.906 22.484 20.422 1 98.81 283 LEU B O 1
ATOM 5526 N N . GLU B 1 284 ? -14.055 21.953 20.156 1 98.69 284 GLU B N 1
ATOM 5527 C CA . GLU B 1 284 ? -14.375 22.297 21.531 1 98.69 284 GLU B CA 1
ATOM 5528 C C . GLU B 1 284 ? -13.758 21.297 22.5 1 98.69 284 GLU B C 1
ATOM 5530 O O . GLU B 1 284 ? -13.203 21.688 23.531 1 98.69 284 GLU B O 1
ATOM 5535 N N . THR B 1 285 ? -13.891 20.062 22.203 1 98.69 285 THR B N 1
ATOM 5536 C CA . THR B 1 285 ? -13.344 19.016 23.062 1 98.69 285 THR B CA 1
ATOM 5537 C C . THR B 1 285 ? -11.828 19.141 23.172 1 98.69 285 THR B C 1
ATOM 5539 O O . THR B 1 285 ? -11.281 19.031 24.281 1 98.69 285 THR B O 1
ATOM 5542 N N . MET B 1 286 ? -11.141 19.406 22.109 1 98.38 286 MET B N 1
ATOM 5543 C CA . MET B 1 286 ? -9.703 19.672 22.125 1 98.38 286 MET B CA 1
ATOM 5544 C C . MET B 1 286 ? -9.391 20.859 23.031 1 98.38 286 MET B C 1
ATOM 5546 O O . MET B 1 286 ? -8.508 20.781 23.891 1 98.38 286 MET B O 1
ATOM 5550 N N . HIS B 1 287 ? -10.164 21.891 22.859 1 97.75 287 HIS B N 1
ATOM 5551 C CA . HIS B 1 287 ? -9.992 23.109 23.641 1 97.75 287 HIS B CA 1
ATOM 5552 C C . HIS B 1 287 ? -10.102 22.828 25.125 1 97.75 287 HIS B C 1
ATOM 5554 O O . HIS B 1 287 ? -9.211 23.188 25.906 1 97.75 287 HIS B O 1
ATOM 5560 N N . LEU B 1 288 ? -11.141 22.172 25.453 1 97.81 288 LEU B N 1
ATOM 5561 C CA . LEU B 1 288 ? -11.398 21.922 26.875 1 97.81 288 LEU B CA 1
ATOM 5562 C C . LEU B 1 288 ? -10.32 21.047 27.484 1 97.81 288 LEU B C 1
ATOM 5564 O O . LEU B 1 288 ? -9.883 21.281 28.609 1 97.81 288 LEU B O 1
ATOM 5568 N N . GLU B 1 289 ? -9.891 20.062 26.75 1 96.44 289 GLU B N 1
ATOM 5569 C CA . GLU B 1 289 ? -8.82 19.203 27.234 1 96.44 289 GLU B CA 1
ATOM 5570 C C . GLU B 1 289 ? -7.516 19.984 27.391 1 96.44 289 GLU B C 1
ATOM 5572 O O . GLU B 1 289 ? -6.777 19.781 28.359 1 96.44 289 GLU B O 1
ATOM 5577 N N . MET B 1 290 ? -7.242 20.844 26.5 1 94.31 290 MET B N 1
ATOM 5578 C CA . MET B 1 290 ? -6.027 21.656 26.531 1 94.31 290 MET B CA 1
ATOM 5579 C C . MET B 1 290 ? -6.035 22.594 27.734 1 94.31 290 MET B C 1
ATOM 5581 O O . MET B 1 290 ? -5.012 22.766 28.406 1 94.31 290 MET B O 1
ATOM 5585 N N . VAL B 1 291 ? -7.145 23.156 27.984 1 93.31 291 VAL B N 1
ATOM 5586 C CA . VAL B 1 291 ? -7.285 24.016 29.156 1 93.31 291 VAL B CA 1
ATOM 5587 C C . VAL B 1 291 ? -7.012 23.219 30.422 1 93.31 291 VAL B C 1
ATOM 5589 O O . VAL B 1 291 ? -6.336 23.688 31.344 1 93.31 291 VAL B O 1
ATOM 5592 N N . ASP B 1 292 ? -7.531 22.047 30.406 1 93.06 292 ASP B N 1
ATOM 5593 C CA . ASP B 1 292 ? -7.312 21.188 31.562 1 93.06 292 ASP B CA 1
ATOM 5594 C C . ASP B 1 292 ? -5.832 20.844 31.719 1 93.06 292 ASP B C 1
ATOM 5596 O O . ASP B 1 292 ? -5.309 20.812 32.844 1 93.06 292 ASP B O 1
ATOM 5600 N N . TRP B 1 293 ? -5.188 20.531 30.625 1 90.44 293 TRP B N 1
ATOM 5601 C CA . TRP B 1 293 ? -3.766 20.203 30.656 1 90.44 293 TRP B CA 1
ATOM 5602 C C . TRP B 1 293 ? -2.945 21.375 31.156 1 90.44 293 TRP B C 1
ATOM 5604 O O . TRP B 1 293 ? -1.934 21.188 31.844 1 90.44 293 TRP B O 1
ATOM 5614 N N . MET B 1 294 ? -3.4 22.594 30.859 1 87.31 294 MET B N 1
ATOM 5615 C CA . MET B 1 294 ? -2.674 23.812 31.25 1 87.31 294 MET B CA 1
ATOM 5616 C C . MET B 1 294 ? -2.689 24 32.75 1 87.31 294 MET B C 1
ATOM 5618 O O . MET B 1 294 ? -1.819 24.672 33.312 1 87.31 294 MET B O 1
ATOM 5622 N N . LYS B 1 295 ? -3.588 23.344 33.406 1 84.62 295 LYS B N 1
ATOM 5623 C CA . LYS B 1 295 ? -3.744 23.531 34.844 1 84.62 295 LYS B CA 1
ATOM 5624 C C . LYS B 1 295 ? -2.729 22.688 35.625 1 84.62 295 LYS B C 1
ATOM 5626 O O . LYS B 1 295 ? -2.506 22.906 36.812 1 84.62 295 LYS B O 1
ATOM 5631 N N . ASP B 1 296 ? -2.209 21.781 34.938 1 84.06 296 ASP B N 1
ATOM 5632 C CA . ASP B 1 296 ? -1.306 20.844 35.594 1 84.06 296 ASP B CA 1
ATOM 5633 C C . ASP B 1 296 ? 0.112 20.969 35.031 1 84.06 296 ASP B C 1
ATOM 5635 O O . ASP B 1 296 ? 0.349 20.703 33.875 1 84.06 296 ASP B O 1
ATOM 5639 N N . PRO B 1 297 ? 1.054 21.25 35.875 1 79.69 297 PRO B N 1
ATOM 5640 C CA . PRO B 1 297 ? 2.438 21.391 35.406 1 79.69 297 PRO B CA 1
ATOM 5641 C C . PRO B 1 297 ? 2.984 20.109 34.781 1 79.69 297 PRO B C 1
ATOM 5643 O O . PRO B 1 297 ? 3.875 20.172 33.906 1 79.69 297 PRO B O 1
ATOM 5646 N N . LYS B 1 298 ? 2.455 19.016 35.125 1 82 298 LYS B N 1
ATOM 5647 C CA . LYS B 1 298 ? 2.895 17.75 34.531 1 82 298 LYS B CA 1
ATOM 5648 C C . LYS B 1 298 ? 2.449 17.625 33.094 1 82 298 LYS B C 1
ATOM 5650 O O . LYS B 1 298 ? 3.014 16.844 32.312 1 82 298 LYS B O 1
ATOM 5655 N N . CYS B 1 299 ? 1.47 18.359 32.75 1 84.94 299 CYS B N 1
ATOM 5656 C CA . CYS B 1 299 ? 0.834 18.203 31.453 1 84.94 299 CYS B CA 1
ATOM 5657 C C . CYS B 1 299 ? 1.251 19.328 30.516 1 84.94 299 CYS B C 1
ATOM 5659 O O . CYS B 1 299 ? 1.517 19.094 29.328 1 84.94 299 CYS B O 1
ATOM 5661 N N . CYS B 1 300 ? 1.271 20.484 30.984 1 74.25 300 CYS B N 1
ATOM 5662 C CA . CYS B 1 300 ? 1.31 21.688 30.156 1 74.25 300 CYS B CA 1
ATOM 5663 C C . CYS B 1 300 ? 2.715 21.938 29.625 1 74.25 300 CYS B C 1
ATOM 5665 O O . CYS B 1 300 ? 2.883 22.578 28.594 1 74.25 300 CYS B O 1
ATOM 5667 N N . CYS B 1 301 ? 3.617 21.359 30.297 1 63.53 301 CYS B N 1
ATOM 5668 C CA . CYS B 1 301 ? 4.941 21.938 30.109 1 63.53 301 CYS B CA 1
ATOM 5669 C C . CYS B 1 301 ? 5.902 20.922 29.516 1 63.53 301 CYS B C 1
ATOM 5671 O O . CYS B 1 301 ? 7.086 20.906 29.844 1 63.53 301 CYS B O 1
ATOM 5673 N N . ASN B 1 302 ? 5.227 20.203 28.609 1 63.38 302 ASN B N 1
ATOM 5674 C CA . ASN B 1 302 ? 6.137 19.328 27.891 1 63.38 302 ASN B CA 1
ATOM 5675 C C . ASN B 1 302 ? 6.855 20.047 26.766 1 63.38 302 ASN B C 1
ATOM 5677 O O . ASN B 1 302 ? 6.238 20.812 26.016 1 63.38 302 ASN B O 1
ATOM 5681 N N . PRO B 1 303 ? 8.141 20 26.859 1 59.84 303 PRO B N 1
ATOM 5682 C CA . PRO B 1 303 ? 8.93 20.734 25.859 1 59.84 303 PRO B CA 1
ATOM 5683 C C . PRO B 1 303 ? 8.781 20.156 24.453 1 59.84 303 PRO B C 1
ATOM 5685 O O . PRO B 1 303 ? 9.359 20.688 23.5 1 59.84 303 PRO B O 1
ATOM 5688 N N . ILE B 1 304 ? 7.93 19.219 24.328 1 60.78 304 ILE B N 1
ATOM 5689 C CA . ILE B 1 304 ? 7.887 18.547 23.047 1 60.78 304 ILE B CA 1
ATOM 5690 C C . ILE B 1 304 ? 6.918 19.266 22.109 1 60.78 304 ILE B C 1
ATOM 5692 O O . ILE B 1 304 ? 5.777 19.547 22.484 1 60.78 304 ILE B O 1
ATOM 5696 N N . ASN B 1 305 ? 7.473 19.609 20.906 1 58.19 305 ASN B N 1
ATOM 5697 C CA . ASN B 1 305 ? 6.629 20.109 19.828 1 58.19 305 ASN B CA 1
ATOM 5698 C C . ASN B 1 305 ? 5.668 19.031 19.328 1 58.19 305 ASN B C 1
ATOM 5700 O O . ASN B 1 305 ? 6.035 17.859 19.234 1 58.19 305 ASN B O 1
ATOM 5704 N N . GLY B 1 306 ? 4.398 19.422 19.203 1 64 306 GLY B N 1
ATOM 5705 C CA . GLY B 1 306 ? 3.426 18.5 18.625 1 64 306 GLY B CA 1
ATOM 5706 C C . GLY B 1 306 ? 2.58 17.797 19.656 1 64 306 GLY B C 1
ATOM 5707 O O . GLY B 1 306 ? 2.055 16.703 19.406 1 64 306 GLY B O 1
ATOM 5708 N N . ASP B 1 307 ? 2.535 18.438 20.734 1 80.5 307 ASP B N 1
ATOM 5709 C CA . ASP B 1 307 ? 1.819 17.766 21.812 1 80.5 307 ASP B CA 1
ATOM 5710 C C . ASP B 1 307 ? 0.309 17.844 21.609 1 80.5 307 ASP B C 1
ATOM 5712 O O . ASP B 1 307 ? -0.453 17.156 22.281 1 80.5 307 ASP B O 1
ATOM 5716 N N . ASP B 1 308 ? -0.085 18.656 20.641 1 92.12 308 ASP B N 1
ATOM 5717 C CA . ASP B 1 308 ? -1.493 18.578 20.266 1 92.12 308 ASP B CA 1
ATOM 5718 C C . ASP B 1 308 ? -1.835 17.172 19.75 1 92.12 308 ASP B C 1
ATOM 5720 O O . ASP B 1 308 ? -2.947 16.688 19.953 1 92.12 308 ASP B O 1
ATOM 5724 N N . GLN B 1 309 ? -0.873 16.594 19.172 1 94.56 309 GLN B N 1
ATOM 5725 C CA . GLN B 1 309 ? -1.072 15.234 18.672 1 94.56 309 GLN B CA 1
ATOM 5726 C C . GLN B 1 309 ? -1.271 14.25 19.828 1 94.56 309 GLN B C 1
ATOM 5728 O O . GLN B 1 309 ? -2.045 13.297 19.703 1 94.56 309 GLN B O 1
ATOM 5733 N N . SER B 1 310 ? -0.508 14.484 20.906 1 94.5 310 SER B N 1
ATOM 5734 C CA . SER B 1 310 ? -0.687 13.648 22.094 1 94.5 310 SER B CA 1
ATOM 5735 C C . SER B 1 310 ? -2.109 13.758 22.625 1 94.5 310 SER B C 1
ATOM 5737 O O . SER B 1 310 ? -2.744 12.742 22.922 1 94.5 310 SER B O 1
ATOM 5739 N N . ILE B 1 311 ? -2.625 14.945 22.672 1 96 311 ILE B N 1
ATOM 5740 C CA . ILE B 1 311 ? -3.961 15.195 23.203 1 96 311 ILE B CA 1
ATOM 5741 C C . ILE B 1 311 ? -5.008 14.609 22.266 1 96 311 ILE B C 1
ATOM 5743 O O . ILE B 1 311 ? -5.965 13.969 22.703 1 96 311 ILE B O 1
ATOM 5747 N N . HIS B 1 312 ? -4.797 14.82 21.016 1 98.06 312 HIS B N 1
ATOM 5748 C CA . HIS B 1 312 ? -5.672 14.297 19.969 1 98.06 312 HIS B CA 1
ATOM 5749 C C . HIS B 1 312 ? -5.82 12.781 20.078 1 98.06 312 HIS B C 1
ATOM 5751 O O . HIS B 1 312 ? -6.938 12.258 20.078 1 98.06 312 HIS B O 1
ATOM 5757 N N . ASN B 1 313 ? -4.762 12.078 20.188 1 98.25 313 ASN B N 1
ATOM 5758 C CA . ASN B 1 313 ? -4.777 10.625 20.312 1 98.25 313 ASN B CA 1
ATOM 5759 C C . ASN B 1 313 ? -5.391 10.188 21.625 1 98.25 313 ASN B C 1
ATOM 5761 O O . ASN B 1 313 ? -6.195 9.25 21.672 1 98.25 313 ASN B O 1
ATOM 5765 N N . TYR B 1 314 ? -5.02 10.859 22.672 1 97.38 314 TYR B N 1
ATOM 5766 C CA . TYR B 1 314 ? -5.578 10.547 23.984 1 97.38 314 TYR B CA 1
ATOM 5767 C C . TYR B 1 314 ? -7.102 10.633 23.953 1 97.38 314 TYR B C 1
ATOM 5769 O O . TYR B 1 314 ? -7.789 9.711 24.391 1 97.38 314 TYR B O 1
ATOM 5777 N N . LEU B 1 315 ? -7.617 11.672 23.438 1 98.5 315 LEU B N 1
ATOM 5778 C CA . LEU B 1 315 ? -9.055 11.914 23.422 1 98.5 315 LEU B CA 1
ATOM 5779 C C . LEU B 1 315 ? -9.773 10.875 22.562 1 98.5 315 LEU B C 1
ATOM 5781 O O . LEU B 1 315 ? -10.82 10.352 22.969 1 98.5 315 LEU B O 1
ATOM 5785 N N . PHE B 1 316 ? -9.227 10.539 21.438 1 98.75 316 PHE B N 1
ATOM 5786 C CA . PHE B 1 316 ? -9.883 9.578 20.562 1 98.75 316 PHE B CA 1
ATOM 5787 C C . PHE B 1 316 ? -9.914 8.195 21.203 1 98.75 316 PHE B C 1
ATOM 5789 O O . PHE B 1 316 ? -10.977 7.59 21.328 1 98.75 316 PHE B O 1
ATOM 5796 N N . TYR B 1 317 ? -8.766 7.754 21.609 1 98.25 317 TYR B N 1
ATOM 5797 C CA . TYR B 1 317 ? -8.641 6.359 22 1 98.25 317 TYR B CA 1
ATOM 5798 C C . TYR B 1 317 ? -9.258 6.133 23.391 1 98.25 317 TYR B C 1
ATOM 5800 O O . TYR B 1 317 ? -9.477 4.992 23.797 1 98.25 317 TYR B O 1
ATOM 5808 N N . THR B 1 318 ? -9.523 7.184 24.094 1 97.75 318 THR B N 1
ATOM 5809 C CA . THR B 1 318 ? -10.25 7.043 25.359 1 97.75 318 THR B CA 1
ATOM 5810 C C . THR B 1 318 ? -11.734 7.344 25.172 1 97.75 318 THR B C 1
ATOM 5812 O O . THR B 1 318 ? -12.477 7.461 26.141 1 97.75 318 THR B O 1
ATOM 5815 N N . GLY B 1 319 ? -12.172 7.594 23.969 1 97.44 319 GLY B N 1
ATOM 5816 C CA . GLY B 1 319 ? -13.586 7.66 23.625 1 97.44 319 GLY B CA 1
ATOM 5817 C C . GLY B 1 319 ? -14.211 9.008 23.922 1 97.44 319 GLY B C 1
ATOM 5818 O O . GLY B 1 319 ? -15.414 9.102 24.172 1 97.44 319 GLY B O 1
ATOM 5819 N N . ARG B 1 320 ? -13.484 10.062 23.828 1 97.56 320 ARG B N 1
ATOM 5820 C CA . ARG B 1 320 ? -13.992 11.359 24.266 1 97.56 320 ARG B CA 1
AT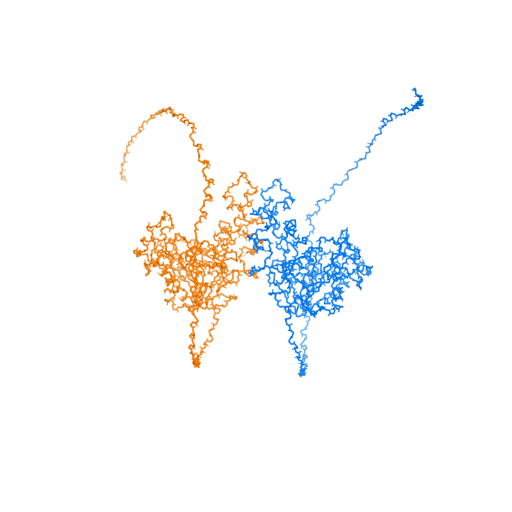OM 5821 C C . ARG B 1 320 ? -14.523 12.172 23.078 1 97.56 320 ARG B C 1
ATOM 5823 O O . ARG B 1 320 ? -15.148 13.211 23.266 1 97.56 320 ARG B O 1
ATOM 5830 N N . PHE B 1 321 ? -14.242 11.75 21.844 1 97.94 321 PHE B N 1
ATOM 5831 C CA . PHE B 1 321 ? -14.859 12.352 20.672 1 97.94 321 PHE B CA 1
ATOM 5832 C C . PHE B 1 321 ? -16.203 11.695 20.375 1 97.94 321 PHE B C 1
ATOM 5834 O O . PHE B 1 321 ? -16.312 10.469 20.375 1 97.94 321 PHE B O 1
ATOM 5841 N N . SER B 1 322 ? -17.125 12.555 20.094 1 93.69 322 SER B N 1
ATOM 5842 C CA . SER B 1 322 ? -18.453 12.039 19.75 1 93.69 322 SER B CA 1
ATOM 5843 C C . SER B 1 322 ? -18.516 11.648 18.281 1 93.69 322 SER B C 1
ATOM 5845 O O . SER B 1 322 ? -18.031 12.391 17.406 1 93.69 322 SER B O 1
ATOM 5847 N N . ASP B 1 323 ? -19.156 10.484 17.984 1 94.88 323 ASP B N 1
ATOM 5848 C CA . ASP B 1 323 ? -19.406 10.055 16.625 1 94.88 323 ASP B CA 1
ATOM 5849 C C . ASP B 1 323 ? -18.156 10.148 15.766 1 94.88 323 ASP B C 1
ATOM 5851 O O . ASP B 1 323 ? -18.156 10.797 14.711 1 94.88 323 ASP B O 1
ATOM 5855 N N . ALA B 1 324 ? -17.062 9.609 16.328 1 98.38 324 ALA B N 1
ATOM 5856 C CA . ALA B 1 324 ? -15.758 9.742 15.664 1 98.38 324 ALA B CA 1
ATOM 5857 C C . ALA B 1 324 ? -15.273 8.398 15.133 1 98.38 324 ALA B C 1
ATOM 5859 O O . ALA B 1 324 ? -15.531 7.355 15.742 1 98.38 324 ALA B O 1
ATOM 5860 N N . GLN B 1 325 ? -14.688 8.422 14.031 1 98.06 325 GLN B N 1
ATOM 5861 C CA . GLN B 1 325 ? -14.055 7.234 13.461 1 98.06 325 GLN B CA 1
ATOM 5862 C C . GLN B 1 325 ? -12.641 7.539 12.992 1 98.06 325 GLN B C 1
ATOM 5864 O O . GLN B 1 325 ? -12.367 8.633 12.492 1 98.06 325 GLN B O 1
ATOM 5869 N N . ALA B 1 326 ? -11.758 6.605 13.195 1 98 326 ALA B N 1
ATOM 5870 C CA . ALA B 1 326 ? -10.414 6.676 12.633 1 98 326 ALA B CA 1
ATOM 5871 C C . ALA B 1 326 ? -10.375 6.078 11.227 1 98 326 ALA B C 1
ATOM 5873 O O . ALA B 1 326 ? -10.82 4.949 11.016 1 98 326 ALA B O 1
ATOM 5874 N N . ILE B 1 327 ? -9.93 6.852 10.336 1 97.12 327 ILE B N 1
ATOM 5875 C CA . ILE B 1 327 ? -9.773 6.391 8.961 1 97.12 327 ILE B CA 1
ATOM 5876 C C . ILE B 1 327 ? -8.352 5.895 8.742 1 97.12 327 ILE B C 1
ATOM 5878 O O . ILE B 1 327 ? -7.383 6.609 9.016 1 97.12 327 ILE B O 1
ATOM 5882 N N . LYS B 1 328 ? -8.203 4.703 8.234 1 95.5 328 LYS B N 1
ATOM 5883 C CA . LYS B 1 328 ? -6.891 4.137 7.961 1 95.5 328 LYS B CA 1
ATOM 5884 C C . LYS B 1 328 ? -6.156 4.938 6.891 1 95.5 328 LYS B C 1
ATOM 5886 O O . LYS B 1 328 ? -6.781 5.512 6 1 95.5 328 LYS B O 1
ATOM 5891 N N . ASN B 1 329 ? -4.801 4.914 7.027 1 96.5 329 ASN B N 1
ATOM 5892 C CA . ASN B 1 329 ? -3.961 5.582 6.039 1 96.5 329 ASN B CA 1
ATOM 5893 C C . ASN B 1 329 ? -4.27 5.102 4.625 1 96.5 329 ASN B C 1
ATOM 5895 O O . ASN B 1 329 ? -4.473 3.908 4.398 1 96.5 329 ASN B O 1
ATOM 5899 N N . ARG B 1 330 ? -4.426 6.082 3.664 1 96 330 ARG B N 1
ATOM 5900 C CA . ARG B 1 330 ? -4.605 5.84 2.236 1 96 330 ARG B CA 1
ATOM 5901 C C . ARG B 1 330 ? -5.973 5.223 1.953 1 96 330 ARG B C 1
ATOM 5903 O O . ARG B 1 330 ? -6.172 4.59 0.915 1 96 330 ARG B O 1
ATOM 5910 N N . MET B 1 331 ? -6.938 5.34 2.852 1 93.81 331 MET B N 1
ATOM 5911 C CA . MET B 1 331 ? -8.258 4.762 2.625 1 93.81 331 MET B CA 1
ATOM 5912 C C . MET B 1 331 ? -9.336 5.836 2.678 1 93.81 331 MET B C 1
ATOM 5914 O O . MET B 1 331 ? -10.523 5.531 2.551 1 93.81 331 MET B O 1
ATOM 5918 N N . GLY B 1 332 ? -9 7.086 2.857 1 94.94 332 GLY B N 1
ATOM 5919 C CA . GLY B 1 332 ? -9.953 8.172 2.945 1 94.94 332 GLY B CA 1
ATOM 5920 C C . GLY B 1 332 ? -9.547 9.398 2.146 1 94.94 332 GLY B C 1
ATOM 5921 O O . GLY B 1 332 ? -8.82 9.281 1.155 1 94.94 332 GLY B O 1
ATOM 5922 N N . ILE B 1 333 ? -10.055 10.484 2.588 1 97.44 333 ILE B N 1
ATOM 5923 C CA . ILE B 1 333 ? -9.867 11.75 1.875 1 97.44 333 ILE B CA 1
ATOM 5924 C C . ILE B 1 333 ? -8.438 12.25 2.088 1 97.44 333 ILE B C 1
ATOM 5926 O O . ILE B 1 333 ? -7.844 12.844 1.186 1 97.44 333 ILE B O 1
ATOM 5930 N N . VAL B 1 334 ? -7.953 11.961 3.279 1 98.56 334 VAL B N 1
ATOM 5931 C CA . VAL B 1 334 ? -6.645 12.5 3.637 1 98.56 334 VAL B CA 1
ATOM 5932 C C . VAL B 1 334 ? -5.605 11.383 3.637 1 98.56 334 VAL B C 1
ATOM 5934 O O . VAL B 1 334 ? -5.816 10.336 4.25 1 98.56 334 VAL B O 1
ATOM 5937 N N . HIS B 1 335 ? -4.574 11.633 2.918 1 98.44 335 HIS B N 1
ATOM 5938 C CA . HIS B 1 335 ? -3.398 10.773 2.887 1 98.44 335 HIS B CA 1
ATOM 5939 C C . HIS B 1 335 ? -2.229 11.414 3.631 1 98.44 335 HIS B C 1
ATOM 5941 O O . HIS B 1 335 ? -1.535 12.273 3.084 1 98.44 335 HIS B O 1
ATOM 5947 N N . THR B 1 336 ? -2.006 10.969 4.879 1 98.56 336 THR B N 1
ATOM 5948 C CA . THR B 1 336 ? -0.845 11.414 5.641 1 98.56 336 THR B CA 1
ATOM 5949 C C . THR B 1 336 ? 0.394 10.609 5.258 1 98.56 336 THR B C 1
ATOM 5951 O O . THR B 1 336 ? 0.527 9.445 5.641 1 98.56 336 THR B O 1
ATOM 5954 N N . VAL B 1 337 ? 1.318 11.281 4.605 1 98.25 337 VAL B N 1
ATOM 5955 C CA . VAL B 1 337 ? 2.396 10.539 3.963 1 98.25 337 VAL B CA 1
ATOM 5956 C C . VAL B 1 337 ? 3.664 10.625 4.809 1 98.25 337 VAL B C 1
ATOM 5958 O O . VAL B 1 337 ? 4.672 9.984 4.504 1 98.25 337 VAL B O 1
ATOM 5961 N N . GLY B 1 338 ? 3.643 11.352 5.914 1 97.56 338 GLY B N 1
ATOM 5962 C CA . GLY B 1 338 ? 4.836 11.781 6.625 1 97.56 338 GLY B CA 1
ATOM 5963 C C . GLY B 1 338 ? 5.703 10.617 7.082 1 97.56 338 GLY B C 1
ATOM 5964 O O . GLY B 1 338 ? 6.914 10.617 6.852 1 97.56 338 GLY B O 1
ATOM 5965 N N . HIS B 1 339 ? 5.125 9.695 7.711 1 96.38 339 HIS B N 1
ATOM 5966 C CA . HIS B 1 339 ? 5.906 8.586 8.25 1 96.38 339 HIS B CA 1
ATOM 5967 C C . HIS B 1 339 ? 6.551 7.77 7.137 1 96.38 339 HIS B C 1
ATOM 5969 O O . HIS B 1 339 ? 7.746 7.469 7.195 1 96.38 339 HIS B O 1
ATOM 5975 N N . GLN B 1 340 ? 5.812 7.34 6.168 1 95.81 340 GLN B N 1
ATOM 5976 C CA . GLN B 1 340 ? 6.371 6.57 5.066 1 95.81 340 GLN B CA 1
ATOM 5977 C C . GLN B 1 340 ? 7.461 7.359 4.34 1 95.81 340 GLN B C 1
ATOM 5979 O O . GLN B 1 340 ? 8.477 6.793 3.938 1 95.81 340 GLN B O 1
ATOM 5984 N N . ALA B 1 341 ? 7.234 8.648 4.188 1 97.5 341 ALA B N 1
ATOM 5985 C CA . ALA B 1 341 ? 8.242 9.523 3.592 1 97.5 341 ALA B CA 1
ATOM 5986 C C . ALA B 1 341 ? 9.555 9.453 4.367 1 97.5 341 ALA B C 1
ATOM 5988 O O . ALA B 1 341 ? 10.625 9.312 3.773 1 97.5 341 ALA B O 1
ATOM 5989 N N . THR B 1 342 ? 9.438 9.531 5.664 1 96 342 THR B N 1
ATOM 5990 C CA . THR B 1 342 ? 10.609 9.469 6.527 1 96 342 THR B CA 1
ATOM 5991 C C . THR B 1 342 ? 11.336 8.141 6.359 1 96 342 THR B C 1
ATOM 5993 O O . THR B 1 342 ? 12.562 8.102 6.27 1 96 342 THR B O 1
ATOM 5996 N N . LEU B 1 343 ? 10.609 7.07 6.285 1 94.44 343 LEU B N 1
ATOM 5997 C CA . LEU B 1 343 ? 11.211 5.754 6.094 1 94.44 343 LEU B CA 1
ATOM 5998 C C . LEU B 1 343 ? 11.938 5.672 4.758 1 94.44 343 LEU B C 1
ATOM 6000 O O . LEU B 1 343 ? 13.055 5.156 4.684 1 94.44 343 LEU B O 1
ATOM 6004 N N . ILE B 1 344 ? 11.312 6.117 3.721 1 95.69 344 ILE B N 1
ATOM 6005 C CA . ILE B 1 344 ? 11.883 6.086 2.381 1 95.69 344 ILE B CA 1
ATOM 6006 C C . ILE B 1 344 ? 13.18 6.902 2.354 1 95.69 344 ILE B C 1
ATOM 6008 O O . ILE B 1 344 ? 14.195 6.441 1.839 1 95.69 344 ILE B O 1
ATOM 6012 N N . PHE B 1 345 ? 13.18 8.055 2.939 1 95.5 345 PHE B N 1
ATOM 6013 C CA . PHE B 1 345 ? 14.344 8.922 2.924 1 95.5 345 PHE B CA 1
ATOM 6014 C C . PHE B 1 345 ? 15.477 8.328 3.748 1 95.5 345 PHE B C 1
ATOM 6016 O O . PHE B 1 345 ? 16.641 8.367 3.338 1 95.5 345 PHE B O 1
ATOM 6023 N N . ARG B 1 346 ? 15.125 7.793 4.891 1 93 346 ARG B N 1
ATOM 6024 C CA . ARG B 1 346 ? 16.141 7.145 5.727 1 93 346 ARG B CA 1
ATOM 6025 C C . ARG B 1 346 ? 16.781 5.973 4.996 1 93 346 ARG B C 1
ATOM 6027 O O . ARG B 1 346 ? 17.984 5.762 5.098 1 93 346 ARG B O 1
ATOM 6034 N N . ALA B 1 347 ? 15.984 5.207 4.324 1 92.62 347 ALA B N 1
ATOM 6035 C CA . ALA B 1 347 ? 16.5 4.094 3.539 1 92.62 347 ALA B CA 1
ATOM 6036 C C . ALA B 1 347 ? 17.438 4.586 2.434 1 92.62 347 ALA B C 1
ATOM 6038 O O . ALA B 1 347 ? 18.453 3.961 2.148 1 92.62 347 ALA B O 1
ATOM 6039 N N . HIS B 1 348 ? 17.062 5.637 1.822 1 92.94 348 HIS B N 1
ATOM 6040 C CA . HIS B 1 348 ? 17.875 6.285 0.808 1 92.94 348 HIS B CA 1
ATOM 6041 C C . HIS B 1 348 ? 19.234 6.703 1.38 1 92.94 348 HIS B C 1
ATOM 6043 O O . HIS B 1 348 ? 20.281 6.41 0.792 1 92.94 348 HIS B O 1
ATOM 6049 N N . GLU B 1 349 ? 19.188 7.32 2.529 1 92.81 349 GLU B N 1
ATOM 6050 C CA . GLU B 1 349 ? 20.422 7.719 3.215 1 92.81 349 GLU B CA 1
ATOM 6051 C C . GLU B 1 349 ? 21.281 6.504 3.541 1 92.81 349 GLU B C 1
ATOM 6053 O O . GLU B 1 349 ? 22.5 6.52 3.299 1 92.81 349 GLU B O 1
ATOM 6058 N N . ALA B 1 350 ? 20.641 5.535 4 1 91 350 ALA B N 1
ATOM 6059 C CA . ALA B 1 350 ? 21.359 4.324 4.395 1 91 350 ALA B CA 1
ATOM 6060 C C . ALA B 1 350 ? 22 3.65 3.188 1 91 350 ALA B C 1
ATOM 6062 O O . ALA B 1 350 ? 23.125 3.15 3.275 1 91 350 ALA B O 1
ATOM 6063 N N . SER B 1 351 ? 21.297 3.561 2.117 1 89.88 351 SER B N 1
ATOM 6064 C CA . SER B 1 351 ? 21.828 2.959 0.9 1 89.88 351 SER B CA 1
ATOM 6065 C C . SER B 1 351 ? 23.062 3.705 0.408 1 89.88 351 SER B C 1
ATOM 6067 O O . SER B 1 351 ? 24.062 3.088 0.04 1 89.88 351 SER B O 1
ATOM 6069 N N . LEU B 1 352 ? 22.984 5.004 0.43 1 91.25 352 LEU B N 1
ATOM 6070 C CA . LEU B 1 352 ? 24.109 5.824 -0.011 1 91.25 352 LEU B CA 1
ATOM 6071 C C . LEU B 1 352 ? 25.297 5.648 0.915 1 91.25 352 LEU B C 1
ATOM 6073 O O . LEU B 1 352 ? 26.438 5.566 0.452 1 91.25 352 LEU B O 1
ATOM 6077 N N . ALA B 1 353 ? 25.031 5.59 2.199 1 91.25 353 ALA B N 1
ATOM 6078 C CA . ALA B 1 353 ? 26.109 5.371 3.164 1 91.25 353 ALA B CA 1
ATOM 6079 C C . ALA B 1 353 ? 26.781 4.016 2.941 1 91.25 353 ALA B C 1
ATOM 6081 O O . ALA B 1 353 ? 28 3.887 3.088 1 91.25 353 ALA B O 1
ATOM 6082 N N . ARG B 1 354 ? 26 3.07 2.619 1 86.5 354 ARG B N 1
ATOM 6083 C CA . ARG B 1 354 ? 26.516 1.734 2.34 1 86.5 354 ARG B CA 1
ATOM 6084 C C . ARG B 1 354 ? 27.344 1.722 1.059 1 86.5 354 ARG B C 1
ATOM 6086 O O . ARG B 1 354 ? 28.422 1.125 1.016 1 86.5 354 ARG B O 1
ATOM 6093 N N . ASP B 1 355 ? 26.859 2.35 0.055 1 84.62 355 ASP B N 1
ATOM 6094 C CA . ASP B 1 355 ? 27.438 2.252 -1.284 1 84.62 355 ASP B CA 1
ATOM 6095 C C . ASP B 1 355 ? 28.656 3.166 -1.431 1 84.62 355 ASP B C 1
ATOM 6097 O O . ASP B 1 355 ? 29.531 2.91 -2.254 1 84.62 355 ASP B O 1
ATOM 6101 N N . PHE B 1 356 ? 28.656 4.234 -0.613 1 86.25 356 PHE B N 1
ATOM 6102 C CA . PHE B 1 356 ? 29.766 5.18 -0.647 1 86.25 356 PHE B CA 1
ATOM 6103 C C . PHE B 1 356 ? 30.375 5.348 0.739 1 86.25 356 PHE B C 1
ATOM 6105 O O . PHE B 1 356 ? 30.484 6.465 1.243 1 86.25 356 PHE B O 1
ATOM 6112 N N . PRO B 1 357 ? 30.922 4.348 1.288 1 81.75 357 PRO B N 1
ATOM 6113 C CA . PRO B 1 357 ? 31.359 4.41 2.684 1 81.75 357 PRO B CA 1
ATOM 6114 C C . PRO B 1 357 ? 32.469 5.422 2.906 1 81.75 357 PRO B C 1
ATOM 6116 O O . PRO B 1 357 ? 32.531 6.055 3.963 1 81.75 357 PRO B O 1
ATOM 6119 N N . GLN B 1 358 ? 33.281 5.641 2.012 1 86.88 358 GLN B N 1
ATOM 6120 C CA . GLN B 1 358 ? 34.406 6.535 2.211 1 86.88 358 GLN B CA 1
ATOM 6121 C C . GLN B 1 358 ? 34.031 7.984 1.909 1 86.88 358 GLN B C 1
ATOM 6123 O O . GLN B 1 358 ? 34.594 8.914 2.486 1 86.88 358 GLN B O 1
ATOM 6128 N N . ASN B 1 359 ? 33 8.195 1.094 1 86.38 359 ASN B N 1
ATOM 6129 C CA . ASN B 1 359 ? 32.719 9.539 0.59 1 86.38 359 ASN B CA 1
ATOM 6130 C C . ASN B 1 359 ? 31.312 9.984 0.954 1 86.38 359 ASN B C 1
ATOM 6132 O O . ASN B 1 359 ? 30.859 11.031 0.489 1 86.38 359 ASN B O 1
ATOM 6136 N N . TYR B 1 360 ? 30.734 9.25 1.782 1 88.19 360 TYR B N 1
ATOM 6137 C CA . TYR B 1 360 ? 29.328 9.562 2.066 1 88.19 360 TYR B CA 1
ATOM 6138 C C . TYR B 1 360 ? 29.219 10.836 2.893 1 88.19 360 TYR B C 1
ATOM 6140 O O . TYR B 1 360 ? 29.938 11.016 3.873 1 88.19 360 TYR B O 1
ATOM 6148 N N . THR B 1 361 ? 28.359 11.773 2.461 1 91.19 361 THR B N 1
ATOM 6149 C CA . THR B 1 361 ? 27.922 12.93 3.227 1 91.19 361 THR B CA 1
ATOM 6150 C C . THR B 1 361 ? 26.391 13.016 3.236 1 91.19 361 THR B C 1
ATOM 6152 O O . THR B 1 361 ? 25.734 12.602 2.277 1 91.19 361 THR B O 1
ATOM 6155 N N . LYS B 1 362 ? 25.828 13.469 4.227 1 86.31 362 LYS B N 1
ATOM 6156 C CA . LYS B 1 362 ? 24.375 13.539 4.387 1 86.31 362 LYS B CA 1
ATOM 6157 C C . LYS B 1 362 ? 23.734 14.367 3.271 1 86.31 362 LYS B C 1
ATOM 6159 O O . LYS B 1 362 ? 22.609 14.102 2.863 1 86.31 362 LYS B O 1
ATOM 6164 N N . ASP B 1 363 ? 24.453 15.312 2.787 1 90.81 363 ASP B N 1
ATOM 6165 C CA . ASP B 1 363 ? 23.938 16.188 1.737 1 90.81 363 ASP B CA 1
ATOM 6166 C C . ASP B 1 363 ? 23.688 15.414 0.449 1 90.81 363 ASP B C 1
ATOM 6168 O O . ASP B 1 363 ? 22.906 15.852 -0.4 1 90.81 363 ASP B O 1
ATOM 6172 N N . MET B 1 364 ? 24.391 14.328 0.344 1 91.31 364 MET B N 1
ATOM 6173 C CA . MET B 1 364 ? 24.25 13.508 -0.857 1 91.31 364 MET B CA 1
ATOM 6174 C C . MET B 1 364 ? 22.797 13.055 -1.033 1 91.31 364 MET B C 1
ATOM 6176 O O . MET B 1 364 ? 22.297 12.992 -2.156 1 91.31 364 MET B O 1
ATOM 6180 N N . ALA B 1 365 ? 22.172 12.734 0.082 1 91.69 365 ALA B N 1
ATOM 6181 C CA . ALA B 1 365 ? 20.812 12.203 0.028 1 91.69 365 ALA B CA 1
ATOM 6182 C C . ALA B 1 365 ? 19.828 13.25 -0.499 1 91.69 365 ALA B C 1
ATOM 6184 O O . ALA B 1 365 ? 18.797 12.914 -1.081 1 91.69 365 ALA B O 1
ATOM 6185 N N . TYR B 1 366 ? 20.172 14.5 -0.375 1 91.31 366 TYR B N 1
ATOM 6186 C CA . TYR B 1 366 ? 19.328 15.586 -0.842 1 91.31 366 TYR B CA 1
ATOM 6187 C C . TYR B 1 366 ? 19.516 15.828 -2.334 1 91.31 366 TYR B C 1
ATOM 6189 O O . TYR B 1 366 ? 18.641 16.359 -3.004 1 91.31 366 TYR B O 1
ATOM 6197 N N . LYS B 1 367 ? 20.625 15.453 -2.84 1 89.06 367 LYS B N 1
ATOM 6198 C CA . LYS B 1 367 ? 21 15.773 -4.215 1 89.06 367 LYS B CA 1
ATOM 6199 C C . LYS B 1 367 ? 20.734 14.586 -5.145 1 89.06 367 LYS B C 1
ATOM 6201 O O . LYS B 1 367 ? 20.328 14.773 -6.297 1 89.06 367 LYS B O 1
ATOM 6206 N N . ILE B 1 368 ? 21.031 13.422 -4.633 1 90.88 368 ILE B N 1
ATOM 6207 C CA . ILE B 1 368 ? 20.828 12.219 -5.434 1 90.88 368 ILE B CA 1
ATOM 6208 C C . ILE B 1 368 ? 19.344 11.844 -5.418 1 90.88 368 ILE B C 1
ATOM 6210 O O . ILE B 1 368 ? 18.75 11.672 -4.352 1 90.88 368 ILE B O 1
ATOM 6214 N N . PRO B 1 369 ? 18.75 11.633 -6.559 1 91.5 369 PRO B N 1
ATOM 6215 C CA . PRO B 1 369 ? 17.297 11.391 -6.637 1 91.5 369 PRO B CA 1
ATOM 6216 C C . PRO B 1 369 ? 16.891 10.078 -5.973 1 91.5 369 PRO B C 1
ATOM 6218 O O . PRO B 1 369 ? 17.625 9.094 -6.027 1 91.5 369 PRO B O 1
ATOM 6221 N N . LEU B 1 370 ? 15.688 10.07 -5.414 1 92 370 LEU B N 1
ATOM 6222 C CA . LEU B 1 370 ? 15.102 8.867 -4.828 1 92 370 LEU B CA 1
ATOM 6223 C C . LEU B 1 370 ? 14.828 7.816 -5.898 1 92 370 LEU B C 1
ATOM 6225 O O . LEU B 1 370 ? 15.016 6.621 -5.668 1 92 370 LEU B O 1
ATOM 6229 N N . SER B 1 371 ? 14.305 8.258 -6.965 1 86.81 371 SER B N 1
ATOM 6230 C CA . SER B 1 371 ? 14.055 7.344 -8.07 1 86.81 371 SER B CA 1
ATOM 6231 C C . SER B 1 371 ? 15.312 7.137 -8.914 1 86.81 371 SER B C 1
ATOM 6233 O O . SER B 1 371 ? 15.898 8.102 -9.406 1 86.81 371 SER B O 1
ATOM 6235 N N . ALA B 1 372 ? 15.625 5.902 -9.055 1 79.88 372 ALA B N 1
ATOM 6236 C CA . ALA B 1 372 ? 16.797 5.598 -9.875 1 79.88 372 ALA B CA 1
ATOM 6237 C C . ALA B 1 372 ? 16.406 5.43 -11.344 1 79.88 372 ALA B C 1
ATOM 6239 O O . ALA B 1 372 ? 17.266 5.422 -12.227 1 79.88 372 ALA B O 1
ATOM 6240 N N . THR B 1 373 ? 15.141 5.336 -11.594 1 76.75 373 THR B N 1
ATOM 6241 C CA . THR B 1 373 ? 14.688 5.023 -12.945 1 76.75 373 THR B CA 1
ATOM 6242 C C . THR B 1 373 ? 14.172 6.277 -13.641 1 76.75 373 THR B C 1
ATOM 6244 O O . THR B 1 373 ? 13.891 6.254 -14.844 1 76.75 373 THR B O 1
ATOM 6247 N N . SER B 1 374 ? 14.102 7.34 -12.844 1 76.81 374 SER B N 1
ATOM 6248 C CA . SER B 1 374 ? 13.531 8.555 -13.422 1 76.81 374 SER B CA 1
ATOM 6249 C C . SER B 1 374 ? 14.625 9.461 -13.977 1 76.81 374 SER B C 1
ATOM 6251 O O . SER B 1 374 ? 15.625 9.719 -13.305 1 76.81 374 SER B O 1
ATOM 6253 N N . SER B 1 375 ? 14.344 9.969 -15.211 1 77.31 375 SER B N 1
ATOM 6254 C CA . SER B 1 375 ? 15.266 10.93 -15.805 1 77.31 375 SER B CA 1
ATOM 6255 C C . SER B 1 375 ? 14.781 12.359 -15.602 1 77.31 375 SER B C 1
ATOM 6257 O O . SER B 1 375 ? 15.555 13.312 -15.742 1 77.31 375 SER B O 1
ATOM 6259 N N . ASP B 1 376 ? 13.555 12.461 -15.258 1 87.38 376 ASP B N 1
ATOM 6260 C CA . ASP B 1 376 ? 12.938 13.773 -15.078 1 87.38 376 ASP B CA 1
ATOM 6261 C C . ASP B 1 376 ? 12.156 13.844 -13.766 1 87.38 376 ASP B C 1
ATOM 6263 O O . ASP B 1 376 ? 11.023 13.375 -13.688 1 87.38 376 ASP B O 1
ATOM 6267 N N . GLN B 1 377 ? 12.688 14.562 -12.867 1 86.81 377 GLN B N 1
ATOM 6268 C CA . GLN B 1 377 ? 12.109 14.633 -11.531 1 86.81 377 GLN B CA 1
ATOM 6269 C C . GLN B 1 377 ? 10.844 15.484 -11.516 1 86.81 377 GLN B C 1
ATOM 6271 O O . GLN B 1 377 ? 10.078 15.453 -10.555 1 86.81 377 GLN B O 1
ATOM 6276 N N . SER B 1 378 ? 10.617 16.219 -12.539 1 88.44 378 SER B N 1
ATOM 6277 C CA . SER B 1 378 ? 9.391 17 -12.617 1 88.44 378 SER B CA 1
ATOM 6278 C C . SER B 1 378 ? 8.203 16.141 -13.016 1 88.44 378 SER B C 1
ATOM 6280 O O . SER B 1 378 ? 7.051 16.547 -12.875 1 88.44 378 SER B O 1
ATOM 6282 N N . LYS B 1 379 ? 8.539 14.977 -13.43 1 86.38 379 LYS B N 1
ATOM 6283 C CA . LYS B 1 379 ? 7.488 14.055 -13.867 1 86.38 379 LYS B CA 1
ATOM 6284 C C . LYS B 1 379 ? 7.391 12.852 -12.938 1 86.38 379 LYS B C 1
ATOM 6286 O O . LYS B 1 379 ? 6.293 12.422 -12.578 1 86.38 379 LYS B O 1
ATOM 6291 N N . SER B 1 380 ? 8.539 12.344 -12.625 1 87.75 380 SER B N 1
ATOM 6292 C CA . SER B 1 380 ? 8.617 11.18 -11.75 1 87.75 380 SER B CA 1
ATOM 6293 C C . SER B 1 380 ? 9.711 11.352 -10.703 1 87.75 380 SER B C 1
ATOM 6295 O O . SER B 1 380 ? 10.898 11.203 -11 1 87.75 380 SER B O 1
ATOM 6297 N N . TRP B 1 381 ? 9.266 11.578 -9.5 1 94 381 TRP B N 1
ATOM 6298 C CA . TRP B 1 381 ? 10.227 11.938 -8.469 1 94 381 TRP B CA 1
ATOM 6299 C C . TRP B 1 381 ? 10.406 10.805 -7.469 1 94 381 TRP B C 1
ATOM 6301 O O . TRP B 1 381 ? 11.383 10.781 -6.715 1 94 381 TRP B O 1
ATOM 6311 N N . LEU B 1 382 ? 9.523 9.922 -7.469 1 94.94 382 LEU B N 1
ATOM 6312 C CA . LEU B 1 382 ? 9.57 8.719 -6.641 1 94.94 382 LEU B CA 1
ATOM 6313 C C . LEU B 1 382 ? 9.281 7.477 -7.473 1 94.94 382 LEU B C 1
ATOM 6315 O O . LEU B 1 382 ? 8.398 7.492 -8.336 1 94.94 382 LEU B O 1
ATOM 6319 N N . GLY B 1 383 ? 9.992 6.438 -7.168 1 90.62 383 GLY B N 1
ATOM 6320 C CA . GLY B 1 383 ? 9.82 5.195 -7.906 1 90.62 383 GLY B CA 1
ATOM 6321 C C . GLY B 1 383 ? 8.484 4.523 -7.645 1 90.62 383 GLY B C 1
ATOM 6322 O O . GLY B 1 383 ? 8 4.516 -6.512 1 90.62 383 GLY B O 1
ATOM 6323 N N . ILE B 1 384 ? 7.914 3.848 -8.664 1 90.5 384 ILE B N 1
ATOM 6324 C CA . ILE B 1 384 ? 6.602 3.217 -8.594 1 90.5 384 ILE B CA 1
ATOM 6325 C C . ILE B 1 384 ? 6.68 1.956 -7.734 1 90.5 384 ILE B C 1
ATOM 6327 O O . ILE B 1 384 ? 5.652 1.421 -7.312 1 90.5 384 ILE B O 1
ATOM 6331 N N . GLU B 1 385 ? 7.934 1.52 -7.449 1 90.75 385 GLU B N 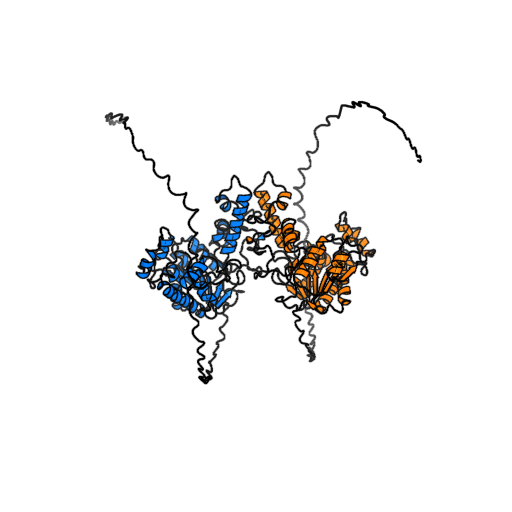1
ATOM 6332 C CA . GLU B 1 385 ? 8.117 0.31 -6.656 1 90.75 385 GLU B CA 1
ATOM 6333 C C . GLU B 1 385 ? 7.66 0.519 -5.215 1 90.75 385 GLU B C 1
ATOM 6335 O O . GLU B 1 385 ? 7.387 -0.446 -4.5 1 90.75 385 GLU B O 1
ATOM 6340 N N . TYR B 1 386 ? 7.566 1.725 -4.809 1 93.5 386 TYR B N 1
ATOM 6341 C CA . TYR B 1 386 ? 7.109 2.012 -3.453 1 93.5 386 TYR B CA 1
ATOM 6342 C C . TYR B 1 386 ? 5.598 1.885 -3.348 1 93.5 386 TYR B C 1
ATOM 6344 O O . TYR B 1 386 ? 5.043 1.872 -2.246 1 93.5 386 TYR B O 1
ATOM 6352 N N . ASP B 1 387 ? 4.934 1.801 -4.441 1 94.25 387 ASP B N 1
ATOM 6353 C CA . ASP B 1 387 ? 3.479 1.698 -4.477 1 94.25 387 ASP B CA 1
ATOM 6354 C C . ASP B 1 387 ? 2.828 2.885 -3.766 1 94.25 387 ASP B C 1
ATOM 6356 O O . ASP B 1 387 ? 1.84 2.719 -3.049 1 94.25 387 ASP B O 1
ATOM 6360 N N . LEU B 1 388 ? 3.443 4.074 -3.887 1 96.5 388 LEU B N 1
ATOM 6361 C CA . LEU B 1 388 ? 2.979 5.258 -3.172 1 96.5 388 LEU B CA 1
ATOM 6362 C C . LEU B 1 388 ? 2.482 6.32 -4.145 1 96.5 388 LEU B C 1
ATOM 6364 O O . LEU B 1 388 ? 1.619 7.129 -3.799 1 96.5 388 LEU B O 1
ATOM 6368 N N . VAL B 1 389 ? 3.043 6.328 -5.332 1 96.5 389 VAL B N 1
ATOM 6369 C CA . VAL B 1 389 ? 2.697 7.312 -6.355 1 96.5 389 VAL B CA 1
ATOM 6370 C C . VAL B 1 389 ? 2.457 6.609 -7.688 1 96.5 389 VAL B C 1
ATOM 6372 O O . VAL B 1 389 ? 2.918 5.484 -7.895 1 96.5 389 VAL B O 1
ATOM 6375 N N . ASP B 1 390 ? 1.708 7.273 -8.57 1 94 390 ASP B N 1
ATOM 6376 C CA . ASP B 1 390 ? 1.553 6.742 -9.922 1 94 390 ASP B CA 1
ATOM 6377 C C . ASP B 1 390 ? 2.713 7.172 -10.812 1 94 390 ASP B C 1
ATOM 6379 O O . ASP B 1 390 ? 3.691 7.754 -10.336 1 94 390 ASP B O 1
ATOM 6383 N N . LYS B 1 391 ? 2.623 6.879 -12.125 1 89.88 391 LYS B N 1
ATOM 6384 C CA . LYS B 1 391 ? 3.719 7.094 -13.062 1 89.88 391 LYS B CA 1
ATOM 6385 C C . LYS B 1 391 ? 4.004 8.586 -13.242 1 89.88 391 LYS B C 1
ATOM 6387 O O . LYS B 1 391 ? 5.09 8.961 -13.68 1 89.88 391 LYS B O 1
ATOM 6392 N N . ASP B 1 392 ? 3.004 9.414 -12.875 1 93.31 392 ASP B N 1
ATOM 6393 C CA . ASP B 1 392 ? 3.152 10.859 -13.039 1 93.31 392 ASP B CA 1
ATOM 6394 C C . ASP B 1 392 ? 3.539 11.516 -11.711 1 93.31 392 ASP B C 1
ATOM 6396 O O . ASP B 1 392 ? 3.688 12.742 -11.648 1 93.31 392 ASP B O 1
ATOM 6400 N N . GLY B 1 393 ? 3.637 10.758 -10.641 1 95.19 393 GLY B N 1
ATOM 6401 C CA . GLY B 1 393 ? 4.141 11.266 -9.375 1 95.19 393 GLY B CA 1
ATOM 6402 C C . GLY B 1 393 ? 3.037 11.648 -8.406 1 95.19 393 GLY B C 1
ATOM 6403 O O . GLY B 1 393 ? 3.311 12.18 -7.328 1 95.19 393 GLY B O 1
ATOM 6404 N N . TYR B 1 394 ? 1.796 11.414 -8.75 1 97.31 394 TYR B N 1
ATOM 6405 C CA . TYR B 1 394 ? 0.695 11.734 -7.848 1 97.31 394 TYR B CA 1
ATOM 6406 C C . TYR B 1 394 ? 0.532 10.648 -6.789 1 97.31 394 TYR B C 1
ATOM 6408 O O . TYR B 1 394 ? 0.646 9.461 -7.086 1 97.31 394 TYR B O 1
ATOM 6416 N N . PHE B 1 395 ? 0.271 11.07 -5.59 1 98.06 395 PHE B N 1
ATOM 6417 C CA . PHE B 1 395 ? 0.087 10.141 -4.48 1 98.06 395 PHE B CA 1
ATOM 6418 C C . PHE B 1 395 ? -1.186 9.32 -4.664 1 98.06 395 PHE B C 1
ATOM 6420 O O . PHE B 1 395 ? -2.207 9.852 -5.113 1 98.06 395 PHE B O 1
ATOM 6427 N N . LEU B 1 396 ? -1.095 8.039 -4.156 1 96.94 396 LEU B N 1
ATOM 6428 C CA . LEU B 1 396 ? -2.195 7.109 -4.391 1 96.94 396 LEU B CA 1
ATOM 6429 C C . LEU B 1 396 ? -2.764 6.598 -3.07 1 96.94 396 LEU B C 1
ATOM 6431 O O . LEU B 1 396 ? -2.018 6.363 -2.117 1 96.94 396 LEU B O 1
ATOM 6435 N N . ASN B 1 397 ? -4.078 6.391 -3.127 1 94.75 397 ASN B N 1
ATOM 6436 C CA . ASN B 1 397 ? -4.691 5.496 -2.15 1 94.75 397 ASN B CA 1
ATOM 6437 C C . ASN B 1 397 ? -4.391 4.035 -2.467 1 94.75 397 ASN B C 1
ATOM 6439 O O . ASN B 1 397 ? -3.857 3.721 -3.531 1 94.75 397 ASN B O 1
ATOM 6443 N N . TYR B 1 398 ? -4.766 3.113 -1.543 1 91.25 398 TYR B N 1
ATOM 6444 C CA . TYR B 1 398 ? -4.457 1.699 -1.729 1 91.25 398 TYR B CA 1
ATOM 6445 C C . TYR B 1 398 ? -5.254 1.119 -2.893 1 91.25 398 TYR B C 1
ATOM 6447 O O . TYR B 1 398 ? -4.805 0.179 -3.553 1 91.25 398 TYR B O 1
ATOM 6455 N N . ASP B 1 399 ? -6.371 1.688 -3.248 1 85.69 399 ASP B N 1
ATOM 6456 C CA . ASP B 1 399 ? -7.207 1.148 -4.312 1 85.69 399 ASP B CA 1
ATOM 6457 C C . ASP B 1 399 ? -6.738 1.635 -5.684 1 85.69 399 ASP B C 1
ATOM 6459 O O . ASP B 1 399 ? -7.352 1.319 -6.703 1 85.69 399 ASP B O 1
ATOM 6463 N N . GLY B 1 400 ? -5.758 2.463 -5.641 1 90.44 400 GLY B N 1
ATOM 6464 C CA . GLY B 1 400 ? -5.184 2.914 -6.898 1 90.44 400 GLY B CA 1
ATOM 6465 C C . GLY B 1 400 ? -5.652 4.297 -7.309 1 90.44 400 GLY B C 1
ATOM 6466 O O . GLY B 1 400 ? -5.094 4.902 -8.227 1 90.44 400 GLY B O 1
ATOM 6467 N N . SER B 1 401 ? -6.676 4.773 -6.629 1 93.06 401 SER B N 1
ATOM 6468 C CA . SER B 1 401 ? -7.113 6.133 -6.93 1 93.06 401 SER B CA 1
ATOM 6469 C C . SER B 1 401 ? -6.137 7.164 -6.375 1 93.06 401 SER B C 1
ATOM 6471 O O . SER B 1 401 ? -5.457 6.91 -5.379 1 93.06 401 SER B O 1
ATOM 6473 N N . ARG B 1 402 ? -6.086 8.281 -7.016 1 96.44 402 ARG B N 1
ATOM 6474 C CA . ARG B 1 402 ? -5.27 9.375 -6.484 1 96.44 402 ARG B CA 1
ATOM 6475 C C . ARG B 1 402 ? -5.867 9.93 -5.195 1 96.44 402 ARG B C 1
ATOM 6477 O O . ARG B 1 402 ? -7.082 10.109 -5.102 1 96.44 402 ARG B O 1
ATOM 6484 N N . SER B 1 403 ? -4.969 10.086 -4.207 1 98.19 403 SER B N 1
ATOM 6485 C CA . SER B 1 403 ? -5.402 10.695 -2.953 1 98.19 403 SER B CA 1
ATOM 6486 C C . SER B 1 403 ? -5.945 12.102 -3.178 1 98.19 403 SER B C 1
ATOM 6488 O O . SER B 1 403 ? -5.504 12.805 -4.09 1 98.19 403 SER B O 1
ATOM 6490 N N . ARG B 1 404 ? -6.879 12.492 -2.375 1 98.31 404 ARG B N 1
ATOM 6491 C CA . ARG B 1 404 ? -7.48 13.812 -2.566 1 98.31 404 ARG B CA 1
ATOM 6492 C C . ARG B 1 404 ? -6.668 14.891 -1.86 1 98.31 404 ARG B C 1
ATOM 6494 O O . ARG B 1 404 ? -6.348 15.922 -2.455 1 98.31 404 ARG B O 1
ATOM 6501 N N . VAL B 1 405 ? -6.305 14.625 -0.627 1 98.75 405 VAL B N 1
ATOM 6502 C CA . VAL B 1 405 ? -5.512 15.531 0.193 1 98.75 405 VAL B CA 1
ATOM 6503 C C . VAL B 1 405 ? -4.234 14.828 0.659 1 98.75 405 VAL B C 1
ATOM 6505 O O . VAL B 1 405 ? -4.289 13.719 1.184 1 98.75 405 VAL B O 1
ATOM 6508 N N . VAL B 1 406 ? -3.133 15.438 0.424 1 98.81 406 VAL B N 1
ATOM 6509 C CA . VAL B 1 406 ? -1.85 14.922 0.885 1 98.81 406 VAL B CA 1
ATOM 6510 C C . VAL B 1 406 ? -1.309 15.805 2.008 1 98.81 406 VAL B C 1
ATOM 6512 O O . VAL B 1 406 ? -1.241 17.031 1.868 1 98.81 406 VAL B O 1
ATOM 6515 N N . HIS B 1 407 ? -0.972 15.203 3.109 1 98.62 407 HIS B N 1
ATOM 6516 C CA . HIS B 1 407 ? -0.433 15.914 4.262 1 98.62 407 HIS B CA 1
ATOM 6517 C C . HIS B 1 407 ? 0.945 15.383 4.641 1 98.62 407 HIS B C 1
ATOM 6519 O O . HIS B 1 407 ? 1.219 14.195 4.496 1 98.62 407 HIS B O 1
ATOM 6525 N N . GLN B 1 408 ? 1.848 16.281 5.098 1 98 408 GLN B N 1
ATOM 6526 C CA . GLN B 1 408 ? 3.188 16.016 5.609 1 98 408 GLN B CA 1
ATOM 6527 C C . GLN B 1 408 ? 4.125 15.586 4.484 1 98 408 GLN B C 1
ATOM 6529 O O . GLN B 1 408 ? 4.98 14.719 4.68 1 98 408 GLN B O 1
ATOM 6534 N N . TYR B 1 409 ? 3.898 16.094 3.287 1 97.31 409 TYR B N 1
ATOM 6535 C CA . TYR B 1 409 ? 4.727 15.75 2.133 1 97.31 409 TYR B CA 1
ATOM 6536 C C . TYR B 1 409 ? 6.16 16.219 2.336 1 97.31 409 TYR B C 1
ATOM 6538 O O . TYR B 1 409 ? 7.078 15.75 1.662 1 97.31 409 TYR B O 1
ATOM 6546 N N . ASP B 1 410 ? 6.391 17.172 3.238 1 96.06 410 ASP B N 1
ATOM 6547 C CA . ASP B 1 410 ? 7.684 17.828 3.393 1 96.06 410 ASP B CA 1
ATOM 6548 C C . ASP B 1 410 ? 8.719 16.891 4.008 1 96.06 410 ASP B C 1
ATOM 6550 O O . ASP B 1 410 ? 9.914 17.172 3.996 1 96.06 410 ASP B O 1
ATOM 6554 N N . ARG B 1 411 ? 8.242 15.773 4.414 1 96.06 411 ARG B N 1
ATOM 6555 C CA . ARG B 1 411 ? 9.164 14.789 4.965 1 96.06 411 ARG B CA 1
ATOM 6556 C C . ARG B 1 411 ? 9.984 14.125 3.861 1 96.06 411 ARG B C 1
ATOM 6558 O O . ARG B 1 411 ? 10.984 13.461 4.137 1 96.06 411 ARG B O 1
ATOM 6565 N N . PHE B 1 412 ? 9.594 14.312 2.617 1 96.12 412 PHE B N 1
ATOM 6566 C CA . PHE B 1 412 ? 10.398 13.883 1.477 1 96.12 412 PHE B CA 1
ATOM 6567 C C . PHE B 1 412 ? 11.531 14.867 1.22 1 96.12 412 PHE B C 1
ATOM 6569 O O . PHE B 1 412 ? 12.359 14.648 0.331 1 96.12 412 PHE B O 1
ATOM 6576 N N . ARG B 1 413 ? 11.5 15.914 1.972 1 93.12 413 ARG B N 1
ATOM 6577 C CA . ARG B 1 413 ? 12.539 16.938 1.892 1 93.12 413 ARG B CA 1
ATOM 6578 C C . ARG B 1 413 ? 12.602 17.547 0.498 1 93.12 413 ARG B C 1
ATOM 6580 O O . ARG B 1 413 ? 11.57 17.922 -0.063 1 93.12 413 ARG B O 1
ATOM 6587 N N . SER B 1 414 ? 13.805 17.766 -0.025 1 92.19 414 SER B N 1
ATOM 6588 C CA . SER B 1 414 ? 13.961 18.469 -1.292 1 92.19 414 SER B CA 1
ATOM 6589 C C . SER B 1 414 ? 13.57 17.578 -2.471 1 92.19 414 SER B C 1
ATOM 6591 O O . SER B 1 414 ? 13.398 18.078 -3.59 1 92.19 414 SER B O 1
ATOM 6593 N N . GLN B 1 415 ? 13.383 16.359 -2.256 1 93.56 415 GLN B N 1
ATOM 6594 C CA . GLN B 1 415 ? 13.219 15.383 -3.33 1 93.56 415 GLN B CA 1
ATOM 6595 C C . GLN B 1 415 ? 11.922 15.625 -4.102 1 93.56 415 GLN B C 1
ATOM 6597 O O . GLN B 1 415 ? 11.836 15.328 -5.293 1 93.56 415 GLN B O 1
ATOM 6602 N N . ILE B 1 416 ? 10.945 16.203 -3.455 1 95.12 416 ILE B N 1
ATOM 6603 C CA . ILE B 1 416 ? 9.633 16.344 -4.074 1 95.12 416 ILE B CA 1
ATOM 6604 C C . ILE B 1 416 ? 9.445 17.766 -4.598 1 95.12 416 ILE B C 1
ATOM 6606 O O . ILE B 1 416 ? 8.492 18.047 -5.332 1 95.12 416 ILE B O 1
ATOM 6610 N N . LYS B 1 417 ? 10.312 18.688 -4.324 1 92.56 417 LYS B N 1
ATOM 6611 C CA . LYS B 1 417 ? 10.109 20.109 -4.539 1 92.56 417 LYS B CA 1
ATOM 6612 C C . LYS B 1 417 ? 9.93 20.422 -6.023 1 92.56 417 LYS B C 1
ATOM 6614 O O . LYS B 1 417 ? 9.039 21.188 -6.398 1 92.56 417 LYS B O 1
ATOM 6619 N N . LYS B 1 418 ? 10.742 19.859 -6.852 1 91.94 418 LYS B N 1
ATOM 6620 C CA . LYS B 1 418 ? 10.664 20.109 -8.281 1 91.94 418 LYS B CA 1
ATOM 6621 C C . LYS B 1 418 ? 9.328 19.641 -8.852 1 91.94 418 LYS B C 1
ATOM 6623 O O . LYS B 1 418 ? 8.734 20.312 -9.695 1 91.94 418 LYS B O 1
ATOM 6628 N N . TRP B 1 419 ? 8.914 18.531 -8.375 1 95.25 419 TRP B N 1
ATOM 6629 C CA . TRP B 1 419 ? 7.648 17.984 -8.844 1 95.25 419 TRP B CA 1
ATOM 6630 C C . TRP B 1 419 ? 6.477 18.844 -8.398 1 95.25 419 TRP B C 1
ATOM 6632 O O . TRP B 1 419 ? 5.566 19.125 -9.18 1 95.25 419 TRP B O 1
ATOM 6642 N N . LEU B 1 420 ? 6.504 19.328 -7.207 1 94.75 420 LEU B N 1
ATOM 6643 C CA . LEU B 1 420 ? 5.449 20.188 -6.68 1 94.75 420 LEU B CA 1
ATOM 6644 C C . LEU B 1 420 ? 5.34 21.469 -7.488 1 94.75 420 LEU B C 1
ATOM 6646 O O . LEU B 1 420 ? 4.238 21.891 -7.84 1 94.75 420 LEU B O 1
ATOM 6650 N N . LYS B 1 421 ? 6.438 22 -7.746 1 91.31 421 LYS B N 1
ATOM 6651 C CA . LYS B 1 421 ? 6.465 23.25 -8.508 1 91.31 421 LYS B CA 1
ATOM 6652 C C . LYS B 1 421 ? 5.879 23.047 -9.906 1 91.31 421 LYS B C 1
ATOM 6654 O O . LYS B 1 421 ? 5.152 23.906 -10.406 1 91.31 421 LYS B O 1
ATOM 6659 N N . ALA B 1 422 ? 6.137 21.906 -10.438 1 92.06 422 ALA B N 1
ATOM 6660 C CA . ALA B 1 422 ? 5.75 21.641 -11.812 1 92.06 422 ALA B CA 1
ATOM 6661 C C . ALA B 1 422 ? 4.285 21.219 -11.898 1 92.06 422 ALA B C 1
ATOM 6663 O O . ALA B 1 422 ? 3.611 21.5 -12.898 1 92.06 422 ALA B O 1
ATOM 6664 N N . ASN B 1 423 ? 3.732 20.641 -10.836 1 91.5 423 ASN B N 1
ATOM 6665 C CA . ASN B 1 423 ? 2.465 19.938 -11.016 1 91.5 423 ASN B CA 1
ATOM 6666 C C . ASN B 1 423 ? 1.395 20.469 -10.062 1 91.5 423 ASN B C 1
ATOM 6668 O O . ASN B 1 423 ? 0.201 20.25 -10.289 1 91.5 423 ASN B O 1
ATOM 6672 N N . ILE B 1 424 ? 1.717 21.016 -8.969 1 84.5 424 ILE B N 1
ATOM 6673 C CA . ILE B 1 424 ? 0.768 21.359 -7.914 1 84.5 424 ILE B CA 1
ATOM 6674 C C . ILE B 1 424 ? 0.71 22.875 -7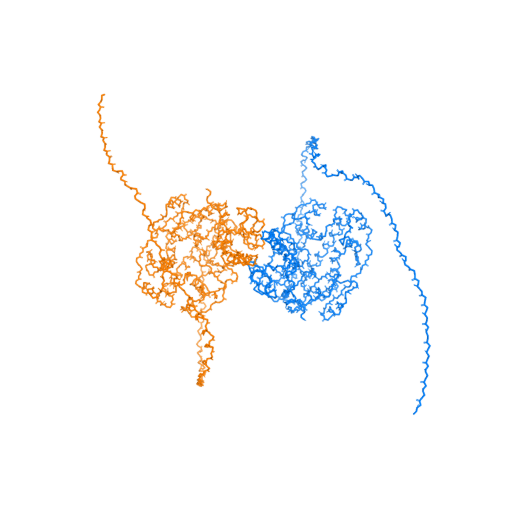.75 1 84.5 424 ILE B C 1
ATOM 6676 O O . ILE B 1 424 ? -0.346 23.438 -7.441 1 84.5 424 ILE B O 1
ATOM 6680 N N . GLY B 1 425 ? 1.774 23.562 -7.879 1 68.94 425 GLY B N 1
ATOM 6681 C CA . GLY B 1 425 ? 1.829 25 -7.629 1 68.94 425 GLY B CA 1
ATOM 6682 C C . GLY B 1 425 ? 1.079 25.812 -8.664 1 68.94 425 GLY B C 1
ATOM 6683 O O . GLY B 1 425 ? 0.633 25.281 -9.68 1 68.94 425 GLY B O 1
ATOM 6684 N N . ASP B 1 426 ? 0.66 26.938 -8.148 1 66.81 426 ASP B N 1
ATOM 6685 C CA . ASP B 1 426 ? 0.012 27.938 -8.992 1 66.81 426 ASP B CA 1
ATOM 6686 C C . ASP B 1 426 ? 0.93 28.359 -10.141 1 66.81 426 ASP B C 1
ATOM 6688 O O . ASP B 1 426 ? 2.107 28.656 -9.922 1 66.81 426 ASP B O 1
ATOM 6692 N N . LYS B 1 427 ? 0.662 27.938 -11.375 1 51.84 427 LYS B N 1
ATOM 6693 C CA . LYS B 1 427 ? 1.422 28.5 -12.484 1 51.84 427 LYS B CA 1
ATOM 6694 C C . LYS B 1 427 ? 1.176 30 -12.617 1 51.84 427 LYS B C 1
ATOM 6696 O O . LYS B 1 427 ? 0.086 30.484 -12.305 1 51.84 427 LYS B O 1
#

Sequence (854 aa):
MVNVSLSSSLSSTPHKKKRPITSMAPLTTNFLIVFLALMVLACLWVNLMFSIPLSGSPPLTADCNGSSKRRTSEIRGLSSQQPLLAYNGSSMATVMGMATGYDLAVYKQFIGSLRRTGYSGNIILVISPDPAPGVEDYLSSNGVVMKRLQKVECDTQIIANQENAAYANSHQKEVMTCAHPYPNLKVRWGRFPILRDHLEACSTCTGPVLVTDVRDAFFQQDPFGEGAPMITGLQVFEEFKFQRTTHWLVKTPVSKCRGIEIDETMLCSGTTIGTRTAMLDYLETMHLEMVDWMKDPKCCCNPINGDDQSIHNYLFYTGRFSDAQAIKNRMGIVHTVGHQATLIFRAHEASLARDFPQNYTKDMAYKIPLSATSSDQSKSWLGIEYDLVDKDGYFLNYDGSRSRVVHQYDRFRSQIKKWLKANIGDKMVNVSLSSSLSSTPHKKKRPITSMAPLTTNFLIVFLALMVLACLWVNLMFSIPLSGSPPLTADCNGSSKRRTSEIRGLSSQQPLLAYNGSSMATVMGMATGYDLAVYKQFIGSLRRTGYSGNIILVISPDPAPGVEDYLSSNGVVMKRLQKVECDTQIIANQENAAYANSHQKEVMTCAHPYPNLKVRWGRFPILRDHLEACSTCTGPVLVTDVRDAFFQQDPFGEGAPMITGLQVFEEFKFQRTTHWLVKTPVSKCRGIEIDETMLCSGTTIGTRTAMLDYLETMHLEMVDWMKDPKCCCNPINGDDQSIHNYLFYTGRFSDAQAIKNRMGIVHTVGHQATLIFRAHEASLARDFPQNYTKDMAYKIPLSATSSDQSKSWLGIEYDLVDKDGYFLNYDGSRSRVVHQYDRFRSQIKKWLKANIGDK